Protein AF-0000000086882946 (afdb_homodimer)

Foldseek 3Di:
DAEEEEEEACLPAWVLNLVQVVVSCVVRVGLAYEYEYEAQAAQLQKGRQFGPLLRVVVVVVSPHFFYWYQFPLQGNHDLLSVLLQRLLLVVLLVRHAAYEFEAQLQDVPLLLVLLVCVLVVDVQLVVQLVVVVVVQAASLVSNLRSSCVVVVNDVSSNVQSPADRSVSVSSNSNNCVVVVHNHHYGYDHRDDDGLPDLDQPFQDGHSNVQVVCVVVVNLVRCPNTRDPSSSVSSVVCVVLQRGRDIRQLCWCLLLVLLQVDDLVLCCQFPLPDDCLSVLSNVVSVVADTDVSSLVRSDDSHADSSSNSSSSVSSSLVHGRVLVVVCSNPHAQATEIQAREPSSVVSVVVSCVVGQHYYHQALLCQVVVLVVQVVLVPDPPRRHPGDSVNSVVSSVSSQVVQLSSQCSGPNVVSNPDRCSNPPGRYYD/DAEEEEEEACLPAWVLNLVQVVVSCVVRVGLAYEYEYEAQAAQLQKGRQFGPLLRVVVVVVSPHFFYWYQFPLQGNHDLLSVLLQRLLLVVLLVRHAAYEFEAQLQDVPLLLVLLVCVLVVDVQLVVQLVVVVVVQAASLVSNLVSSCVVVVNDPSSNVQSPADRSVSVSSNSNNCVVVVHNHHYGYDHRDDDGLPDLDQPFQDGHSNVQVVCVVVVNLVRCPNTRDPSSSVSSVVCVVLQRGRDIRQLCWCLLLVLLQVDDLVLCCQFPLPDDCLSVLSNVVSVVADTDVRSLVRSDDSHADSSSNSSSSVSSSLVHGRVLVVVCSNPHAQATEIQAREPSSVVSVVVSVVVGQHYYHQALLCQVVVLVVQVVLVPDPPRSHPGDSVNSVVRSVSSQVVQLSSQCSGPNVVSNPDRCSNPPGRYYD

InterPro domains:
  IPR008513 tRNA(Met) cytidine acetate ligase [MF_01539] (2-427)
  IPR008513 tRNA(Met) cytidine acetate ligase [PF05636] (1-416)
  IPR008513 tRNA(Met) cytidine acetate ligase [PTHR37825] (1-421)
  IPR014729 Rossmann-like alpha/beta/alpha sandwich fold [G3DSA:3.40.50.620] (1-243)

Secondary structure (DSSP, 8-state):
--EEEEEE--TT--HHHHHHHHHHHHHH--SEEEEEEE-SEETTTEE-SS-HHHHHHHHHHTT-SEEEEEPHHHHTS-HHHHHHHHHHHHHHHT---EEEEEESS--HHHHHHHHHHHHHT-HHHHHHHHHHHHTT--HHHHHHHHHHHHTTT-HHHHHHHH-HHHHHHHHHHHHHHHTT--PEEEEEE--SS-TT--S--GGG--HHHHHHHHHTT-GGGGTTTS-HHHHHHHHHHHHTT-----GGGGHHHHHHHHHH--HHHHTTBTT--TTHHHHHHHHHTT-SSHHHHHHHH--SSS-HHHHHHHHHHHHTT-BHHHHHHHHHH----EEEEEE-HHHHHHHHHHHHH-SS-EES-GGGHHHHHHHHHHHHH-SS------HHHHHHHHHHHHHHHHHHHTT-S-GGGGSS-HHHHPPPEE-/--EEEEEE--TT--HHHHHHHHHHHHHH--SEEEEEEE-SEETTTEE-SS-HHHHHHHHHHTT-SEEEEEPHHHHTS-HHHHHHHHHHHHHHHT---EEEEEESS--HHHHHHHHHHHHHT-HHHHHHHHHHHHTT--HHHHHHHHHHHHTTT-HHHHHHHT-HHHHHHHHHHHHHHHTT--PEEEEEE--SS-TT--S--GGG--HHHHHHHHHTT-GGGGTTTS-HHHHHHHHHHHHTT-----GGGGHHHHHHHHHH--HHHHTTBTT--TTHHHHHHHHHTT-SSHHHHHHHH--SSS-HHHHHHHHHHHHTT-BHHHHHHHHHH----EEEEEE-HHHHHHHHHHHHH-SS-EES-GGGHHHHHHHHHHHHH-SS------HHHHHHHHHHHHHHHHHHHTT-S-GGGGSS-HHHHPPPEE-

Organism: NCBI:txid2108365

Solvent-accessible surface area (backbone atoms only — not comparable to full-atom values): 43090 Å² total; per-residue (Å²): 134,40,21,34,34,37,78,48,68,52,61,58,57,29,38,49,54,51,48,49,53,54,52,44,41,66,74,62,61,44,78,42,34,37,33,36,26,31,44,46,39,29,48,66,30,37,48,34,39,49,52,42,65,62,44,45,54,40,44,44,75,74,65,37,19,29,35,30,49,28,53,45,92,18,22,32,33,54,54,55,47,27,21,38,30,44,50,36,46,48,59,48,37,66,57,53,40,31,34,49,45,57,15,73,76,47,46,61,65,59,40,49,53,52,24,49,48,64,71,64,53,41,63,69,45,53,50,36,29,52,52,33,40,73,72,50,41,20,66,71,56,11,48,36,52,20,51,25,58,67,56,71,60,37,67,69,57,46,56,37,61,70,33,69,45,33,47,38,46,24,25,41,53,40,31,36,57,72,66,70,52,83,55,43,79,45,64,40,62,58,80,65,60,54,77,85,32,66,61,73,64,56,51,47,33,22,51,53,17,50,49,51,34,45,75,67,71,39,56,78,75,43,60,66,22,26,47,70,66,42,52,52,52,51,51,50,36,37,74,61,22,54,26,80,39,51,58,63,70,42,33,61,45,50,44,43,56,34,49,68,46,54,54,80,74,42,49,61,23,33,84,37,54,96,56,46,36,54,39,47,38,58,40,37,41,52,22,54,44,46,69,54,29,50,62,67,54,39,48,80,57,36,51,65,50,56,51,32,20,31,50,49,22,57,73,68,63,38,37,36,76,61,44,54,51,44,70,72,67,35,62,38,52,45,38,42,51,27,30,24,68,71,20,50,56,51,48,57,53,30,66,72,58,24,38,43,58,73,39,58,56,58,67,45,50,64,60,50,40,54,50,42,54,54,34,70,77,40,91,79,54,68,59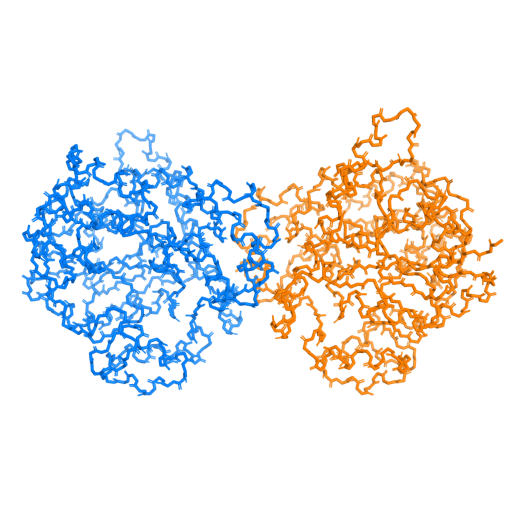,76,43,51,44,70,59,32,53,54,48,54,47,46,38,49,38,50,50,49,53,54,32,61,59,28,74,30,39,73,70,25,22,44,48,56,62,62,68,57,70,50,43,73,87,133,41,21,36,34,35,78,47,67,52,60,58,58,26,38,50,53,52,50,50,53,53,52,43,42,64,75,61,62,43,80,42,36,37,33,36,26,29,44,45,39,30,50,67,31,37,48,34,39,50,51,42,64,62,43,45,54,42,44,44,73,73,64,38,19,29,35,30,51,29,52,46,91,18,20,33,33,56,54,55,46,27,21,38,30,46,50,36,46,49,58,48,36,67,57,51,41,30,33,49,44,56,14,74,75,48,46,64,65,59,39,48,53,52,25,50,47,64,72,64,52,41,65,71,45,55,51,38,30,51,53,33,40,73,73,48,40,20,65,71,54,11,47,36,52,18,50,25,57,67,55,69,61,37,67,69,56,44,55,36,59,71,33,70,46,32,46,37,47,24,23,40,52,41,32,37,58,74,64,70,52,82,53,42,79,46,62,40,62,57,78,66,59,55,76,85,33,67,60,72,64,56,50,47,33,22,51,53,17,50,49,52,33,45,76,67,70,39,58,79,74,42,58,66,22,26,47,70,66,40,52,51,52,52,51,52,37,37,73,61,23,55,27,79,40,50,60,63,71,42,32,60,44,50,42,43,54,34,49,70,45,54,54,80,74,42,49,59,23,34,84,37,55,95,55,48,37,56,38,47,38,59,40,37,41,51,22,54,45,46,70,54,30,49,62,66,53,38,46,80,57,36,51,66,50,56,51,31,20,31,50,48,24,56,74,68,63,39,38,35,75,62,44,54,52,43,70,72,66,37,60,39,53,45,38,42,52,26,31,24,68,71,21,49,58,50,49,58,53,30,67,74,59,25,38,42,57,74,40,58,57,59,68,45,49,65,62,51,41,54,50,40,54,55,34,70,77,39,90,80,53,66,57,75,44,51,42,70,59,33,53,52,47,54,48,47,39,48,39,50,48,48,53,53,33,64,59,27,72,31,40,74,68,25,23,43,48,57,64,60,67,53,70,49,42,74,90

pLDDT: mean 93.5, std 7.57, range [50.22, 98.88]

Structure (mmCIF, N/CA/C/O backbone):
data_AF-0000000086882946-model_v1
#
loop_
_entity.id
_entity.type
_entity.pdbx_description
1 polymer 'tRNA(Met) cytidine acetate ligase'
#
loop_
_atom_site.group_PDB
_atom_site.id
_atom_site.type_symbol
_atom_site.label_atom_id
_atom_site.label_alt_id
_atom_site.label_comp_id
_atom_site.label_asym_id
_atom_site.label_entity_id
_atom_site.label_seq_id
_atom_site.pdbx_PDB_ins_code
_atom_site.Cartn_x
_atom_site.Cartn_y
_atom_site.Cartn_z
_atom_site.occupancy
_atom_site.B_iso_or_equiv
_atom_site.auth_seq_id
_atom_site.auth_comp_id
_atom_site.auth_asym_id
_atom_site.auth_atom_id
_atom_site.pdbx_PDB_model_num
ATOM 1 N N . MET A 1 1 ? -2.971 -40.625 -27.922 1 93.19 1 MET A N 1
ATOM 2 C CA . MET A 1 1 ? -2.309 -39.344 -27.75 1 93.19 1 MET A CA 1
ATOM 3 C C . MET A 1 1 ? -1.793 -39.188 -26.312 1 93.19 1 MET A C 1
ATOM 5 O O . MET A 1 1 ? -2.557 -39.312 -25.359 1 93.19 1 MET A O 1
ATOM 9 N N . ASN A 1 2 ? -0.44 -39.094 -26.172 1 97.5 2 ASN A N 1
ATOM 10 C CA . ASN A 1 2 ? 0.171 -38.875 -24.875 1 97.5 2 ASN A CA 1
ATOM 11 C C . ASN A 1 2 ? 0.474 -37.406 -24.641 1 97.5 2 ASN A C 1
ATOM 13 O O . ASN A 1 2 ? 1.192 -36.781 -25.438 1 97.5 2 ASN A O 1
ATOM 17 N N . VAL A 1 3 ? -0.123 -36.875 -23.641 1 98.69 3 VAL A N 1
ATOM 18 C CA . VAL A 1 3 ? 0.118 -35.469 -23.297 1 98.69 3 VAL A CA 1
ATOM 19 C C . VAL A 1 3 ? 0.805 -35.375 -21.938 1 98.69 3 VAL A C 1
ATOM 21 O O . VAL A 1 3 ? 0.258 -35.844 -20.922 1 98.69 3 VAL A O 1
ATOM 24 N N . LEU A 1 4 ? 2.027 -34.781 -21.922 1 98.81 4 LEU A N 1
ATOM 25 C CA . LEU A 1 4 ? 2.822 -34.625 -20.703 1 98.81 4 LEU A CA 1
ATOM 26 C C . LEU A 1 4 ? 2.502 -33.281 -20.031 1 98.81 4 LEU A C 1
ATOM 28 O O . LEU A 1 4 ? 2.572 -32.25 -20.656 1 98.81 4 LEU A O 1
ATOM 32 N N . GLY A 1 5 ? 2.064 -33.375 -18.781 1 98.69 5 GLY A N 1
ATOM 33 C CA . GLY A 1 5 ? 1.89 -32.188 -17.953 1 98.69 5 GLY A CA 1
ATOM 34 C C . GLY A 1 5 ? 3.051 -31.953 -17.016 1 98.69 5 GLY A C 1
ATOM 35 O O . GLY A 1 5 ? 3.527 -32.875 -16.344 1 98.69 5 GLY A O 1
ATOM 36 N N . LEU A 1 6 ? 3.529 -30.734 -16.969 1 98.5 6 LEU A N 1
ATOM 37 C CA . LEU A 1 6 ? 4.578 -30.297 -16.047 1 98.5 6 LEU A CA 1
ATOM 38 C C . LEU A 1 6 ? 4.094 -29.125 -15.188 1 98.5 6 LEU A C 1
ATOM 40 O O . LEU A 1 6 ? 3.369 -28.266 -15.672 1 98.5 6 LEU A O 1
ATOM 44 N N . ILE A 1 7 ? 4.383 -29.156 -13.906 1 98.5 7 ILE A N 1
ATOM 45 C CA . ILE A 1 7 ? 4.109 -28.062 -12.977 1 98.5 7 ILE A CA 1
ATOM 46 C C . ILE A 1 7 ? 5.414 -27.359 -12.617 1 98.5 7 ILE A C 1
ATOM 48 O O . ILE A 1 7 ? 6.312 -27.969 -12.031 1 98.5 7 ILE A O 1
ATOM 52 N N . VAL A 1 8 ? 5.492 -26.016 -12.953 1 97.38 8 VAL A N 1
ATOM 53 C CA . VAL A 1 8 ? 6.812 -25.406 -12.898 1 97.38 8 VAL A CA 1
ATOM 54 C C . VAL A 1 8 ? 6.688 -23.953 -12.445 1 97.38 8 VAL A C 1
ATOM 56 O O . VAL A 1 8 ? 5.59 -23.375 -12.453 1 97.38 8 VAL A O 1
ATOM 59 N N . GLU A 1 9 ? 7.836 -23.375 -12 1 96.06 9 GLU A N 1
ATOM 60 C CA . GLU A 1 9 ? 7.945 -21.938 -11.75 1 96.06 9 GLU A CA 1
ATOM 61 C C . GLU A 1 9 ? 8.938 -21.281 -12.703 1 96.06 9 GLU A C 1
ATOM 63 O O . GLU A 1 9 ? 8.758 -20.125 -13.086 1 96.06 9 GLU A O 1
ATOM 68 N N . TYR A 1 10 ? 10.102 -22.062 -13.141 1 96.75 10 TYR A N 1
ATOM 69 C CA . TYR A 1 10 ? 11.156 -21.594 -14.039 1 96.75 10 TYR A CA 1
ATOM 70 C C . TYR A 1 10 ? 11.656 -20.219 -13.625 1 96.75 10 TYR A C 1
ATOM 72 O O . TYR A 1 10 ? 11.617 -19.281 -14.414 1 96.75 10 TYR A O 1
ATOM 80 N N . ASN A 1 11 ? 12.227 -20.125 -12.523 1 96.5 11 ASN A N 1
ATOM 81 C CA . ASN A 1 11 ? 12.555 -18.844 -11.906 1 96.5 11 ASN A CA 1
ATOM 82 C C . ASN A 1 11 ? 14.039 -18.766 -11.547 1 96.5 11 ASN A C 1
ATOM 84 O O . ASN A 1 11 ? 14.391 -18.594 -10.375 1 96.5 11 ASN A O 1
ATOM 88 N N . PRO A 1 12 ? 15 -18.859 -12.414 1 96.44 12 PRO A N 1
ATOM 89 C CA . PRO A 1 12 ? 14.75 -18.969 -13.852 1 96.44 12 PRO A CA 1
ATOM 90 C C . PRO A 1 12 ? 14.898 -20.406 -14.359 1 96.44 12 PRO A C 1
ATOM 92 O O . PRO A 1 12 ? 15.258 -21.297 -13.594 1 96.44 12 PRO A O 1
ATOM 95 N N . PHE A 1 13 ? 14.578 -20.562 -15.609 1 97.25 13 PHE A N 1
ATOM 96 C CA . PHE A 1 13 ? 14.82 -21.844 -16.266 1 97.25 13 PHE A CA 1
ATOM 97 C C . PHE A 1 13 ? 16.312 -22.141 -16.328 1 97.25 13 PHE A C 1
ATOM 99 O O . PHE A 1 13 ? 17.094 -21.359 -16.875 1 97.25 13 PHE A O 1
ATOM 106 N N . HIS A 1 14 ? 16.797 -23.172 -15.719 1 95.19 14 HIS A N 1
ATOM 107 C CA . HIS A 1 14 ? 18.203 -23.531 -15.695 1 95.19 14 HIS A CA 1
ATOM 108 C C . HIS A 1 14 ? 18.406 -24.969 -16.188 1 95.19 14 HIS A C 1
ATOM 110 O O . HIS A 1 14 ? 17.453 -25.641 -16.578 1 95.19 14 HIS A O 1
ATOM 116 N N . ASN A 1 15 ? 19.641 -25.453 -16.156 1 93.69 15 ASN A N 1
ATOM 117 C CA . ASN A 1 15 ? 20 -26.75 -16.734 1 93.69 15 ASN A CA 1
ATOM 118 C C . ASN A 1 15 ? 19.312 -27.891 -15.992 1 93.69 15 ASN A C 1
ATOM 120 O O . ASN A 1 15 ? 19 -28.922 -16.594 1 93.69 15 ASN A O 1
ATOM 124 N N . GLY A 1 16 ? 19.078 -27.703 -14.695 1 91.12 16 GLY A N 1
ATOM 125 C CA . GLY A 1 16 ? 18.312 -28.688 -13.961 1 91.12 16 GLY A CA 1
ATOM 126 C C . GLY A 1 16 ? 16.906 -28.875 -14.508 1 91.12 16 GLY A C 1
ATOM 127 O O . GLY A 1 16 ? 16.422 -30 -14.594 1 91.12 16 GLY A O 1
ATOM 128 N N . HIS A 1 17 ? 16.281 -27.781 -14.859 1 94.5 17 HIS A N 1
ATOM 129 C CA . HIS A 1 17 ? 14.953 -27.844 -15.461 1 94.5 17 HIS A CA 1
ATOM 130 C C . HIS A 1 17 ? 15 -28.5 -16.844 1 94.5 17 HIS A C 1
ATOM 132 O O . HIS A 1 17 ? 14.086 -29.234 -17.203 1 94.5 17 HIS A O 1
ATOM 138 N N . LEU A 1 18 ? 16.016 -28.141 -17.562 1 94.44 18 LEU A N 1
ATOM 139 C CA . LEU A 1 18 ? 16.188 -28.734 -18.875 1 94.44 18 LEU A CA 1
ATOM 140 C C . LEU A 1 18 ? 16.328 -30.25 -18.766 1 94.44 18 LEU A C 1
ATOM 142 O O . LEU A 1 18 ? 15.719 -31 -19.547 1 94.44 18 LEU A O 1
ATOM 146 N N . TYR A 1 19 ? 17.125 -30.625 -17.844 1 92.56 19 TYR A N 1
ATOM 147 C CA . TYR A 1 19 ? 17.297 -32.062 -17.594 1 92.56 19 TYR A CA 1
ATOM 148 C C . TYR A 1 19 ? 15.961 -32.688 -17.234 1 92.56 19 TYR A C 1
ATOM 150 O O . TYR A 1 19 ? 15.617 -33.781 -17.75 1 92.56 19 TYR A O 1
ATOM 158 N N . HIS A 1 20 ? 15.258 -32.094 -16.359 1 93.81 20 HIS A N 1
ATOM 159 C CA . HIS A 1 20 ? 13.945 -32.594 -15.953 1 93.81 20 HIS A CA 1
ATOM 160 C C . HIS A 1 20 ? 13.008 -32.719 -17.156 1 93.81 20 HIS A C 1
ATOM 162 O O . HIS A 1 20 ? 12.336 -33.75 -17.312 1 93.81 20 HIS A O 1
ATOM 168 N N . LEU A 1 21 ? 12.938 -31.719 -17.969 1 96.19 21 LEU A N 1
ATOM 169 C CA . LEU A 1 21 ? 12.078 -31.703 -19.141 1 96.19 21 LEU A CA 1
ATOM 170 C C . LEU A 1 21 ? 12.445 -32.844 -20.109 1 96.19 21 LEU A C 1
ATOM 172 O O . LEU A 1 21 ? 11.57 -33.594 -20.547 1 96.19 21 LEU A O 1
ATOM 176 N N . ASN A 1 22 ? 13.703 -32.969 -20.375 1 96.06 22 ASN A N 1
ATOM 177 C CA . ASN A 1 22 ? 14.164 -34 -21.297 1 96.06 22 ASN A CA 1
ATOM 178 C C . ASN A 1 22 ? 13.906 -35.406 -20.734 1 96.06 22 ASN A C 1
ATOM 180 O O . ASN A 1 22 ? 13.484 -36.312 -21.469 1 96.06 22 ASN A O 1
ATOM 184 N N . SER A 1 23 ? 14.188 -35.562 -19.484 1 95.31 23 SER A N 1
ATOM 185 C CA . SER A 1 23 ? 13.938 -36.875 -18.844 1 95.31 23 SER A CA 1
ATOM 186 C C . SER A 1 23 ? 12.453 -37.219 -18.859 1 95.31 23 SER A C 1
ATOM 188 O O . SER A 1 23 ? 12.07 -38.344 -19.062 1 95.31 23 SER A O 1
ATOM 190 N N . ALA A 1 24 ? 11.641 -36.219 -18.578 1 96.81 24 ALA A N 1
ATOM 191 C CA . ALA A 1 24 ? 10.188 -36.438 -18.578 1 96.81 24 ALA A CA 1
ATOM 192 C C . ALA A 1 24 ? 9.703 -36.844 -19.969 1 96.81 24 ALA A C 1
ATOM 194 O O . ALA A 1 24 ? 8.859 -37.75 -20.078 1 96.81 24 ALA A O 1
ATOM 195 N N . LYS A 1 25 ? 10.227 -36.25 -20.969 1 97.31 25 LYS A N 1
ATOM 196 C CA . LYS A 1 25 ? 9.859 -36.594 -22.344 1 97.31 25 LYS A CA 1
ATOM 197 C C . LYS A 1 25 ? 10.289 -38.031 -22.672 1 97.31 25 LYS A C 1
ATOM 199 O O . LYS A 1 25 ? 9.602 -38.719 -23.422 1 97.31 25 LYS A O 1
ATOM 204 N N . LYS A 1 26 ? 11.422 -38.375 -22.125 1 96.75 26 LYS A N 1
ATOM 205 C CA . LYS A 1 26 ? 11.898 -39.75 -22.375 1 96.75 26 LYS A CA 1
ATOM 206 C C . LYS A 1 26 ? 10.984 -40.781 -21.719 1 96.75 26 LYS A C 1
ATOM 208 O O . LYS A 1 26 ? 10.742 -41.844 -22.266 1 96.75 26 LYS A O 1
ATOM 213 N N . ILE A 1 27 ? 10.492 -40.438 -20.594 1 95.31 27 ILE A N 1
ATOM 214 C CA . ILE A 1 27 ? 9.656 -41.375 -19.812 1 95.31 27 ILE A CA 1
ATOM 215 C C . ILE A 1 27 ? 8.289 -41.5 -20.484 1 95.31 27 ILE A C 1
ATOM 217 O O . ILE A 1 27 ? 7.781 -42.625 -20.641 1 95.31 27 ILE A O 1
ATOM 221 N N . VAL A 1 28 ? 7.746 -40.375 -20.922 1 97 28 VAL A N 1
ATOM 222 C CA . VAL A 1 28 ? 6.344 -40.375 -21.328 1 97 28 VAL A CA 1
ATOM 223 C C . VAL A 1 28 ? 6.254 -40.469 -22.859 1 97 28 VAL A C 1
ATOM 225 O O . VAL A 1 28 ? 5.234 -40.906 -23.391 1 97 28 VAL A O 1
ATOM 228 N N . SER A 1 29 ? 7.32 -40.125 -23.578 1 97.44 29 SER A N 1
ATOM 229 C CA . SER A 1 29 ? 7.289 -40.031 -25.031 1 97.44 29 SER A CA 1
ATOM 230 C C . SER A 1 29 ? 6.023 -39.312 -25.516 1 97.44 29 SER A C 1
ATOM 232 O O . SER A 1 29 ? 5.266 -39.844 -26.312 1 97.44 29 SER A O 1
ATOM 234 N N . PRO A 1 30 ? 5.883 -38.125 -25.094 1 98.19 30 PRO A N 1
ATOM 235 C CA . PRO A 1 30 ? 4.613 -37.406 -25.312 1 98.19 30 PRO A CA 1
ATOM 236 C C . PRO A 1 30 ? 4.461 -36.906 -26.734 1 98.19 30 PRO A C 1
ATOM 238 O O . PRO A 1 30 ? 5.449 -36.5 -27.359 1 98.19 30 PRO A O 1
ATOM 241 N N . ASP A 1 31 ? 3.223 -36.812 -27.234 1 98.44 31 ASP A N 1
ATOM 242 C CA . ASP A 1 31 ? 2.877 -36.094 -28.453 1 98.44 31 ASP A CA 1
ATOM 243 C C . ASP A 1 31 ? 2.879 -34.594 -28.219 1 98.44 31 ASP A C 1
ATOM 245 O O . ASP A 1 31 ? 3.193 -33.812 -29.125 1 98.44 31 ASP A O 1
ATOM 249 N N . TYR A 1 32 ? 2.473 -34.156 -27.031 1 98.62 32 TYR A N 1
ATOM 250 C CA . TYR A 1 32 ? 2.406 -32.781 -26.625 1 98.62 32 TYR A CA 1
ATOM 251 C C . TYR A 1 32 ? 2.902 -32.594 -25.203 1 98.62 32 TYR A C 1
ATOM 253 O O . TYR A 1 32 ? 2.828 -33.5 -24.391 1 98.62 32 TYR A O 1
ATOM 261 N N . THR A 1 33 ? 3.477 -31.422 -24.906 1 98.69 33 THR A N 1
ATOM 262 C CA . THR A 1 33 ? 3.906 -31.047 -23.562 1 98.69 33 THR A CA 1
ATOM 263 C C . THR A 1 33 ? 3.191 -29.781 -23.094 1 98.69 33 THR A C 1
ATOM 265 O O . THR A 1 33 ? 3.193 -28.766 -23.812 1 98.69 33 THR A O 1
ATOM 268 N N . VAL A 1 34 ? 2.609 -29.859 -21.922 1 98.56 34 VAL A N 1
ATOM 269 C CA . VAL A 1 34 ? 1.888 -28.734 -21.328 1 98.56 34 VAL A CA 1
ATOM 270 C C . VAL A 1 34 ? 2.514 -28.375 -19.984 1 98.56 34 VAL A C 1
ATOM 272 O O . VAL A 1 34 ? 2.809 -29.266 -19.172 1 98.56 34 VAL A O 1
ATOM 275 N N . ALA A 1 35 ? 2.748 -27.078 -19.766 1 98.75 35 ALA A N 1
ATOM 276 C CA . ALA A 1 35 ? 3.252 -26.641 -18.469 1 98.75 35 ALA A CA 1
ATOM 277 C C . ALA A 1 35 ? 2.238 -25.734 -17.781 1 98.75 35 ALA A C 1
ATOM 279 O O . ALA A 1 35 ? 1.585 -24.906 -18.422 1 98.75 35 ALA A O 1
ATOM 280 N N . VAL A 1 36 ? 1.998 -25.938 -16.516 1 98.88 36 VAL A N 1
ATOM 281 C CA . VAL A 1 36 ? 1.344 -24.984 -15.633 1 98.88 36 VAL A CA 1
ATOM 282 C C . VAL A 1 36 ? 2.396 -24.188 -14.852 1 98.88 36 VAL A C 1
ATOM 284 O O . VAL A 1 36 ? 3.16 -24.766 -14.078 1 98.88 36 VAL A O 1
ATOM 287 N N . MET A 1 37 ? 2.445 -22.922 -15.07 1 98.81 37 MET A N 1
ATOM 288 C CA . MET A 1 37 ? 3.508 -22.094 -14.516 1 98.81 37 MET A CA 1
ATOM 289 C C . MET A 1 37 ? 2.93 -20.984 -13.641 1 98.81 37 MET A C 1
ATOM 291 O O . MET A 1 37 ? 1.904 -20.391 -13.984 1 98.81 37 MET A O 1
ATOM 295 N N . SER A 1 38 ? 3.6 -20.734 -12.531 1 98.56 38 SER A N 1
ATOM 296 C CA . SER A 1 38 ? 3.211 -19.609 -11.68 1 98.56 38 SER A CA 1
ATOM 297 C C . SER A 1 38 ? 3.293 -18.281 -12.438 1 98.56 38 SER A C 1
ATOM 299 O O . SER A 1 38 ? 4.109 -18.141 -13.352 1 98.56 38 SER A O 1
ATOM 301 N N . GLY A 1 39 ? 2.445 -17.344 -12.055 1 98.06 39 GLY A N 1
ATOM 302 C CA . GLY A 1 39 ? 2.539 -16 -12.594 1 98.06 39 GLY A CA 1
ATOM 303 C C . GLY A 1 39 ? 3.754 -15.242 -12.086 1 98.06 39 GLY A C 1
ATOM 304 O O . GLY A 1 39 ? 4.852 -15.797 -12.016 1 98.06 39 GLY A O 1
ATOM 305 N N . ASN A 1 40 ? 3.539 -14.008 -11.773 1 98.25 40 ASN A N 1
ATOM 306 C CA . ASN A 1 40 ? 4.656 -13.133 -11.422 1 98.25 40 ASN A CA 1
ATOM 307 C C . ASN A 1 40 ? 5.09 -13.344 -9.977 1 98.25 40 ASN A C 1
ATOM 309 O O . ASN A 1 40 ? 6.121 -12.82 -9.555 1 98.25 40 ASN A O 1
ATOM 313 N N . PHE A 1 41 ? 4.324 -14.07 -9.219 1 98.56 41 PHE A N 1
ATOM 314 C CA . PHE A 1 41 ? 4.684 -14.469 -7.859 1 98.56 41 PHE A CA 1
ATOM 315 C C . PHE A 1 41 ? 4.719 -15.984 -7.727 1 98.56 41 PHE A C 1
ATOM 317 O O . PHE A 1 41 ? 3.943 -16.688 -8.375 1 98.56 41 PHE A O 1
ATOM 324 N N . VAL A 1 42 ? 5.598 -16.453 -6.84 1 98 42 VAL A N 1
ATOM 325 C CA . VAL A 1 42 ? 5.863 -17.891 -6.832 1 98 42 VAL A CA 1
ATOM 326 C C . VAL A 1 42 ? 5.531 -18.469 -5.457 1 98 42 VAL A C 1
ATOM 328 O O . VAL A 1 42 ? 5.199 -17.734 -4.527 1 98 42 VAL A O 1
ATOM 331 N N . GLN A 1 43 ? 5.645 -19.719 -5.301 1 96.88 43 GLN A N 1
ATOM 332 C CA . GLN A 1 43 ? 5.156 -20.5 -4.168 1 96.88 43 GLN A CA 1
ATOM 333 C C . GLN A 1 43 ? 5.906 -20.141 -2.889 1 96.88 43 GLN A C 1
ATOM 335 O O . GLN A 1 43 ? 5.348 -20.203 -1.792 1 96.88 43 GLN A O 1
ATOM 340 N N . ARG A 1 44 ? 7.086 -19.672 -3.029 1 94.06 44 ARG A N 1
ATOM 341 C CA . ARG A 1 44 ? 7.891 -19.344 -1.856 1 94.06 44 ARG A CA 1
ATOM 342 C C . ARG A 1 44 ? 7.504 -17.984 -1.291 1 94.06 44 ARG A C 1
ATOM 344 O O . ARG A 1 44 ? 8.109 -17.516 -0.324 1 94.06 44 ARG A O 1
ATOM 351 N N . GLY A 1 45 ? 6.555 -17.406 -1.897 1 96.31 45 GLY A N 1
ATOM 352 C CA . GLY A 1 45 ? 6.035 -16.156 -1.369 1 96.31 45 GLY A CA 1
ATOM 353 C C . GLY A 1 45 ? 6.855 -14.945 -1.782 1 96.31 45 GLY A C 1
ATOM 354 O O . GLY A 1 45 ? 7.07 -14.031 -0.982 1 96.31 45 GLY A O 1
ATOM 355 N N . GLU A 1 46 ? 7.375 -14.938 -2.904 1 97 46 GLU A N 1
ATOM 356 C CA . GLU A 1 46 ? 8.18 -13.836 -3.42 1 97 46 GLU A CA 1
ATOM 357 C C . GLU A 1 46 ? 7.93 -13.617 -4.91 1 97 46 GLU A C 1
ATOM 359 O O . GLU A 1 46 ? 7.387 -14.492 -5.586 1 97 46 GLU A O 1
ATOM 364 N N . PRO A 1 47 ? 8.234 -12.461 -5.434 1 98.19 47 PRO A N 1
ATOM 365 C CA . PRO A 1 47 ? 8.109 -12.25 -6.879 1 98.19 47 PRO A CA 1
ATOM 366 C C . PRO A 1 47 ? 9.141 -13.047 -7.676 1 98.19 47 PRO A C 1
ATOM 368 O O . PRO A 1 47 ? 10.242 -13.305 -7.184 1 98.19 47 PRO A O 1
ATOM 371 N N . ALA A 1 48 ? 8.727 -13.469 -8.867 1 98.38 48 ALA A N 1
ATOM 372 C CA . ALA A 1 48 ? 9.68 -14.094 -9.781 1 98.38 48 ALA A CA 1
ATOM 373 C C . ALA A 1 48 ? 10.758 -13.094 -10.211 1 98.38 48 ALA A C 1
ATOM 375 O O . ALA A 1 48 ? 10.531 -11.883 -10.172 1 98.38 48 ALA A O 1
ATOM 376 N N . ILE A 1 49 ? 11.875 -13.586 -10.641 1 97.94 49 ILE A N 1
ATOM 377 C CA . ILE A 1 49 ? 13.031 -12.75 -10.938 1 97.94 49 ILE A CA 1
ATOM 378 C C . ILE A 1 49 ? 12.773 -11.922 -12.195 1 97.94 49 ILE A C 1
ATOM 380 O O . ILE A 1 49 ? 13.289 -10.812 -12.336 1 97.94 49 ILE A O 1
ATOM 384 N N . ILE A 1 50 ? 12 -12.484 -13.141 1 97.94 50 ILE A N 1
ATOM 385 C CA . ILE A 1 50 ? 11.523 -11.773 -14.32 1 97.94 50 ILE A CA 1
ATOM 386 C C . ILE A 1 50 ? 10.047 -12.102 -14.555 1 97.94 50 ILE A C 1
ATOM 388 O O . ILE A 1 50 ? 9.508 -13.023 -13.945 1 97.94 50 ILE A O 1
ATOM 392 N N . ASN A 1 51 ? 9.375 -11.359 -15.391 1 97.5 51 ASN A N 1
ATOM 393 C CA . ASN A 1 51 ? 7.926 -11.445 -15.547 1 97.5 51 ASN A CA 1
ATOM 394 C C . ASN A 1 51 ? 7.508 -12.773 -16.172 1 97.5 51 ASN A C 1
ATOM 396 O O . ASN A 1 51 ? 8.328 -13.461 -16.781 1 97.5 51 ASN A O 1
ATOM 400 N N . LYS A 1 52 ? 6.23 -13.109 -16.031 1 98.12 52 LYS A N 1
ATOM 401 C CA . LYS A 1 52 ? 5.688 -14.406 -16.438 1 98.12 52 LYS A CA 1
ATOM 402 C C . LYS A 1 52 ? 5.746 -14.57 -17.953 1 98.12 52 LYS A C 1
ATOM 404 O O . LYS A 1 52 ? 5.84 -15.688 -18.453 1 98.12 52 LYS A O 1
ATOM 409 N N . PHE A 1 53 ? 5.715 -13.5 -18.719 1 97.56 53 PHE A N 1
ATOM 410 C CA . PHE A 1 53 ? 5.727 -13.586 -20.172 1 97.56 53 PHE A CA 1
ATOM 411 C C . PHE A 1 53 ? 7.105 -13.992 -20.688 1 97.56 53 PHE A C 1
ATOM 413 O O . PHE A 1 53 ? 7.223 -14.844 -21.562 1 97.56 53 PHE A O 1
ATOM 420 N N . SER A 1 54 ? 8.141 -13.375 -20.109 1 97.81 54 SER A N 1
ATOM 421 C CA . SER A 1 54 ? 9.508 -13.727 -20.484 1 97.81 54 SER A CA 1
ATOM 422 C C . SER A 1 54 ? 9.836 -15.156 -20.078 1 97.81 54 SER A C 1
ATOM 424 O O . SER A 1 54 ? 10.531 -15.867 -20.797 1 97.81 54 SER A O 1
ATOM 426 N N . ARG A 1 55 ? 9.398 -15.586 -18.938 1 98.38 55 ARG A N 1
ATOM 427 C CA . ARG A 1 55 ? 9.602 -16.969 -18.5 1 98.38 55 ARG A CA 1
ATOM 428 C C . ARG A 1 55 ? 8.859 -17.938 -19.422 1 98.38 55 ARG A C 1
ATOM 430 O O . ARG A 1 55 ? 9.352 -19.047 -19.688 1 98.38 55 ARG A O 1
ATOM 437 N N . THR A 1 56 ? 7.664 -17.531 -19.859 1 98.62 56 THR A N 1
ATOM 438 C CA . THR A 1 56 ? 6.906 -18.328 -20.812 1 98.62 56 THR A CA 1
ATOM 439 C C . THR A 1 56 ? 7.664 -18.469 -22.125 1 98.62 56 THR A C 1
ATOM 441 O O . THR A 1 56 ? 7.758 -19.562 -22.688 1 98.62 56 THR A O 1
ATOM 444 N N . GLU A 1 57 ? 8.18 -17.344 -22.609 1 98.38 57 GLU A N 1
ATOM 445 C CA . GLU A 1 57 ? 8.992 -17.359 -23.828 1 98.38 57 GLU A CA 1
ATOM 446 C C . GLU A 1 57 ? 10.141 -18.359 -23.703 1 98.38 57 GLU A C 1
ATOM 448 O O . GLU A 1 57 ? 10.406 -19.125 -24.641 1 98.38 57 GLU A O 1
ATOM 453 N N . THR A 1 58 ? 10.781 -18.375 -22.578 1 98.25 58 THR A N 1
ATOM 454 C CA . THR A 1 58 ? 11.875 -19.297 -22.312 1 98.25 58 THR A CA 1
ATOM 455 C C . THR A 1 58 ? 11.391 -20.734 -22.359 1 98.25 58 THR A C 1
ATOM 457 O O . THR A 1 58 ? 12 -21.594 -23.016 1 98.25 58 THR A O 1
ATOM 460 N N . ALA A 1 59 ? 10.273 -21.031 -21.688 1 98.5 59 ALA A N 1
ATOM 461 C CA . ALA A 1 59 ? 9.719 -22.375 -21.609 1 98.5 59 ALA A CA 1
ATOM 462 C C . ALA A 1 59 ? 9.406 -22.906 -23.016 1 98.5 59 ALA A C 1
ATOM 464 O O . ALA A 1 59 ? 9.734 -24.062 -23.328 1 98.5 59 ALA A O 1
ATOM 465 N N . LEU A 1 60 ? 8.82 -22.078 -23.844 1 98.5 60 LEU A N 1
ATOM 466 C CA . LEU A 1 60 ? 8.445 -22.484 -25.188 1 98.5 60 LEU A CA 1
ATOM 467 C C . LEU A 1 60 ? 9.68 -22.781 -26.031 1 98.5 60 LEU A C 1
ATOM 469 O O . LEU A 1 60 ? 9.695 -23.75 -26.797 1 98.5 60 LEU A O 1
ATOM 473 N N . ASN A 1 61 ? 10.703 -22.016 -25.844 1 98 61 ASN A N 1
ATOM 474 C CA . ASN A 1 61 ? 11.938 -22.203 -26.578 1 98 61 ASN A CA 1
ATOM 475 C C . ASN A 1 61 ? 12.656 -23.484 -26.156 1 98 61 ASN A C 1
ATOM 477 O O . ASN A 1 61 ? 13.492 -24.016 -26.891 1 98 61 ASN A O 1
ATOM 481 N N . MET A 1 62 ? 12.352 -23.969 -25 1 97.31 62 MET A N 1
ATOM 482 C CA . MET A 1 62 ? 13.008 -25.172 -24.484 1 97.31 62 MET A CA 1
ATOM 483 C C . MET A 1 62 ? 12.242 -26.422 -24.859 1 97.31 62 MET A C 1
ATOM 485 O O . MET A 1 62 ? 12.688 -27.547 -24.594 1 97.31 62 MET A O 1
ATOM 489 N N . GLY A 1 63 ? 11.039 -26.25 -25.406 1 96.31 63 GLY A N 1
ATOM 490 C CA . GLY A 1 63 ? 10.367 -27.422 -25.938 1 96.31 63 GLY A CA 1
ATOM 491 C C . GLY A 1 63 ? 8.992 -27.656 -25.328 1 96.31 63 GLY A C 1
ATOM 492 O O . GLY A 1 63 ? 8.344 -28.656 -25.609 1 96.31 63 GLY A O 1
ATOM 493 N N . ILE A 1 64 ? 8.516 -26.781 -24.516 1 98.44 64 ILE A N 1
ATOM 494 C CA . ILE A 1 64 ? 7.148 -26.844 -24.016 1 98.44 64 ILE A CA 1
ATOM 495 C C . ILE A 1 64 ? 6.188 -26.344 -25.094 1 98.44 64 ILE A C 1
ATOM 497 O O . ILE A 1 64 ? 6.438 -25.312 -25.734 1 98.44 64 ILE A O 1
ATOM 501 N N . ASP A 1 65 ? 5.074 -27.031 -25.297 1 98.75 65 ASP A N 1
ATOM 502 C CA . ASP A 1 65 ? 4.176 -26.703 -26.406 1 98.75 65 ASP A CA 1
ATOM 503 C C . ASP A 1 65 ? 3.148 -25.656 -25.984 1 98.75 65 ASP A C 1
ATOM 505 O O . ASP A 1 65 ? 2.764 -24.797 -26.781 1 98.75 65 ASP A O 1
ATOM 509 N N . ILE A 1 66 ? 2.588 -25.75 -24.75 1 98.75 66 ILE A N 1
ATOM 510 C CA . ILE A 1 66 ? 1.625 -24.812 -24.203 1 98.75 66 ILE A CA 1
ATOM 511 C C . ILE A 1 66 ? 1.994 -24.469 -22.75 1 98.75 66 ILE A C 1
ATOM 513 O O . ILE A 1 66 ? 2.379 -25.359 -21.984 1 98.75 66 ILE A O 1
ATOM 517 N N . VAL A 1 67 ? 1.947 -23.203 -22.406 1 98.88 67 VAL A N 1
ATOM 518 C CA . VAL A 1 67 ? 2.131 -22.781 -21.031 1 98.88 67 VAL A CA 1
ATOM 519 C C . VAL A 1 67 ? 0.837 -22.156 -20.5 1 98.88 67 VAL A C 1
ATOM 521 O O . VAL A 1 67 ? 0.351 -21.172 -21.047 1 98.88 67 VAL A O 1
ATOM 524 N N . PHE A 1 68 ? 0.27 -22.781 -19.453 1 98.88 68 PHE A N 1
ATOM 525 C CA . PHE A 1 68 ? -0.87 -22.25 -18.719 1 98.88 68 PHE A CA 1
ATOM 526 C C . PHE A 1 68 ? -0.413 -21.531 -17.453 1 98.88 68 PHE A C 1
ATOM 528 O O . PHE A 1 68 ? 0.542 -21.969 -16.812 1 98.88 68 PHE A O 1
ATOM 535 N N . GLU A 1 69 ? -1.083 -20.484 -17.109 1 98.81 69 GLU A N 1
ATOM 536 C CA . GLU A 1 69 ? -0.782 -19.766 -15.867 1 98.81 69 GLU A CA 1
ATOM 537 C C . GLU A 1 69 ? -1.509 -20.391 -14.688 1 98.81 69 GLU A C 1
ATOM 539 O O . GLU A 1 69 ? -2.705 -20.672 -14.766 1 98.81 69 GLU A O 1
ATOM 544 N N . LEU A 1 70 ? -0.777 -20.703 -13.656 1 98.88 70 LEU A N 1
ATOM 545 C CA . LEU A 1 70 ? -1.4 -21.031 -12.383 1 98.88 70 LEU A CA 1
ATOM 546 C C . LEU A 1 70 ? -1.941 -19.766 -11.703 1 98.88 70 LEU A C 1
ATOM 548 O O . LEU A 1 70 ? -1.188 -18.828 -11.438 1 98.88 70 LEU A O 1
ATOM 552 N N . PRO A 1 71 ? -3.256 -19.703 -11.438 1 98.75 71 PRO A N 1
ATOM 553 C CA . PRO A 1 71 ? -3.803 -18.5 -10.812 1 98.75 71 PRO A CA 1
ATOM 554 C C . PRO A 1 71 ? -3.055 -18.109 -9.539 1 98.75 71 PRO A C 1
ATOM 556 O O . PRO A 1 71 ? -2.609 -18.984 -8.789 1 98.75 71 PRO A O 1
ATOM 559 N N . PHE A 1 72 ? -2.971 -16.859 -9.289 1 98.62 72 PHE A N 1
ATOM 560 C CA . PHE A 1 72 ? -2.232 -16.25 -8.188 1 98.62 72 PHE A CA 1
ATOM 561 C C . PHE A 1 72 ? -2.652 -16.875 -6.855 1 98.62 72 PHE A C 1
ATOM 563 O O . PHE A 1 72 ? -1.809 -17.141 -6 1 98.62 72 PHE A O 1
ATOM 570 N N . VAL A 1 73 ? -3.906 -17.125 -6.641 1 98.44 73 VAL A N 1
ATOM 571 C CA . VAL A 1 73 ? -4.48 -17.516 -5.355 1 98.44 73 VAL A CA 1
ATOM 572 C C . VAL A 1 73 ? -4.004 -18.922 -4.988 1 98.44 73 VAL A C 1
ATOM 574 O O . VAL A 1 73 ? -4.117 -19.328 -3.832 1 98.44 73 VAL A O 1
ATOM 577 N N . TYR A 1 74 ? -3.406 -19.641 -5.957 1 98.5 74 TYR A N 1
ATOM 578 C CA . TYR A 1 74 ? -2.818 -20.953 -5.703 1 98.5 74 TYR A CA 1
ATOM 579 C C . TYR A 1 74 ? -1.296 -20.875 -5.742 1 98.5 74 TYR A C 1
ATOM 581 O O . TYR A 1 74 ? -0.619 -21.5 -4.926 1 98.5 74 TYR A O 1
ATOM 589 N N . ALA A 1 75 ? -0.746 -20.062 -6.648 1 98.38 75 ALA A N 1
ATOM 590 C CA . ALA A 1 75 ? 0.676 -20.031 -6.977 1 98.38 75 ALA A CA 1
ATOM 591 C C . ALA A 1 75 ? 1.509 -19.594 -5.777 1 98.38 75 ALA A C 1
ATOM 593 O O . ALA A 1 75 ? 2.674 -19.984 -5.648 1 98.38 75 ALA A O 1
ATOM 594 N N . THR A 1 76 ? 0.911 -18.859 -4.898 1 97.25 76 THR A N 1
ATOM 595 C CA . THR A 1 76 ? 1.673 -18.266 -3.805 1 97.25 76 THR A CA 1
ATOM 596 C C . THR A 1 76 ? 1.339 -18.938 -2.48 1 97.25 76 THR A C 1
ATOM 598 O O . THR A 1 76 ? 1.553 -18.375 -1.411 1 97.25 76 THR A O 1
ATOM 601 N N . GLN A 1 77 ? 0.817 -20.125 -2.533 1 96.25 77 GLN A N 1
ATOM 602 C CA . GLN A 1 77 ? 0.334 -20.781 -1.32 1 96.25 77 GLN A CA 1
ATOM 603 C C . GLN A 1 77 ? 1.153 -22.031 -1.003 1 96.25 77 GLN A C 1
ATOM 605 O O . GLN A 1 77 ? 2.16 -22.297 -1.659 1 96.25 77 GLN A O 1
ATOM 610 N N . SER A 1 78 ? 0.734 -22.734 0.057 1 93.88 78 SER A N 1
ATOM 611 C CA . SER A 1 78 ? 1.425 -23.938 0.517 1 93.88 78 SER A CA 1
ATOM 612 C C . SER A 1 78 ? 1.434 -25.016 -0.56 1 93.88 78 SER A C 1
ATOM 614 O O . SER A 1 78 ? 0.705 -24.922 -1.549 1 93.88 78 SER A O 1
ATOM 616 N N . ALA A 1 79 ? 2.223 -26.016 -0.3 1 94 79 ALA A N 1
ATOM 617 C CA . ALA A 1 79 ? 2.377 -27.109 -1.263 1 94 79 ALA A CA 1
ATOM 618 C C . ALA A 1 79 ? 1.028 -27.734 -1.601 1 94 79 ALA A C 1
ATOM 620 O O . ALA A 1 79 ? 0.764 -28.062 -2.758 1 94 79 ALA A O 1
ATOM 621 N N . GLY A 1 80 ? 0.187 -27.906 -0.615 1 94.75 80 GLY A N 1
ATOM 622 C CA . GLY A 1 80 ? -1.124 -28.484 -0.845 1 94.75 80 GLY A CA 1
ATOM 623 C C . GLY A 1 80 ? -2.002 -27.641 -1.75 1 94.75 80 GLY A C 1
ATOM 624 O O . GLY A 1 80 ? -2.588 -28.156 -2.707 1 94.75 80 GLY A O 1
ATOM 625 N N . THR A 1 81 ? -2.08 -26.359 -1.444 1 95.75 81 THR A N 1
ATOM 626 C CA . THR A 1 81 ? -2.893 -25.438 -2.23 1 95.75 81 THR A CA 1
ATOM 627 C C . THR A 1 81 ? -2.293 -25.234 -3.619 1 95.75 81 THR A C 1
ATOM 629 O O . THR A 1 81 ? -3.021 -25.156 -4.609 1 95.75 81 THR A O 1
ATOM 632 N N . PHE A 1 82 ? -1.024 -25.156 -3.639 1 97.75 82 PHE A N 1
ATOM 633 C CA . PHE A 1 82 ? -0.312 -25.062 -4.906 1 97.75 82 PHE A CA 1
ATOM 634 C C . PHE A 1 82 ? -0.631 -26.25 -5.801 1 97.75 82 PHE A C 1
ATOM 636 O O . PHE A 1 82 ? -0.939 -26.078 -6.98 1 97.75 82 PHE A O 1
ATOM 643 N N . ALA A 1 83 ? -0.589 -27.391 -5.238 1 98.12 83 ALA A N 1
ATOM 644 C CA . ALA A 1 83 ? -0.888 -28.625 -5.969 1 98.12 83 ALA A CA 1
ATOM 645 C C . ALA A 1 83 ? -2.355 -28.672 -6.379 1 98.12 83 ALA A C 1
ATOM 647 O O . ALA A 1 83 ? -2.684 -29.125 -7.477 1 98.12 83 ALA A O 1
ATOM 648 N N . ASN A 1 84 ? -3.211 -28.203 -5.48 1 98.19 84 ASN A N 1
ATOM 649 C CA . ASN A 1 84 ? -4.637 -28.141 -5.793 1 98.19 84 ASN A CA 1
ATOM 650 C C . ASN A 1 84 ? -4.898 -27.328 -7.059 1 98.19 84 ASN A C 1
ATOM 652 O O . ASN A 1 84 ? -5.602 -27.797 -7.961 1 98.19 84 ASN A O 1
ATOM 656 N N . GLY A 1 85 ? -4.277 -26.172 -7.09 1 98.69 85 GLY A N 1
ATOM 657 C CA . GLY A 1 85 ? -4.438 -25.312 -8.258 1 98.69 85 GLY A CA 1
ATOM 658 C C . GLY A 1 85 ? -3.797 -25.891 -9.508 1 98.69 85 GLY A C 1
ATOM 659 O O . GLY A 1 85 ? -4.406 -25.906 -10.578 1 98.69 85 GLY A O 1
ATOM 660 N N . SER A 1 86 ? -2.602 -26.406 -9.422 1 98.81 86 SER A N 1
ATOM 661 C CA . SER A 1 86 ? -1.847 -26.844 -10.586 1 98.81 86 SER A CA 1
ATOM 662 C C . SER A 1 86 ? -2.453 -28.109 -11.188 1 98.81 86 SER A C 1
ATOM 664 O O . SER A 1 86 ? -2.656 -28.188 -12.398 1 98.81 86 SER A O 1
ATOM 666 N N . ILE A 1 87 ? -2.775 -29.094 -10.32 1 98.75 87 ILE A N 1
ATOM 667 C CA . ILE A 1 87 ? -3.439 -30.297 -10.805 1 98.75 87 ILE A CA 1
ATOM 668 C C . ILE A 1 87 ? -4.82 -29.953 -11.344 1 98.75 87 ILE A C 1
ATOM 670 O O . ILE A 1 87 ? -5.27 -30.531 -12.336 1 98.75 87 ILE A O 1
ATOM 674 N N . GLY A 1 88 ? -5.457 -28.984 -10.672 1 98.75 88 GLY A N 1
ATOM 675 C CA . GLY A 1 88 ? -6.746 -28.516 -11.148 1 98.75 88 GLY A CA 1
ATOM 676 C C . GLY A 1 88 ? -6.695 -27.984 -12.57 1 98.75 88 GLY A C 1
ATOM 677 O O . GLY A 1 88 ? -7.562 -28.281 -13.391 1 98.75 88 GLY A O 1
ATOM 678 N N . VAL A 1 89 ? -5.711 -27.203 -12.875 1 98.88 89 VAL A N 1
ATOM 679 C CA . VAL A 1 89 ? -5.543 -26.656 -14.219 1 98.88 89 VAL A CA 1
ATOM 680 C C . VAL A 1 89 ? -5.316 -27.797 -15.211 1 98.88 89 VAL A C 1
ATOM 682 O O . VAL A 1 89 ? -5.961 -27.844 -16.266 1 98.88 89 VAL A O 1
ATOM 685 N N . LEU A 1 90 ? -4.43 -28.719 -14.891 1 98.81 90 LEU A N 1
ATOM 686 C CA . LEU A 1 90 ? -4.117 -29.828 -15.789 1 98.81 90 LEU A CA 1
ATOM 687 C C . LEU A 1 90 ? -5.348 -30.688 -16.031 1 98.81 90 LEU A C 1
ATOM 689 O O . LEU A 1 90 ? -5.625 -31.078 -17.172 1 98.81 90 LEU A O 1
ATOM 693 N N . GLU A 1 91 ? -6.078 -31 -14.977 1 98.31 91 GLU A N 1
ATOM 694 C CA . GLU A 1 91 ? -7.277 -31.828 -15.07 1 98.31 91 GLU A CA 1
ATOM 695 C C . GLU A 1 91 ? -8.328 -31.188 -15.969 1 98.31 91 GLU A C 1
ATOM 697 O O . GLU A 1 91 ? -9.078 -31.891 -16.656 1 98.31 91 GLU A O 1
ATOM 702 N N . ARG A 1 92 ? -8.406 -29.938 -15.938 1 98.38 92 ARG A N 1
ATOM 703 C CA . ARG A 1 92 ? -9.477 -29.219 -16.625 1 98.38 92 ARG A CA 1
ATOM 704 C C . ARG A 1 92 ? -9.172 -29.094 -18.109 1 98.38 92 ARG A C 1
ATOM 706 O O . ARG A 1 92 ? -10.055 -28.781 -18.906 1 98.38 92 ARG A O 1
ATOM 713 N N . THR A 1 93 ? -7.953 -29.344 -18.484 1 98.44 93 THR A N 1
ATOM 714 C CA . THR A 1 93 ? -7.652 -29.438 -19.922 1 98.44 93 THR A CA 1
ATOM 715 C C . THR A 1 93 ? -8.32 -30.672 -20.531 1 98.44 93 THR A C 1
ATOM 717 O O . THR A 1 93 ? -8.625 -30.688 -21.719 1 98.44 93 THR A O 1
ATOM 720 N N . ASN A 1 94 ? -8.414 -31.734 -19.75 1 97.88 94 ASN A N 1
ATOM 721 C CA . ASN A 1 94 ? -9.039 -33 -20.125 1 97.88 94 ASN A CA 1
ATOM 722 C C . ASN A 1 94 ? -8.25 -33.719 -21.219 1 97.88 94 ASN A C 1
ATOM 724 O O . ASN A 1 94 ? -8.82 -34.5 -21.984 1 97.88 94 ASN A O 1
ATOM 728 N N . VAL A 1 95 ? -6.965 -33.375 -21.375 1 98.25 95 VAL A N 1
ATOM 729 C CA . VAL A 1 95 ? -6.168 -34.031 -22.406 1 98.25 95 VAL A CA 1
ATOM 730 C C . VAL A 1 95 ? -4.879 -34.562 -21.797 1 98.25 95 VAL A C 1
ATOM 732 O O . VAL A 1 95 ? -4.219 -35.438 -22.375 1 98.25 95 VAL A O 1
ATOM 735 N N . VAL A 1 96 ? -4.484 -34.094 -20.641 1 98.75 96 VAL A N 1
ATOM 736 C CA . VAL A 1 96 ? -3.219 -34.469 -20.031 1 98.75 96 VAL A CA 1
ATOM 737 C C . VAL A 1 96 ? -3.301 -35.938 -19.562 1 98.75 96 VAL A C 1
ATOM 739 O O . VAL A 1 96 ? -4.242 -36.312 -18.859 1 98.75 96 VAL A O 1
ATOM 742 N N . THR A 1 97 ? -2.336 -36.75 -19.953 1 98.75 97 THR A N 1
ATOM 743 C CA . THR A 1 97 ? -2.375 -38.156 -19.625 1 98.75 97 THR A CA 1
ATOM 744 C C . THR A 1 97 ? -1.385 -38.5 -18.516 1 98.75 97 THR A C 1
ATOM 746 O O . THR A 1 97 ? -1.604 -39.406 -17.734 1 98.75 97 THR A O 1
ATOM 749 N N . ASP A 1 98 ? -0.282 -37.719 -18.516 1 98.62 98 ASP A N 1
ATOM 750 C CA . ASP A 1 98 ? 0.807 -38 -17.578 1 98.62 98 ASP A CA 1
ATOM 751 C C . ASP A 1 98 ? 1.352 -36.719 -16.953 1 98.62 98 ASP A C 1
ATOM 753 O O . ASP A 1 98 ? 1.406 -35.688 -17.609 1 98.62 98 ASP A O 1
ATOM 757 N N . ILE A 1 99 ? 1.736 -36.844 -15.703 1 98.44 99 ILE A N 1
ATOM 758 C CA . ILE A 1 99 ? 2.525 -35.781 -15.094 1 98.44 99 ILE A CA 1
ATOM 759 C C . ILE A 1 99 ? 3.846 -36.344 -14.578 1 98.44 99 ILE A C 1
ATOM 761 O O . ILE A 1 99 ? 3.91 -37.5 -14.156 1 98.44 99 ILE A O 1
ATOM 765 N N . VAL A 1 100 ? 4.879 -35.594 -14.695 1 97.19 100 VAL A N 1
ATOM 766 C CA . VAL A 1 100 ? 6.191 -35.969 -14.18 1 97.19 100 VAL A CA 1
ATOM 767 C C . VAL A 1 100 ? 6.703 -34.875 -13.242 1 97.19 100 VAL A C 1
ATOM 769 O O . VAL A 1 100 ? 6.688 -33.688 -13.586 1 97.19 100 VAL A O 1
ATOM 772 N N . PHE A 1 101 ? 7.031 -35.25 -12.055 1 95.19 101 PHE A N 1
ATOM 773 C CA . PHE A 1 101 ? 7.598 -34.281 -11.117 1 95.19 101 PHE A CA 1
ATOM 774 C C . PHE A 1 101 ? 8.914 -34.781 -10.547 1 95.19 101 PHE A C 1
ATOM 776 O O . PHE A 1 101 ? 9.172 -36 -10.562 1 95.19 101 PHE A O 1
ATOM 783 N N . GLY A 1 102 ? 9.75 -33.812 -10.164 1 90.25 102 GLY A N 1
ATOM 784 C CA . GLY A 1 102 ? 11.008 -34.188 -9.531 1 90.25 102 GLY A CA 1
ATOM 785 C C . GLY A 1 102 ? 10.844 -34.625 -8.086 1 90.25 102 GLY A C 1
ATOM 786 O O . GLY A 1 102 ? 10.008 -34.062 -7.359 1 90.25 102 GLY A O 1
ATOM 787 N N . SER A 1 103 ? 11.609 -35.562 -7.684 1 88.75 103 SER A N 1
ATOM 788 C CA . SER A 1 103 ? 11.617 -36.094 -6.324 1 88.75 103 SER A CA 1
ATOM 789 C C . SER A 1 103 ? 13.023 -36.438 -5.875 1 88.75 103 SER A C 1
ATOM 791 O O . SER A 1 103 ? 13.828 -36.969 -6.66 1 88.75 103 SER A O 1
ATOM 793 N N . GLU A 1 104 ? 13.344 -36.094 -4.703 1 85.75 104 GLU A N 1
ATOM 794 C CA . GLU A 1 104 ? 14.648 -36.469 -4.172 1 85.75 104 GLU A CA 1
ATOM 795 C C . GLU A 1 104 ? 14.758 -37.969 -4.012 1 85.75 104 GLU A C 1
ATOM 797 O O . GLU A 1 104 ? 15.797 -38.562 -4.312 1 85.75 104 GLU A O 1
ATOM 802 N N . SER A 1 105 ? 13.672 -38.594 -3.604 1 82.06 105 SER A N 1
ATOM 803 C CA . SER A 1 105 ? 13.68 -40.031 -3.352 1 82.06 105 SER A CA 1
ATOM 804 C C . SER A 1 105 ? 13.438 -40.812 -4.633 1 82.06 105 SER A C 1
ATOM 806 O O . SER A 1 105 ? 13.859 -41.969 -4.75 1 82.06 105 SER A O 1
ATOM 808 N N . SER A 1 106 ? 12.727 -40.219 -5.492 1 82.19 106 SER A N 1
ATOM 809 C CA . SER A 1 106 ? 12.305 -40.844 -6.75 1 82.19 106 SER A CA 1
ATOM 810 C C . SER A 1 106 ? 11.609 -42.188 -6.504 1 82.19 106 SER A C 1
ATOM 812 O O . SER A 1 106 ? 11.805 -43.125 -7.258 1 82.19 106 SER A O 1
ATOM 814 N N . ASN A 1 107 ? 10.961 -42.281 -5.438 1 84.5 107 ASN A N 1
ATOM 815 C CA . ASN A 1 107 ? 10.211 -43.5 -5.086 1 84.5 107 ASN A CA 1
ATOM 816 C C . ASN A 1 107 ? 8.703 -43.219 -5.047 1 84.5 107 ASN A C 1
ATOM 818 O O . ASN A 1 107 ? 8.141 -42.969 -3.98 1 84.5 107 ASN A O 1
ATOM 822 N N . ILE A 1 108 ? 8.094 -43.5 -6.164 1 88.56 108 ILE A N 1
ATOM 823 C CA . ILE A 1 108 ? 6.695 -43.125 -6.344 1 88.56 108 ILE A CA 1
ATOM 824 C C . ILE A 1 108 ? 5.816 -43.969 -5.434 1 88.56 108 ILE A C 1
ATOM 826 O O . ILE A 1 108 ? 4.789 -43.531 -4.938 1 88.56 108 ILE A O 1
ATOM 830 N N . GLU A 1 109 ? 6.262 -45.156 -5.164 1 89.25 109 GLU A N 1
ATOM 831 C CA . GLU A 1 109 ? 5.473 -46.062 -4.328 1 89.25 109 GLU A CA 1
ATOM 832 C C . GLU A 1 109 ? 5.41 -45.531 -2.887 1 89.25 109 GLU A C 1
ATOM 834 O O . GLU A 1 109 ? 4.359 -45.594 -2.248 1 89.25 109 GLU A O 1
ATOM 839 N N . TYR A 1 110 ? 6.523 -45.094 -2.471 1 89.62 110 TYR A N 1
ATOM 840 C CA . TYR A 1 110 ? 6.551 -44.562 -1.119 1 89.62 110 TYR A CA 1
ATOM 841 C C . TYR A 1 110 ? 5.742 -43.281 -1.036 1 89.62 110 TYR A C 1
ATOM 843 O O . TYR A 1 110 ? 5.055 -43.031 -0.043 1 89.62 110 TYR A O 1
ATOM 851 N N . LEU A 1 111 ? 5.863 -42.5 -2.068 1 92.62 111 LEU A N 1
ATOM 852 C CA . LEU A 1 111 ? 5.082 -41.281 -2.102 1 92.62 111 LEU A CA 1
ATOM 853 C C . LEU A 1 111 ? 3.59 -41.594 -2.072 1 92.62 111 LEU A C 1
ATOM 855 O O . LEU A 1 111 ? 2.832 -40.906 -1.36 1 92.62 111 LEU A O 1
ATOM 859 N N . LYS A 1 112 ? 3.207 -42.594 -2.746 1 92.44 112 LYS A N 1
ATOM 860 C CA . LYS A 1 112 ? 1.808 -43.031 -2.791 1 92.44 112 LYS A CA 1
ATOM 861 C C . LYS A 1 112 ? 1.338 -43.531 -1.429 1 92.44 112 LYS A C 1
ATOM 863 O O . LYS A 1 112 ? 0.202 -43.281 -1.024 1 92.44 112 LYS A O 1
ATOM 868 N N . LYS A 1 113 ? 2.191 -44.219 -0.817 1 90.62 113 LYS A N 1
ATOM 869 C CA . LYS A 1 113 ? 1.873 -44.719 0.51 1 90.62 113 LYS A CA 1
ATOM 870 C C . LYS A 1 113 ? 1.579 -43.594 1.488 1 90.62 113 LYS A C 1
ATOM 872 O O . LYS A 1 113 ? 0.608 -43.656 2.244 1 90.62 113 LYS A O 1
ATOM 877 N N . ILE A 1 114 ? 2.416 -42.688 1.444 1 91.25 114 ILE A N 1
ATOM 878 C CA . ILE A 1 114 ? 2.252 -41.531 2.328 1 91.25 114 ILE A CA 1
ATOM 879 C C . ILE A 1 114 ? 0.981 -40.75 1.955 1 91.25 114 ILE A C 1
ATOM 881 O O . ILE A 1 114 ? 0.192 -40.406 2.828 1 91.25 114 ILE A O 1
ATOM 885 N N . SER A 1 115 ? 0.82 -40.5 0.686 1 92.38 115 SER A N 1
ATOM 886 C CA . SER A 1 115 ? -0.366 -39.812 0.188 1 92.38 115 SER A CA 1
ATOM 887 C C . SER A 1 115 ? -1.644 -40.5 0.66 1 92.38 115 SER A C 1
ATOM 889 O O . SER A 1 115 ? -2.594 -39.844 1.08 1 92.38 115 SER A O 1
ATOM 891 N N . ASN A 1 116 ? -1.64 -41.781 0.63 1 90.25 116 ASN A N 1
ATOM 892 C CA . ASN A 1 116 ? -2.803 -42.531 1.036 1 90.25 116 ASN A CA 1
ATOM 893 C C . ASN A 1 116 ? -3.15 -42.312 2.504 1 90.25 116 ASN A C 1
ATOM 895 O O . ASN A 1 116 ? -4.328 -42.219 2.861 1 90.25 116 ASN A O 1
ATOM 899 N N . VAL A 1 117 ? -2.172 -42.219 3.283 1 88.56 117 VAL A N 1
ATOM 900 C CA . VAL A 1 117 ? -2.383 -41.969 4.707 1 88.56 117 VAL A CA 1
ATOM 901 C C . VAL A 1 117 ? -3.008 -40.594 4.898 1 88.56 117 VAL A C 1
ATOM 903 O O . VAL A 1 117 ? -3.93 -40.438 5.703 1 88.56 117 VAL A O 1
ATOM 906 N N . LEU A 1 118 ? -2.525 -39.656 4.16 1 88.44 118 LEU A N 1
ATOM 907 C CA . LEU A 1 118 ? -2.988 -38.281 4.297 1 88.44 118 LEU A CA 1
ATOM 908 C C . LEU A 1 118 ? -4.418 -38.125 3.793 1 88.44 118 LEU A C 1
ATOM 910 O O . LEU A 1 118 ? -5.223 -37.406 4.395 1 88.44 118 LEU A O 1
ATOM 914 N N . ILE A 1 119 ? -4.719 -38.844 2.773 1 85.75 119 ILE A N 1
ATOM 915 C CA . ILE A 1 119 ? -6.035 -38.75 2.15 1 85.75 119 ILE A CA 1
ATOM 916 C C . ILE A 1 119 ? -7.074 -39.438 3.031 1 85.75 119 ILE A C 1
ATOM 918 O O . ILE A 1 119 ? -8.18 -38.906 3.217 1 85.75 119 ILE A O 1
ATOM 922 N N . THR A 1 120 ? -6.688 -40.531 3.58 1 83.94 120 THR A N 1
ATOM 923 C CA . THR A 1 120 ? -7.629 -41.344 4.348 1 83.94 120 THR A CA 1
ATOM 924 C C . THR A 1 120 ? -7.754 -40.812 5.773 1 83.94 120 THR A C 1
ATOM 926 O O . THR A 1 120 ? -8.672 -41.188 6.504 1 83.94 120 THR A O 1
ATOM 929 N N . GLN A 1 121 ? -6.973 -39.906 6.074 1 81.94 121 GLN A N 1
ATOM 930 C CA . GLN A 1 121 ? -6.969 -39.281 7.406 1 81.94 121 GLN A CA 1
ATOM 931 C C . GLN A 1 121 ? -7.09 -40.375 8.484 1 81.94 121 GLN A C 1
ATOM 933 O O . GLN A 1 121 ? -7.965 -40.281 9.352 1 81.94 121 GLN A O 1
ATOM 938 N N . LYS A 1 122 ? -6.312 -41.188 8.5 1 79.19 122 LYS A N 1
ATOM 939 C CA . LYS A 1 122 ? -6.328 -42.25 9.508 1 79.19 122 LYS A CA 1
ATOM 940 C C . LYS A 1 122 ? -6.25 -41.656 10.914 1 79.19 122 LYS A C 1
ATOM 942 O O . LYS A 1 122 ? -5.473 -40.75 11.172 1 79.19 122 LYS A O 1
ATOM 947 N N . LYS A 1 123 ? -7.086 -42.062 11.719 1 87.31 123 LYS A N 1
ATOM 948 C CA . LYS A 1 123 ? -7.234 -41.562 13.07 1 87.31 123 LYS A CA 1
ATOM 949 C C . LYS A 1 123 ? -5.891 -41.5 13.789 1 87.31 123 LYS A C 1
ATOM 951 O O . LYS A 1 123 ? -5.602 -40.531 14.5 1 87.31 123 LYS A O 1
ATOM 956 N N . GLU A 1 124 ? -5.207 -42.562 13.602 1 89.75 124 GLU A N 1
ATOM 957 C CA . GLU A 1 124 ? -3.906 -42.594 14.258 1 89.75 124 GLU A CA 1
ATOM 958 C C . GLU A 1 124 ? -3.033 -41.438 13.828 1 89.75 124 GLU A C 1
ATOM 960 O O . GLU A 1 124 ? -2.393 -40.781 14.664 1 89.75 124 GLU A O 1
ATOM 965 N N . TYR A 1 125 ? -2.992 -41.219 12.57 1 90.62 125 TYR A N 1
ATOM 966 C CA . TYR A 1 125 ? -2.189 -40.094 12.047 1 90.62 125 TYR A CA 1
ATOM 967 C C . TYR A 1 125 ? -2.709 -38.75 12.539 1 90.62 125 TYR A C 1
ATOM 969 O O . TYR A 1 125 ? -1.928 -37.906 12.961 1 90.62 125 TYR A O 1
ATOM 977 N N . THR A 1 126 ? -3.971 -38.594 12.523 1 91.38 126 THR A N 1
ATOM 978 C CA . THR A 1 126 ? -4.566 -37.312 12.914 1 91.38 126 THR A CA 1
ATOM 979 C C . THR A 1 126 ? -4.293 -37 14.383 1 91.38 126 THR A C 1
ATOM 981 O O . THR A 1 126 ? -4.082 -35.875 14.766 1 91.38 126 THR A O 1
ATOM 984 N N . ASN A 1 127 ? -4.285 -38 15.133 1 93.25 127 ASN A N 1
ATOM 985 C CA . ASN A 1 127 ? -3.957 -37.844 16.547 1 93.25 127 ASN A CA 1
ATOM 986 C C . ASN A 1 127 ? -2.504 -37.438 16.734 1 93.25 127 ASN A C 1
ATOM 988 O O . ASN A 1 127 ? -2.207 -36.594 17.578 1 93.25 127 ASN A O 1
ATOM 992 N N . LEU A 1 128 ? -1.708 -38.062 16 1 92.81 128 LEU A N 1
ATOM 993 C CA . LEU A 1 128 ? -0.292 -37.719 16.078 1 92.81 128 LEU A CA 1
ATOM 994 C C . LEU A 1 128 ? -0.052 -36.281 15.648 1 92.81 128 LEU A C 1
ATOM 996 O O . LEU A 1 128 ? 0.726 -35.562 16.266 1 92.81 128 LEU A O 1
ATOM 1000 N N . LEU A 1 129 ? -0.628 -35.938 14.547 1 91.88 129 LEU A N 1
ATOM 1001 C CA . LEU A 1 129 ? -0.498 -34.562 14.039 1 91.88 129 LEU A CA 1
ATOM 1002 C C . LEU A 1 129 ? -0.929 -33.562 15.094 1 91.88 129 LEU A C 1
ATOM 1004 O O . LEU A 1 129 ? -0.224 -32.562 15.344 1 91.88 129 LEU A O 1
ATOM 1008 N N . LYS A 1 130 ? -2.041 -33.75 15.758 1 92 130 LYS A N 1
ATOM 1009 C CA . LYS A 1 130 ? -2.551 -32.875 16.812 1 92 130 LYS A CA 1
ATOM 1010 C C . LYS A 1 130 ? -1.577 -32.812 17.984 1 92 130 LYS A C 1
ATOM 1012 O O . LYS A 1 130 ? -1.381 -31.734 18.562 1 92 130 LYS A O 1
ATOM 1017 N N . TYR A 1 131 ? -1.079 -33.906 18.266 1 93.12 131 TYR A N 1
ATOM 1018 C CA . TYR A 1 131 ? -0.128 -34.031 19.375 1 93.12 131 TYR A CA 1
ATOM 1019 C C . TYR A 1 131 ? 1.078 -33.125 19.141 1 93.12 131 TYR A C 1
ATOM 1021 O O . TYR A 1 131 ? 1.466 -32.344 20.016 1 93.12 131 TYR A O 1
ATOM 1029 N N . TYR A 1 132 ? 1.612 -33.156 17.984 1 91.62 132 TYR A N 1
ATOM 1030 C CA . TYR A 1 132 ? 2.832 -32.406 17.688 1 91.62 132 TYR A CA 1
ATOM 1031 C C . TYR A 1 132 ? 2.529 -30.922 17.5 1 91.62 132 TYR A C 1
ATOM 1033 O O . TYR A 1 132 ? 3.363 -30.062 17.812 1 91.62 132 TYR A O 1
ATOM 1041 N N . LEU A 1 133 ? 1.377 -30.688 17 1 89.19 133 LEU A N 1
ATOM 1042 C CA . LEU A 1 133 ? 0.956 -29.297 16.906 1 89.19 133 LEU A CA 1
ATOM 1043 C C . LEU A 1 133 ? 0.812 -28.688 18.297 1 89.19 133 LEU A C 1
ATOM 1045 O O . LEU A 1 133 ? 1.216 -27.531 18.516 1 89.19 133 LEU A O 1
ATOM 1049 N N . LYS A 1 134 ? 0.306 -29.391 19.203 1 91.06 134 LYS A N 1
ATOM 1050 C CA . LYS A 1 134 ? 0.13 -28.953 20.594 1 91.06 134 LYS A CA 1
ATOM 1051 C C . LYS A 1 134 ? 1.478 -28.719 21.266 1 91.06 134 LYS A C 1
ATOM 1053 O O . LYS A 1 134 ? 1.587 -27.891 22.172 1 91.06 134 LYS A O 1
ATOM 1058 N N . LYS A 1 135 ? 2.439 -29.406 20.781 1 91.88 135 LYS A N 1
ATOM 1059 C CA . LYS A 1 135 ? 3.785 -29.266 21.328 1 91.88 135 LYS A CA 1
ATOM 1060 C C . LYS A 1 135 ? 4.453 -28 20.812 1 91.88 135 LYS A C 1
ATOM 1062 O O . LYS A 1 135 ? 5.566 -27.656 21.219 1 91.88 135 LYS A O 1
ATOM 1067 N N . GLY A 1 136 ? 3.766 -27.375 19.859 1 86.12 136 GLY A N 1
ATOM 1068 C CA . GLY A 1 136 ? 4.254 -26.078 19.422 1 86.12 136 GLY A CA 1
ATOM 1069 C C . GLY A 1 136 ? 5.004 -26.141 18.109 1 86.12 136 GLY A C 1
ATOM 1070 O O . GLY A 1 136 ? 5.59 -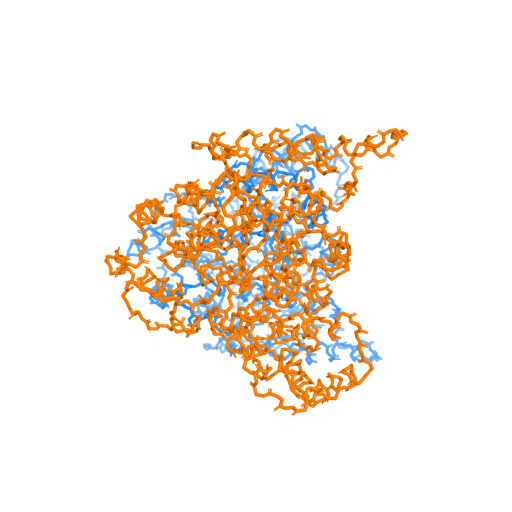25.141 17.672 1 86.12 136 GLY A O 1
ATOM 1071 N N . LEU A 1 137 ? 5.016 -27.25 17.453 1 87.06 137 LEU A N 1
ATOM 1072 C CA . LEU A 1 137 ? 5.711 -27.375 16.172 1 87.06 137 LEU A CA 1
ATOM 1073 C C . LEU A 1 137 ? 4.934 -26.672 15.062 1 87.06 137 LEU A C 1
ATOM 1075 O O . LEU A 1 137 ? 3.705 -26.578 15.125 1 87.06 137 LEU A O 1
ATOM 1079 N N . SER A 1 138 ? 5.73 -26.25 14.102 1 84.69 138 SER A N 1
ATOM 1080 C CA . SER A 1 138 ? 5.078 -25.75 12.891 1 84.69 138 SER A CA 1
ATOM 1081 C C . SER A 1 138 ? 4.344 -26.891 12.164 1 84.69 138 SER A C 1
ATOM 1083 O O . SER A 1 138 ? 4.645 -28.062 12.375 1 84.69 138 SER A O 1
ATOM 1085 N N . PHE A 1 139 ? 3.418 -26.562 11.43 1 81.25 139 PHE A N 1
ATOM 1086 C CA . PHE A 1 139 ? 2.604 -27.547 10.734 1 81.25 139 PHE A CA 1
ATOM 1087 C C . PHE A 1 139 ? 3.479 -28.484 9.906 1 81.25 139 PHE A C 1
ATOM 1089 O O . PHE A 1 139 ? 3.354 -29.703 10.008 1 81.25 139 PHE A O 1
ATOM 1096 N N . PRO A 1 140 ? 4.422 -27.891 9.141 1 81.12 140 PRO A N 1
ATOM 1097 C CA . PRO A 1 140 ? 5.27 -28.797 8.367 1 81.12 140 PRO A CA 1
ATOM 1098 C C . PRO A 1 140 ? 6.074 -29.75 9.242 1 81.12 140 PRO A C 1
ATOM 1100 O O . PRO A 1 140 ? 6.203 -30.938 8.914 1 81.12 140 PRO A O 1
ATOM 1103 N N . ASN A 1 141 ? 6.527 -29.266 10.305 1 86.88 141 ASN A N 1
ATOM 1104 C CA . ASN A 1 141 ? 7.301 -30.109 11.211 1 86.88 141 ASN A CA 1
ATOM 1105 C C . ASN A 1 141 ? 6.414 -31.109 11.953 1 86.88 141 ASN A C 1
ATOM 1107 O O . ASN A 1 141 ? 6.82 -32.25 12.195 1 86.88 141 ASN A O 1
ATOM 1111 N N . ALA A 1 142 ? 5.254 -30.688 12.312 1 89.5 142 ALA A N 1
ATOM 1112 C CA . ALA A 1 142 ? 4.297 -31.578 12.953 1 89.5 142 ALA A CA 1
ATOM 1113 C C . ALA A 1 142 ? 3.902 -32.719 12.016 1 89.5 142 ALA A C 1
ATOM 1115 O O . ALA A 1 142 ? 3.803 -33.875 12.43 1 89.5 142 ALA A O 1
ATOM 1116 N N . ARG A 1 143 ? 3.707 -32.312 10.836 1 87.94 143 ARG A N 1
ATOM 1117 C CA . ARG A 1 143 ? 3.363 -33.312 9.828 1 87.94 143 ARG A CA 1
ATOM 1118 C C . ARG A 1 143 ? 4.496 -34.312 9.648 1 87.94 143 ARG A C 1
ATOM 1120 O O . ARG A 1 143 ? 4.258 -35.531 9.578 1 87.94 143 ARG A O 1
ATOM 1127 N N . LYS A 1 144 ? 5.664 -33.781 9.555 1 89.12 144 LYS A N 1
ATOM 1128 C CA . LYS A 1 144 ? 6.848 -34.625 9.398 1 89.12 144 LYS A CA 1
ATOM 1129 C C . LYS A 1 144 ? 6.969 -35.625 10.555 1 89.12 144 LYS A C 1
ATOM 1131 O O . LYS A 1 144 ? 7.105 -36.812 10.336 1 89.12 144 LYS A O 1
ATOM 1136 N N . GLU A 1 145 ? 6.844 -35.156 11.742 1 91.25 145 GLU A N 1
ATOM 1137 C CA . GLU A 1 145 ? 6.992 -36 12.922 1 91.25 145 GLU A CA 1
ATOM 1138 C C . GLU A 1 145 ? 5.844 -37 13.039 1 91.25 145 GLU A C 1
ATOM 1140 O O . GLU A 1 145 ? 6.055 -38.156 13.422 1 91.25 145 GLU A O 1
ATOM 1145 N N . ALA A 1 146 ? 4.695 -36.562 12.727 1 92.5 146 ALA A N 1
ATOM 1146 C CA . ALA A 1 146 ? 3.521 -37.438 12.789 1 92.5 146 ALA A CA 1
ATOM 1147 C C . ALA A 1 146 ? 3.65 -38.594 11.805 1 92.5 146 ALA A C 1
ATOM 1149 O O . ALA A 1 146 ? 3.342 -39.719 12.141 1 92.5 146 ALA A O 1
ATOM 1150 N N . LEU A 1 147 ? 4.109 -38.25 10.648 1 91.56 147 LEU A N 1
ATOM 1151 C CA . LEU A 1 147 ? 4.266 -39.281 9.625 1 91.56 147 LEU A CA 1
ATOM 1152 C C . LEU A 1 147 ? 5.367 -40.25 10 1 91.56 147 LEU A C 1
ATOM 1154 O O . LEU A 1 147 ? 5.223 -41.469 9.797 1 91.56 147 LEU A O 1
ATOM 1158 N N . LYS A 1 148 ? 6.453 -39.719 10.516 1 91.12 148 LYS A N 1
ATOM 1159 C CA . LYS A 1 148 ? 7.539 -40.594 10.961 1 91.12 148 LYS A CA 1
ATOM 1160 C C . LYS A 1 148 ? 7.043 -41.625 11.984 1 91.12 148 LYS A C 1
ATOM 1162 O O . LYS A 1 148 ? 7.312 -42.812 11.859 1 91.12 148 LYS A O 1
ATOM 1167 N N . LYS A 1 149 ? 6.344 -41.094 12.922 1 91.69 149 LYS A N 1
ATOM 1168 C CA . LYS A 1 149 ? 5.832 -41.938 13.992 1 91.69 149 LYS A CA 1
ATOM 1169 C C . LYS A 1 149 ? 4.793 -42.938 13.461 1 91.69 149 LYS A C 1
ATOM 1171 O O . LYS A 1 149 ? 4.77 -44.094 13.859 1 91.69 149 LYS A O 1
ATOM 1176 N N . PHE A 1 150 ? 3.947 -42.5 12.617 1 92 150 PHE A N 1
ATOM 1177 C CA . PHE A 1 150 ? 2.898 -43.344 12.047 1 92 150 PHE A CA 1
ATOM 1178 C C . PHE A 1 150 ? 3.496 -44.531 11.305 1 92 150 PHE A C 1
ATOM 1180 O O . PHE A 1 150 ? 2.953 -45.625 11.359 1 92 150 PHE A O 1
ATOM 1187 N N . PHE A 1 151 ? 4.59 -44.312 10.625 1 91.88 151 PHE A N 1
ATOM 1188 C CA . PHE A 1 151 ? 5.219 -45.375 9.836 1 91.88 151 PHE A CA 1
ATOM 1189 C C . PHE A 1 151 ? 6.363 -46 10.609 1 91.88 151 PHE A C 1
ATOM 1191 O O . PHE A 1 151 ? 7.34 -46.469 10.016 1 91.88 151 PHE A O 1
ATOM 1198 N N . ASP A 1 152 ? 6.293 -45.938 11.922 1 90.94 152 ASP A N 1
ATOM 1199 C CA . ASP A 1 152 ? 7.207 -46.594 12.852 1 90.94 152 ASP A CA 1
ATOM 1200 C C . ASP A 1 152 ? 8.656 -46.219 12.555 1 90.94 152 ASP A C 1
ATOM 1202 O O . ASP A 1 152 ? 9.531 -47.062 12.492 1 90.94 152 ASP A O 1
ATOM 1206 N N . ASN A 1 153 ? 8.812 -44.938 12.281 1 86 153 ASN A N 1
ATOM 1207 C CA . ASN A 1 153 ? 10.133 -44.375 12.062 1 86 153 ASN A CA 1
ATOM 1208 C C . ASN A 1 153 ? 10.883 -45.094 10.945 1 86 153 ASN A C 1
ATOM 1210 O O . ASN A 1 153 ? 12.078 -45.375 11.078 1 86 153 ASN A O 1
ATOM 1214 N N . ASP A 1 154 ? 10.18 -45.375 9.906 1 87.25 154 ASP A N 1
ATOM 1215 C CA . ASP A 1 154 ? 10.773 -45.875 8.68 1 87.25 154 ASP A CA 1
ATOM 1216 C C . ASP A 1 154 ? 11.75 -44.875 8.07 1 87.25 154 ASP A C 1
ATOM 1218 O O . ASP A 1 154 ? 11.375 -43.75 7.777 1 87.25 154 ASP A O 1
ATOM 1222 N N . THR A 1 155 ? 12.922 -45.25 7.832 1 86.25 155 THR A N 1
ATOM 1223 C CA . THR A 1 155 ? 14.008 -44.375 7.414 1 86.25 155 THR A CA 1
ATOM 1224 C C . THR A 1 155 ? 13.719 -43.781 6.051 1 86.25 155 THR A C 1
ATOM 1226 O O . THR A 1 155 ? 14.055 -42.625 5.797 1 86.25 155 THR A O 1
ATOM 1229 N N . ASP A 1 156 ? 13.148 -44.531 5.254 1 85.19 156 ASP A N 1
ATOM 1230 C CA . ASP A 1 156 ? 12.844 -44.031 3.914 1 85.19 156 ASP A CA 1
ATOM 1231 C C . ASP A 1 156 ? 11.766 -42.938 3.961 1 85.19 156 ASP A C 1
ATOM 1233 O O . ASP A 1 156 ? 11.852 -41.938 3.256 1 85.19 156 ASP A O 1
ATOM 1237 N N . ILE A 1 157 ? 10.836 -43.156 4.785 1 85.38 157 ILE A N 1
ATOM 1238 C CA . ILE A 1 157 ? 9.758 -42.188 4.934 1 85.38 157 ILE A CA 1
ATOM 1239 C C . ILE A 1 157 ? 10.297 -40.906 5.57 1 85.38 157 ILE A C 1
ATOM 1241 O O . ILE A 1 157 ? 9.922 -39.812 5.176 1 85.38 157 ILE A O 1
ATOM 1245 N N . GLU A 1 158 ? 11.117 -41.094 6.457 1 85.38 158 GLU A N 1
ATOM 1246 C CA . GLU A 1 158 ? 11.719 -39.938 7.125 1 85.38 158 GLU A CA 1
ATOM 1247 C C . GLU A 1 158 ? 12.453 -39.031 6.125 1 85.38 158 GLU A C 1
ATOM 1249 O O . GLU A 1 158 ? 12.336 -37.812 6.18 1 85.38 158 GLU A O 1
ATOM 1254 N N . LYS A 1 159 ? 13.148 -39.625 5.277 1 86.12 159 LYS A N 1
ATOM 1255 C CA . LYS A 1 159 ? 13.891 -38.875 4.266 1 86.12 159 LYS A CA 1
ATOM 1256 C C . LYS A 1 159 ? 12.945 -38.125 3.326 1 86.12 159 LYS A C 1
ATOM 1258 O O . LYS A 1 159 ? 13.227 -37 2.918 1 86.12 159 LYS A O 1
ATOM 1263 N N . ILE A 1 160 ? 11.914 -38.781 3.068 1 86.5 160 ILE A N 1
ATOM 1264 C CA . ILE A 1 160 ? 10.961 -38.25 2.105 1 86.5 160 ILE A CA 1
ATOM 1265 C C . ILE A 1 160 ? 10.281 -37.031 2.691 1 86.5 160 ILE A C 1
ATOM 1267 O O . ILE A 1 160 ? 10.195 -35.969 2.033 1 86.5 160 ILE A O 1
ATOM 1271 N N . VAL A 1 161 ? 9.891 -37.094 3.898 1 86 161 VAL A N 1
ATOM 1272 C CA . VAL A 1 161 ? 9.062 -36.062 4.492 1 86 161 VAL A CA 1
ATOM 1273 C C . VAL A 1 161 ? 9.938 -34.844 4.863 1 86 161 VAL A C 1
ATOM 1275 O O . VAL A 1 161 ? 9.43 -33.812 5.25 1 86 161 VAL A O 1
ATOM 1278 N N . GLU A 1 162 ? 11.234 -35 4.641 1 82.94 162 GLU A N 1
ATOM 1279 C CA . GLU A 1 162 ? 12.172 -33.906 4.949 1 82.94 162 GLU A CA 1
ATOM 1280 C C . GLU A 1 162 ? 12.523 -33.125 3.695 1 82.94 162 GLU A C 1
ATOM 1282 O O . GLU A 1 162 ? 13.086 -32.031 3.787 1 82.94 162 GLU A O 1
ATOM 1287 N N . LYS A 1 163 ? 12.141 -33.688 2.578 1 85 163 LYS A N 1
ATOM 1288 C CA . LYS A 1 163 ? 12.578 -33.062 1.326 1 85 163 LYS A CA 1
ATOM 1289 C C . LYS A 1 163 ? 11.43 -32.312 0.659 1 85 163 LYS A C 1
ATOM 1291 O O . LYS A 1 163 ? 10.32 -32.844 0.548 1 85 163 LYS A O 1
ATOM 1296 N N . SER A 1 164 ? 11.75 -31.141 0.223 1 84.94 164 SER A N 1
ATOM 1297 C CA . SER A 1 164 ? 10.758 -30.203 -0.292 1 84.94 164 SER A CA 1
ATOM 1298 C C . SER A 1 164 ? 10.047 -30.766 -1.519 1 84.94 164 SER A C 1
ATOM 1300 O O . SER A 1 164 ? 8.82 -30.734 -1.604 1 84.94 164 SER A O 1
ATOM 1302 N N . ASN A 1 165 ? 10.773 -31.312 -2.459 1 89.19 165 ASN A N 1
ATOM 1303 C CA . ASN A 1 165 ? 10.172 -31.797 -3.695 1 89.19 165 ASN A CA 1
ATOM 1304 C C . ASN A 1 165 ? 9.344 -33.062 -3.465 1 89.19 165 ASN A C 1
ATOM 1306 O O . ASN A 1 165 ? 8.359 -33.281 -4.16 1 89.19 165 ASN A O 1
ATOM 1310 N N . ASP A 1 166 ? 9.758 -33.844 -2.473 1 91.81 166 ASP A N 1
ATOM 1311 C CA . ASP A 1 166 ? 8.961 -35.031 -2.127 1 91.81 166 ASP A CA 1
ATOM 1312 C C . ASP A 1 166 ? 7.629 -34.625 -1.503 1 91.81 166 ASP A C 1
ATOM 1314 O O . ASP A 1 166 ? 6.59 -35.219 -1.819 1 91.81 166 ASP A O 1
ATOM 1318 N N . ILE A 1 167 ? 7.684 -33.656 -0.675 1 90.69 167 ILE A N 1
ATOM 1319 C CA . ILE A 1 167 ? 6.457 -33.156 -0.069 1 90.69 167 ILE A CA 1
ATOM 1320 C C . ILE A 1 167 ? 5.523 -32.625 -1.156 1 90.69 167 ILE A C 1
ATOM 1322 O O . ILE A 1 167 ? 4.324 -32.906 -1.14 1 90.69 167 ILE A O 1
ATOM 1326 N N . LEU A 1 168 ? 6.078 -31.922 -2.061 1 93.44 168 LEU A N 1
ATOM 1327 C CA . LEU A 1 168 ? 5.293 -31.391 -3.17 1 93.44 168 LEU A CA 1
ATOM 1328 C C . LEU A 1 168 ? 4.719 -32.531 -4.02 1 93.44 168 LEU A C 1
ATOM 1330 O O . LEU A 1 168 ? 3.559 -32.469 -4.438 1 93.44 168 LEU A O 1
ATOM 1334 N N . GLY A 1 169 ? 5.539 -33.5 -4.254 1 95.19 169 GLY A N 1
ATOM 1335 C CA . GLY A 1 169 ? 5.07 -34.656 -4.98 1 95.19 169 GLY A CA 1
ATOM 1336 C C . GLY A 1 169 ? 3.898 -35.344 -4.305 1 95.19 169 GLY A C 1
ATOM 1337 O O . GLY A 1 169 ? 2.926 -35.719 -4.969 1 95.19 169 GLY A O 1
ATOM 1338 N N . ILE A 1 170 ? 4.023 -35.5 -2.996 1 94.81 170 ILE A N 1
ATOM 1339 C CA . ILE A 1 170 ? 2.943 -36.094 -2.221 1 94.81 170 ILE A CA 1
ATOM 1340 C C . ILE A 1 170 ? 1.662 -35.281 -2.408 1 94.81 170 ILE A C 1
ATOM 1342 O O . ILE A 1 170 ? 0.583 -35.844 -2.586 1 94.81 170 ILE A O 1
ATOM 1346 N N . GLU A 1 171 ? 1.77 -34 -2.379 1 96 171 GLU A N 1
ATOM 1347 C CA . GLU A 1 171 ? 0.606 -33.125 -2.541 1 96 171 GLU A CA 1
ATOM 1348 C C . GLU A 1 171 ? 0.015 -33.25 -3.941 1 96 171 GLU A C 1
ATOM 1350 O O . GLU A 1 171 ? -1.199 -33.156 -4.121 1 96 171 GLU A O 1
ATOM 1355 N N . TYR A 1 172 ? 0.864 -33.469 -4.988 1 97.81 172 TYR A N 1
ATOM 1356 C CA . TYR A 1 172 ? 0.341 -33.719 -6.324 1 97.81 172 TYR A CA 1
ATOM 1357 C C . TYR A 1 172 ? -0.511 -34.969 -6.34 1 97.81 172 TYR A C 1
ATOM 1359 O O . TYR A 1 172 ? -1.609 -35 -6.898 1 97.81 172 TYR A O 1
ATOM 1367 N N . LEU A 1 173 ? 0.003 -36.031 -5.672 1 96.81 173 LEU A N 1
ATOM 1368 C CA . LEU A 1 173 ? -0.725 -37.281 -5.605 1 96.81 173 LEU A CA 1
ATOM 1369 C C . LEU A 1 173 ? -2.051 -37.094 -4.871 1 96.81 173 LEU A C 1
ATOM 1371 O O . LEU A 1 173 ? -3.086 -37.594 -5.32 1 96.81 173 LEU A O 1
ATOM 1375 N N . ASN A 1 174 ? -1.982 -36.406 -3.738 1 96.12 174 ASN A N 1
ATOM 1376 C CA . ASN A 1 174 ? -3.197 -36.125 -2.98 1 96.12 174 ASN A CA 1
ATOM 1377 C C . ASN A 1 174 ? -4.25 -35.406 -3.842 1 96.12 174 ASN A C 1
ATOM 1379 O O . ASN A 1 174 ? -5.438 -35.75 -3.762 1 96.12 174 ASN A O 1
ATOM 1383 N N . ASN A 1 175 ? -3.832 -34.5 -4.648 1 97.31 175 ASN A N 1
ATOM 1384 C CA . ASN A 1 175 ? -4.785 -33.719 -5.414 1 97.31 175 ASN A CA 1
ATOM 1385 C C . ASN A 1 175 ? -5.242 -34.438 -6.676 1 97.31 175 ASN A C 1
ATOM 1387 O O . ASN A 1 175 ? -6.344 -34.188 -7.168 1 97.31 175 ASN A O 1
ATOM 1391 N N . LEU A 1 176 ? -4.418 -35.344 -7.227 1 97.69 176 LEU A N 1
ATOM 1392 C CA . LEU A 1 176 ? -4.914 -36.25 -8.266 1 97.69 176 LEU A CA 1
ATOM 1393 C C . LEU A 1 176 ? -6.094 -37.062 -7.75 1 97.69 176 LEU A C 1
ATOM 1395 O O . LEU A 1 176 ? -7.09 -37.25 -8.453 1 97.69 176 LEU A O 1
ATOM 1399 N N . ASN A 1 177 ? -5.922 -37.531 -6.551 1 96.06 177 ASN A N 1
ATOM 1400 C CA . ASN A 1 177 ? -7.008 -38.281 -5.918 1 96.06 177 ASN A CA 1
ATOM 1401 C C . ASN A 1 177 ? -8.219 -37.375 -5.664 1 96.06 177 ASN A C 1
ATOM 1403 O O . ASN A 1 177 ? -9.359 -37.812 -5.898 1 96.06 177 ASN A O 1
ATOM 1407 N N . TYR A 1 178 ? -7.941 -36.188 -5.145 1 95.25 178 TYR A N 1
ATOM 1408 C CA . TYR A 1 178 ? -9.008 -35.25 -4.844 1 95.25 178 TYR A CA 1
ATOM 1409 C C . TYR A 1 178 ? -9.867 -34.969 -6.074 1 95.25 178 TYR A C 1
ATOM 1411 O O . TYR A 1 178 ? -11.094 -34.906 -5.977 1 95.25 178 TYR A O 1
ATOM 1419 N N . TYR A 1 179 ? -9.25 -34.906 -7.273 1 96.88 179 TYR A N 1
ATOM 1420 C CA . TYR A 1 179 ? -9.945 -34.625 -8.523 1 96.88 179 TYR A CA 1
ATOM 1421 C C . TYR A 1 179 ? -10.398 -35.906 -9.203 1 96.88 179 TYR A C 1
ATOM 1423 O O . TYR A 1 179 ? -10.891 -35.875 -10.336 1 96.88 179 TYR A O 1
ATOM 1431 N N . ASN A 1 180 ? -10.289 -37.094 -8.547 1 96.56 180 ASN A N 1
ATOM 1432 C CA . ASN A 1 180 ? -10.562 -38.375 -9.172 1 96.56 180 ASN A CA 1
ATOM 1433 C C . ASN A 1 180 ? -9.961 -38.469 -10.57 1 96.56 180 ASN A C 1
ATOM 1435 O O . ASN A 1 180 ? -10.656 -38.781 -11.531 1 96.56 180 ASN A O 1
ATOM 1439 N N . SER A 1 181 ? -8.695 -38.094 -10.641 1 97.62 181 SER A N 1
ATOM 1440 C CA . SER A 1 181 ? -8.016 -37.906 -11.914 1 97.62 181 SER A CA 1
ATOM 1441 C C . SER A 1 181 ? -7.527 -39.219 -12.477 1 97.62 181 SER A C 1
ATOM 1443 O O . SER A 1 181 ? -7.129 -40.125 -11.727 1 97.62 181 SER A O 1
ATOM 1445 N N . LYS A 1 182 ? -7.496 -39.344 -13.781 1 97.5 182 LYS A N 1
ATOM 1446 C CA . LYS A 1 182 ? -6.934 -40.5 -14.469 1 97.5 182 LYS A CA 1
ATOM 1447 C C . LYS A 1 182 ? -5.496 -40.25 -14.914 1 97.5 182 LYS A C 1
ATOM 1449 O O . LYS A 1 182 ? -4.855 -41.094 -15.508 1 97.5 182 LYS A O 1
ATOM 1454 N N . ILE A 1 183 ? -4.996 -39.031 -14.641 1 98.31 183 ILE A N 1
ATOM 1455 C CA . ILE A 1 183 ? -3.631 -38.656 -15 1 98.31 183 ILE A CA 1
ATOM 1456 C C . ILE A 1 183 ? -2.646 -39.562 -14.258 1 98.31 183 ILE A C 1
ATOM 1458 O O . ILE A 1 183 ? -2.799 -39.812 -13.055 1 98.31 183 ILE A O 1
ATOM 1462 N N . ILE A 1 184 ? -1.652 -40.062 -14.961 1 98 184 ILE A N 1
ATOM 1463 C CA . ILE A 1 184 ? -0.676 -41 -14.383 1 98 184 ILE A CA 1
ATOM 1464 C C . ILE A 1 184 ? 0.552 -40.219 -13.914 1 98 184 ILE A C 1
ATOM 1466 O O . ILE A 1 184 ? 1.212 -39.531 -14.711 1 98 184 ILE A O 1
ATOM 1470 N N . PRO A 1 185 ? 0.85 -40.281 -12.625 1 97.31 185 PRO A N 1
ATOM 1471 C CA . PRO A 1 185 ? 2.027 -39.562 -12.102 1 97.31 185 PRO A CA 1
ATOM 1472 C C . PRO A 1 185 ? 3.312 -40.375 -12.258 1 97.31 185 PRO A C 1
ATOM 1474 O O . PRO A 1 185 ? 3.293 -41.594 -12.109 1 97.31 185 PRO A O 1
ATOM 1477 N N . HIS A 1 186 ? 4.359 -39.719 -12.664 1 95.75 186 HIS A N 1
ATOM 1478 C CA . HIS A 1 186 ? 5.715 -40.25 -12.711 1 95.75 186 HIS A CA 1
ATOM 1479 C C . HIS A 1 186 ? 6.691 -39.375 -11.953 1 95.75 186 HIS A C 1
ATOM 1481 O O . HIS A 1 186 ? 6.41 -38.188 -11.711 1 95.75 186 HIS A O 1
ATOM 1487 N N . THR A 1 187 ? 7.789 -39.969 -11.492 1 93.44 187 THR A N 1
ATOM 1488 C CA . THR A 1 187 ? 8.805 -39.188 -10.797 1 93.44 187 THR A CA 1
ATOM 1489 C C . THR A 1 187 ? 10.172 -39.375 -11.461 1 93.44 187 THR A C 1
ATOM 1491 O O . THR A 1 187 ? 10.414 -40.375 -12.133 1 93.44 187 THR A O 1
ATOM 1494 N N . ILE A 1 188 ? 10.945 -38.344 -11.406 1 90.69 188 ILE A N 1
ATOM 1495 C CA . ILE A 1 188 ? 12.344 -38.375 -11.82 1 90.69 188 ILE A CA 1
ATOM 1496 C C . ILE A 1 188 ? 13.242 -37.969 -10.641 1 90.69 188 ILE A C 1
ATOM 1498 O O . ILE A 1 188 ? 12.898 -37.094 -9.852 1 90.69 188 ILE A O 1
ATOM 1502 N N . GLN A 1 189 ? 14.312 -38.656 -10.547 1 86.81 189 GLN A N 1
ATOM 1503 C CA . GLN A 1 189 ? 15.258 -38.312 -9.484 1 86.81 189 GLN A CA 1
ATOM 1504 C C . GLN A 1 189 ? 15.906 -36.969 -9.727 1 86.81 189 GLN A C 1
ATOM 1506 O O . GLN A 1 189 ? 16.406 -36.688 -10.828 1 86.81 189 GLN A O 1
ATOM 1511 N N . ARG A 1 190 ? 15.797 -36.156 -8.805 1 77.56 190 ARG A N 1
ATOM 1512 C CA . ARG A 1 190 ? 16.453 -34.875 -8.906 1 77.56 190 ARG A CA 1
ATOM 1513 C C . ARG A 1 190 ? 17.969 -35 -8.789 1 77.56 190 ARG A C 1
ATOM 1515 O O . ARG A 1 190 ? 18.469 -35.75 -7.941 1 77.56 190 ARG A O 1
ATOM 1522 N N . HIS A 1 191 ? 18.625 -34.594 -9.984 1 62.91 191 HIS A N 1
ATOM 1523 C CA . HIS A 1 191 ? 20.078 -34.594 -10.031 1 62.91 191 HIS A CA 1
ATOM 1524 C C . HIS A 1 191 ? 20.625 -33.188 -9.711 1 62.91 191 HIS A C 1
ATOM 1526 O O . HIS A 1 191 ? 20.125 -32.188 -10.242 1 62.91 191 HIS A O 1
ATOM 1532 N N . GLY A 1 192 ? 21.219 -32.906 -8.352 1 57.84 192 GLY A N 1
ATOM 1533 C CA . GLY A 1 192 ? 21.875 -31.672 -7.965 1 57.84 192 GLY A CA 1
ATOM 1534 C C . GLY A 1 192 ? 21.609 -31.281 -6.523 1 57.84 192 GLY A C 1
ATOM 1535 O O . GLY A 1 192 ? 21 -32.031 -5.773 1 57.84 192 GLY A O 1
ATOM 1536 N N . SER A 1 193 ? 22.203 -30.031 -6.234 1 51.75 193 SER A N 1
ATOM 1537 C CA . SER A 1 193 ? 22.281 -29.562 -4.852 1 51.75 193 SER A CA 1
ATOM 1538 C C . SER A 1 193 ? 20.891 -29.25 -4.297 1 51.75 193 SER A C 1
ATOM 1540 O O . SER A 1 193 ? 19.969 -28.938 -5.051 1 51.75 193 SER A O 1
ATOM 1542 N N . ASP A 1 194 ? 20.672 -29.562 -3.084 1 52.25 194 ASP A N 1
ATOM 1543 C CA . ASP A 1 194 ? 19.469 -29.297 -2.299 1 52.25 194 ASP A CA 1
ATOM 1544 C C . ASP A 1 194 ? 18.969 -27.875 -2.52 1 52.25 194 ASP A C 1
ATOM 1546 O O . ASP A 1 194 ? 19.766 -26.953 -2.752 1 52.25 194 ASP A O 1
ATOM 1550 N N . TYR A 1 195 ? 17.703 -27.719 -2.861 1 50.38 195 TYR A N 1
ATOM 1551 C CA . TYR A 1 195 ? 17.031 -26.453 -3.109 1 50.38 195 TYR A CA 1
ATOM 1552 C C . TYR A 1 195 ? 17.609 -25.359 -2.213 1 50.38 195 TYR A C 1
ATOM 1554 O O . TYR A 1 195 ? 17.688 -24.203 -2.621 1 50.38 195 TYR A O 1
ATOM 1562 N N . ASN A 1 196 ? 18.062 -25.781 -1.002 1 53.75 196 ASN A N 1
ATOM 1563 C CA . ASN A 1 196 ? 18.531 -24.797 -0.032 1 53.75 196 ASN A CA 1
ATOM 1564 C C . ASN A 1 196 ? 20.031 -24.547 -0.15 1 53.75 196 ASN A C 1
ATOM 1566 O O . ASN A 1 196 ? 20.609 -23.828 0.666 1 53.75 196 ASN A O 1
ATOM 1570 N N . ASP A 1 197 ? 20.547 -25.094 -1.317 1 57.06 197 ASP A N 1
ATOM 1571 C CA . ASP A 1 197 ? 21.984 -24.922 -1.466 1 57.06 197 ASP A CA 1
ATOM 1572 C C . ASP A 1 197 ? 22.312 -23.594 -2.148 1 57.06 197 ASP A C 1
ATOM 1574 O O . ASP A 1 197 ? 22.078 -23.422 -3.346 1 57.06 197 ASP A O 1
ATOM 1578 N N . SER A 1 198 ? 22.766 -22.672 -1.452 1 61.72 198 SER A N 1
ATOM 1579 C CA . SER A 1 198 ? 23.078 -21.328 -1.933 1 61.72 198 SER A CA 1
ATOM 1580 C C . SER A 1 198 ? 24.453 -21.297 -2.6 1 61.72 198 SER A C 1
ATOM 1582 O O . SER A 1 198 ? 24.859 -20.266 -3.143 1 61.72 198 SER A O 1
ATOM 1584 N N . GLU A 1 199 ? 25.094 -22.422 -2.654 1 63.16 199 GLU A N 1
ATOM 1585 C CA . GLU A 1 199 ? 26.422 -22.422 -3.238 1 63.16 199 GLU A CA 1
ATOM 1586 C C . GLU A 1 199 ? 26.375 -22.75 -4.727 1 63.16 199 GLU A C 1
ATOM 1588 O O . GLU A 1 199 ? 25.703 -23.703 -5.137 1 63.16 199 GLU A O 1
ATOM 1593 N N . PHE A 1 200 ? 26.938 -21.984 -5.539 1 70.94 200 PHE A N 1
ATOM 1594 C CA . PHE A 1 200 ? 27 -22.141 -6.988 1 70.94 200 PHE A CA 1
ATOM 1595 C C . PHE A 1 200 ? 27.922 -23.281 -7.367 1 70.94 200 PHE A C 1
ATOM 1597 O O . PHE A 1 200 ? 29.094 -23.312 -6.949 1 70.94 200 PHE A O 1
ATOM 1604 N N . LYS A 1 201 ? 27.359 -24.422 -8.008 1 64.31 201 LYS A N 1
ATOM 1605 C CA . LYS A 1 201 ? 28.156 -25.594 -8.336 1 64.31 201 LYS A CA 1
ATOM 1606 C C . LYS A 1 201 ? 28.312 -25.75 -9.844 1 64.31 201 LYS A C 1
ATOM 1608 O O . LYS A 1 201 ? 28.328 -26.875 -10.359 1 64.31 201 LYS A O 1
ATOM 1613 N N . GLY A 1 202 ? 28.297 -24.625 -10.586 1 63.94 202 GLY A N 1
ATOM 1614 C CA . GLY A 1 202 ? 28.562 -24.672 -12.008 1 63.94 202 GLY A CA 1
ATOM 1615 C C . GLY A 1 202 ? 27.375 -25.141 -12.828 1 63.94 202 GLY A C 1
ATOM 1616 O O . GLY A 1 202 ? 26.266 -24.594 -12.688 1 63.94 202 GLY A O 1
ATOM 1617 N N . LYS A 1 203 ? 27.5 -26.156 -13.562 1 69.56 203 LYS A N 1
ATOM 1618 C CA . LYS A 1 203 ? 26.547 -26.594 -14.586 1 69.56 203 LYS A CA 1
ATOM 1619 C C . LYS A 1 203 ? 25.234 -27.031 -13.961 1 69.56 203 LYS A C 1
ATOM 1621 O O . LYS A 1 203 ? 24.156 -26.828 -14.547 1 69.56 203 LYS A O 1
ATOM 1626 N N . LEU A 1 204 ? 25.203 -27.469 -12.742 1 69.12 204 LEU A N 1
ATOM 1627 C CA . LEU A 1 204 ? 23.969 -27.953 -12.148 1 69.12 204 LEU A CA 1
ATOM 1628 C C . LEU A 1 204 ? 23.625 -27.188 -10.875 1 69.12 204 LEU A C 1
ATOM 1630 O O . LEU A 1 204 ? 23.219 -27.766 -9.875 1 69.12 204 LEU A O 1
ATOM 1634 N N . SER A 1 205 ? 23.703 -26.016 -10.961 1 74.56 205 SER A N 1
ATOM 1635 C CA . SER A 1 205 ? 23.469 -25.156 -9.805 1 74.56 205 SER A CA 1
ATOM 1636 C C . SER A 1 205 ? 21.969 -24.969 -9.555 1 74.56 205 SER A C 1
ATOM 1638 O O . SER A 1 205 ? 21.172 -25.078 -10.484 1 74.56 205 SER A O 1
ATOM 1640 N N . SER A 1 206 ? 21.609 -24.734 -8.312 1 81.06 206 SER A N 1
ATOM 1641 C CA . SER A 1 206 ? 20.219 -24.5 -7.898 1 81.06 206 SER A CA 1
ATOM 1642 C C . SER A 1 206 ? 19.734 -23.141 -8.375 1 81.06 206 SER A C 1
ATOM 1644 O O . SER A 1 206 ? 20.531 -22.266 -8.688 1 81.06 206 SER A O 1
ATOM 1646 N N . ALA A 1 207 ? 18.391 -23.094 -8.5 1 84 207 ALA A N 1
ATOM 1647 C CA . ALA A 1 207 ? 17.781 -21.812 -8.867 1 84 207 ALA A CA 1
ATOM 1648 C C . ALA A 1 207 ? 18.156 -20.719 -7.883 1 84 207 ALA A C 1
ATOM 1650 O O . ALA A 1 207 ? 18.391 -19.578 -8.273 1 84 207 ALA A O 1
ATOM 1651 N N . THR A 1 208 ? 18.266 -21.031 -6.633 1 85.56 208 THR A N 1
ATOM 1652 C CA . THR A 1 208 ? 18.609 -20.078 -5.574 1 85.56 208 THR A CA 1
ATOM 1653 C C . THR A 1 208 ? 20 -19.516 -5.789 1 85.56 208 THR A C 1
ATOM 1655 O O . THR A 1 208 ? 20.203 -18.297 -5.684 1 85.56 208 THR A O 1
ATOM 1658 N N . ALA A 1 209 ? 20.906 -20.344 -6.086 1 88.19 209 ALA A N 1
ATOM 1659 C CA . ALA A 1 209 ? 22.281 -19.922 -6.328 1 8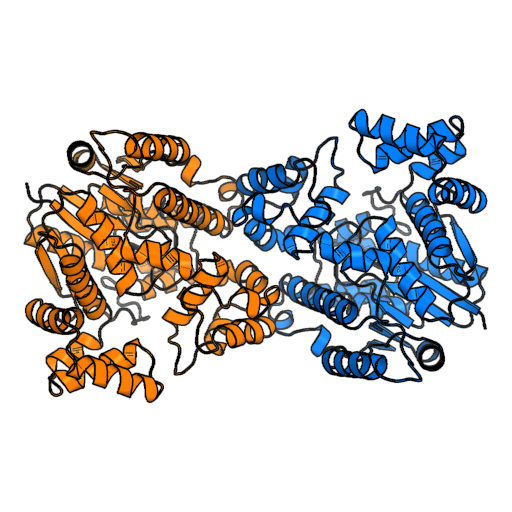8.19 209 ALA A CA 1
ATOM 1660 C C . ALA A 1 209 ? 22.375 -19.031 -7.566 1 88.19 209 ALA A C 1
ATOM 1662 O O . ALA A 1 209 ? 23.109 -18.031 -7.57 1 88.19 209 ALA A O 1
ATOM 1663 N N . ILE A 1 210 ? 21.672 -19.375 -8.539 1 92.19 210 ILE A N 1
ATOM 1664 C CA . ILE A 1 210 ? 21.656 -18.609 -9.789 1 92.19 210 ILE A CA 1
ATOM 1665 C C . ILE A 1 210 ? 21.109 -17.219 -9.547 1 92.19 210 ILE A C 1
ATOM 1667 O O . ILE A 1 210 ? 21.703 -16.219 -9.977 1 92.19 210 ILE A O 1
ATOM 1671 N N . ARG A 1 211 ? 20.016 -17.125 -8.875 1 93.88 211 ARG A N 1
ATOM 1672 C CA . ARG A 1 211 ? 19.406 -15.828 -8.57 1 93.88 211 ARG A CA 1
ATOM 1673 C C . ARG A 1 211 ? 20.344 -14.961 -7.742 1 93.88 211 ARG A C 1
ATOM 1675 O O . ARG A 1 211 ? 20.453 -13.758 -7.969 1 93.88 211 ARG A O 1
ATOM 1682 N N . LYS A 1 212 ? 21 -15.586 -6.766 1 92.38 212 LYS A N 1
ATOM 1683 C CA . LYS A 1 212 ? 21.953 -14.852 -5.941 1 92.38 212 LYS A CA 1
ATOM 1684 C C . LYS A 1 212 ? 23.016 -14.172 -6.805 1 92.38 212 LYS A C 1
ATOM 1686 O O . LYS A 1 212 ? 23.312 -12.992 -6.609 1 92.38 212 LYS A O 1
ATOM 1691 N N . LEU A 1 213 ? 23.531 -14.883 -7.746 1 93 213 LEU A N 1
ATOM 1692 C CA . LEU A 1 213 ? 24.562 -14.352 -8.633 1 93 213 LEU A CA 1
ATOM 1693 C C . LEU A 1 213 ? 24 -13.211 -9.492 1 93 213 LEU A C 1
ATOM 1695 O O . LEU A 1 213 ? 24.688 -12.211 -9.719 1 93 213 LEU A O 1
ATOM 1699 N N . ILE A 1 214 ? 22.812 -13.43 -9.953 1 95.06 214 ILE A N 1
ATOM 1700 C CA . ILE A 1 214 ? 22.172 -12.414 -10.781 1 95.06 214 ILE A CA 1
ATOM 1701 C C . ILE A 1 214 ? 22 -11.125 -9.977 1 95.06 214 ILE A C 1
ATOM 1703 O O . ILE A 1 214 ? 22.312 -10.039 -10.469 1 95.06 214 ILE A O 1
ATOM 1707 N N . PHE A 1 215 ? 21.594 -11.234 -8.758 1 93.94 215 PHE A N 1
ATOM 1708 C CA . PHE A 1 215 ? 21.375 -10.078 -7.906 1 93.94 215 PHE A CA 1
ATOM 1709 C C . PHE A 1 215 ? 22.703 -9.414 -7.531 1 93.94 215 PHE A C 1
ATOM 1711 O O . PHE A 1 215 ? 22.734 -8.219 -7.223 1 93.94 215 PHE A O 1
ATOM 1718 N N . GLU A 1 216 ? 23.781 -10.156 -7.555 1 93.75 216 GLU A N 1
ATOM 1719 C CA . GLU A 1 216 ? 25.109 -9.617 -7.285 1 93.75 216 GLU A CA 1
ATOM 1720 C C . GLU A 1 216 ? 25.75 -9.047 -8.547 1 93.75 216 GLU A C 1
ATOM 1722 O O . GLU A 1 216 ? 26.938 -8.734 -8.562 1 93.75 216 GLU A O 1
ATOM 1727 N N . ASN A 1 217 ? 25 -9.016 -9.625 1 93.06 217 ASN A N 1
ATOM 1728 C CA . ASN A 1 217 ? 25.438 -8.484 -10.914 1 93.06 217 ASN A CA 1
ATOM 1729 C C . ASN A 1 217 ? 26.531 -9.352 -11.523 1 93.06 217 ASN A C 1
ATOM 1731 O O . ASN A 1 217 ? 27.5 -8.828 -12.094 1 93.06 217 ASN A O 1
ATOM 1735 N N . LYS A 1 218 ? 26.5 -10.602 -11.297 1 92.38 218 LYS A N 1
ATOM 1736 C CA . LYS A 1 218 ? 27.469 -11.555 -11.836 1 92.38 218 LYS A CA 1
ATOM 1737 C C . LYS A 1 218 ? 26.797 -12.523 -12.812 1 92.38 218 LYS A C 1
ATOM 1739 O O . LYS A 1 218 ? 26.969 -13.734 -12.711 1 92.38 218 LYS A O 1
ATOM 1744 N N . ILE A 1 219 ? 26 -12.023 -13.688 1 91.62 219 ILE A N 1
ATOM 1745 C CA . ILE A 1 219 ? 25.203 -12.82 -14.617 1 91.62 219 ILE A CA 1
ATOM 1746 C C . ILE A 1 219 ? 26.141 -13.609 -15.539 1 91.62 219 ILE A C 1
ATOM 1748 O O . ILE A 1 219 ? 25.781 -14.695 -16.016 1 91.62 219 ILE A O 1
ATOM 1752 N N . SER A 1 220 ? 27.312 -13.141 -15.734 1 91.12 220 SER A N 1
ATOM 1753 C CA . SER A 1 220 ? 28.281 -13.828 -16.578 1 91.12 220 SER A CA 1
ATOM 1754 C C . SER A 1 220 ? 28.688 -15.172 -15.977 1 91.12 220 SER A C 1
ATOM 1756 O O . SER A 1 220 ? 29.078 -16.094 -16.703 1 91.12 220 SER A O 1
ATOM 1758 N N . LYS A 1 221 ? 28.531 -15.289 -14.75 1 91.38 221 LYS A N 1
ATOM 1759 C CA . LYS A 1 221 ? 28.969 -16.484 -14.047 1 91.38 221 LYS A CA 1
ATOM 1760 C C . LYS A 1 221 ? 27.953 -17.625 -14.188 1 91.38 221 LYS A C 1
ATOM 1762 O O . LYS A 1 221 ? 28.25 -18.781 -13.875 1 91.38 221 LYS A O 1
ATOM 1767 N N . ILE A 1 222 ? 26.781 -17.25 -14.711 1 92.19 222 ILE A N 1
ATOM 1768 C CA . ILE A 1 222 ? 25.766 -18.297 -14.758 1 92.19 222 ILE A CA 1
ATOM 1769 C C . ILE A 1 222 ? 25.656 -18.844 -16.172 1 92.19 222 ILE A C 1
ATOM 1771 O O . ILE A 1 222 ? 24.734 -19.609 -16.484 1 92.19 222 ILE A O 1
ATOM 1775 N N . GLU A 1 223 ? 26.516 -18.562 -17.016 1 92.25 223 GLU A N 1
ATOM 1776 C CA . GLU A 1 223 ? 26.453 -18.922 -18.422 1 92.25 223 GLU A CA 1
ATOM 1777 C C . GLU A 1 223 ? 26.406 -20.438 -18.609 1 92.25 223 GLU A C 1
ATOM 1779 O O . GLU A 1 223 ? 25.766 -20.938 -19.531 1 92.25 223 GLU A O 1
ATOM 1784 N N . ASN A 1 224 ? 27.062 -21.125 -17.766 1 91.38 224 ASN A N 1
ATOM 1785 C CA . ASN A 1 224 ? 27.109 -22.578 -17.906 1 91.38 224 ASN A CA 1
ATOM 1786 C C . ASN A 1 224 ? 26.016 -23.266 -17.109 1 91.38 224 ASN A C 1
ATOM 1788 O O . ASN A 1 224 ? 25.828 -24.484 -17.219 1 91.38 224 ASN A O 1
ATOM 1792 N N . SER A 1 225 ? 25.281 -22.484 -16.391 1 92.44 225 SER A N 1
ATOM 1793 C CA . SER A 1 225 ? 24.266 -23.078 -15.523 1 92.44 225 SER A CA 1
ATOM 1794 C C . SER A 1 225 ? 22.875 -22.969 -16.141 1 92.44 225 SER A C 1
ATOM 1796 O O . SER A 1 225 ? 21.938 -23.594 -15.648 1 92.44 225 SER A O 1
ATOM 1798 N N . VAL A 1 226 ? 22.766 -22.203 -17.188 1 95.31 226 VAL A N 1
ATOM 1799 C CA . VAL A 1 226 ? 21.484 -22 -17.844 1 95.31 226 VAL A CA 1
ATOM 1800 C C . VAL A 1 226 ? 21.641 -22.172 -19.344 1 95.31 226 VAL A C 1
ATOM 1802 O O . VAL A 1 226 ? 22.719 -21.953 -19.906 1 95.31 226 VAL A O 1
ATOM 1805 N N . PRO A 1 227 ? 20.562 -22.609 -20 1 96.19 227 PRO A N 1
ATOM 1806 C CA . PRO A 1 227 ? 20.609 -22.656 -21.453 1 96.19 227 PRO A CA 1
ATOM 1807 C C . PRO A 1 227 ? 20.844 -21.266 -22.078 1 96.19 227 PRO A C 1
ATOM 1809 O O . PRO A 1 227 ? 20.516 -20.25 -21.453 1 96.19 227 PRO A O 1
ATOM 1812 N N . LYS A 1 228 ? 21.359 -21.25 -23.281 1 96.5 228 LYS A N 1
ATOM 1813 C CA . LYS A 1 228 ? 21.719 -20.016 -23.984 1 96.5 228 LYS A CA 1
ATOM 1814 C C . LYS A 1 228 ? 20.516 -19.078 -24.094 1 96.5 228 LYS A C 1
ATOM 1816 O O . LYS A 1 228 ? 20.625 -17.875 -23.844 1 96.5 228 LYS A O 1
ATOM 1821 N N . LYS A 1 229 ? 19.391 -19.609 -24.453 1 96.81 229 LYS A N 1
ATOM 1822 C CA . LYS A 1 229 ? 18.188 -18.797 -24.641 1 96.81 229 LYS A CA 1
ATOM 1823 C C . LYS A 1 229 ? 17.734 -18.172 -23.328 1 96.81 229 LYS A C 1
ATOM 1825 O O . LYS A 1 229 ? 17.25 -17.031 -23.297 1 96.81 229 LYS A O 1
ATOM 1830 N N . THR A 1 230 ? 17.797 -18.938 -22.219 1 97.31 230 THR A N 1
ATOM 1831 C CA . THR A 1 230 ? 17.469 -18.391 -20.891 1 97.31 230 THR A CA 1
ATOM 1832 C C . THR A 1 230 ? 18.359 -17.188 -20.578 1 97.31 230 THR A C 1
ATOM 1834 O O . THR A 1 230 ? 17.859 -16.156 -20.109 1 97.31 230 THR A O 1
ATOM 1837 N N . LEU A 1 231 ? 19.656 -17.344 -20.812 1 97.44 231 LEU A N 1
ATOM 1838 C CA . LEU A 1 231 ? 20.594 -16.266 -20.547 1 97.44 231 LEU A CA 1
ATOM 1839 C C . LEU A 1 231 ? 20.266 -15.031 -21.375 1 97.44 231 LEU A C 1
ATOM 1841 O O . LEU A 1 231 ? 20.297 -13.906 -20.859 1 97.44 231 LEU A O 1
ATOM 1845 N N . GLU A 1 232 ? 19.953 -15.266 -22.641 1 98.06 232 GLU A N 1
ATOM 1846 C CA . GLU A 1 232 ? 19.594 -14.18 -23.547 1 98.06 232 GLU A CA 1
ATOM 1847 C C . GLU A 1 232 ? 18.391 -13.398 -23.031 1 98.06 232 GLU A C 1
ATOM 1849 O O . GLU A 1 232 ? 18.422 -12.164 -23.016 1 98.06 232 GLU A O 1
ATOM 1854 N N . ILE A 1 233 ? 17.391 -14.055 -22.641 1 97.94 233 ILE A N 1
ATOM 1855 C CA . ILE A 1 233 ? 16.156 -13.43 -22.188 1 97.94 233 ILE A CA 1
ATOM 1856 C C . ILE A 1 233 ? 16.375 -12.719 -20.859 1 97.94 233 ILE A C 1
ATOM 1858 O O . ILE A 1 233 ? 15.875 -11.609 -20.656 1 97.94 233 ILE A O 1
ATOM 1862 N N . LEU A 1 234 ? 17.141 -13.344 -19.953 1 97.94 234 LEU A N 1
ATOM 1863 C CA . LEU A 1 234 ? 17.484 -12.703 -18.688 1 97.94 234 LEU A CA 1
ATOM 1864 C C . LEU A 1 234 ? 18.203 -11.391 -18.922 1 97.94 234 LEU A C 1
ATOM 1866 O O . LEU A 1 234 ? 17.844 -10.359 -18.344 1 97.94 234 LEU A O 1
ATOM 1870 N N . LYS A 1 235 ? 19.188 -11.406 -19.797 1 97.69 235 LYS A N 1
ATOM 1871 C CA . LYS A 1 235 ? 19.969 -10.211 -20.094 1 97.69 235 LYS A CA 1
ATOM 1872 C C . LYS A 1 235 ? 19.094 -9.133 -20.719 1 97.69 235 LYS A C 1
ATOM 1874 O O . LYS A 1 235 ? 19.234 -7.949 -20.406 1 97.69 235 LYS A O 1
ATOM 1879 N N . ARG A 1 236 ? 18.203 -9.547 -21.594 1 97.81 236 ARG A N 1
ATOM 1880 C CA . ARG A 1 236 ? 17.281 -8.617 -22.25 1 97.81 236 ARG A CA 1
ATOM 1881 C C . ARG A 1 236 ? 16.422 -7.895 -21.219 1 97.81 236 ARG A C 1
ATOM 1883 O O . ARG A 1 236 ? 16.328 -6.668 -21.219 1 97.81 236 ARG A O 1
ATOM 1890 N N . GLU A 1 237 ? 15.797 -8.641 -20.344 1 97.25 237 GLU A N 1
ATOM 1891 C CA . GLU A 1 237 ? 14.906 -8.062 -19.344 1 97.25 237 GLU A CA 1
ATOM 1892 C C . GLU A 1 237 ? 15.664 -7.168 -18.359 1 97.25 237 GLU A C 1
ATOM 1894 O O . GLU A 1 237 ? 15.164 -6.117 -17.969 1 97.25 237 GLU A O 1
ATOM 1899 N N . ILE A 1 238 ? 16.859 -7.586 -17.969 1 96.81 238 ILE A N 1
ATOM 1900 C CA . ILE A 1 238 ? 17.672 -6.812 -17.047 1 96.81 238 ILE A CA 1
ATOM 1901 C C . ILE A 1 238 ? 18.109 -5.504 -17.703 1 96.81 238 ILE A C 1
ATOM 1903 O O . ILE A 1 238 ? 18.047 -4.438 -17.094 1 96.81 238 ILE A O 1
ATOM 1907 N N . SER A 1 239 ? 18.484 -5.594 -18.984 1 96.81 239 SER A N 1
ATOM 1908 C CA . SER A 1 239 ? 18.906 -4.406 -19.703 1 96.81 239 SER A CA 1
ATOM 1909 C C . SER A 1 239 ? 17.766 -3.41 -19.859 1 96.81 239 SER A C 1
ATOM 1911 O O . SER A 1 239 ? 17.984 -2.197 -19.875 1 96.81 239 SER A O 1
ATOM 1913 N N . LYS A 1 240 ? 16.578 -3.939 -19.969 1 96.44 240 LYS A N 1
ATOM 1914 C CA . LYS A 1 240 ? 15.398 -3.092 -20.141 1 96.44 240 LYS A CA 1
ATOM 1915 C C . LYS A 1 240 ? 14.938 -2.527 -18.797 1 96.44 240 LYS A C 1
ATOM 1917 O O . LYS A 1 240 ? 14.047 -1.678 -18.75 1 96.44 240 LYS A O 1
ATOM 1922 N N . GLY A 1 241 ? 15.492 -3.002 -17.75 1 96.44 241 GLY A N 1
ATOM 1923 C CA . GLY A 1 241 ? 15.094 -2.555 -16.422 1 96.44 241 GLY A CA 1
ATOM 1924 C C . GLY A 1 241 ? 13.859 -3.262 -15.891 1 96.44 241 GLY A C 1
ATOM 1925 O O . GLY A 1 241 ? 13.188 -2.758 -14.992 1 96.44 241 GLY A O 1
ATOM 1926 N N . ASN A 1 242 ? 13.5 -4.41 -16.438 1 96.25 242 ASN A N 1
ATOM 1927 C CA . ASN A 1 242 ? 12.312 -5.164 -16.047 1 96.25 242 ASN A CA 1
ATOM 1928 C C . ASN A 1 242 ? 12.664 -6.289 -15.078 1 96.25 242 ASN A C 1
ATOM 1930 O O . ASN A 1 242 ? 11.805 -7.086 -14.711 1 96.25 242 ASN A O 1
ATOM 1934 N N . GLY A 1 243 ? 13.906 -6.398 -14.672 1 95.44 243 GLY A N 1
ATOM 1935 C CA . GLY A 1 243 ? 14.445 -7.363 -13.719 1 95.44 243 GLY A CA 1
ATOM 1936 C C . GLY A 1 243 ? 15.891 -7.082 -13.352 1 95.44 243 GLY A C 1
ATOM 1937 O O . GLY A 1 243 ? 16.5 -6.141 -13.859 1 95.44 243 GLY A O 1
ATOM 1938 N N . PRO A 1 244 ? 16.5 -7.746 -12.477 1 97.56 244 PRO A N 1
ATOM 1939 C CA . PRO A 1 244 ? 15.852 -8.797 -11.68 1 97.56 244 PRO A CA 1
ATOM 1940 C C . PRO A 1 244 ? 15.008 -8.234 -10.539 1 97.56 244 PRO A C 1
ATOM 1942 O O . PRO A 1 244 ? 15.289 -7.145 -10.031 1 97.56 244 PRO A O 1
ATOM 1945 N N . ILE A 1 245 ? 14 -8.906 -10.203 1 97.81 245 ILE A N 1
ATOM 1946 C CA . ILE A 1 245 ? 13.07 -8.484 -9.156 1 97.81 245 ILE A CA 1
ATOM 1947 C C . ILE A 1 245 ? 13.18 -9.414 -7.957 1 97.81 245 ILE A C 1
ATOM 1949 O O . ILE A 1 245 ? 13.32 -10.633 -8.109 1 97.81 245 ILE A O 1
ATOM 1953 N N . ASN A 1 246 ? 13.188 -8.898 -6.762 1 96.31 246 ASN A N 1
ATOM 1954 C CA . ASN A 1 246 ? 13.125 -9.68 -5.535 1 96.31 246 ASN A CA 1
ATOM 1955 C C . ASN A 1 246 ? 12.188 -9.055 -4.512 1 96.31 246 ASN A C 1
ATOM 1957 O O . ASN A 1 246 ? 11.555 -8.031 -4.789 1 96.31 246 ASN A O 1
ATOM 1961 N N . LEU A 1 247 ? 12.109 -9.672 -3.445 1 96.56 247 LEU A N 1
ATOM 1962 C CA . LEU A 1 247 ? 11.156 -9.281 -2.412 1 96.56 247 LEU A CA 1
ATOM 1963 C C . LEU A 1 247 ? 11.508 -7.918 -1.831 1 96.56 247 LEU A C 1
ATOM 1965 O O . LEU A 1 247 ? 10.617 -7.148 -1.464 1 96.56 247 LEU A O 1
ATOM 1969 N N . GLU A 1 248 ? 12.758 -7.535 -1.724 1 96.62 248 GLU A N 1
ATOM 1970 C CA . GLU A 1 248 ? 13.211 -6.277 -1.138 1 96.62 248 GLU A CA 1
ATOM 1971 C C . GLU A 1 248 ? 12.719 -5.082 -1.952 1 96.62 248 GLU A C 1
ATOM 1973 O O . GLU A 1 248 ? 12.547 -3.986 -1.416 1 96.62 248 GLU A O 1
ATOM 1978 N N . LYS A 1 249 ? 12.523 -5.316 -3.275 1 96.62 249 LYS A N 1
ATOM 1979 C CA . LYS A 1 249 ? 12 -4.254 -4.129 1 96.62 249 LYS A CA 1
ATOM 1980 C C . LYS A 1 249 ? 10.578 -3.875 -3.725 1 96.62 249 LYS A C 1
ATOM 1982 O O . LYS A 1 249 ? 10.078 -2.812 -4.105 1 96.62 249 LYS A O 1
ATOM 1987 N N . MET A 1 250 ? 9.961 -4.688 -2.928 1 97.75 250 MET A N 1
ATOM 1988 C CA . MET A 1 250 ? 8.594 -4.441 -2.488 1 97.75 250 MET A CA 1
ATOM 1989 C C . MET A 1 250 ? 8.57 -3.787 -1.11 1 97.75 250 MET A C 1
ATOM 1991 O O . MET A 1 250 ? 7.516 -3.682 -0.485 1 97.75 250 MET A O 1
ATOM 1995 N N . ARG A 1 251 ? 9.664 -3.342 -0.589 1 97.31 251 ARG A N 1
ATOM 1996 C CA . ARG A 1 251 ? 9.836 -2.859 0.779 1 97.31 251 ARG A CA 1
ATOM 1997 C C . ARG A 1 251 ? 8.797 -1.799 1.118 1 97.31 251 ARG A C 1
ATOM 1999 O O . ARG A 1 251 ? 8.055 -1.938 2.094 1 97.31 251 ARG A O 1
ATOM 2006 N N . GLU A 1 252 ? 8.672 -0.74 0.302 1 97.5 252 GLU A N 1
ATOM 2007 C CA . GLU A 1 252 ? 7.797 0.387 0.614 1 97.5 252 GLU A CA 1
ATOM 2008 C C . GLU A 1 252 ? 6.332 -0.039 0.631 1 97.5 252 GLU A C 1
ATOM 2010 O O . GLU A 1 252 ? 5.57 0.373 1.508 1 97.5 252 GLU A O 1
ATOM 2015 N N . ILE A 1 253 ? 5.953 -0.903 -0.317 1 98.12 253 ILE A N 1
ATOM 2016 C CA . ILE A 1 253 ? 4.559 -1.316 -0.432 1 98.12 253 ILE A CA 1
ATOM 2017 C C . ILE A 1 253 ? 4.184 -2.199 0.755 1 98.12 253 ILE A C 1
ATOM 2019 O O . ILE A 1 253 ? 3.115 -2.031 1.349 1 98.12 253 ILE A O 1
ATOM 2023 N N . ILE A 1 254 ? 5.078 -3.098 1.112 1 98.44 254 ILE A N 1
ATOM 2024 C CA . ILE A 1 254 ? 4.809 -4.047 2.188 1 98.44 254 ILE A CA 1
ATOM 2025 C C . ILE A 1 254 ? 4.738 -3.309 3.521 1 98.44 254 ILE A C 1
ATOM 2027 O O . ILE A 1 254 ? 3.779 -3.467 4.277 1 98.44 254 ILE A O 1
ATOM 2031 N N . LEU A 1 255 ? 5.719 -2.516 3.811 1 98.31 255 LEU A N 1
ATOM 2032 C CA . LEU A 1 255 ? 5.758 -1.804 5.086 1 98.31 255 LEU A CA 1
ATOM 2033 C C . LEU A 1 255 ? 4.633 -0.776 5.168 1 98.31 255 LEU A C 1
ATOM 2035 O O . LEU A 1 255 ? 4.066 -0.558 6.238 1 98.31 255 LEU A O 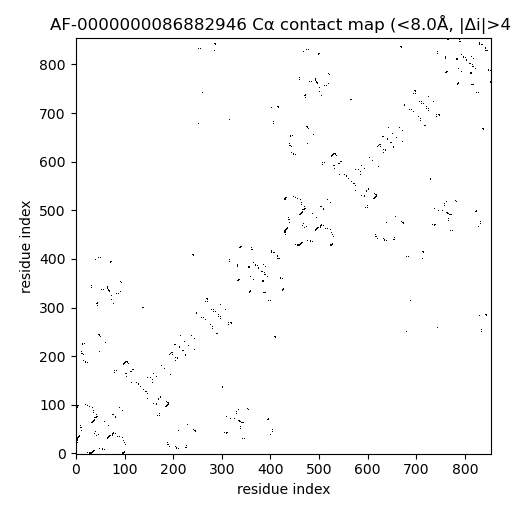1
ATOM 2039 N N . TYR A 1 256 ? 4.301 -0.175 4.047 1 98.25 256 TYR A N 1
ATOM 2040 C CA . TYR A 1 256 ? 3.15 0.723 4.023 1 98.25 256 TYR A CA 1
ATOM 2041 C C . TYR A 1 256 ? 1.883 -0.004 4.453 1 98.25 256 TYR A C 1
ATOM 2043 O O . TYR A 1 256 ? 1.171 0.456 5.352 1 98.25 256 TYR A O 1
ATOM 2051 N N . LYS A 1 257 ? 1.617 -1.093 3.783 1 98.56 257 LYS A N 1
ATOM 2052 C CA . LYS A 1 257 ? 0.407 -1.856 4.074 1 98.56 257 LYS A CA 1
ATOM 2053 C C . LYS A 1 257 ? 0.356 -2.266 5.543 1 98.56 257 LYS A C 1
ATOM 2055 O O . LYS A 1 257 ? -0.67 -2.098 6.207 1 98.56 257 LYS A O 1
ATOM 2060 N N . LEU A 1 258 ? 1.423 -2.711 6.062 1 98.38 258 LEU A N 1
ATOM 2061 C CA . LEU A 1 258 ? 1.468 -3.232 7.426 1 98.38 258 LEU A CA 1
ATOM 2062 C C . LEU A 1 258 ? 1.394 -2.1 8.445 1 98.38 258 LEU A C 1
ATOM 2064 O O . LEU A 1 258 ? 0.699 -2.213 9.453 1 98.38 258 LEU A O 1
ATOM 2068 N N . ARG A 1 259 ? 2.078 -0.987 8.195 1 97.75 259 ARG A N 1
ATOM 2069 C CA . ARG A 1 259 ? 2.146 0.117 9.148 1 97.75 259 ARG A CA 1
ATOM 2070 C C . ARG A 1 259 ? 0.83 0.887 9.188 1 97.75 259 ARG A C 1
ATOM 2072 O O . ARG A 1 259 ? 0.507 1.521 10.195 1 97.75 259 ARG A O 1
ATOM 2079 N N . LEU A 1 260 ? 0.141 0.875 8.109 1 97.19 260 LEU A N 1
ATOM 2080 C CA . LEU A 1 260 ? -1.157 1.54 8.078 1 97.19 260 LEU A CA 1
ATOM 2081 C C . LEU A 1 260 ? -2.227 0.68 8.742 1 97.19 260 LEU A C 1
ATOM 2083 O O . LEU A 1 260 ? -3.193 1.205 9.297 1 97.19 260 LEU A O 1
ATOM 2087 N N . SER A 1 261 ? -2.033 -0.625 8.75 1 96.81 261 SER A N 1
ATOM 2088 C CA . SER A 1 261 ? -3.045 -1.576 9.195 1 96.81 261 SER A CA 1
ATOM 2089 C C . SER A 1 261 ? -3.059 -1.691 10.719 1 96.81 261 SER A C 1
ATOM 2091 O O . SER A 1 261 ? -2.031 -1.493 11.367 1 96.81 261 SER A O 1
ATOM 2093 N N . GLU A 1 262 ? -4.266 -1.938 11.211 1 94.94 262 GLU A N 1
ATOM 2094 C CA . GLU A 1 262 ? -4.438 -2.447 12.57 1 94.94 262 GLU A CA 1
ATOM 2095 C C . GLU A 1 262 ? -4.59 -3.965 12.578 1 94.94 262 GLU A C 1
ATOM 2097 O O . GLU A 1 262 ? -4.793 -4.578 11.523 1 94.94 262 GLU A O 1
ATOM 2102 N N . ARG A 1 263 ? -4.469 -4.555 13.711 1 94.31 263 ARG A N 1
ATOM 2103 C CA . ARG A 1 263 ? -4.574 -6.004 13.812 1 94.31 263 ARG A CA 1
ATOM 2104 C C . ARG A 1 263 ? -5.898 -6.5 13.234 1 94.31 263 ARG A C 1
ATOM 2106 O O . ARG A 1 263 ? -5.93 -7.484 12.5 1 94.31 263 ARG A O 1
ATOM 2113 N N . GLU A 1 264 ? -6.949 -5.781 13.523 1 94.12 264 GLU A N 1
ATOM 2114 C CA . GLU A 1 264 ? -8.297 -6.164 13.117 1 94.12 264 GLU A CA 1
ATOM 2115 C C . GLU A 1 264 ? -8.445 -6.141 11.602 1 94.12 264 GLU A C 1
ATOM 2117 O O . GLU A 1 264 ? -9.281 -6.852 11.039 1 94.12 264 GLU A O 1
ATOM 2122 N N . ASP A 1 265 ? -7.621 -5.379 10.969 1 94.81 265 ASP A N 1
ATOM 2123 C CA . ASP A 1 265 ? -7.707 -5.227 9.516 1 94.81 265 ASP A CA 1
ATOM 2124 C C . ASP A 1 265 ? -7.191 -6.473 8.805 1 94.81 265 ASP A C 1
ATOM 2126 O O . ASP A 1 265 ? -7.512 -6.703 7.637 1 94.81 265 ASP A O 1
ATOM 2130 N N . ILE A 1 266 ? -6.332 -7.301 9.492 1 97 266 ILE A N 1
ATOM 2131 C CA . ILE A 1 266 ? -5.672 -8.359 8.742 1 97 266 ILE A CA 1
ATOM 2132 C C . ILE A 1 266 ? -5.98 -9.719 9.375 1 97 266 ILE A C 1
ATOM 2134 O O . ILE A 1 266 ? -5.473 -10.75 8.922 1 97 266 ILE A O 1
ATOM 2138 N N . THR A 1 267 ? -6.891 -9.773 10.359 1 95.62 267 THR A N 1
ATOM 2139 C CA . THR A 1 267 ? -7.203 -11.016 11.062 1 95.62 267 THR A CA 1
ATOM 2140 C C . THR A 1 267 ? -7.973 -11.969 10.156 1 95.62 267 THR A C 1
ATOM 2142 O O . THR A 1 267 ? -7.922 -13.188 10.344 1 95.62 267 THR A O 1
ATOM 2145 N N . ASP A 1 268 ? -8.672 -11.469 9.203 1 96.19 268 ASP A N 1
ATOM 2146 C CA . ASP A 1 268 ? -9.492 -12.312 8.336 1 96.19 268 ASP A CA 1
ATOM 2147 C C . ASP A 1 268 ? -8.727 -12.711 7.074 1 96.19 268 ASP A C 1
ATOM 2149 O O . ASP A 1 268 ? -9.258 -13.406 6.211 1 96.19 268 ASP A O 1
ATOM 2153 N N . ILE A 1 269 ? -7.496 -12.289 6.98 1 97.88 269 ILE A N 1
ATOM 2154 C CA . ILE A 1 269 ? -6.656 -12.625 5.836 1 97.88 269 ILE A CA 1
ATOM 2155 C C . ILE A 1 269 ? -6.234 -14.094 5.914 1 97.88 269 ILE A C 1
ATOM 2157 O O . ILE A 1 269 ? -6.047 -14.633 7.008 1 97.88 269 ILE A O 1
ATOM 2161 N N . LEU A 1 270 ? -6.07 -14.734 4.758 1 97.12 270 LEU A N 1
ATOM 2162 C CA . LEU A 1 270 ? -5.691 -16.141 4.656 1 97.12 270 LEU A CA 1
ATOM 2163 C C . LEU A 1 270 ? -4.387 -16.406 5.398 1 97.12 270 LEU A C 1
ATOM 2165 O O . LEU A 1 270 ? -3.408 -15.68 5.223 1 97.12 270 LEU A O 1
ATOM 2169 N N . ASP A 1 271 ? -4.359 -17.391 6.262 1 93.31 271 ASP A N 1
ATOM 2170 C CA . ASP A 1 271 ? -3.195 -17.953 6.941 1 93.31 271 ASP A CA 1
ATOM 2171 C C . ASP A 1 271 ? -2.676 -17 8.016 1 93.31 271 ASP A C 1
ATOM 2173 O O . ASP A 1 271 ? -1.512 -17.078 8.414 1 93.31 271 ASP A O 1
ATOM 2177 N N . ILE A 1 272 ? -3.473 -15.969 8.344 1 95.62 272 ILE A N 1
ATOM 2178 C CA . ILE A 1 272 ? -3.129 -15.102 9.469 1 95.62 272 ILE A CA 1
ATOM 2179 C C . ILE A 1 272 ? -3.83 -15.586 10.734 1 95.62 272 ILE A C 1
ATOM 2181 O O . ILE A 1 272 ? -4.977 -15.219 10.992 1 95.62 272 ILE A O 1
ATOM 2185 N N . LYS A 1 273 ? -3.096 -16.375 11.461 1 89.94 273 LYS A N 1
ATOM 2186 C CA . LYS A 1 273 ? -3.627 -16.984 12.68 1 89.94 273 LYS A CA 1
ATOM 2187 C C . LYS A 1 273 ? -2.566 -17.047 13.773 1 89.94 273 LYS A C 1
ATOM 2189 O O . LYS A 1 273 ? -1.392 -16.766 13.523 1 89.94 273 LYS A O 1
ATOM 2194 N N . GLU A 1 274 ? -3.008 -17.25 14.93 1 89.44 274 GLU A N 1
ATOM 2195 C CA . GLU A 1 274 ? -2.162 -17.562 16.078 1 89.44 274 GLU A CA 1
ATOM 2196 C C . GLU A 1 274 ? -1.183 -16.438 16.375 1 89.44 274 GLU A C 1
ATOM 2198 O O . GLU A 1 274 ? -0.015 -16.688 16.688 1 89.44 274 GLU A O 1
ATOM 2203 N N . GLY A 1 275 ? -1.561 -15.195 16.188 1 92.19 275 GLY A N 1
ATOM 2204 C CA . GLY A 1 275 ? -0.756 -14.07 16.625 1 92.19 275 GLY A CA 1
ATOM 2205 C C . GLY A 1 275 ? 0.12 -13.492 15.539 1 92.19 275 GLY A C 1
ATOM 2206 O O . GLY A 1 275 ? 0.826 -12.508 15.75 1 92.19 275 GLY A O 1
ATOM 2207 N N . LEU A 1 276 ? 0.092 -14.117 14.352 1 95.25 276 LEU A N 1
ATOM 2208 C CA . LEU A 1 276 ? 0.882 -13.609 13.234 1 95.25 276 LEU A CA 1
ATOM 2209 C C . LEU A 1 276 ? 0.5 -12.172 12.906 1 95.25 276 LEU A C 1
ATOM 2211 O O . LEU A 1 276 ? 1.349 -11.383 12.492 1 95.25 276 LEU A O 1
ATOM 2215 N N . ASP A 1 277 ? -0.828 -11.898 13.102 1 96.25 277 ASP A N 1
ATOM 2216 C CA . ASP A 1 277 ? -1.312 -10.539 12.875 1 96.25 277 ASP A CA 1
ATOM 2217 C C . ASP A 1 277 ? -0.586 -9.539 13.773 1 96.25 277 ASP A C 1
ATOM 2219 O O . ASP A 1 277 ? -0.048 -8.539 13.297 1 96.25 277 ASP A O 1
ATOM 2223 N N . LYS A 1 278 ? -0.45 -9.82 15.062 1 96.31 278 LYS A N 1
ATOM 2224 C CA . LYS A 1 278 ? 0.226 -8.945 16.016 1 96.31 278 LYS A CA 1
ATOM 2225 C C . LYS A 1 278 ? 1.7 -8.773 15.664 1 96.31 278 LYS A C 1
ATOM 2227 O O . LYS A 1 278 ? 2.234 -7.668 15.719 1 96.31 278 LYS A O 1
ATOM 2232 N N . ARG A 1 279 ? 2.361 -9.828 15.289 1 96.88 279 ARG A N 1
ATOM 2233 C CA . ARG A 1 279 ? 3.787 -9.805 14.977 1 96.88 279 ARG A CA 1
ATOM 2234 C C . ARG A 1 279 ? 4.062 -8.945 13.75 1 96.88 279 ARG A C 1
ATOM 2236 O O . ARG A 1 279 ? 4.973 -8.117 13.758 1 96.88 279 ARG A O 1
ATOM 2243 N N . PHE A 1 280 ? 3.254 -9.148 12.711 1 98.06 280 PHE A N 1
ATOM 2244 C CA . PHE A 1 280 ? 3.443 -8.375 11.5 1 98.06 280 PHE A CA 1
ATOM 2245 C C . PHE A 1 280 ? 3.303 -6.883 11.781 1 98.06 280 PHE A C 1
ATOM 2247 O O . PHE A 1 280 ? 4.125 -6.078 11.336 1 98.06 280 PHE A O 1
ATOM 2254 N N . ILE A 1 281 ? 2.268 -6.527 12.516 1 97.25 281 ILE A N 1
ATOM 2255 C CA . ILE A 1 281 ? 1.973 -5.121 12.758 1 97.25 281 ILE A CA 1
ATOM 2256 C C . ILE A 1 281 ? 3.051 -4.516 13.656 1 97.25 281 ILE A C 1
ATOM 2258 O O . ILE A 1 281 ? 3.605 -3.459 13.344 1 97.25 281 ILE A O 1
ATOM 2262 N N . GLU A 1 282 ? 3.43 -5.137 14.711 1 96.12 282 GLU A N 1
ATOM 2263 C CA . GLU A 1 282 ? 4.398 -4.625 15.672 1 96.12 282 GLU A CA 1
ATOM 2264 C C . GLU A 1 282 ? 5.789 -4.516 15.055 1 96.12 282 GLU A C 1
ATOM 2266 O O . GLU A 1 282 ? 6.441 -3.475 15.164 1 96.12 282 GLU A O 1
ATOM 2271 N N . TYR A 1 283 ? 6.211 -5.547 14.391 1 97.38 283 TYR A N 1
ATOM 2272 C CA . TYR A 1 283 ? 7.586 -5.582 13.898 1 97.38 283 TYR A CA 1
ATOM 2273 C C . TYR A 1 283 ? 7.738 -4.742 12.641 1 97.38 283 TYR A C 1
ATOM 2275 O O . TYR A 1 283 ? 8.836 -4.293 12.312 1 97.38 283 TYR A O 1
ATOM 2283 N N . SER A 1 284 ? 6.648 -4.57 11.875 1 97.81 284 SER A N 1
ATOM 2284 C CA . SER A 1 284 ? 6.742 -3.711 10.695 1 97.81 284 SER A CA 1
ATOM 2285 C C . SER A 1 284 ? 7.164 -2.297 11.078 1 97.81 284 SER A C 1
ATOM 2287 O O . SER A 1 284 ? 7.852 -1.621 10.305 1 97.81 284 SER A O 1
ATOM 2289 N N . LYS A 1 285 ? 6.75 -1.832 12.273 1 95.5 285 LYS A N 1
ATOM 2290 C CA . LYS A 1 285 ? 7.02 -0.474 12.734 1 95.5 285 LYS A CA 1
ATOM 2291 C C . LYS A 1 285 ? 8.469 -0.323 13.18 1 95.5 285 LYS A C 1
ATOM 2293 O O . LYS A 1 285 ? 8.953 0.796 13.359 1 95.5 285 LYS A O 1
ATOM 2298 N N . ARG A 1 286 ? 9.18 -1.439 13.305 1 93.88 286 ARG A N 1
ATOM 2299 C CA . ARG A 1 286 ? 10.555 -1.419 13.805 1 93.88 286 ARG A CA 1
ATOM 2300 C C . ARG A 1 286 ? 11.5 -2.123 12.844 1 93.88 286 ARG A C 1
ATOM 2302 O O . ARG A 1 286 ? 12.508 -2.693 13.258 1 93.88 286 ARG A O 1
ATOM 2309 N N . SER A 1 287 ? 11.133 -2.238 11.656 1 96.31 287 SER A N 1
ATOM 2310 C CA . SER A 1 287 ? 11.977 -2.906 10.672 1 96.31 287 SER A CA 1
ATOM 2311 C C . SER A 1 287 ? 12.398 -1.949 9.562 1 96.31 287 SER A C 1
ATOM 2313 O O . SER A 1 287 ? 11.586 -1.146 9.094 1 96.31 287 SER A O 1
ATOM 2315 N N . LYS A 1 288 ? 13.617 -2.053 9.156 1 95.12 288 LYS A N 1
ATOM 2316 C CA . LYS A 1 288 ? 14.156 -1.148 8.141 1 95.12 288 LYS A CA 1
ATOM 2317 C C . LYS A 1 288 ? 13.93 -1.701 6.738 1 95.12 288 LYS A C 1
ATOM 2319 O O . LYS A 1 288 ? 13.898 -0.944 5.766 1 95.12 288 LYS A O 1
ATOM 2324 N N . ASP A 1 289 ? 13.922 -3.029 6.609 1 95.94 289 ASP A N 1
ATOM 2325 C CA . ASP A 1 289 ? 13.734 -3.676 5.316 1 95.94 289 ASP A CA 1
ATOM 2326 C C . ASP A 1 289 ? 12.992 -5 5.465 1 95.94 289 ASP A C 1
ATOM 2328 O O . ASP A 1 289 ? 12.555 -5.355 6.562 1 95.94 289 ASP A O 1
ATOM 2332 N N . ILE A 1 290 ? 12.758 -5.672 4.387 1 97 290 ILE A N 1
ATOM 2333 C CA . ILE A 1 290 ? 11.898 -6.852 4.383 1 97 290 ILE A CA 1
ATOM 2334 C C . ILE A 1 290 ? 12.609 -8 5.09 1 97 290 ILE A C 1
ATOM 2336 O O . ILE A 1 290 ? 11.984 -8.75 5.848 1 97 290 ILE A O 1
ATOM 2340 N N . ASN A 1 291 ? 13.867 -8.141 4.789 1 95.94 291 ASN A N 1
ATOM 2341 C CA . ASN A 1 291 ? 14.625 -9.188 5.465 1 95.94 291 ASN A CA 1
ATOM 2342 C C . ASN A 1 291 ? 14.562 -9.031 6.984 1 95.94 291 ASN A C 1
ATOM 2344 O O . ASN A 1 291 ? 14.383 -10.016 7.703 1 95.94 291 ASN A O 1
ATOM 2348 N N . ASP A 1 292 ? 14.742 -7.805 7.441 1 97 292 ASP A N 1
ATOM 2349 C CA . ASP A 1 292 ? 14.656 -7.504 8.867 1 97 292 ASP A CA 1
ATOM 2350 C C . ASP A 1 292 ? 13.273 -7.848 9.414 1 97 292 ASP A C 1
ATOM 2352 O O . ASP A 1 292 ? 13.156 -8.445 10.484 1 97 292 ASP A O 1
ATOM 2356 N N . LEU A 1 293 ? 12.258 -7.512 8.75 1 97.94 293 LEU A N 1
ATOM 2357 C CA . LEU A 1 293 ? 10.883 -7.801 9.141 1 97.94 293 LEU A CA 1
ATOM 2358 C C . LEU A 1 293 ? 10.656 -9.305 9.242 1 97.94 293 LEU A C 1
ATOM 2360 O O . LEU A 1 293 ? 10.133 -9.789 10.25 1 97.94 293 LEU A O 1
ATOM 2364 N N . LEU A 1 294 ? 11.047 -10.031 8.195 1 97.81 294 LEU A N 1
ATOM 2365 C CA . LEU A 1 294 ? 10.812 -11.469 8.141 1 97.81 294 LEU A CA 1
ATOM 2366 C C . LEU A 1 294 ? 11.539 -12.18 9.281 1 97.81 294 LEU A C 1
ATOM 2368 O O . LEU A 1 294 ? 11 -13.102 9.891 1 97.81 294 LEU A O 1
ATOM 2372 N N . LYS A 1 295 ? 12.742 -11.758 9.547 1 96.62 295 LYS A N 1
ATOM 2373 C CA . LYS A 1 295 ? 13.523 -12.352 10.633 1 96.62 295 LYS A CA 1
ATOM 2374 C C . LYS A 1 295 ? 12.836 -12.141 11.984 1 96.62 295 LYS A C 1
ATOM 2376 O O . LYS A 1 295 ? 12.859 -13.023 12.836 1 96.62 295 LYS A O 1
ATOM 2381 N N . LYS A 1 296 ? 12.234 -11.016 12.133 1 96.81 296 LYS A N 1
ATOM 2382 C CA . LYS A 1 296 ? 11.586 -10.68 13.398 1 96.81 296 LYS A CA 1
ATOM 2383 C C . LYS A 1 296 ? 10.25 -11.414 13.539 1 96.81 296 LYS A C 1
ATOM 2385 O O . LYS A 1 296 ? 9.859 -11.797 14.648 1 96.81 296 LYS A O 1
ATOM 2390 N N . VAL A 1 297 ? 9.57 -11.57 12.461 1 97.25 297 VAL A N 1
ATOM 2391 C CA . VAL A 1 297 ? 8.25 -12.18 12.492 1 97.25 297 VAL A CA 1
ATOM 2392 C C . VAL A 1 297 ? 8.383 -13.695 12.617 1 97.25 297 VAL A C 1
ATOM 2394 O O . VAL A 1 297 ? 7.559 -14.344 13.273 1 97.25 297 VAL A O 1
ATOM 2397 N N . LYS A 1 298 ? 9.406 -14.203 11.984 1 94.12 298 LYS A N 1
ATOM 2398 C CA . LYS A 1 298 ? 9.656 -15.641 12.055 1 94.12 298 LYS A CA 1
ATOM 2399 C C . LYS A 1 298 ? 9.773 -16.109 13.5 1 94.12 298 LYS A C 1
ATOM 2401 O O . LYS A 1 298 ? 10.273 -15.383 14.359 1 94.12 298 LYS A O 1
ATOM 2406 N N . SER A 1 299 ? 9.25 -17.297 13.75 1 90.12 299 SER A N 1
ATOM 2407 C CA . SER A 1 299 ? 9.336 -17.938 15.055 1 90.12 299 SER A CA 1
ATOM 2408 C C . SER A 1 299 ? 9.367 -19.453 14.922 1 90.12 299 SER A C 1
ATOM 2410 O O . SER A 1 299 ? 9.398 -19.984 13.812 1 90.12 299 SER A O 1
ATOM 2412 N N . LYS A 1 300 ? 9.453 -20.141 16.047 1 85.25 300 LYS A N 1
ATOM 2413 C CA . LYS A 1 300 ? 9.406 -21.594 16.031 1 85.25 300 LYS A CA 1
ATOM 2414 C C . LYS A 1 300 ? 8.094 -22.094 15.43 1 85.25 300 LYS A C 1
ATOM 2416 O O . LYS A 1 300 ? 8.07 -23.141 14.781 1 85.25 300 LYS A O 1
ATOM 2421 N N . ARG A 1 301 ? 7.098 -21.312 15.586 1 85.5 301 ARG A N 1
ATOM 2422 C CA . ARG A 1 301 ? 5.762 -21.703 15.148 1 85.5 301 ARG A CA 1
ATOM 2423 C C . ARG A 1 301 ? 5.527 -21.328 13.688 1 85.5 301 ARG A C 1
ATOM 2425 O O . ARG A 1 301 ? 4.672 -21.922 13.023 1 85.5 301 ARG A O 1
ATOM 2432 N N . PHE A 1 302 ? 6.297 -20.422 13.258 1 88.88 302 PHE A N 1
ATOM 2433 C CA . PHE A 1 302 ? 6.082 -19.922 11.898 1 88.88 302 PHE A CA 1
ATOM 2434 C C . PHE A 1 302 ? 7.352 -20.062 11.07 1 88.88 302 PHE A C 1
ATOM 2436 O O . PHE A 1 302 ? 8.336 -19.359 11.32 1 88.88 302 PHE A O 1
ATOM 2443 N N . THR A 1 303 ? 7.227 -20.938 9.984 1 88.62 303 THR A N 1
ATOM 2444 C CA . THR A 1 303 ? 8.383 -21.078 9.109 1 88.62 303 THR A CA 1
ATOM 2445 C C . THR A 1 303 ? 8.586 -19.812 8.273 1 88.62 303 THR A C 1
ATOM 2447 O O . THR A 1 303 ? 7.652 -19.031 8.086 1 88.62 303 THR A O 1
ATOM 2450 N N . TYR A 1 304 ? 9.742 -19.656 7.816 1 92.19 304 TYR A N 1
ATOM 2451 C CA . TYR A 1 304 ? 10.125 -18.5 7.004 1 92.19 304 TYR A CA 1
ATOM 2452 C C . TYR A 1 304 ? 9.25 -18.391 5.762 1 92.19 304 TYR A C 1
ATOM 2454 O O . TYR A 1 304 ? 8.75 -17.312 5.43 1 92.19 304 TYR A O 1
ATOM 2462 N N . THR A 1 305 ? 9.008 -19.484 5.074 1 92.31 305 THR A N 1
ATOM 2463 C CA . THR A 1 305 ? 8.211 -19.5 3.852 1 92.31 305 THR A CA 1
ATOM 2464 C C . THR A 1 305 ? 6.746 -19.188 4.152 1 92.31 305 THR A C 1
ATOM 2466 O O . THR A 1 305 ? 6.082 -18.5 3.375 1 92.31 305 THR A O 1
ATOM 2469 N N . ARG A 1 306 ? 6.27 -19.703 5.211 1 93 306 ARG A N 1
ATOM 2470 C CA . ARG A 1 306 ? 4.902 -19.391 5.609 1 93 306 ARG A CA 1
ATOM 2471 C C . ARG A 1 306 ? 4.738 -17.891 5.867 1 93 306 ARG A C 1
ATOM 2473 O O . ARG A 1 306 ? 3.725 -17.297 5.484 1 93 306 ARG A O 1
ATOM 2480 N N . VAL A 1 307 ? 5.719 -17.312 6.582 1 96.62 307 VAL A N 1
ATOM 2481 C CA . VAL A 1 307 ? 5.684 -15.883 6.883 1 96.62 307 VAL A CA 1
ATOM 2482 C C . VAL A 1 307 ? 5.66 -15.086 5.582 1 96.62 307 VAL A C 1
ATOM 2484 O O . VAL A 1 307 ? 4.887 -14.133 5.445 1 96.62 307 VAL A O 1
ATOM 2487 N N . LYS A 1 308 ? 6.434 -15.469 4.609 1 97.12 308 LYS A N 1
ATOM 2488 C CA . LYS A 1 308 ? 6.469 -14.789 3.316 1 97.12 308 LYS A CA 1
ATOM 2489 C C . LYS A 1 308 ? 5.117 -14.875 2.613 1 97.12 308 LYS A C 1
ATOM 2491 O O . LYS A 1 308 ? 4.605 -13.875 2.113 1 97.12 308 LYS A O 1
ATOM 2496 N N . ARG A 1 309 ? 4.574 -16.047 2.58 1 97 309 ARG A N 1
ATOM 2497 C CA . ARG A 1 309 ? 3.289 -16.25 1.916 1 97 309 ARG A CA 1
ATOM 2498 C C . ARG A 1 309 ? 2.186 -15.453 2.605 1 97 309 ARG A C 1
ATOM 2500 O O . ARG A 1 309 ? 1.353 -14.836 1.94 1 97 309 ARG A O 1
ATOM 2507 N N . SER A 1 310 ? 2.23 -15.5 3.938 1 97.31 310 SER A N 1
ATOM 2508 C CA . SER A 1 310 ? 1.248 -14.734 4.699 1 97.31 310 SER A CA 1
ATOM 2509 C C . SER A 1 310 ? 1.365 -13.242 4.418 1 97.31 310 SER A C 1
ATOM 2511 O O . SER A 1 310 ? 0.356 -12.539 4.344 1 97.31 310 SER A O 1
ATOM 2513 N N . MET A 1 311 ? 2.566 -12.797 4.316 1 97.94 311 MET A N 1
ATOM 2514 C CA . MET A 1 311 ? 2.828 -11.398 3.994 1 97.94 311 MET A CA 1
ATOM 2515 C C . MET A 1 311 ? 2.213 -11.023 2.65 1 97.94 311 MET A C 1
ATOM 2517 O O . MET A 1 311 ? 1.594 -9.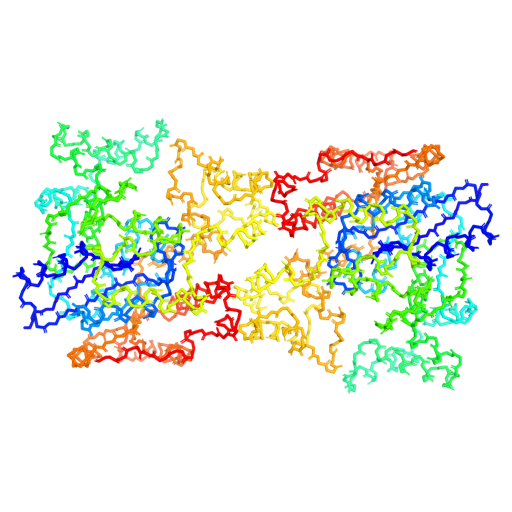969 2.516 1 97.94 311 MET A O 1
ATOM 2521 N N . LEU A 1 312 ? 2.334 -11.891 1.636 1 98.12 312 LEU A N 1
ATOM 2522 C CA . LEU A 1 312 ? 1.729 -11.648 0.331 1 98.12 312 LEU A CA 1
ATOM 2523 C C . LEU A 1 312 ? 0.206 -11.656 0.428 1 98.12 312 LEU A C 1
ATOM 2525 O O . LEU A 1 312 ? -0.465 -10.859 -0.233 1 98.12 312 LEU A O 1
ATOM 2529 N N . ASN A 1 313 ? -0.313 -12.609 1.23 1 98.38 313 ASN A N 1
ATOM 2530 C CA . ASN A 1 313 ? -1.758 -12.633 1.432 1 98.38 313 ASN A CA 1
ATOM 2531 C C . ASN A 1 313 ? -2.266 -11.312 2.002 1 98.38 313 ASN A C 1
ATOM 2533 O O . ASN A 1 313 ? -3.326 -10.828 1.604 1 98.38 313 ASN A O 1
ATOM 2537 N N . ILE A 1 314 ? -1.511 -10.766 2.969 1 98.38 314 ILE A N 1
ATOM 2538 C CA . ILE A 1 314 ? -1.862 -9.469 3.543 1 98.38 314 ILE A CA 1
ATOM 2539 C C . ILE A 1 314 ? -1.806 -8.398 2.461 1 98.38 314 ILE A C 1
ATOM 2541 O O . ILE A 1 314 ? -2.746 -7.613 2.305 1 98.38 314 ILE A O 1
ATOM 2545 N N . LEU A 1 315 ? -0.694 -8.391 1.685 1 98.44 315 LEU A N 1
ATOM 2546 C CA . LEU A 1 315 ? -0.449 -7.371 0.671 1 98.44 315 LEU A CA 1
ATOM 2547 C C . LEU A 1 315 ? -1.566 -7.359 -0.367 1 98.44 315 LEU A C 1
ATOM 2549 O O . LEU A 1 315 ? -1.984 -6.289 -0.819 1 98.44 315 LEU A O 1
ATOM 2553 N N . PHE A 1 316 ? -2.086 -8.523 -0.748 1 98.31 316 PHE A N 1
ATOM 2554 C CA . PHE A 1 316 ? -3.076 -8.625 -1.812 1 98.31 316 PHE A CA 1
ATOM 2555 C C . PHE A 1 316 ? -4.477 -8.789 -1.233 1 98.31 316 PHE A C 1
ATOM 2557 O O . PHE A 1 316 ? -5.441 -9 -1.974 1 98.31 316 PHE A O 1
ATOM 2564 N N . ASP A 1 317 ? -4.574 -8.742 0.089 1 97.19 317 ASP A N 1
ATOM 2565 C CA . ASP A 1 317 ? -5.852 -8.789 0.795 1 97.19 317 ASP A CA 1
ATOM 2566 C C . ASP A 1 317 ? -6.637 -10.047 0.426 1 97.19 317 ASP A C 1
ATOM 2568 O O . ASP A 1 317 ? -7.82 -9.961 0.081 1 97.19 317 ASP A O 1
ATOM 2572 N N . LEU A 1 318 ? -5.934 -11.156 0.351 1 97.94 318 LEU A N 1
ATOM 2573 C CA . LEU A 1 318 ? -6.582 -12.438 0.092 1 97.94 318 LEU A CA 1
ATOM 2574 C C . LEU A 1 318 ? -7.27 -12.961 1.35 1 97.94 318 LEU A C 1
ATOM 2576 O O . LEU A 1 318 ? -6.605 -13.477 2.252 1 97.94 318 LEU A O 1
ATOM 2580 N N . LYS A 1 319 ? -8.57 -12.945 1.413 1 97.06 319 LYS A N 1
ATOM 2581 C CA . LYS A 1 319 ? -9.359 -13.273 2.6 1 97.06 319 LYS A CA 1
ATOM 2582 C C . LYS A 1 319 ? -9.523 -14.789 2.746 1 97.06 319 LYS A C 1
ATOM 2584 O O . LYS A 1 319 ? -9.672 -15.5 1.751 1 97.06 319 LYS A O 1
ATOM 2589 N N . ASP A 1 320 ? -9.617 -15.164 3.936 1 96.06 320 ASP A N 1
ATOM 2590 C CA . ASP A 1 320 ? -9.75 -16.578 4.262 1 96.06 320 ASP A CA 1
ATOM 2591 C C . ASP A 1 320 ? -11.062 -17.141 3.723 1 96.06 320 ASP A C 1
ATOM 2593 O O . ASP A 1 320 ? -11.078 -18.234 3.133 1 96.06 320 ASP A O 1
ATOM 2597 N N . TYR A 1 321 ? -12.125 -16.438 3.891 1 94.5 321 TYR A N 1
ATOM 2598 C CA . TYR A 1 321 ? -13.43 -16.938 3.484 1 94.5 321 TYR A CA 1
ATOM 2599 C C . TYR A 1 321 ? -13.516 -17.078 1.969 1 94.5 321 TYR A C 1
ATOM 2601 O O . TYR A 1 321 ? -14.156 -17.984 1.456 1 94.5 321 TYR A O 1
ATOM 2609 N N . GLU A 1 322 ? -12.906 -16.219 1.217 1 94 322 GLU A N 1
ATOM 2610 C CA . GLU A 1 322 ? -12.859 -16.328 -0.239 1 94 322 GLU A CA 1
ATOM 2611 C C . GLU A 1 322 ? -12.031 -17.531 -0.683 1 94 322 GLU A C 1
ATOM 2613 O O . GLU A 1 322 ? -12.445 -18.266 -1.576 1 94 322 GLU A O 1
ATOM 2618 N N . TYR A 1 323 ? -10.984 -17.688 -0.011 1 94.62 323 TYR A N 1
ATOM 2619 C CA . TYR A 1 323 ? -10.055 -18.75 -0.399 1 94.62 323 TYR A CA 1
ATOM 2620 C C . TYR A 1 323 ? -10.68 -20.125 -0.191 1 94.62 323 TYR A C 1
ATOM 2622 O O . TYR A 1 323 ? -10.391 -21.062 -0.939 1 94.62 323 TYR A O 1
ATOM 2630 N N . LYS A 1 324 ? -11.484 -20.281 0.798 1 94.75 324 LYS A N 1
ATOM 2631 C CA . LYS A 1 324 ? -12.148 -21.562 1.032 1 94.75 324 LYS A CA 1
ATOM 2632 C C . LYS A 1 324 ? -12.906 -22.016 -0.211 1 94.75 324 LYS A C 1
ATOM 2634 O O . LYS A 1 324 ? -12.898 -23.203 -0.545 1 94.75 324 LYS A O 1
ATOM 2639 N N . LYS A 1 325 ? -13.469 -21.062 -0.877 1 96 325 LYS A N 1
ATOM 2640 C CA . LYS A 1 325 ? -14.156 -21.375 -2.129 1 96 325 LYS A CA 1
ATOM 2641 C C . LYS A 1 325 ? -13.164 -21.797 -3.213 1 96 325 LYS A C 1
ATOM 2643 O O . LYS A 1 325 ? -13.43 -22.703 -3.99 1 96 325 LYS A O 1
ATOM 2648 N N . TYR A 1 326 ? -12.07 -21.141 -3.232 1 97.12 326 TYR A N 1
ATOM 2649 C CA . TYR A 1 326 ? -11.062 -21.453 -4.238 1 97.12 326 TYR A CA 1
ATOM 2650 C C . TYR A 1 326 ? -10.5 -22.859 -4.031 1 97.12 326 TYR A C 1
ATOM 2652 O O . TYR A 1 326 ? -10.258 -23.578 -4.996 1 97.12 326 TYR A O 1
ATOM 2660 N N . ALA A 1 327 ? -10.305 -23.156 -2.77 1 95.12 327 ALA A N 1
ATOM 2661 C CA . ALA A 1 327 ? -9.766 -24.469 -2.422 1 95.12 327 ALA A CA 1
ATOM 2662 C C . ALA A 1 327 ? -10.75 -25.578 -2.768 1 95.12 327 ALA A C 1
ATOM 2664 O O . ALA A 1 327 ? -10.344 -26.672 -3.18 1 95.12 327 ALA A O 1
ATOM 2665 N N . GLU A 1 328 ? -11.953 -25.312 -2.594 1 96.31 328 GLU A N 1
ATOM 2666 C CA . GLU A 1 328 ? -12.992 -26.312 -2.799 1 96.31 328 GLU A CA 1
ATOM 2667 C C . GLU A 1 328 ? -13.25 -26.547 -4.285 1 96.31 328 GLU A C 1
ATOM 2669 O O . GLU A 1 328 ? -13.344 -27.703 -4.73 1 96.31 328 GLU A O 1
ATOM 2674 N N . TYR A 1 329 ? -13.305 -25.453 -5.051 1 97.25 329 TYR A N 1
ATOM 2675 C CA . TYR A 1 329 ? -13.797 -25.578 -6.414 1 97.25 329 TYR A CA 1
ATOM 2676 C C . TYR A 1 329 ? -12.656 -25.562 -7.418 1 97.25 329 TYR A C 1
ATOM 2678 O O . TYR A 1 329 ? -12.836 -25.938 -8.578 1 97.25 329 TYR A O 1
ATOM 2686 N N . GLY A 1 330 ? -11.453 -25.172 -6.973 1 97.88 330 GLY A N 1
ATOM 2687 C CA . GLY A 1 330 ? -10.297 -25.172 -7.855 1 97.88 330 GLY A CA 1
ATOM 2688 C C . GLY A 1 330 ? -10.32 -24.047 -8.875 1 97.88 330 GLY A C 1
ATOM 2689 O O . GLY A 1 330 ? -11.156 -23.141 -8.789 1 97.88 330 GLY A O 1
ATOM 2690 N N . PRO A 1 331 ? -9.367 -24.016 -9.82 1 98.69 331 PRO A N 1
ATOM 2691 C CA . PRO A 1 331 ? -9.312 -22.984 -10.867 1 98.69 331 PRO A CA 1
ATOM 2692 C C . PRO A 1 331 ? -10.547 -22.984 -11.758 1 98.69 331 PRO A C 1
ATOM 2694 O O . PRO A 1 331 ? -11.055 -24.062 -12.109 1 98.69 331 PRO A O 1
ATOM 2697 N N . GLN A 1 332 ? -11 -21.812 -12.172 1 98.69 332 GLN A N 1
ATOM 2698 C CA . GLN A 1 332 ? -12.258 -21.719 -12.914 1 98.69 332 GLN A CA 1
ATOM 2699 C C . GLN A 1 332 ? -12.008 -21.328 -14.367 1 98.69 332 GLN A C 1
ATOM 2701 O O . GLN A 1 332 ? -12.945 -20.969 -15.086 1 98.69 332 GLN A O 1
ATOM 2706 N N . TYR A 1 333 ? -10.797 -21.25 -14.781 1 98.69 333 TYR A N 1
ATOM 2707 C CA . TYR A 1 333 ? -10.406 -20.938 -16.156 1 98.69 333 TYR A CA 1
ATOM 2708 C C . TYR A 1 333 ? -9.039 -21.531 -16.469 1 98.69 333 TYR A C 1
ATOM 2710 O O . TYR A 1 333 ? -8.32 -21.969 -15.578 1 98.69 333 TYR A O 1
ATOM 2718 N N . LEU A 1 334 ? -8.719 -21.609 -17.719 1 98.69 334 LEU A N 1
ATOM 2719 C CA . LEU A 1 334 ? -7.395 -21.953 -18.25 1 98.69 334 LEU A CA 1
ATOM 2720 C C . LEU A 1 334 ? -6.77 -20.766 -18.969 1 98.69 334 LEU A C 1
ATOM 2722 O O . LEU A 1 334 ? -7.098 -20.484 -20.125 1 98.69 334 LEU A O 1
ATOM 2726 N N . ARG A 1 335 ? -5.875 -20.094 -18.344 1 98.38 335 ARG A N 1
ATOM 2727 C CA . ARG A 1 335 ? -5.207 -18.938 -18.938 1 98.38 335 ARG A CA 1
ATOM 2728 C C . ARG A 1 335 ? -3.953 -19.359 -19.688 1 98.38 335 ARG A C 1
ATOM 2730 O O . ARG A 1 335 ? -3.004 -19.875 -19.094 1 98.38 335 ARG A O 1
ATOM 2737 N N . VAL A 1 336 ? -3.969 -19.125 -20.984 1 98.56 336 VAL A N 1
ATOM 2738 C CA . VAL A 1 336 ? -2.83 -19.469 -21.828 1 98.56 336 VAL A CA 1
ATOM 2739 C C . VAL A 1 336 ? -1.852 -18.297 -21.875 1 98.56 336 VAL A C 1
ATOM 2741 O O . VAL A 1 336 ? -2.213 -17.188 -22.297 1 98.56 336 VAL A O 1
ATOM 2744 N N . LEU A 1 337 ? -0.621 -18.516 -21.469 1 98.38 337 LEU A N 1
ATOM 2745 C CA . LEU A 1 337 ? 0.419 -17.5 -21.547 1 98.38 337 LEU A CA 1
ATOM 2746 C C . LEU A 1 337 ? 1.128 -17.547 -22.891 1 98.38 337 LEU A C 1
ATOM 2748 O O . LEU A 1 337 ? 1.576 -16.516 -23.406 1 98.38 337 LEU A O 1
ATOM 2752 N N . GLY A 1 338 ? 1.264 -18.75 -23.406 1 98.5 338 GLY A N 1
ATOM 2753 C CA . GLY A 1 338 ? 1.917 -18.922 -24.703 1 98.5 338 GLY A CA 1
ATOM 2754 C C . GLY A 1 338 ? 1.852 -20.344 -25.219 1 98.5 338 GLY A C 1
ATOM 2755 O O . GLY A 1 338 ? 1.54 -21.281 -24.469 1 98.5 338 GLY A O 1
ATOM 2756 N N . PHE A 1 339 ? 2.037 -20.484 -26.531 1 98.56 339 PHE A N 1
ATOM 2757 C CA . PHE A 1 339 ? 2.061 -21.797 -27.172 1 98.56 339 PHE A CA 1
ATOM 2758 C C . PHE A 1 339 ? 2.848 -21.734 -28.469 1 98.56 339 PHE A C 1
ATOM 2760 O O . PHE A 1 339 ? 3.059 -20.656 -29.031 1 98.56 339 PHE A O 1
ATOM 2767 N N . ASN A 1 340 ? 3.359 -22.828 -28.906 1 98.06 340 ASN A N 1
ATOM 2768 C CA . ASN A 1 340 ? 3.979 -22.953 -30.219 1 98.06 340 ASN A CA 1
ATOM 2769 C C . ASN A 1 340 ? 3.029 -23.594 -31.234 1 98.06 340 ASN A C 1
ATOM 2771 O O . ASN A 1 340 ? 1.841 -23.766 -30.953 1 98.06 340 ASN A O 1
ATOM 2775 N N . LYS A 1 341 ? 3.518 -23.969 -32.406 1 97.12 341 LYS A N 1
ATOM 2776 C CA . LYS A 1 341 ? 2.676 -24.5 -33.469 1 97.12 341 LYS A CA 1
ATOM 2777 C C . LYS A 1 341 ? 2.031 -25.828 -33.062 1 97.12 341 LYS A C 1
ATOM 2779 O O . LYS A 1 341 ? 0.844 -26.047 -33.281 1 97.12 341 LYS A O 1
ATOM 2784 N N . LYS A 1 342 ? 2.816 -26.625 -32.5 1 97.12 342 LYS A N 1
ATOM 2785 C CA . LYS A 1 342 ? 2.303 -27.891 -31.969 1 97.12 342 LYS A CA 1
ATOM 2786 C C . LYS A 1 342 ? 1.258 -27.656 -30.875 1 97.12 342 LYS A C 1
ATOM 2788 O O . LYS A 1 342 ? 0.218 -28.312 -30.859 1 97.12 342 LYS A O 1
ATOM 2793 N N . GLY A 1 343 ? 1.535 -26.75 -30.047 1 97.94 343 GLY A N 1
ATOM 2794 C CA . GLY A 1 343 ? 0.614 -26.391 -28.984 1 97.94 343 GLY A CA 1
ATOM 2795 C C . GLY A 1 343 ? -0.712 -25.859 -29.484 1 97.94 343 GLY A C 1
ATOM 2796 O O . GLY A 1 343 ? -1.756 -26.094 -28.875 1 97.94 343 GLY A O 1
ATOM 2797 N N . GLN A 1 344 ? -0.646 -25.172 -30.547 1 97.69 344 GLN A N 1
ATOM 2798 C CA . GLN A 1 344 ? -1.867 -24.641 -31.141 1 97.69 344 GLN A CA 1
ATOM 2799 C C . GLN A 1 344 ? -2.836 -25.75 -31.516 1 97.69 344 GLN A C 1
ATOM 2801 O O . GLN A 1 344 ? -4.047 -25.625 -31.312 1 97.69 344 GLN A O 1
ATOM 2806 N N . LYS A 1 345 ? -2.291 -26.75 -32.094 1 97.94 345 LYS A N 1
ATOM 2807 C CA . LYS A 1 345 ? -3.111 -27.906 -32.438 1 97.94 345 LYS A CA 1
ATOM 2808 C C . LYS A 1 345 ? -3.762 -28.516 -31.203 1 97.94 345 LYS A C 1
ATOM 2810 O O . LYS A 1 345 ? -4.953 -28.828 -31.203 1 97.94 345 LYS A O 1
ATOM 2815 N N . LEU A 1 346 ? -2.967 -28.672 -30.219 1 98.12 346 LEU A N 1
ATOM 2816 C CA . LEU A 1 346 ? -3.486 -29.234 -28.969 1 98.12 346 LEU A CA 1
ATOM 2817 C C . LEU A 1 346 ? -4.535 -28.312 -28.359 1 98.12 346 LEU A C 1
ATOM 2819 O O . LEU A 1 346 ? -5.512 -28.781 -27.766 1 98.12 346 LEU A O 1
ATOM 2823 N N . LEU A 1 347 ? -4.293 -27.016 -28.438 1 98.12 347 LEU A N 1
ATOM 2824 C CA . LEU A 1 347 ? -5.227 -26.047 -27.875 1 98.12 347 LEU A CA 1
ATOM 2825 C C . LEU A 1 347 ? -6.605 -26.188 -28.516 1 98.12 347 LEU A C 1
ATOM 2827 O O . LEU A 1 347 ? -7.625 -26.016 -27.844 1 98.12 347 LEU A O 1
ATOM 2831 N N . ASN A 1 348 ? -6.641 -26.5 -29.781 1 97.62 348 ASN A N 1
ATOM 2832 C CA . ASN A 1 348 ? -7.906 -26.719 -30.469 1 97.62 348 ASN A CA 1
ATOM 2833 C C . ASN A 1 348 ? -8.648 -27.938 -29.922 1 97.62 348 ASN A C 1
ATOM 2835 O O . ASN A 1 348 ? -9.875 -27.938 -29.828 1 97.62 348 ASN A O 1
ATOM 2839 N N . ILE A 1 349 ? -7.887 -28.891 -29.609 1 98.12 349 ILE A N 1
ATOM 2840 C CA . ILE A 1 349 ? -8.477 -30.094 -29.016 1 98.12 349 ILE A CA 1
ATOM 2841 C C . ILE A 1 349 ? -9 -29.766 -27.609 1 98.12 349 ILE A C 1
ATOM 2843 O O . ILE A 1 349 ? -10.109 -30.172 -27.25 1 98.12 349 ILE A O 1
ATOM 2847 N N . ILE A 1 350 ? -8.25 -29 -26.812 1 98.38 350 ILE A N 1
ATOM 2848 C CA . ILE A 1 350 ? -8.633 -28.641 -25.453 1 98.38 350 ILE A CA 1
ATOM 2849 C C . ILE A 1 350 ? -9.914 -27.812 -25.5 1 98.38 350 ILE A C 1
ATOM 2851 O O . ILE A 1 350 ? -10.789 -27.969 -24.641 1 98.38 350 ILE A O 1
ATOM 2855 N N . LYS A 1 351 ? -10.047 -26.922 -26.438 1 96.75 351 LYS A N 1
ATOM 2856 C CA . LYS A 1 351 ? -11.219 -26.062 -26.578 1 96.75 351 LYS A CA 1
ATOM 2857 C C . LYS A 1 351 ? -12.492 -26.906 -26.703 1 96.75 351 LYS A C 1
ATOM 2859 O O . LYS A 1 351 ? -13.555 -26.5 -26.219 1 96.75 351 LYS A O 1
ATOM 2864 N N . LYS A 1 352 ? -12.359 -28.031 -27.281 1 96.38 352 LYS A N 1
ATOM 2865 C CA . LYS A 1 352 ? -13.516 -28.906 -27.516 1 96.38 352 LYS A CA 1
ATOM 2866 C C . LYS A 1 352 ? -13.781 -29.797 -26.312 1 96.38 352 LYS A C 1
ATOM 2868 O O . LYS A 1 352 ? -14.922 -30.219 -26.078 1 96.38 352 LYS A O 1
ATOM 2873 N N . LYS A 1 353 ? -12.812 -30.031 -25.578 1 97 353 LYS A N 1
ATOM 2874 C CA . LYS A 1 353 ? -12.945 -31.047 -24.531 1 97 353 LYS A CA 1
ATOM 2875 C C . LYS A 1 353 ? -13.133 -30.406 -23.172 1 97 353 LYS A C 1
ATOM 2877 O O . LYS A 1 353 ? -13.742 -30.984 -22.281 1 97 353 LYS A O 1
ATOM 2882 N N . SER A 1 354 ? -12.578 -29.266 -22.984 1 97.62 354 SER A N 1
ATOM 2883 C CA . SER A 1 354 ? -12.609 -28.625 -21.672 1 97.62 354 SER A CA 1
ATOM 2884 C C . SER A 1 354 ? -13.984 -28.031 -21.391 1 97.62 354 SER A C 1
ATOM 2886 O O . SER A 1 354 ? -14.625 -27.469 -22.281 1 97.62 354 SER A O 1
ATOM 2888 N N . LYS A 1 355 ? -14.383 -28.094 -20.188 1 97.5 355 LYS A N 1
ATOM 2889 C CA . LYS A 1 355 ? -15.625 -27.484 -19.734 1 97.5 355 LYS A CA 1
ATOM 2890 C C . LYS A 1 355 ? -15.359 -26.172 -18.984 1 97.5 355 LYS A C 1
ATOM 2892 O O . LYS A 1 355 ? -16.203 -25.688 -18.234 1 97.5 355 LYS A O 1
ATOM 2897 N N . TYR A 1 356 ? -14.188 -25.625 -19.109 1 98.38 356 TYR A N 1
ATOM 2898 C CA . TYR A 1 356 ? -13.789 -24.344 -18.516 1 98.38 356 TYR A CA 1
ATOM 2899 C C . TYR A 1 356 ? -13.289 -23.391 -19.594 1 98.38 356 TYR A C 1
ATOM 2901 O O . TYR A 1 356 ? -12.711 -23.812 -20.594 1 98.38 356 TYR A O 1
ATOM 2909 N N . PRO A 1 357 ? -13.602 -22.094 -19.375 1 97.94 357 PRO A N 1
ATOM 2910 C CA . PRO A 1 357 ? -13.188 -21.141 -20.422 1 97.94 357 PRO A CA 1
ATOM 2911 C C . PRO A 1 357 ? -11.672 -21.078 -20.578 1 97.94 357 PRO A C 1
ATOM 2913 O O . PRO A 1 357 ? -10.938 -21.094 -19.578 1 97.94 357 PRO A O 1
ATOM 2916 N N . ILE A 1 358 ? -11.188 -21.016 -21.797 1 98 358 ILE A N 1
ATOM 2917 C CA . ILE A 1 358 ? -9.781 -20.812 -22.141 1 98 358 ILE A CA 1
ATOM 2918 C C . ILE A 1 358 ? -9.531 -19.344 -22.469 1 98 358 ILE A C 1
ATOM 2920 O O . ILE A 1 358 ? -10.172 -18.781 -23.375 1 98 358 ILE A O 1
ATOM 2924 N N . ILE A 1 359 ? -8.648 -18.75 -21.781 1 97.75 359 ILE A N 1
ATOM 2925 C CA . ILE A 1 359 ? -8.398 -17.312 -21.938 1 97.75 359 ILE A CA 1
ATOM 2926 C C . ILE A 1 359 ? -7.082 -17.109 -22.688 1 97.75 359 ILE A C 1
ATOM 2928 O O . ILE A 1 359 ? -6.004 -17.344 -22.141 1 97.75 359 ILE A O 1
ATOM 2932 N N . THR A 1 360 ? -7.117 -16.594 -23.859 1 95.81 360 THR A N 1
ATOM 2933 C CA . THR A 1 360 ? -5.938 -16.234 -24.641 1 95.81 360 THR A CA 1
ATOM 2934 C C . THR A 1 360 ? -5.824 -14.711 -24.766 1 95.81 360 THR A C 1
ATOM 2936 O O . THR A 1 360 ? -4.75 -14.188 -25.062 1 95.81 360 THR A O 1
ATOM 2939 N N . THR A 1 361 ? -6.922 -14.039 -24.578 1 94.94 361 THR A N 1
ATOM 2940 C CA . THR A 1 361 ? -7.004 -12.586 -24.594 1 94.94 361 THR A CA 1
ATOM 2941 C C . THR A 1 361 ? -7.594 -12.055 -23.297 1 94.94 361 THR A C 1
ATOM 2943 O O . THR A 1 361 ? -8.805 -11.82 -23.203 1 94.94 361 THR A O 1
ATOM 2946 N N . PRO A 1 362 ? -6.723 -11.734 -22.391 1 94.44 362 PRO A N 1
ATOM 2947 C CA . PRO A 1 362 ? -7.188 -11.383 -21.047 1 94.44 362 PRO A CA 1
ATOM 2948 C C . PRO A 1 362 ? -8.102 -10.156 -21.031 1 94.44 362 PRO A C 1
ATOM 2950 O O . PRO A 1 362 ? -8.961 -10.031 -20.156 1 94.44 362 PRO A O 1
ATOM 2953 N N . SER A 1 363 ? -8.016 -9.258 -21.984 1 93.94 363 SER A N 1
ATOM 2954 C CA . SER A 1 363 ? -8.836 -8.055 -22.031 1 93.94 363 SER A CA 1
ATOM 2955 C C . SER A 1 363 ? -10.312 -8.398 -22.188 1 93.94 363 SER A C 1
ATOM 2957 O O . SER A 1 363 ? -11.188 -7.57 -21.906 1 93.94 363 SER A O 1
ATOM 2959 N N . GLN A 1 364 ? -10.625 -9.633 -22.578 1 96.12 364 GLN A N 1
ATOM 2960 C CA . GLN A 1 364 ? -12 -10.055 -22.812 1 96.12 364 GLN A CA 1
ATOM 2961 C C . GLN A 1 364 ? -12.57 -10.781 -21.594 1 96.12 364 GLN A C 1
ATOM 2963 O O . GLN A 1 364 ? -13.602 -11.453 -21.688 1 96.12 364 GLN A O 1
ATOM 2968 N N . TYR A 1 365 ? -11.953 -10.648 -20.484 1 96.44 365 TYR A N 1
ATOM 2969 C CA . TYR A 1 365 ? -12.336 -11.414 -19.297 1 96.44 365 TYR A CA 1
ATOM 2970 C C . TYR A 1 365 ? -13.773 -11.117 -18.906 1 96.44 365 TYR A C 1
ATOM 2972 O O . TYR A 1 365 ? -14.5 -12.008 -18.469 1 96.44 365 TYR A O 1
ATOM 2980 N N . TYR A 1 366 ? -14.188 -9.859 -19.047 1 96.62 366 TYR A N 1
ATOM 2981 C CA . TYR A 1 366 ? -15.531 -9.5 -18.609 1 96.62 366 TYR A CA 1
ATOM 2982 C C . TYR A 1 366 ? -16.578 -10.062 -19.562 1 96.62 366 TYR A C 1
ATOM 2984 O O . TYR A 1 366 ? -17.672 -10.469 -19.141 1 96.62 366 TYR A O 1
ATOM 2992 N N . GLN A 1 367 ? -16.266 -10.062 -20.859 1 97.75 367 GLN A N 1
ATOM 2993 C CA . GLN A 1 367 ? -17.141 -10.711 -21.828 1 97.75 367 GLN A CA 1
ATOM 2994 C C . GLN A 1 367 ? -17.266 -12.203 -21.547 1 97.75 367 GLN A C 1
ATOM 2996 O O . GLN A 1 367 ? -18.359 -12.773 -21.656 1 97.75 367 GLN A O 1
ATOM 3001 N N . ILE A 1 368 ? -16.203 -12.828 -21.188 1 97.88 368 ILE A N 1
ATOM 3002 C CA . ILE A 1 368 ? -16.203 -14.234 -20.828 1 97.88 368 ILE A CA 1
ATOM 3003 C C . ILE A 1 368 ? -17.078 -14.445 -19.594 1 97.88 368 ILE A C 1
ATOM 3005 O O . ILE A 1 368 ? -17.875 -15.383 -19.531 1 97.88 368 ILE A O 1
ATOM 3009 N N . TYR A 1 369 ? -16.953 -13.539 -18.625 1 97.94 369 TYR A N 1
ATOM 3010 C CA . TYR A 1 369 ? -17.75 -13.586 -17.406 1 97.94 369 TYR A CA 1
ATOM 3011 C C . TYR A 1 369 ? -19.25 -13.555 -17.75 1 97.94 369 TYR A C 1
ATOM 3013 O O . TYR A 1 369 ? -20.016 -14.367 -17.234 1 97.94 369 TYR A O 1
ATOM 3021 N N . LYS A 1 370 ? -19.625 -12.641 -18.625 1 97.56 370 LYS A N 1
ATOM 3022 C CA . LYS A 1 370 ? -21.016 -12.516 -19.047 1 97.56 370 LYS A CA 1
ATOM 3023 C C . LYS A 1 370 ? -21.5 -13.789 -19.734 1 97.56 370 LYS A C 1
ATOM 3025 O O . LYS A 1 370 ? -22.641 -14.219 -19.531 1 97.56 370 LYS A O 1
ATOM 3030 N N . LYS A 1 371 ? -20.656 -14.344 -20.547 1 97 371 LYS A N 1
ATOM 3031 C CA . LYS A 1 371 ? -20.984 -15.586 -21.234 1 97 371 LYS A CA 1
ATOM 3032 C C . LYS A 1 371 ? -21.188 -16.734 -20.25 1 97 371 LYS A C 1
ATOM 3034 O O . LYS A 1 371 ? -22.078 -17.562 -20.422 1 97 371 LYS A O 1
ATOM 3039 N N . LEU A 1 372 ? -20.375 -16.797 -19.219 1 97.62 372 LEU A N 1
ATOM 3040 C CA . LEU A 1 372 ? -20.5 -17.828 -18.188 1 97.62 372 LEU A CA 1
ATOM 3041 C C . LEU A 1 372 ? -21.812 -17.703 -17.438 1 97.62 372 LEU A C 1
ATOM 3043 O O . LEU A 1 372 ? -22.469 -18.703 -17.141 1 97.62 372 LEU A O 1
ATOM 3047 N N . ILE A 1 373 ? -22.203 -16.469 -17.172 1 97.19 373 ILE A N 1
ATOM 3048 C CA . ILE A 1 373 ? -23.469 -16.219 -16.484 1 97.19 373 ILE A CA 1
ATOM 3049 C C . ILE A 1 373 ? -24.625 -16.703 -17.359 1 97.19 373 ILE A C 1
ATOM 3051 O O . ILE A 1 373 ? -25.547 -17.359 -16.859 1 97.19 373 ILE A O 1
ATOM 3055 N N . LYS A 1 374 ? -24.547 -16.391 -18.625 1 95.75 374 LYS A N 1
ATOM 3056 C CA . LYS A 1 374 ? -25.578 -16.828 -19.562 1 95.75 374 LYS A CA 1
ATOM 3057 C C . LYS A 1 374 ? -25.609 -18.344 -19.672 1 95.75 374 LYS A C 1
ATOM 3059 O O . LYS A 1 374 ? -26.688 -18.953 -19.766 1 95.75 374 LYS A O 1
ATOM 3064 N N . ASP A 1 375 ? -24.516 -18.953 -19.672 1 95.19 375 ASP A N 1
ATOM 3065 C CA . ASP A 1 375 ? -24.375 -20.406 -19.797 1 95.19 375 ASP A CA 1
ATOM 3066 C C . ASP A 1 375 ? -25.047 -21.141 -18.641 1 95.19 375 ASP A C 1
ATOM 3068 O O . ASP A 1 375 ? -25.594 -22.219 -18.812 1 95.19 375 ASP A O 1
ATOM 3072 N N . LEU A 1 376 ? -24.984 -20.516 -17.5 1 91.62 376 LEU A N 1
ATOM 3073 C CA . LEU A 1 376 ? -25.578 -21.125 -16.312 1 91.62 376 LEU A CA 1
ATOM 3074 C C . LEU A 1 376 ? -27.078 -21.312 -16.484 1 91.62 376 LEU A C 1
ATOM 3076 O O . LEU A 1 376 ? -27.672 -22.219 -15.891 1 91.62 376 LEU A O 1
ATOM 3080 N N . LYS A 1 377 ? -27.812 -20.469 -17.234 1 89.81 377 LYS A N 1
ATOM 3081 C CA . LYS A 1 377 ? -29.266 -20.453 -17.406 1 89.81 377 LYS A CA 1
ATOM 3082 C C . LYS A 1 377 ? -29.688 -21.406 -18.516 1 89.81 377 LYS A C 1
ATOM 3084 O O . LYS A 1 377 ? -30.875 -21.703 -18.656 1 89.81 377 LYS A O 1
ATOM 3089 N N . ASN A 1 378 ? -28.625 -21.859 -19.234 1 90.06 378 ASN A N 1
ATOM 3090 C CA . ASN A 1 378 ? -28.922 -22.719 -20.375 1 90.06 378 ASN A CA 1
ATOM 3091 C C . ASN A 1 378 ? -29.125 -24.172 -19.938 1 90.06 378 ASN A C 1
ATOM 3093 O O . ASN A 1 378 ? -28.438 -24.656 -19.031 1 90.06 378 ASN A O 1
ATOM 3097 N N . GLU A 1 379 ? -30.094 -24.844 -20.609 1 88.69 379 GLU A N 1
ATOM 3098 C CA . GLU A 1 379 ? -30.359 -26.25 -20.328 1 88.69 379 GLU A CA 1
ATOM 3099 C C . GLU A 1 379 ? -29.172 -27.125 -20.703 1 88.69 379 GLU A C 1
ATOM 3101 O O . GLU A 1 379 ? -28.812 -28.031 -19.953 1 88.69 379 GLU A O 1
ATOM 3106 N N . ASP A 1 380 ? -28.578 -26.781 -21.844 1 90 380 ASP A N 1
ATOM 3107 C CA . ASP A 1 380 ? -27.375 -27.484 -22.281 1 90 380 ASP A CA 1
ATOM 3108 C C . ASP A 1 380 ? -26.125 -26.719 -21.906 1 90 380 ASP A C 1
ATOM 3110 O O . ASP A 1 380 ? -25.406 -26.188 -22.766 1 90 380 ASP A O 1
ATOM 3114 N N . LYS A 1 381 ? -25.781 -26.734 -20.625 1 89.62 381 LYS A N 1
ATOM 3115 C CA . LYS A 1 381 ? -24.625 -26.016 -20.078 1 89.62 381 LYS A CA 1
ATOM 3116 C C . LYS A 1 381 ? -23.328 -26.547 -20.672 1 89.62 381 LYS A C 1
ATOM 3118 O O . LYS A 1 381 ? -23.094 -27.75 -20.703 1 89.62 381 LYS A O 1
ATOM 3123 N N . LYS A 1 382 ? -22.625 -25.625 -21.141 1 92.12 382 LYS A N 1
ATOM 3124 C CA . LYS A 1 382 ? -21.344 -25.969 -21.734 1 92.12 382 LYS A CA 1
ATOM 3125 C C . LYS A 1 382 ? -20.234 -25.969 -20.688 1 92.12 382 LYS A C 1
ATOM 3127 O O . LYS A 1 382 ? -19.375 -26.859 -20.688 1 92.12 382 LYS A O 1
ATOM 3132 N N . TYR A 1 383 ? -20.281 -25.031 -19.828 1 96.38 383 TYR A N 1
ATOM 3133 C CA . TYR A 1 383 ? -19.188 -24.812 -18.891 1 96.38 383 TYR A CA 1
ATOM 3134 C C . TYR A 1 383 ? -19.594 -25.266 -17.484 1 96.38 383 TYR A C 1
ATOM 3136 O O . TYR A 1 383 ? -20.75 -25.078 -17.078 1 96.38 383 TYR A O 1
ATOM 3144 N N . ASP A 1 384 ? -18.609 -25.75 -16.797 1 96.75 384 ASP A N 1
ATOM 3145 C CA . ASP A 1 384 ? -18.781 -26.094 -15.398 1 96.75 384 ASP A CA 1
ATOM 3146 C C . ASP A 1 384 ? -18.203 -25 -14.492 1 96.75 384 ASP A C 1
ATOM 3148 O O . ASP A 1 384 ? -18.297 -25.094 -13.266 1 96.75 384 ASP A O 1
ATOM 3152 N N . SER A 1 385 ? -17.703 -23.922 -15.047 1 97.38 385 SER A N 1
ATOM 3153 C CA . SER A 1 385 ? -17.062 -22.828 -14.328 1 97.38 385 SER A CA 1
ATOM 3154 C C . SER A 1 385 ? -18.078 -22.031 -13.516 1 97.38 385 SER A C 1
ATOM 3156 O O . SER A 1 385 ? -19.188 -21.766 -13.977 1 97.38 385 SER A O 1
ATOM 3158 N N . ILE A 1 386 ? -17.641 -21.672 -12.297 1 97.81 386 ILE A N 1
ATOM 3159 C CA . ILE A 1 386 ? -18.453 -20.797 -11.453 1 97.81 386 ILE A CA 1
ATOM 3160 C C . ILE A 1 386 ? -18.078 -19.344 -11.727 1 97.81 386 ILE A C 1
ATOM 3162 O O . ILE A 1 386 ? -16.984 -18.891 -11.375 1 97.81 386 ILE A O 1
ATOM 3166 N N . PRO A 1 387 ? -18.984 -18.578 -12.273 1 97.88 387 PRO A N 1
ATOM 3167 C CA . PRO A 1 387 ? -18.656 -17.234 -12.781 1 97.88 387 PRO A CA 1
ATOM 3168 C C . PRO A 1 387 ? -18.062 -16.328 -11.703 1 97.88 387 PRO A C 1
ATOM 3170 O O . PRO A 1 387 ? -17.094 -15.625 -11.961 1 97.88 387 PRO A O 1
ATOM 3173 N N . GLU A 1 388 ? -18.625 -16.328 -10.484 1 97.12 388 GLU A N 1
ATOM 3174 C CA . GLU A 1 388 ? -18.141 -15.453 -9.414 1 97.12 388 GLU A CA 1
ATOM 3175 C C . GLU A 1 388 ? -16.703 -15.781 -9.031 1 97.12 388 GLU A C 1
ATOM 3177 O O . GLU A 1 388 ? -15.891 -14.883 -8.82 1 97.12 388 GLU A O 1
ATOM 3182 N N . ILE A 1 389 ? -16.406 -17.031 -8.945 1 98.12 389 ILE A N 1
ATOM 3183 C CA . ILE A 1 389 ? -15.047 -17.453 -8.602 1 98.12 389 ILE A CA 1
ATOM 3184 C C . ILE A 1 389 ? -14.102 -17.156 -9.758 1 98.12 389 ILE A C 1
ATOM 3186 O O . ILE A 1 389 ? -12.969 -16.719 -9.547 1 98.12 389 ILE A O 1
ATOM 3190 N N . PHE A 1 390 ? -14.617 -17.391 -11.008 1 98.44 390 PHE A N 1
ATOM 3191 C CA . PHE A 1 390 ? -13.859 -17.016 -12.195 1 98.44 390 PHE A CA 1
ATOM 3192 C C . PHE A 1 390 ? -13.422 -15.562 -12.133 1 98.44 390 PHE A C 1
ATOM 3194 O O . PHE A 1 390 ? -12.234 -15.258 -12.273 1 98.44 390 PHE A O 1
ATOM 3201 N N . LEU A 1 391 ? -14.352 -14.719 -11.875 1 98.12 391 LEU A N 1
ATOM 3202 C CA . LEU A 1 391 ? -14.109 -13.281 -11.883 1 98.12 391 LEU A CA 1
ATOM 3203 C C . LEU A 1 391 ? -13.117 -12.891 -10.789 1 98.12 391 LEU A C 1
ATOM 3205 O O . LEU A 1 391 ? -12.211 -12.094 -11.031 1 98.12 391 LEU A O 1
ATOM 3209 N N . GLU A 1 392 ? -13.266 -13.422 -9.656 1 97.69 392 GLU A N 1
ATOM 3210 C CA . GLU A 1 392 ? -12.391 -13.102 -8.531 1 97.69 392 GLU A CA 1
ATOM 3211 C C . GLU A 1 392 ? -10.961 -13.578 -8.781 1 97.69 392 GLU A C 1
ATOM 3213 O O . GLU A 1 392 ? -10.008 -12.82 -8.594 1 97.69 392 GLU A O 1
ATOM 3218 N N . GLN A 1 393 ? -10.828 -14.797 -9.25 1 98.38 393 GLN A N 1
ATOM 3219 C CA . GLN A 1 393 ? -9.5 -15.367 -9.469 1 98.38 393 GLN A CA 1
ATOM 3220 C C . GLN A 1 393 ? -8.75 -14.594 -10.555 1 98.38 393 GLN A C 1
ATOM 3222 O O . GLN A 1 393 ? -7.566 -14.289 -10.391 1 98.38 393 GLN A O 1
ATOM 3227 N N . ILE A 1 394 ? -9.43 -14.297 -11.633 1 98.12 394 ILE A N 1
ATOM 3228 C CA . ILE A 1 394 ? -8.742 -13.648 -12.742 1 98.12 394 ILE A CA 1
ATOM 3229 C C . ILE A 1 394 ? -8.352 -12.227 -12.352 1 98.12 394 ILE A C 1
ATOM 3231 O O . ILE A 1 394 ? -7.312 -11.719 -12.781 1 98.12 394 ILE A O 1
ATOM 3235 N N . LYS A 1 395 ? -9.133 -11.586 -11.523 1 97.12 395 LYS A N 1
ATOM 3236 C CA . LYS A 1 395 ? -8.797 -10.25 -11.031 1 97.12 395 LYS A CA 1
ATOM 3237 C C . LYS A 1 395 ? -7.539 -10.273 -10.172 1 97.12 395 LYS A C 1
ATOM 3239 O O . LYS A 1 395 ? -6.719 -9.359 -10.234 1 97.12 395 LYS A O 1
ATOM 3244 N N . TYR A 1 396 ? -7.398 -11.297 -9.367 1 98 396 TYR A N 1
ATOM 3245 C CA . TYR A 1 396 ? -6.176 -11.43 -8.578 1 98 396 TYR A CA 1
ATOM 3246 C C . TYR A 1 396 ? -4.957 -11.57 -9.484 1 98 396 TYR A C 1
ATOM 3248 O O . TYR A 1 396 ? -3.887 -11.039 -9.18 1 98 396 TYR A O 1
ATOM 3256 N N . ASP A 1 397 ? -5.133 -12.273 -10.594 1 98.06 397 ASP A N 1
ATOM 3257 C CA . ASP A 1 397 ? -4.027 -12.414 -11.539 1 98.06 397 ASP A CA 1
ATOM 3258 C C . ASP A 1 397 ? -3.615 -11.062 -12.109 1 98.06 397 ASP A C 1
ATOM 3260 O O . ASP A 1 397 ? -2.424 -10.773 -12.227 1 98.06 397 ASP A O 1
ATOM 3264 N N . PHE A 1 398 ? -4.629 -10.289 -12.461 1 97.31 398 PHE A N 1
ATOM 3265 C CA . PHE A 1 398 ? -4.363 -8.961 -13.008 1 97.31 398 PHE A CA 1
ATOM 3266 C C . PHE A 1 398 ? -3.695 -8.07 -11.969 1 97.31 398 PHE A C 1
ATOM 3268 O O . PHE A 1 398 ? -2.729 -7.371 -12.273 1 97.31 398 PHE A O 1
ATOM 3275 N N . LYS A 1 399 ? -4.23 -8.086 -10.742 1 97.5 399 LYS A N 1
ATOM 3276 C CA . LYS A 1 399 ? -3.658 -7.293 -9.656 1 97.5 399 LYS A CA 1
ATOM 3277 C C . LYS A 1 399 ? -2.195 -7.664 -9.414 1 97.5 399 LYS A C 1
ATOM 3279 O O . LYS A 1 399 ? -1.353 -6.785 -9.227 1 97.5 399 LYS A O 1
ATOM 3284 N N . ALA A 1 400 ? -1.937 -8.961 -9.422 1 98.06 400 ALA A N 1
ATOM 3285 C CA . ALA A 1 400 ? -0.574 -9.445 -9.203 1 98.06 400 ALA A CA 1
ATOM 3286 C C . ALA A 1 400 ? 0.371 -8.906 -10.273 1 98.06 400 ALA A C 1
ATOM 3288 O O . ALA A 1 400 ? 1.487 -8.477 -9.969 1 98.06 400 ALA A O 1
ATOM 3289 N N . SER A 1 401 ? -0.082 -8.898 -11.516 1 97.06 401 SER A N 1
ATOM 3290 C CA . SER A 1 401 ? 0.722 -8.391 -12.617 1 97.06 401 SER A CA 1
ATOM 3291 C C . SER A 1 401 ? 0.94 -6.883 -12.5 1 97.06 401 SER A C 1
ATOM 3293 O O . SER A 1 401 ? 2.043 -6.387 -12.742 1 97.06 401 SER A O 1
ATOM 3295 N N . ASN A 1 402 ? -0.102 -6.191 -12.148 1 96.62 402 ASN A N 1
ATOM 3296 C CA . ASN A 1 402 ? -0.037 -4.738 -12.039 1 96.62 402 ASN A CA 1
ATOM 3297 C C . ASN A 1 402 ? 0.908 -4.301 -10.93 1 96.62 402 ASN A C 1
ATOM 3299 O O . ASN A 1 402 ? 1.652 -3.332 -11.086 1 96.62 402 ASN A O 1
ATOM 3303 N N . ILE A 1 403 ? 0.862 -4.977 -9.828 1 97.56 403 ILE A N 1
ATOM 3304 C CA . ILE A 1 403 ? 1.726 -4.645 -8.695 1 97.56 403 ILE A CA 1
ATOM 3305 C C . ILE A 1 403 ? 3.166 -5.039 -9.016 1 97.56 403 ILE A C 1
ATOM 3307 O O . ILE A 1 403 ? 4.105 -4.305 -8.695 1 97.56 403 ILE A O 1
ATOM 3311 N N . TYR A 1 404 ? 3.314 -6.195 -9.688 1 97.88 404 TYR A N 1
ATOM 3312 C CA . TYR A 1 404 ? 4.648 -6.641 -10.078 1 97.88 404 TYR A CA 1
ATOM 3313 C C . TYR A 1 404 ? 5.324 -5.617 -10.977 1 97.88 404 TYR A C 1
ATOM 3315 O O . TYR A 1 404 ? 6.52 -5.348 -10.836 1 97.88 404 TYR A O 1
ATOM 3323 N N . SER A 1 405 ? 4.637 -5.02 -11.875 1 96 405 SER A N 1
ATOM 3324 C CA . SER A 1 405 ? 5.207 -4.082 -12.836 1 96 405 SER A CA 1
ATOM 3325 C C . SER A 1 405 ? 5.699 -2.814 -12.148 1 96 405 SER A C 1
ATOM 3327 O O . SER A 1 405 ? 6.547 -2.1 -12.688 1 96 405 SER A O 1
ATOM 3329 N N . LEU A 1 406 ? 5.172 -2.498 -10.977 1 96.06 406 LEU A N 1
ATOM 3330 C CA . LEU A 1 406 ? 5.621 -1.338 -10.219 1 96.06 406 LEU A CA 1
ATOM 3331 C C . LEU A 1 406 ? 7.066 -1.509 -9.766 1 96.06 406 LEU A C 1
ATOM 3333 O O . LEU A 1 406 ? 7.719 -0.537 -9.383 1 96.06 406 LEU A O 1
ATOM 3337 N N . LEU A 1 407 ? 7.535 -2.756 -9.773 1 96.38 407 LEU A N 1
ATOM 3338 C CA . LEU A 1 407 ? 8.844 -3.076 -9.211 1 96.38 407 LEU A CA 1
ATOM 3339 C C . LEU A 1 407 ? 9.938 -2.879 -10.258 1 96.38 407 LEU A C 1
ATOM 3341 O O . LEU A 1 407 ? 11.125 -2.973 -9.938 1 96.38 407 LEU A O 1
ATOM 3345 N N . TYR A 1 408 ? 9.523 -2.611 -11.484 1 96.62 408 TYR A N 1
ATOM 3346 C CA . TYR A 1 408 ? 10.5 -2.406 -12.555 1 96.62 408 TYR A CA 1
ATOM 3347 C C . TYR A 1 408 ? 11.289 -1.121 -12.336 1 96.62 408 TYR A C 1
ATOM 3349 O O . TYR A 1 408 ? 10.734 -0.121 -11.867 1 96.62 408 TYR A O 1
ATOM 3357 N N . GLN A 1 409 ? 12.531 -1.211 -12.656 1 94.38 409 GLN A N 1
ATOM 3358 C CA . GLN A 1 409 ? 13.328 0.009 -12.695 1 94.38 409 GLN A CA 1
ATOM 3359 C C . GLN A 1 409 ? 12.867 0.939 -13.812 1 94.38 409 GLN A C 1
ATOM 3361 O O . GLN A 1 409 ? 12.867 2.162 -13.648 1 94.38 409 GLN A O 1
ATOM 3366 N N . ASN A 1 410 ? 12.508 0.344 -14.922 1 94.06 410 ASN A N 1
ATOM 3367 C CA . ASN A 1 410 ? 11.945 1.097 -16.031 1 94.06 410 ASN A CA 1
ATOM 3368 C C . ASN A 1 410 ? 10.5 1.504 -15.773 1 94.06 410 ASN A C 1
ATOM 3370 O O . ASN A 1 410 ? 9.578 0.714 -15.984 1 94.06 410 ASN A O 1
ATOM 3374 N N . LYS A 1 411 ? 10.273 2.715 -15.492 1 91.88 411 LYS A N 1
ATOM 3375 C CA . LYS A 1 411 ? 8.953 3.18 -15.086 1 91.88 411 LYS A CA 1
ATOM 3376 C C . LYS A 1 411 ? 7.977 3.164 -16.25 1 91.88 411 LYS A C 1
ATOM 3378 O O . LYS A 1 411 ? 6.762 3.092 -16.062 1 91.88 411 LYS A O 1
ATOM 3383 N N . ILE A 1 412 ? 8.453 3.246 -17.406 1 91.25 412 ILE A N 1
ATOM 3384 C CA . ILE A 1 412 ? 7.598 3.211 -18.594 1 91.25 412 ILE A CA 1
ATOM 3385 C C . ILE A 1 412 ? 6.898 1.856 -18.688 1 91.25 412 ILE A C 1
ATOM 3387 O O . ILE A 1 412 ? 5.723 1.78 -19.031 1 91.25 412 ILE A O 1
ATOM 3391 N N . SER A 1 413 ? 7.617 0.818 -18.281 1 90.25 413 SER A N 1
ATOM 3392 C CA . SER A 1 413 ? 7.074 -0.534 -18.344 1 90.25 413 SER A CA 1
ATOM 3393 C C . SER A 1 413 ? 5.977 -0.733 -17.297 1 90.25 413 SER A C 1
ATOM 3395 O O . SER A 1 413 ? 5.203 -1.689 -17.375 1 90.25 413 SER A O 1
ATOM 3397 N N . SER A 1 414 ? 5.926 0.18 -16.391 1 90.44 414 SER A N 1
ATOM 3398 C CA . SER A 1 414 ? 4.922 0.064 -15.336 1 90.44 414 SER A CA 1
ATOM 3399 C C . SER A 1 414 ? 3.672 0.87 -15.664 1 90.44 414 SER A C 1
ATOM 3401 O O . SER A 1 414 ? 2.723 0.908 -14.883 1 90.44 414 SER A O 1
ATOM 3403 N N . SER A 1 415 ? 3.566 1.461 -16.812 1 88.75 415 SER A N 1
ATOM 3404 C CA . SER A 1 415 ? 2.539 2.455 -17.109 1 88.75 415 SER A CA 1
ATOM 3405 C C . SER A 1 415 ? 1.353 1.829 -17.828 1 88.75 415 SER A C 1
ATOM 3407 O O . SER A 1 415 ? 0.498 2.539 -18.375 1 88.75 415 SER A O 1
ATOM 3409 N N . TYR A 1 416 ? 1.32 0.534 -17.875 1 85.12 416 TYR A N 1
ATOM 3410 C CA . TYR A 1 416 ? 0.193 -0.137 -18.516 1 85.12 416 TYR A CA 1
ATOM 3411 C C . TYR A 1 416 ? -0.118 -1.459 -17.828 1 85.12 416 TYR A C 1
ATOM 3413 O O . TYR A 1 416 ? 0.714 -1.993 -17.094 1 85.12 416 TYR A O 1
ATOM 3421 N N . GLU A 1 417 ? -1.306 -1.897 -18.047 1 91.75 417 GLU A N 1
ATOM 3422 C CA . GLU A 1 417 ? -1.693 -3.234 -17.609 1 91.75 417 GLU A CA 1
ATOM 3423 C C . GLU A 1 417 ? -1.188 -4.301 -18.578 1 91.75 417 GLU A C 1
ATOM 3425 O O . GLU A 1 417 ? -1.822 -4.57 -19.594 1 91.75 417 GLU A O 1
ATOM 3430 N N . GLU A 1 418 ? -0.217 -4.926 -18.203 1 89.56 418 GLU A N 1
ATOM 3431 C CA . GLU A 1 418 ? 0.458 -5.84 -19.125 1 89.56 418 GLU A CA 1
ATOM 3432 C C . GLU A 1 418 ? -0.484 -6.945 -19.594 1 89.56 418 GLU A C 1
ATOM 3434 O O . GLU A 1 418 ? -0.472 -7.32 -20.766 1 89.56 418 GLU A O 1
ATOM 3439 N N . ASP A 1 419 ? -1.302 -7.426 -18.703 1 93.19 419 ASP A N 1
ATOM 3440 C CA . ASP A 1 419 ? -2.201 -8.523 -19.047 1 93.19 419 ASP A CA 1
ATOM 3441 C C . ASP A 1 419 ? -3.215 -8.086 -20.094 1 93.19 419 ASP A C 1
ATOM 3443 O O . ASP A 1 419 ? -3.686 -8.914 -20.891 1 93.19 419 ASP A O 1
ATOM 3447 N N . MET A 1 420 ? -3.551 -6.77 -20.141 1 90.81 420 MET A N 1
ATOM 3448 C CA . MET A 1 420 ? -4.586 -6.273 -21.047 1 90.81 420 MET A CA 1
ATOM 3449 C C . MET A 1 420 ? -4.008 -5.969 -22.422 1 90.81 420 MET A C 1
ATOM 3451 O O . MET A 1 420 ? -4.742 -5.918 -23.406 1 90.81 420 MET A O 1
ATOM 3455 N N . ILE A 1 421 ? -2.746 -5.824 -22.438 1 86.5 421 ILE A N 1
ATOM 3456 C CA . ILE A 1 421 ? -2.17 -5.328 -23.672 1 86.5 421 ILE A CA 1
ATOM 3457 C C . ILE A 1 421 ? -1.304 -6.414 -24.312 1 86.5 421 ILE A C 1
ATOM 3459 O O . ILE A 1 421 ? -1.207 -6.5 -25.547 1 86.5 421 ILE A O 1
ATOM 3463 N N . LYS A 1 422 ? -0.673 -7.234 -23.469 1 81.5 422 LYS A N 1
ATOM 3464 C CA . LYS A 1 422 ? 0.246 -8.234 -24 1 81.5 422 LYS A CA 1
ATOM 3465 C C . LYS A 1 422 ? -0.511 -9.359 -24.703 1 81.5 422 LYS A C 1
ATOM 3467 O O . LYS A 1 422 ? -1.487 -9.891 -24.156 1 81.5 422 LYS A O 1
ATOM 3472 N N . LYS A 1 423 ? -0.058 -9.695 -25.906 1 81.56 423 LYS A N 1
ATOM 3473 C CA . LYS A 1 423 ? -0.604 -10.82 -26.656 1 81.56 423 LYS A CA 1
ATOM 3474 C C . LYS A 1 423 ? -0.01 -12.141 -26.172 1 81.56 423 LYS A C 1
ATOM 3476 O O . LYS A 1 423 ? 1.093 -12.164 -25.625 1 81.56 423 LYS A O 1
ATOM 3481 N N . VAL A 1 424 ? -0.745 -13.109 -26.234 1 86.12 424 VAL A N 1
ATOM 3482 C CA . VAL A 1 424 ? -0.251 -14.461 -25.984 1 86.12 424 VAL A CA 1
ATOM 3483 C C . VAL A 1 424 ? 1.052 -14.688 -26.75 1 86.12 424 VAL A C 1
ATOM 3485 O O . VAL A 1 424 ? 1.183 -14.273 -27.906 1 86.12 424 VAL A O 1
ATOM 3488 N N . ILE A 1 425 ? 1.97 -15.344 -26.109 1 91.56 425 ILE A N 1
ATOM 3489 C CA . ILE A 1 425 ? 3.254 -15.602 -26.75 1 91.56 425 ILE A CA 1
ATOM 3490 C C . ILE A 1 425 ? 3.125 -16.781 -27.703 1 91.56 425 ILE A C 1
ATOM 3492 O O . ILE A 1 425 ? 2.791 -17.891 -27.297 1 91.56 425 ILE A O 1
ATOM 3496 N N . MET A 1 426 ? 3.398 -16.5 -28.984 1 90 426 MET A N 1
ATOM 3497 C CA . MET A 1 426 ? 3.332 -17.547 -30.016 1 90 426 MET A CA 1
ATOM 3498 C C . MET A 1 426 ? 4.699 -17.766 -30.656 1 90 426 MET A C 1
ATOM 3500 O O . MET A 1 426 ? 5.332 -16.812 -31.109 1 90 426 MET A O 1
ATOM 3504 N N . LEU A 1 427 ? 5.164 -18.938 -30.516 1 90.69 427 LEU A N 1
ATOM 3505 C CA . LEU A 1 427 ? 6.43 -19.281 -31.156 1 90.69 427 LEU A CA 1
ATOM 3506 C C . LEU A 1 427 ? 6.223 -20.344 -32.219 1 90.69 427 LEU A C 1
ATOM 3508 O O . LEU A 1 427 ? 5.402 -21.25 -32.062 1 90.69 427 LEU A O 1
ATOM 3512 N N . MET B 1 1 ? -1.271 39.656 29.516 1 93.12 1 MET B N 1
ATOM 3513 C CA . MET B 1 1 ? -0.406 38.75 28.781 1 93.12 1 MET B CA 1
ATOM 3514 C C . MET B 1 1 ? -0.863 38.594 27.328 1 93.12 1 MET B C 1
ATOM 3516 O O . MET B 1 1 ? -2.023 38.281 27.078 1 93.12 1 MET B O 1
ATOM 3520 N N . ASN B 1 2 ? -0.001 39.062 26.391 1 97.5 2 ASN B N 1
ATOM 3521 C CA . ASN B 1 2 ? -0.292 38.906 24.969 1 97.5 2 ASN B CA 1
ATOM 3522 C C . ASN B 1 2 ? 0.369 37.656 24.375 1 97.5 2 ASN B C 1
ATOM 3524 O O . ASN B 1 2 ? 1.59 37.5 24.453 1 97.5 2 ASN B O 1
ATOM 3528 N N . VAL B 1 3 ? -0.437 36.781 23.891 1 98.69 3 VAL B N 1
ATOM 3529 C CA . VAL B 1 3 ? 0.083 35.562 23.266 1 98.69 3 VAL B CA 1
ATOM 3530 C C . VAL B 1 3 ? -0.247 35.562 21.781 1 98.69 3 VAL B C 1
ATOM 3532 O O . VAL B 1 3 ? -1.419 35.594 21.391 1 98.69 3 VAL B O 1
ATOM 3535 N N . LEU B 1 4 ? 0.808 35.531 20.938 1 98.81 4 LEU B N 1
ATOM 3536 C CA . LEU B 1 4 ? 0.676 35.5 19.484 1 98.81 4 LEU B CA 1
ATOM 3537 C C . LEU B 1 4 ? 0.577 34.062 18.953 1 98.81 4 LEU B C 1
ATOM 3539 O O . LEU B 1 4 ? 1.435 33.25 19.25 1 98.81 4 LEU B O 1
ATOM 3543 N N . GLY B 1 5 ? -0.522 33.781 18.266 1 98.69 5 GLY B N 1
ATOM 3544 C CA . GLY B 1 5 ? -0.669 32.531 17.562 1 98.69 5 GLY B CA 1
ATOM 3545 C C . GLY B 1 5 ? -0.359 32.625 16.078 1 98.69 5 GLY B C 1
ATOM 3546 O O . GLY B 1 5 ? -0.82 33.562 15.406 1 98.69 5 GLY B O 1
ATOM 3547 N N . LEU B 1 6 ? 0.437 31.719 15.586 1 98.5 6 LEU B N 1
ATOM 3548 C CA . LEU B 1 6 ? 0.758 31.609 14.164 1 98.5 6 LEU B CA 1
ATOM 3549 C C . LEU B 1 6 ? 0.368 30.25 13.625 1 98.5 6 LEU B C 1
ATOM 3551 O O . LEU B 1 6 ? 0.521 29.234 14.312 1 98.5 6 LEU B O 1
ATOM 3555 N N . ILE B 1 7 ? -0.23 30.188 12.453 1 98.5 7 ILE B N 1
ATOM 3556 C CA . ILE B 1 7 ? -0.542 28.953 11.742 1 98.5 7 ILE B CA 1
ATOM 3557 C C . ILE B 1 7 ? 0.41 28.781 10.562 1 98.5 7 ILE B C 1
ATOM 3559 O O . ILE B 1 7 ? 0.418 29.609 9.641 1 98.5 7 ILE B O 1
ATOM 3563 N N . VAL B 1 8 ? 1.202 27.672 10.57 1 97.38 8 VAL B N 1
ATOM 3564 C CA . VAL B 1 8 ? 2.318 27.625 9.625 1 97.38 8 VAL B CA 1
ATOM 3565 C C . VAL B 1 8 ? 2.541 26.203 9.141 1 97.38 8 VAL B C 1
ATOM 3567 O O . VAL B 1 8 ? 2.027 25.25 9.734 1 97.38 8 VAL B O 1
ATOM 3570 N N . GLU B 1 9 ? 3.273 26.078 8.008 1 96.06 9 GLU B N 1
ATOM 3571 C CA . GLU B 1 9 ? 3.77 24.797 7.531 1 96.06 9 GLU B CA 1
ATOM 3572 C C . GLU B 1 9 ? 5.293 24.734 7.57 1 96.06 9 GLU B C 1
ATOM 3574 O O . GLU B 1 9 ? 5.879 23.672 7.793 1 96.06 9 GLU B O 1
ATOM 3579 N N . TYR B 1 10 ? 6.055 25.969 7.301 1 96.69 10 TYR B N 1
ATOM 3580 C CA . TYR B 1 10 ? 7.508 26.109 7.281 1 96.69 10 TYR B CA 1
ATOM 3581 C C . TYR B 1 10 ? 8.148 25 6.453 1 96.69 10 TYR B C 1
ATOM 3583 O O . TYR B 1 10 ? 8.984 24.25 6.953 1 96.69 10 TYR B O 1
ATOM 3591 N N . ASN B 1 11 ? 7.898 24.984 5.242 1 96.5 11 ASN B N 1
ATOM 3592 C CA . ASN B 1 11 ? 8.258 23.875 4.371 1 96.5 11 ASN B CA 1
ATOM 3593 C C . ASN B 1 11 ? 9.078 24.344 3.172 1 96.5 11 ASN B C 1
ATOM 3595 O O . ASN B 1 11 ? 8.672 24.156 2.023 1 96.5 11 ASN B O 1
ATOM 3599 N N . PRO B 1 12 ? 10.242 24.938 3.268 1 96.44 12 PRO B N 1
ATOM 3600 C CA . PRO B 1 12 ? 10.898 25.156 4.559 1 96.44 12 PRO B CA 1
ATOM 3601 C C . PRO B 1 12 ? 10.734 26.578 5.066 1 96.44 12 PRO B C 1
ATOM 3603 O O . PRO B 1 12 ? 10.148 27.422 4.375 1 96.44 12 PRO B O 1
ATOM 3606 N N . PHE B 1 13 ? 11.203 26.781 6.254 1 97.19 13 PHE B N 1
ATOM 3607 C CA . PHE B 1 13 ? 11.25 28.125 6.797 1 97.19 13 PHE B CA 1
ATOM 3608 C C . PHE B 1 13 ? 12.188 29.016 5.977 1 97.19 13 PHE B C 1
ATOM 3610 O O . PHE B 1 13 ? 13.367 28.703 5.82 1 97.19 13 PHE B O 1
ATOM 3617 N N . HIS B 1 14 ? 11.727 30.047 5.367 1 95.19 14 HIS B N 1
ATOM 3618 C CA . HIS B 1 14 ? 12.523 30.938 4.535 1 95.19 14 HIS B CA 1
ATOM 3619 C C . HIS B 1 14 ? 12.398 32.375 5.004 1 95.19 14 HIS B C 1
ATOM 3621 O O . HIS B 1 14 ? 11.711 32.656 5.988 1 95.19 14 HIS B O 1
ATOM 3627 N N . ASN B 1 15 ? 13.008 33.312 4.293 1 93.62 15 ASN B N 1
ATOM 3628 C CA . ASN B 1 15 ? 13.086 34.719 4.719 1 93.62 15 ASN B CA 1
ATOM 3629 C C . ASN B 1 15 ? 11.703 35.375 4.727 1 93.62 15 ASN B C 1
ATOM 3631 O O . ASN B 1 15 ? 11.445 36.25 5.535 1 93.62 15 ASN B O 1
ATOM 3635 N N . GLY B 1 16 ? 10.836 34.906 3.824 1 91.06 16 GLY B N 1
ATOM 3636 C CA . GLY B 1 16 ? 9.461 35.375 3.869 1 91.06 16 GLY B CA 1
ATOM 3637 C C . GLY B 1 16 ? 8.766 35.062 5.18 1 91.06 16 GLY B C 1
ATOM 3638 O O . GLY B 1 16 ? 8.023 35.906 5.711 1 91.06 16 GLY B O 1
ATOM 3639 N N . HIS B 1 17 ? 8.992 33.875 5.68 1 94.44 17 HIS B N 1
ATOM 3640 C CA . HIS B 1 17 ? 8.438 33.5 6.969 1 94.44 17 HIS B CA 1
ATOM 3641 C C . HIS B 1 17 ? 9.047 34.312 8.102 1 94.44 17 HIS B C 1
ATOM 3643 O O . HIS B 1 17 ? 8.352 34.656 9.062 1 94.44 17 HIS B O 1
ATOM 3649 N N . LEU B 1 18 ? 10.336 34.5 7.988 1 94.44 18 LEU B N 1
ATOM 3650 C CA . LEU B 1 18 ? 11.008 35.281 9 1 94.44 18 LEU B CA 1
ATOM 3651 C C . LEU B 1 18 ? 10.422 36.688 9.047 1 94.44 18 LEU B C 1
ATOM 3653 O O . LEU B 1 18 ? 10.195 37.25 10.133 1 94.44 18 LEU B O 1
ATOM 3657 N N . TYR B 1 19 ? 10.258 37.25 7.898 1 92.56 19 TYR B N 1
ATOM 3658 C CA . TYR B 1 19 ? 9.633 38.562 7.816 1 92.56 19 TYR B CA 1
ATOM 3659 C C . TYR B 1 19 ? 8.25 38.531 8.445 1 92.56 19 TYR B C 1
ATOM 3661 O O . TYR B 1 19 ? 7.898 39.438 9.211 1 92.56 19 TYR B O 1
ATOM 3669 N N . HIS B 1 20 ? 7.477 37.594 8.117 1 93.75 20 HIS B N 1
ATOM 3670 C CA . HIS B 1 20 ? 6.137 37.438 8.672 1 93.75 20 HIS B CA 1
ATOM 3671 C C . HIS B 1 20 ? 6.184 37.375 10.195 1 93.75 20 HIS B C 1
ATOM 3673 O O . HIS B 1 20 ? 5.418 38.031 10.883 1 93.75 20 HIS B O 1
ATOM 3679 N N . LEU B 1 21 ? 7.043 36.531 10.727 1 96.25 21 LEU B N 1
ATOM 3680 C CA . LEU B 1 21 ? 7.184 36.344 12.164 1 96.25 21 LEU B CA 1
ATOM 3681 C C . LEU B 1 21 ? 7.559 37.656 12.852 1 96.25 21 LEU B C 1
ATOM 3683 O O . LEU B 1 21 ? 6.934 38.062 13.836 1 96.25 21 LEU B O 1
ATOM 3687 N N . ASN B 1 22 ? 8.523 38.344 12.305 1 96.06 22 ASN B N 1
ATOM 3688 C CA . ASN B 1 22 ? 8.984 39.594 12.891 1 96.06 22 ASN B CA 1
ATOM 3689 C C . ASN B 1 22 ? 7.906 40.656 12.82 1 96.06 22 ASN B C 1
ATOM 3691 O O . ASN B 1 22 ? 7.715 41.406 13.781 1 96.06 22 ASN B O 1
ATOM 3695 N N . SER B 1 23 ? 7.266 40.75 11.703 1 95.25 23 SER B N 1
ATOM 3696 C CA . SER B 1 23 ? 6.188 41.719 11.547 1 95.25 23 SER B CA 1
ATOM 3697 C C . SER B 1 23 ? 5.043 41.438 12.508 1 95.25 23 SER B C 1
ATOM 3699 O O . SER B 1 23 ? 4.453 42.344 13.078 1 95.25 23 SER B O 1
ATOM 3701 N N . ALA B 1 24 ? 4.719 40.188 12.656 1 96.81 24 ALA B N 1
ATOM 3702 C CA . ALA B 1 24 ? 3.66 39.781 13.578 1 96.81 24 ALA B CA 1
ATOM 3703 C C . ALA B 1 24 ? 4.004 40.188 15.016 1 96.81 24 ALA B C 1
ATOM 3705 O O . ALA B 1 24 ? 3.141 40.656 15.758 1 96.81 24 ALA B O 1
ATOM 3706 N N . LYS B 1 25 ? 5.219 39.969 15.383 1 97.31 25 LYS B N 1
ATOM 3707 C CA . LYS B 1 25 ? 5.668 40.344 16.719 1 97.31 25 LYS B CA 1
ATOM 3708 C C . LYS B 1 25 ? 5.59 41.875 16.922 1 97.31 25 LYS B C 1
ATOM 3710 O O . LYS B 1 25 ? 5.305 42.344 18.031 1 97.31 25 LYS B O 1
ATOM 3715 N N . LYS B 1 26 ? 5.891 42.562 15.867 1 96.75 26 LYS B N 1
ATOM 3716 C CA . LYS B 1 26 ? 5.816 44 15.953 1 96.75 26 LYS B CA 1
ATOM 3717 C C . LYS B 1 26 ? 4.375 44.469 16.156 1 96.75 26 LYS B C 1
ATOM 3719 O O . LYS B 1 26 ? 4.129 45.438 16.891 1 96.75 26 LYS B O 1
ATOM 3724 N N . ILE B 1 27 ? 3.479 43.844 15.531 1 95.31 27 ILE B N 1
ATOM 3725 C CA . ILE B 1 27 ? 2.07 44.219 15.578 1 95.31 27 ILE B CA 1
ATOM 3726 C C . ILE B 1 27 ? 1.495 43.875 16.953 1 95.31 27 ILE B C 1
ATOM 3728 O O . ILE B 1 27 ? 0.796 44.719 17.547 1 95.31 27 ILE B O 1
ATOM 3732 N N . VAL B 1 28 ? 1.835 42.719 17.469 1 97 28 VAL B N 1
ATOM 3733 C CA . VAL B 1 28 ? 1.146 42.219 18.656 1 97 28 VAL B CA 1
ATOM 3734 C C . VAL B 1 28 ? 1.973 42.5 19.906 1 97 28 VAL B C 1
ATOM 3736 O O . VAL B 1 28 ? 1.433 42.562 21 1 97 28 VAL B O 1
ATOM 3739 N N . SER B 1 29 ? 3.287 42.719 19.766 1 97.44 29 SER B N 1
ATOM 3740 C CA . SER B 1 29 ? 4.203 42.812 20.891 1 97.44 29 SER B CA 1
ATOM 3741 C C . SER B 1 29 ? 3.918 41.719 21.938 1 97.44 29 SER B C 1
ATOM 3743 O O . SER B 1 29 ? 3.688 42.031 23.109 1 97.44 29 SER B O 1
ATOM 3745 N N . PRO B 1 30 ? 4.043 40.531 21.516 1 98.19 30 PRO B N 1
ATOM 3746 C CA . PRO B 1 30 ? 3.59 39.406 22.359 1 98.19 30 PRO B CA 1
ATOM 3747 C C . PRO B 1 30 ? 4.574 39.094 23.484 1 98.19 30 PRO B C 1
ATOM 3749 O O . PRO B 1 30 ? 5.785 39.219 23.312 1 98.19 30 PRO B O 1
ATOM 3752 N N . ASP B 1 31 ? 4.07 38.625 24.625 1 98.44 31 ASP B N 1
ATOM 3753 C CA . ASP B 1 31 ? 4.875 38 25.672 1 98.44 31 ASP B CA 1
ATOM 3754 C C . ASP B 1 31 ? 5.336 36.594 25.266 1 98.44 31 ASP B C 1
ATOM 3756 O O . ASP B 1 31 ? 6.418 36.156 25.656 1 98.44 31 ASP B O 1
ATOM 3760 N N . TYR B 1 32 ? 4.496 35.875 24.531 1 98.62 32 TYR B N 1
ATOM 3761 C CA . TYR B 1 32 ? 4.77 34.531 24.062 1 98.62 32 TYR B CA 1
ATOM 3762 C C . TYR B 1 32 ? 4.301 34.375 22.609 1 98.62 32 TYR B C 1
ATOM 3764 O O . TYR B 1 32 ? 3.379 35.062 22.172 1 98.62 32 TYR B O 1
ATOM 3772 N N . THR B 1 33 ? 4.98 33.5 21.875 1 98.69 33 THR B N 1
ATOM 3773 C CA . THR B 1 33 ? 4.602 33.125 20.516 1 98.69 33 THR B CA 1
ATOM 3774 C C . THR B 1 33 ? 4.348 31.625 20.406 1 98.69 33 THR B C 1
ATOM 3776 O O . THR B 1 33 ? 5.188 30.828 20.797 1 98.69 33 THR B O 1
ATOM 3779 N N . VAL B 1 34 ? 3.201 31.297 19.859 1 98.56 34 VAL B N 1
ATOM 3780 C CA . VAL B 1 34 ? 2.797 29.906 19.672 1 98.56 34 VAL B CA 1
ATOM 3781 C C . VAL B 1 34 ? 2.541 29.641 18.188 1 98.56 34 VAL B C 1
ATOM 3783 O O . VAL B 1 34 ? 1.892 30.438 17.516 1 98.56 34 VAL B O 1
ATOM 3786 N N . ALA B 1 35 ? 3.098 28.516 17.703 1 98.75 35 ALA B N 1
ATOM 3787 C CA . ALA B 1 35 ? 2.822 28.125 16.312 1 98.75 35 ALA B CA 1
ATOM 3788 C C . ALA B 1 35 ? 2.068 26.797 16.266 1 98.75 35 ALA B C 1
ATOM 3790 O O . ALA B 1 35 ? 2.352 25.891 17.047 1 98.75 35 ALA B O 1
ATOM 3791 N N . VAL B 1 36 ? 1.051 26.703 15.469 1 98.88 36 VAL B N 1
ATOM 3792 C CA . VAL B 1 36 ? 0.447 25.453 15.039 1 98.88 36 VAL B CA 1
ATOM 3793 C C . VAL B 1 36 ? 1.005 25.047 13.68 1 98.88 36 VAL B C 1
ATOM 3795 O O . VAL B 1 36 ? 0.817 25.766 12.688 1 98.88 36 VAL B O 1
ATOM 3798 N N . MET B 1 37 ? 1.678 23.953 13.625 1 98.81 37 MET B N 1
ATOM 3799 C CA . MET B 1 37 ? 2.396 23.547 12.422 1 98.81 37 MET B CA 1
ATOM 3800 C C . MET B 1 37 ? 1.917 22.188 11.938 1 98.81 37 MET B C 1
ATOM 3802 O O . MET B 1 37 ? 1.67 21.281 12.742 1 98.81 37 MET B O 1
ATOM 3806 N N . SER B 1 38 ? 1.8 22.062 10.625 1 98.56 38 SER B N 1
ATOM 3807 C CA . SER B 1 38 ? 1.467 20.766 10.039 1 98.56 38 SER B CA 1
ATOM 3808 C C . SER B 1 38 ? 2.52 19.719 10.383 1 98.56 38 SER B C 1
ATOM 3810 O O . SER B 1 38 ? 3.693 20.047 10.57 1 98.56 38 SER B O 1
ATOM 3812 N N . GLY B 1 39 ? 2.082 18.484 10.469 1 98.06 39 GLY B N 1
ATOM 3813 C CA . GLY B 1 39 ? 3.018 17.375 10.633 1 98.06 39 GLY B CA 1
ATOM 3814 C C . GLY B 1 39 ? 3.84 17.109 9.383 1 98.06 39 GLY B C 1
ATOM 3815 O O . GLY B 1 39 ? 4.316 18.047 8.734 1 98.06 39 GLY B O 1
ATOM 3816 N N . ASN B 1 40 ? 4.008 15.859 9.094 1 98.25 40 ASN B N 1
ATOM 3817 C CA . ASN B 1 40 ? 4.902 15.469 8.008 1 98.25 40 ASN B CA 1
ATOM 3818 C C . ASN B 1 40 ? 4.227 15.617 6.648 1 98.25 40 ASN B C 1
ATOM 3820 O O . ASN B 1 40 ? 4.879 15.492 5.609 1 98.25 40 ASN B O 1
ATOM 3824 N N . PHE B 1 41 ? 2.947 15.852 6.641 1 98.56 41 PHE B N 1
ATOM 3825 C CA . PHE B 1 41 ? 2.201 16.156 5.426 1 98.56 41 PHE B CA 1
ATOM 3826 C C . PHE B 1 41 ? 1.534 17.516 5.523 1 98.56 41 PHE B C 1
ATOM 3828 O O . PHE B 1 41 ? 1.128 17.938 6.605 1 98.56 41 PHE B O 1
ATOM 3835 N N . VAL B 1 42 ? 1.395 18.172 4.363 1 98 42 VAL B N 1
ATOM 3836 C CA . VAL B 1 42 ? 0.995 19.562 4.406 1 98 42 VAL B CA 1
ATOM 3837 C C . VAL B 1 42 ? -0.305 19.766 3.627 1 98 42 VAL B C 1
ATOM 3839 O O . VAL B 1 42 ? -0.807 18.812 3.006 1 98 42 VAL B O 1
ATOM 3842 N N . GLN B 1 43 ? -0.83 20.906 3.625 1 96.94 43 GLN B N 1
ATOM 3843 C CA . GLN B 1 43 ? -2.168 21.25 3.152 1 96.94 43 GLN B CA 1
ATOM 3844 C C . GLN B 1 43 ? -2.293 21.031 1.648 1 96.94 43 GLN B C 1
ATOM 3846 O O . GLN B 1 43 ? -3.373 20.703 1.15 1 96.94 43 GLN B O 1
ATOM 3851 N N . ARG B 1 44 ? -1.221 21.109 0.97 1 94.12 44 ARG B N 1
ATOM 3852 C CA . ARG B 1 44 ? -1.26 20.969 -0.482 1 94.12 44 ARG B CA 1
ATOM 3853 C C . ARG B 1 44 ? -1.319 19.5 -0.885 1 94.12 44 ARG B C 1
ATOM 3855 O O . ARG B 1 44 ? -1.313 19.172 -2.074 1 94.12 44 ARG B O 1
ATOM 3862 N N . GLY B 1 45 ? -1.359 18.672 0.077 1 96.38 45 GLY B N 1
ATOM 3863 C CA . GLY B 1 45 ? -1.532 17.25 -0.198 1 96.38 45 GLY B CA 1
ATOM 3864 C C . GLY B 1 45 ? -0.235 16.547 -0.556 1 96.38 45 GLY B C 1
ATOM 3865 O O . GLY B 1 45 ? -0.21 15.688 -1.439 1 96.38 45 GLY B O 1
ATOM 3866 N N . GLU B 1 46 ? 0.801 16.922 0.004 1 97 46 GLU B N 1
ATOM 3867 C CA . GLU B 1 46 ? 2.109 16.328 -0.251 1 97 46 GLU B CA 1
ATOM 3868 C C . GLU B 1 46 ? 2.939 16.25 1.028 1 97 46 GLU B C 1
ATOM 3870 O O . GLU B 1 46 ? 2.633 16.922 2.016 1 97 46 GLU B O 1
ATOM 3875 N N . PRO B 1 47 ? 3.936 15.406 1.07 1 98.19 47 PRO B N 1
ATOM 3876 C CA . PRO B 1 47 ? 4.82 15.383 2.236 1 98.19 47 PRO B CA 1
ATOM 3877 C C . PRO B 1 47 ? 5.695 16.625 2.34 1 98.19 47 PRO B C 1
ATOM 3879 O O . PRO B 1 47 ? 6.039 17.234 1.319 1 98.19 47 PRO B O 1
ATOM 3882 N N . ALA B 1 48 ? 5.973 17.031 3.586 1 98.38 48 ALA B N 1
ATOM 3883 C CA . ALA B 1 48 ? 6.93 18.109 3.797 1 98.38 48 ALA B CA 1
ATOM 3884 C C . ALA B 1 48 ? 8.328 17.703 3.328 1 98.38 48 ALA B C 1
ATOM 3886 O O . ALA B 1 48 ? 8.641 16.516 3.254 1 98.38 48 ALA B O 1
ATOM 3887 N N . ILE B 1 49 ? 9.156 18.656 3.055 1 97.94 49 ILE B N 1
ATOM 3888 C CA . ILE B 1 49 ? 10.461 18.406 2.449 1 97.94 49 ILE B CA 1
ATOM 3889 C C . ILE B 1 49 ? 11.383 17.75 3.465 1 97.94 49 ILE B C 1
ATOM 3891 O O . ILE B 1 49 ? 12.273 16.969 3.094 1 97.94 49 ILE B O 1
ATOM 3895 N N . ILE B 1 50 ? 11.211 18.094 4.746 1 97.94 50 ILE B N 1
ATOM 3896 C CA . ILE B 1 50 ? 11.891 17.422 5.852 1 97.94 50 ILE B CA 1
ATOM 3897 C C . ILE B 1 50 ? 10.898 17.156 6.984 1 97.94 50 ILE B C 1
ATOM 3899 O O . ILE B 1 50 ? 9.781 17.688 6.973 1 97.94 50 ILE B O 1
ATOM 3903 N N . ASN B 1 51 ? 11.258 16.344 7.945 1 97.5 51 ASN B N 1
ATOM 3904 C CA . ASN B 1 51 ? 10.328 15.859 8.961 1 97.5 51 ASN B CA 1
ATOM 3905 C C . ASN B 1 51 ? 9.898 16.984 9.898 1 97.5 51 ASN B C 1
ATOM 3907 O O . ASN B 1 51 ? 10.547 18.031 9.969 1 97.5 51 ASN B O 1
ATOM 3911 N N . LYS B 1 52 ? 8.805 16.766 10.617 1 98.06 52 LYS B N 1
ATOM 3912 C CA . LYS B 1 52 ? 8.164 17.766 11.453 1 98.06 52 LYS B CA 1
ATOM 3913 C C . LYS B 1 52 ? 9.07 18.156 12.625 1 98.06 52 LYS B C 1
ATOM 3915 O O . LYS B 1 52 ? 8.992 19.297 13.117 1 98.06 52 LYS B O 1
ATOM 3920 N N . PHE B 1 53 ? 9.938 17.297 13.078 1 97.56 53 PHE B N 1
ATOM 3921 C CA . PHE B 1 53 ? 10.805 17.594 14.211 1 97.56 53 PHE B CA 1
ATOM 3922 C C . PHE B 1 53 ? 11.891 18.594 13.82 1 97.56 53 PHE B C 1
ATOM 3924 O O . PHE B 1 53 ? 12.164 19.531 14.555 1 97.56 53 PHE B O 1
ATOM 3931 N N . SER B 1 54 ? 12.492 18.359 12.656 1 97.75 54 SER B N 1
ATOM 3932 C CA . SER B 1 54 ? 13.5 19.281 12.156 1 97.75 54 SER B CA 1
ATOM 3933 C C . SER B 1 54 ? 12.906 20.656 11.844 1 97.75 54 SER B C 1
ATOM 3935 O O . SER B 1 54 ? 13.539 21.688 12.086 1 97.75 54 SER B O 1
ATOM 3937 N N . ARG B 1 55 ? 11.742 20.688 11.297 1 98.38 55 ARG B N 1
ATOM 3938 C CA . ARG B 1 55 ? 11.062 21.953 11.039 1 98.38 55 ARG B CA 1
ATOM 3939 C C . ARG B 1 55 ? 10.727 22.672 12.344 1 98.38 55 ARG B C 1
ATOM 3941 O O . ARG B 1 55 ? 10.773 23.906 12.406 1 98.38 55 ARG B O 1
ATOM 3948 N N . THR B 1 56 ? 10.344 21.891 13.352 1 98.56 56 THR B N 1
ATOM 3949 C CA . THR B 1 56 ? 10.094 22.453 14.672 1 98.56 56 THR B CA 1
ATOM 3950 C C . THR B 1 56 ? 11.359 23.062 15.25 1 98.56 56 THR B C 1
ATOM 3952 O O . THR B 1 56 ? 11.328 24.172 15.789 1 98.56 56 THR B O 1
ATOM 3955 N N . GLU B 1 57 ? 12.461 22.328 15.141 1 98.31 57 GLU B N 1
ATOM 3956 C CA . GLU B 1 57 ? 13.742 22.844 15.594 1 98.31 57 GLU B CA 1
ATOM 3957 C C . GLU B 1 57 ? 14.047 24.203 14.945 1 98.31 57 GLU B C 1
ATOM 3959 O O . GLU B 1 57 ? 14.492 25.141 15.617 1 98.31 57 GLU B O 1
ATOM 3964 N N . THR B 1 58 ? 13.781 24.297 13.672 1 98.25 58 THR B N 1
ATOM 3965 C CA . THR B 1 58 ? 13.992 25.547 12.938 1 98.25 58 THR B CA 1
ATOM 3966 C C . THR B 1 58 ? 13.109 26.656 13.492 1 98.25 58 THR B C 1
ATOM 3968 O O . THR B 1 58 ? 13.594 27.766 13.75 1 98.25 58 THR B O 1
ATOM 3971 N N . ALA B 1 59 ? 11.836 26.359 13.68 1 98.5 59 ALA B N 1
ATOM 3972 C CA . ALA B 1 59 ? 10.867 27.344 14.164 1 98.5 59 ALA B CA 1
ATOM 3973 C C . ALA B 1 59 ? 11.289 27.906 15.516 1 98.5 59 ALA B C 1
ATOM 3975 O O . ALA B 1 59 ? 11.242 29.125 15.734 1 98.5 59 ALA B O 1
ATOM 3976 N N . LEU B 1 60 ? 11.734 27.047 16.391 1 98.5 60 LEU B N 1
ATOM 3977 C CA . LEU B 1 60 ? 12.148 27.453 17.734 1 98.5 60 LEU B CA 1
ATOM 3978 C C . LEU B 1 60 ? 13.375 28.359 17.672 1 98.5 60 LEU B C 1
ATOM 3980 O O . LEU B 1 60 ? 13.469 29.344 18.406 1 98.5 60 LEU B O 1
ATOM 3984 N N . ASN B 1 61 ? 14.258 28.031 16.797 1 98 61 ASN B N 1
ATOM 3985 C CA . ASN B 1 61 ? 15.477 28.828 16.641 1 98 61 ASN B CA 1
ATOM 3986 C C . ASN B 1 61 ? 15.188 30.203 16.047 1 98 61 ASN B C 1
ATOM 3988 O O . ASN B 1 61 ? 15.992 31.125 16.188 1 98 61 ASN B O 1
ATOM 3992 N N . MET B 1 62 ? 14.07 30.344 15.414 1 97.31 62 MET B N 1
ATOM 3993 C CA . MET B 1 62 ? 13.719 31.609 14.789 1 97.31 62 MET B CA 1
ATOM 3994 C C . MET B 1 62 ? 12.93 32.5 15.742 1 97.31 62 MET B C 1
ATOM 3996 O O . MET B 1 62 ? 12.617 33.656 15.422 1 97.31 62 MET B O 1
ATOM 4000 N N . GLY B 1 63 ? 12.523 31.953 16.875 1 96.31 63 GLY B N 1
ATOM 4001 C CA . GLY B 1 63 ? 11.922 32.812 17.875 1 96.31 63 GLY B CA 1
ATOM 4002 C C . GLY B 1 63 ? 10.523 32.375 18.266 1 96.31 63 GLY B C 1
ATOM 4003 O O . GLY B 1 63 ? 9.844 33.062 19.031 1 96.31 63 GLY B O 1
ATOM 4004 N N . ILE B 1 64 ? 10.055 31.281 17.812 1 98.44 64 ILE B N 1
ATOM 4005 C CA . ILE B 1 64 ? 8.789 30.719 18.281 1 98.44 64 ILE B CA 1
ATOM 4006 C C . ILE B 1 64 ? 9 30.031 19.625 1 98.44 64 ILE B C 1
ATOM 4008 O O . ILE B 1 64 ? 9.977 29.297 19.812 1 98.44 64 ILE B O 1
ATOM 4012 N N . ASP B 1 65 ? 8.086 30.219 20.562 1 98.75 65 ASP B N 1
ATOM 4013 C CA . ASP B 1 65 ? 8.281 29.734 21.922 1 98.75 65 ASP B CA 1
ATOM 4014 C C . ASP B 1 65 ? 7.75 28.312 22.062 1 98.75 65 ASP B C 1
ATOM 4016 O O . ASP B 1 65 ? 8.32 27.5 22.797 1 98.75 65 ASP B O 1
ATOM 4020 N N . ILE B 1 66 ? 6.574 28 21.469 1 98.75 66 ILE B N 1
ATOM 4021 C CA . ILE B 1 66 ? 5.965 26.672 21.484 1 98.75 66 ILE B CA 1
ATOM 4022 C C . ILE B 1 66 ? 5.469 26.312 20.094 1 98.75 66 ILE B C 1
ATOM 4024 O O . ILE B 1 66 ? 4.902 27.156 19.391 1 98.75 66 ILE B O 1
ATOM 4028 N N . VAL B 1 67 ? 5.734 25.094 19.672 1 98.88 67 VAL B N 1
ATOM 4029 C CA . VAL B 1 67 ? 5.184 24.578 18.422 1 98.88 67 VAL B CA 1
ATOM 4030 C C . VAL B 1 67 ? 4.23 23.422 18.703 1 98.88 67 VAL B C 1
ATOM 4032 O O . VAL B 1 67 ? 4.633 22.406 19.281 1 98.88 67 VAL B O 1
ATOM 4035 N N . PHE B 1 68 ? 2.951 23.609 18.344 1 98.88 68 PHE B N 1
ATOM 4036 C CA . PHE B 1 68 ? 1.951 22.547 18.391 1 98.88 68 PHE B CA 1
ATOM 4037 C C . PHE B 1 68 ? 1.772 21.906 17.031 1 98.88 68 PHE B C 1
ATOM 4039 O O . PHE B 1 68 ? 1.861 22.578 16 1 98.88 68 PHE B O 1
ATOM 4046 N N . GLU B 1 69 ? 1.522 20.625 17.016 1 98.81 69 GLU B N 1
ATOM 4047 C CA . GLU B 1 69 ? 1.254 19.922 15.766 1 98.81 69 GLU B CA 1
ATOM 4048 C C . GLU B 1 69 ? -0.22 20.016 15.383 1 98.81 69 GLU B C 1
ATOM 4050 O O . GLU B 1 69 ? -1.099 19.812 16.219 1 98.81 69 GLU B O 1
ATOM 4055 N N . LEU B 1 70 ? -0.473 20.438 14.18 1 98.88 70 LEU B N 1
ATOM 4056 C CA . LEU B 1 70 ? -1.812 20.297 13.625 1 98.88 70 LEU B CA 1
ATOM 4057 C C . LEU B 1 70 ? -2.088 18.844 13.242 1 98.88 70 LEU B C 1
ATOM 4059 O O . LEU B 1 70 ? -1.364 18.266 12.43 1 98.88 70 LEU B O 1
ATOM 4063 N N . PRO B 1 71 ? -3.117 18.219 13.836 1 98.75 71 PRO B N 1
ATOM 4064 C CA . PRO B 1 71 ? -3.387 16.812 13.508 1 98.75 71 PRO B CA 1
ATOM 4065 C C . PRO B 1 71 ? -3.5 16.578 12 1 98.75 71 PRO B C 1
ATOM 4067 O O . PRO B 1 71 ? -4.012 17.438 11.273 1 98.75 71 PRO B O 1
ATOM 4070 N N . PHE B 1 72 ? -3.094 15.438 11.562 1 98.62 72 PHE B N 1
ATOM 4071 C CA . PHE B 1 72 ? -3.027 15.031 10.164 1 98.62 72 PHE B CA 1
ATOM 4072 C C . PHE B 1 72 ? -4.375 15.227 9.484 1 98.62 72 PHE B C 1
ATOM 4074 O O . PHE B 1 72 ? -4.441 15.68 8.344 1 98.62 72 PHE B O 1
ATOM 4081 N N . VAL B 1 73 ? -5.461 14.914 10.133 1 98.44 73 VAL B N 1
ATOM 4082 C CA . VAL B 1 73 ? -6.797 14.852 9.547 1 98.44 73 VAL B CA 1
ATOM 4083 C C . VAL B 1 73 ? -7.266 16.25 9.172 1 98.44 73 VAL B C 1
ATOM 4085 O O . VAL B 1 73 ? -8.219 16.422 8.398 1 98.44 73 VAL B O 1
ATOM 4088 N N . TYR B 1 74 ? -6.562 17.297 9.672 1 98.5 74 TYR B N 1
ATOM 4089 C CA . TYR B 1 74 ? -6.844 18.672 9.312 1 98.5 74 TYR B CA 1
ATOM 4090 C C . TYR B 1 74 ? -5.758 19.234 8.398 1 98.5 74 TYR B C 1
ATOM 4092 O O . TYR B 1 74 ? -6.055 19.953 7.438 1 98.5 74 TYR B O 1
ATOM 4100 N N . ALA B 1 75 ? -4.5 18.859 8.641 1 98.38 75 ALA B N 1
ATOM 4101 C CA . ALA B 1 75 ? -3.316 19.453 8.016 1 98.38 75 ALA B CA 1
ATOM 4102 C C . ALA B 1 75 ? -3.309 19.203 6.512 1 98.38 75 ALA B C 1
ATOM 4104 O O . ALA B 1 75 ? -2.75 20 5.754 1 98.38 75 ALA B O 1
ATOM 4105 N N . THR B 1 76 ? -3.955 18.156 6.086 1 97.31 76 THR B N 1
ATOM 4106 C CA . THR B 1 76 ? -3.863 17.766 4.688 1 97.31 76 THR B CA 1
ATOM 4107 C C . THR B 1 76 ? -5.176 18.047 3.959 1 97.31 76 THR B C 1
ATOM 4109 O O . THR B 1 76 ? -5.453 17.453 2.912 1 97.31 76 THR B O 1
ATOM 4112 N N . GLN B 1 77 ? -5.977 18.922 4.488 1 96.25 77 GLN B N 1
ATOM 4113 C CA . GLN B 1 77 ? -7.312 19.125 3.938 1 96.25 77 GLN B CA 1
ATOM 4114 C C . GLN B 1 77 ? -7.453 20.547 3.369 1 96.25 77 GLN B C 1
ATOM 4116 O O . GLN B 1 77 ? -6.477 21.297 3.301 1 96.25 77 GLN B O 1
ATOM 4121 N N . SER B 1 78 ? -8.672 20.859 2.908 1 93.94 78 SER B N 1
ATOM 4122 C CA . SER B 1 78 ? -8.969 22.156 2.305 1 93.94 78 SER B CA 1
ATOM 4123 C C . SER B 1 78 ? -8.734 23.281 3.293 1 93.94 78 SER B C 1
ATOM 4125 O O . SER B 1 78 ? -8.586 23.047 4.496 1 93.94 78 SER B O 1
ATOM 4127 N N . ALA B 1 79 ? -8.766 24.484 2.75 1 94.06 79 ALA B N 1
ATOM 4128 C CA . ALA B 1 79 ? -8.516 25.672 3.564 1 94.06 79 ALA B CA 1
ATOM 4129 C C . ALA B 1 79 ? -9.477 25.734 4.746 1 94.06 79 ALA B C 1
ATOM 4131 O O . ALA B 1 79 ? -9.086 26.109 5.855 1 94.06 79 ALA B O 1
ATOM 4132 N N . GLY B 1 80 ? -10.719 25.406 4.52 1 94.81 80 GLY B N 1
ATOM 4133 C CA . GLY B 1 80 ? -11.703 25.438 5.586 1 94.81 80 GLY B CA 1
ATOM 4134 C C . GLY B 1 80 ? -11.406 24.453 6.703 1 94.81 80 GLY B C 1
ATOM 4135 O O . GLY B 1 80 ? -11.43 24.828 7.883 1 94.81 80 GLY B O 1
ATOM 4136 N N . THR B 1 81 ? -11.125 23.219 6.324 1 95.88 81 THR B N 1
ATOM 4137 C CA . THR B 1 81 ? -10.82 22.172 7.297 1 95.88 81 THR B CA 1
ATOM 4138 C C . THR B 1 81 ? -9.484 22.438 7.98 1 95.88 81 THR B C 1
ATOM 4140 O O . THR B 1 81 ? -9.344 22.219 9.188 1 95.88 81 THR B O 1
ATOM 4143 N N . PHE B 1 82 ? -8.578 22.875 7.203 1 97.81 82 PHE B N 1
ATOM 4144 C CA . PHE B 1 82 ? -7.281 23.266 7.738 1 97.81 82 PHE B CA 1
ATOM 4145 C C . PHE B 1 82 ? -7.434 24.344 8.805 1 97.81 82 PHE B C 1
ATOM 4147 O O . PHE B 1 82 ? -6.848 24.25 9.883 1 97.81 82 PHE B O 1
ATOM 4154 N N . ALA B 1 83 ? -8.211 25.312 8.508 1 98.12 83 ALA B N 1
ATOM 4155 C CA . ALA B 1 83 ? -8.461 26.422 9.438 1 98.12 83 ALA B CA 1
ATOM 4156 C C . ALA B 1 83 ? -9.227 25.922 10.664 1 98.12 83 ALA B C 1
ATOM 4158 O O . ALA B 1 83 ? -8.961 26.375 11.789 1 98.12 83 ALA B O 1
ATOM 4159 N N . ASN B 1 84 ? -10.164 25.031 10.43 1 98.19 84 ASN B N 1
ATOM 4160 C CA . ASN B 1 84 ? -10.914 24.453 11.539 1 98.19 84 ASN B CA 1
ATOM 4161 C C . ASN B 1 84 ? -9.992 23.797 12.57 1 98.19 84 ASN B C 1
ATOM 4163 O O . ASN B 1 84 ? -10.102 24.062 13.766 1 98.19 84 ASN B O 1
ATOM 4167 N N . GLY B 1 85 ? -9.086 23 12.039 1 98.69 85 GLY B N 1
ATOM 4168 C CA . GLY B 1 85 ? -8.133 22.344 12.922 1 98.69 85 GLY B CA 1
ATOM 4169 C C . GLY B 1 85 ? -7.168 23.297 13.578 1 98.69 85 GLY B C 1
ATOM 4170 O O . GLY B 1 85 ? -6.926 23.219 14.781 1 98.69 85 GLY B O 1
ATOM 4171 N N . SER B 1 86 ? -6.613 24.234 12.852 1 98.81 86 SER B N 1
ATOM 4172 C CA . SER B 1 86 ? -5.566 25.109 13.359 1 98.81 86 SER B CA 1
ATOM 4173 C C . SER B 1 86 ? -6.121 26.094 14.383 1 98.81 86 SER B C 1
ATOM 4175 O O . SER B 1 86 ? -5.547 26.266 15.461 1 98.81 86 SER B O 1
ATOM 4177 N N . ILE B 1 87 ? -7.27 26.734 14.055 1 98.75 87 ILE B N 1
ATOM 4178 C CA . ILE B 1 87 ? -7.914 27.625 15.008 1 98.75 87 ILE B CA 1
ATOM 4179 C C . ILE B 1 87 ? -8.375 26.828 16.234 1 98.75 87 ILE B C 1
ATOM 4181 O O . ILE B 1 87 ? -8.305 27.312 17.359 1 98.75 87 ILE B O 1
ATOM 4185 N N . GLY B 1 88 ? -8.82 25.594 15.953 1 98.75 88 GLY B N 1
ATOM 4186 C CA . GLY B 1 88 ? -9.211 24.719 17.047 1 98.75 88 GLY B CA 1
ATOM 4187 C C . GLY B 1 88 ? -8.094 24.484 18.047 1 98.75 88 GLY B C 1
ATOM 4188 O O . GLY B 1 88 ? -8.312 24.531 19.25 1 98.75 88 GLY B O 1
ATOM 4189 N N . VAL B 1 89 ? -6.93 24.203 17.547 1 98.88 89 VAL B N 1
ATOM 4190 C CA . VAL B 1 89 ? -5.773 23.984 18.406 1 98.88 89 VAL B CA 1
ATOM 4191 C C . VAL B 1 89 ? -5.469 25.25 19.219 1 98.88 89 VAL B C 1
ATOM 4193 O O . VAL B 1 89 ? -5.281 25.188 20.438 1 98.88 89 VAL B O 1
ATOM 4196 N N . LEU B 1 90 ? -5.438 26.391 18.562 1 98.81 90 LEU B N 1
ATOM 4197 C CA . LEU B 1 90 ? -5.125 27.656 19.219 1 98.81 90 LEU B CA 1
ATOM 4198 C C . LEU B 1 90 ? -6.16 27.984 20.297 1 98.81 90 LEU B C 1
ATOM 4200 O O . LEU B 1 90 ? -5.809 28.391 21.406 1 98.81 90 LEU B O 1
ATOM 4204 N N . GLU B 1 91 ? -7.426 27.797 19.969 1 98.31 91 GLU B N 1
ATOM 4205 C CA . GLU B 1 91 ? -8.516 28.078 20.906 1 98.31 91 GLU B CA 1
ATOM 4206 C C . GLU B 1 91 ? -8.422 27.219 22.156 1 98.31 91 GLU B C 1
ATOM 4208 O O . GLU B 1 91 ? -8.805 27.641 23.234 1 98.31 91 GLU B O 1
ATOM 4213 N N . ARG B 1 92 ? -7.988 26.047 21.984 1 98.31 92 ARG B N 1
ATOM 4214 C CA . ARG B 1 92 ? -8 25.078 23.078 1 98.31 92 ARG B CA 1
ATOM 4215 C C . ARG B 1 92 ? -6.828 25.297 24.031 1 98.31 92 ARG B C 1
ATOM 4217 O O . ARG B 1 92 ? -6.812 24.781 25.141 1 98.31 92 ARG B O 1
ATOM 4224 N N . THR B 1 93 ? -5.879 26.078 23.609 1 98.44 93 THR B N 1
ATOM 4225 C CA . THR B 1 93 ? -4.84 26.5 24.547 1 98.44 93 THR B CA 1
ATOM 4226 C C . THR B 1 93 ? -5.414 27.438 25.609 1 98.44 93 THR B C 1
ATOM 4228 O O . THR B 1 93 ? -4.895 27.5 26.719 1 98.44 93 THR B O 1
ATOM 4231 N N . ASN B 1 94 ? -6.387 28.234 25.219 1 97.88 94 ASN B N 1
ATOM 4232 C CA . ASN B 1 94 ? -7.094 29.188 26.078 1 97.88 94 ASN B CA 1
ATOM 4233 C C . ASN B 1 94 ? -6.172 30.312 26.531 1 97.88 94 ASN B C 1
ATOM 4235 O O . ASN B 1 94 ? -6.395 30.906 27.594 1 97.88 94 ASN B O 1
ATOM 4239 N N . VAL B 1 95 ? -5.059 30.531 25.812 1 98.25 95 VAL B N 1
ATOM 4240 C CA . VAL B 1 95 ? -4.148 31.594 26.219 1 98.25 95 VAL B CA 1
ATOM 4241 C C . VAL B 1 95 ? -3.869 32.5 25.031 1 98.25 95 VAL B C 1
ATOM 4243 O O . VAL B 1 95 ? -3.408 33.656 25.219 1 98.25 95 VAL B O 1
ATOM 4246 N N . VAL B 1 96 ? -4.113 32.062 23.844 1 98.75 96 VAL B N 1
ATOM 4247 C CA . VAL B 1 96 ? -3.785 32.844 22.641 1 98.75 96 VAL B CA 1
ATOM 4248 C C . VAL B 1 96 ? -4.715 34.062 22.547 1 98.75 96 VAL B C 1
ATOM 4250 O O . VAL B 1 96 ? -5.938 33.906 22.641 1 98.75 96 VAL B O 1
ATOM 4253 N N . THR B 1 97 ? -4.152 35.219 22.359 1 98.69 97 THR B N 1
ATOM 4254 C CA . THR B 1 97 ? -4.949 36.438 22.344 1 98.69 97 THR B CA 1
ATOM 4255 C C . THR B 1 97 ? -5.094 36.969 20.922 1 98.69 97 THR B C 1
ATOM 4257 O O . THR B 1 97 ? -6.094 37.625 20.578 1 98.69 97 THR B O 1
ATOM 4260 N N . ASP B 1 98 ? -4.031 36.719 20.141 1 98.62 98 ASP B N 1
ATOM 4261 C CA . ASP B 1 98 ? -3.979 37.281 18.797 1 98.62 98 ASP B CA 1
ATOM 4262 C C . ASP B 1 98 ? -3.473 36.25 17.781 1 98.62 98 ASP B C 1
ATOM 4264 O O . ASP B 1 98 ? -2.613 35.438 18.109 1 98.62 98 ASP B O 1
ATOM 4268 N N . ILE B 1 99 ? -4.023 36.344 16.594 1 98.44 99 ILE B N 1
ATOM 4269 C CA . ILE B 1 99 ? -3.428 35.594 15.477 1 98.44 99 ILE B CA 1
ATOM 4270 C C . ILE B 1 99 ? -3.076 36.562 14.352 1 98.44 99 ILE B C 1
ATOM 4272 O O . ILE B 1 99 ? -3.758 37.562 14.156 1 98.44 99 ILE B O 1
ATOM 4276 N N . VAL B 1 100 ? -1.996 36.312 13.695 1 97.12 100 VAL B N 1
ATOM 4277 C CA . VAL B 1 100 ? -1.567 37.125 12.539 1 97.12 100 VAL B CA 1
ATOM 4278 C C . VAL B 1 100 ? -1.362 36.188 11.336 1 97.12 100 VAL B C 1
ATOM 4280 O O . VAL B 1 100 ? -0.686 35.156 11.438 1 97.12 100 VAL B O 1
ATOM 4283 N N . PHE B 1 101 ? -2.02 36.469 10.281 1 95.12 101 PHE B N 1
ATOM 4284 C CA . PHE B 1 101 ? -1.822 35.688 9.062 1 95.12 101 PHE B CA 1
ATOM 4285 C C . PHE B 1 101 ? -1.489 36.594 7.883 1 95.12 101 PHE B C 1
ATOM 4287 O O . PHE B 1 101 ? -1.786 37.812 7.91 1 95.12 101 PHE B O 1
ATOM 4294 N N . GLY B 1 102 ? -0.762 36.031 6.938 1 90.19 102 GLY B N 1
ATOM 4295 C CA . GLY B 1 102 ? -0.438 36.75 5.727 1 90.19 102 GLY B CA 1
ATOM 4296 C C . GLY B 1 102 ? -1.606 36.875 4.766 1 90.19 102 GLY B C 1
ATOM 4297 O O . GLY B 1 102 ? -2.402 35.938 4.633 1 90.19 102 GLY B O 1
ATOM 4298 N N . SER B 1 103 ? -1.711 37.969 4.117 1 88.69 103 SER B N 1
ATOM 4299 C CA . SER B 1 103 ? -2.758 38.25 3.145 1 88.69 103 SER B CA 1
ATOM 4300 C C . SER B 1 103 ? -2.219 39.062 1.978 1 88.69 103 SER B C 1
ATOM 4302 O O . SER B 1 103 ? -1.407 39.969 2.174 1 88.69 103 SER B O 1
ATOM 4304 N N . GLU B 1 104 ? -2.58 38.719 0.822 1 85.69 104 GLU B N 1
ATOM 4305 C CA . GLU B 1 104 ? -2.172 39.5 -0.336 1 85.69 104 GLU B CA 1
ATOM 4306 C C . GLU B 1 104 ? -2.809 40.875 -0.311 1 85.69 104 GLU B C 1
ATOM 4308 O O . GLU B 1 104 ? -2.156 41.875 -0.636 1 85.69 104 GLU B O 1
ATOM 4313 N N . SER B 1 105 ? -4.039 40.938 0.135 1 81.94 105 SER B N 1
ATOM 4314 C CA . SER B 1 105 ? -4.773 42.188 0.143 1 81.94 105 SER B CA 1
ATOM 4315 C C . SER B 1 105 ? -4.469 43 1.398 1 81.94 105 SER B C 1
ATOM 4317 O O . SER B 1 105 ? -4.574 44.219 1.393 1 81.94 105 SER B O 1
ATOM 4319 N N . SER B 1 106 ? -4.184 42.312 2.418 1 81.69 106 SER B N 1
ATOM 4320 C CA . SER B 1 106 ? -3.943 42.906 3.738 1 81.69 106 SER B CA 1
ATOM 4321 C C . SER B 1 106 ? -5.102 43.781 4.172 1 81.69 106 SER B C 1
ATOM 4323 O O . SER B 1 106 ? -4.887 44.844 4.766 1 81.69 106 SER B O 1
ATOM 4325 N N . ASN B 1 107 ? -6.246 43.469 3.771 1 84.31 107 ASN B N 1
ATOM 4326 C CA . ASN B 1 107 ? -7.457 44.188 4.137 1 84.31 107 ASN B CA 1
ATOM 4327 C C . ASN B 1 107 ? -8.391 43.344 4.984 1 84.31 107 ASN B C 1
ATOM 4329 O O . ASN B 1 107 ? -9.328 42.719 4.465 1 84.31 107 ASN B O 1
ATOM 4333 N N . ILE B 1 108 ? -8.227 43.5 6.273 1 88.56 108 ILE B N 1
ATOM 4334 C CA . ILE B 1 108 ? -8.922 42.625 7.215 1 88.56 108 ILE B CA 1
ATOM 4335 C C . ILE B 1 108 ? -10.422 42.906 7.172 1 88.56 108 ILE B C 1
ATOM 4337 O O . ILE B 1 108 ? -11.242 42 7.348 1 88.56 108 ILE B O 1
ATOM 4341 N N . GLU B 1 109 ? -10.75 44.094 6.863 1 89.19 109 GLU B N 1
ATOM 4342 C CA . GLU B 1 109 ? -12.164 44.469 6.828 1 89.19 109 GLU B CA 1
ATOM 4343 C C . GLU B 1 109 ? -12.883 43.781 5.672 1 89.19 109 GLU B C 1
ATOM 4345 O O . GLU B 1 109 ? -14.016 43.312 5.828 1 89.19 109 GLU B O 1
ATOM 4350 N N . TYR B 1 110 ? -12.211 43.781 4.602 1 89.56 110 TYR B N 1
ATOM 4351 C CA . TYR B 1 110 ? -12.797 43.094 3.455 1 89.56 110 TYR B CA 1
ATOM 4352 C C . TYR B 1 110 ? -12.883 41.594 3.695 1 89.56 110 TYR B C 1
ATOM 4354 O O . TYR B 1 110 ? -13.859 40.938 3.312 1 89.56 110 TYR B O 1
ATOM 4362 N N . LEU B 1 111 ? -11.859 41.094 4.305 1 92.62 111 LEU B N 1
ATOM 4363 C CA . LEU B 1 111 ? -11.875 39.688 4.625 1 92.62 111 LEU B CA 1
ATOM 4364 C C . LEU B 1 111 ? -13.031 39.344 5.566 1 92.62 111 LEU B C 1
ATOM 4366 O O . LEU B 1 111 ? -13.719 38.344 5.379 1 92.62 111 LEU B O 1
ATOM 4370 N N . LYS B 1 112 ? -13.281 40.219 6.477 1 92.38 112 LYS B N 1
ATOM 4371 C CA . LYS B 1 112 ? -14.375 40.031 7.43 1 92.38 112 LYS B CA 1
ATOM 4372 C C . LYS B 1 112 ? -15.727 40.094 6.734 1 92.38 112 LYS B C 1
ATOM 4374 O O . LYS B 1 112 ? -16.641 39.344 7.082 1 92.38 112 LYS B O 1
ATOM 4379 N N . LYS B 1 113 ? -15.805 40.969 5.836 1 90.62 113 LYS B N 1
ATOM 4380 C CA . LYS B 1 113 ? -17.047 41.125 5.078 1 90.62 113 LYS B CA 1
ATOM 4381 C C . LYS B 1 113 ? -17.391 39.844 4.332 1 90.62 113 LYS B C 1
ATOM 4383 O O . LYS B 1 113 ? -18.531 39.375 4.348 1 90.62 113 LYS B O 1
ATOM 4388 N N . ILE B 1 114 ? -16.422 39.344 3.715 1 91.25 114 ILE B N 1
ATOM 4389 C CA . ILE B 1 114 ? -16.609 38.125 2.961 1 91.25 114 ILE B CA 1
ATOM 4390 C C . ILE B 1 114 ? -16.938 36.969 3.916 1 91.25 114 ILE B C 1
ATOM 4392 O O . ILE B 1 114 ? -17.859 36.188 3.668 1 91.25 114 ILE B O 1
ATOM 4396 N N . SER B 1 115 ? -16.172 36.844 4.965 1 92.31 115 SER B N 1
ATOM 4397 C CA . SER B 1 115 ? -16.391 35.812 5.977 1 92.31 115 SER B CA 1
ATOM 4398 C C . SER B 1 115 ? -17.828 35.875 6.496 1 92.31 115 SER B C 1
ATOM 4400 O O . SER B 1 115 ? -18.453 34.812 6.656 1 92.31 115 SER B O 1
ATOM 4402 N N . ASN B 1 116 ? -18.312 37 6.703 1 90.25 116 ASN B N 1
ATOM 4403 C CA . ASN B 1 116 ? -19.672 37.188 7.215 1 90.25 116 ASN B CA 1
ATOM 4404 C C . ASN B 1 116 ? -20.703 36.625 6.258 1 90.25 116 ASN B C 1
ATOM 4406 O O . ASN B 1 116 ? -21.688 36.031 6.691 1 90.25 116 ASN B O 1
ATOM 4410 N N . VAL B 1 117 ? -20.484 36.812 5.039 1 88.44 117 VAL B N 1
ATOM 4411 C CA . VAL B 1 117 ? -21.391 36.281 4.031 1 88.44 117 VAL B CA 1
ATOM 4412 C C . VAL B 1 117 ? -21.375 34.75 4.066 1 88.44 117 VAL B C 1
ATOM 4414 O O . VAL B 1 117 ? -22.438 34.125 3.984 1 88.44 117 VAL B O 1
ATOM 4417 N N . LEU B 1 118 ? -20.234 34.219 4.199 1 88.31 118 LEU B N 1
ATOM 4418 C CA . LEU B 1 118 ? -20.062 32.75 4.18 1 88.31 118 LEU B CA 1
ATOM 4419 C C . LEU B 1 118 ? -20.672 32.125 5.43 1 88.31 118 LEU B C 1
ATOM 4421 O O . LEU B 1 118 ? -21.297 31.078 5.352 1 88.31 118 LEU B O 1
ATOM 4425 N N . ILE B 1 119 ? -20.516 32.812 6.504 1 85.81 119 ILE B N 1
ATOM 4426 C CA . ILE B 1 119 ? -20.984 32.281 7.781 1 85.81 119 ILE B CA 1
ATOM 4427 C C . ILE B 1 119 ? -22.516 32.344 7.84 1 85.81 119 ILE B C 1
ATOM 4429 O O . ILE B 1 119 ? -23.172 31.406 8.305 1 85.81 119 ILE B O 1
ATOM 4433 N N . THR B 1 120 ? -23.047 33.406 7.332 1 83.81 120 THR B N 1
ATOM 4434 C CA . THR B 1 120 ? -24.484 33.625 7.434 1 83.81 120 THR B CA 1
ATOM 4435 C C . THR B 1 120 ? -25.234 32.906 6.328 1 83.81 120 THR B C 1
ATOM 4437 O O . THR B 1 120 ? -26.453 32.75 6.387 1 83.81 120 THR B O 1
ATOM 4440 N N . GLN B 1 121 ? -24.5 32.344 5.48 1 82.38 121 GLN B N 1
ATOM 4441 C CA . GLN B 1 121 ? -25.078 31.609 4.359 1 82.38 121 GLN B CA 1
ATOM 4442 C C . GLN B 1 121 ? -26.25 32.375 3.744 1 82.38 121 GLN B C 1
ATOM 4444 O O . GLN B 1 121 ? -27.344 31.812 3.602 1 82.38 121 GLN B O 1
ATOM 4449 N N . LYS B 1 122 ? -26.078 33.406 3.385 1 79.75 122 LYS B N 1
ATOM 4450 C CA . LYS B 1 122 ? -27.125 34.219 2.766 1 79.75 122 LYS B CA 1
ATOM 4451 C C . LYS B 1 122 ? -27.703 33.5 1.54 1 79.75 122 LYS B C 1
ATOM 4453 O O . LYS B 1 122 ? -26.969 32.969 0.73 1 79.75 122 LYS B O 1
ATOM 4458 N N . LYS B 1 123 ? -28.953 33.438 1.491 1 87.69 123 LYS B N 1
ATOM 4459 C CA . LYS B 1 123 ? -29.672 32.719 0.456 1 87.69 123 LYS B CA 1
ATOM 4460 C C . LYS B 1 123 ? -29.172 33.094 -0.936 1 87.69 123 LYS B C 1
ATOM 4462 O O . LYS B 1 123 ? -29.031 32.25 -1.805 1 87.69 123 LYS B O 1
ATOM 4467 N N . GLU B 1 124 ? -29.016 34.344 -1.07 1 89.62 124 GLU B N 1
ATOM 4468 C CA . GLU B 1 124 ? -28.562 34.812 -2.377 1 89.62 124 GLU B CA 1
ATOM 4469 C C . GLU B 1 124 ? -27.234 34.156 -2.748 1 89.62 124 GLU B C 1
ATOM 4471 O O . GLU B 1 124 ? -27.047 33.719 -3.883 1 89.62 124 GLU B O 1
ATOM 4476 N N . TYR B 1 125 ? -26.344 34.156 -1.82 1 90.69 125 TYR B N 1
ATOM 4477 C CA . TYR B 1 125 ? -25.031 33.562 -2.061 1 90.69 125 TYR B CA 1
ATOM 4478 C C . TYR B 1 125 ? -25.141 32.062 -2.322 1 90.69 125 TYR B C 1
ATOM 4480 O O . TYR B 1 125 ? -24.531 31.547 -3.252 1 90.69 125 TYR B O 1
ATOM 4488 N N . THR B 1 126 ? -25.906 31.406 -1.558 1 91.44 126 THR B N 1
ATOM 4489 C CA . THR B 1 126 ? -26.031 29.953 -1.678 1 91.44 126 THR B CA 1
ATOM 4490 C C . THR B 1 126 ? -26.625 29.578 -3.029 1 91.44 126 THR B C 1
ATOM 4492 O O . THR B 1 126 ? -26.25 28.562 -3.619 1 91.44 126 THR B O 1
ATOM 4495 N N . ASN B 1 127 ? -27.484 30.359 -3.48 1 93.31 127 ASN B N 1
ATOM 4496 C CA . ASN B 1 127 ? -28.062 30.125 -4.801 1 93.31 127 ASN B CA 1
ATOM 4497 C C . ASN B 1 127 ? -27.031 30.297 -5.906 1 93.31 127 ASN B C 1
ATOM 4499 O O . ASN B 1 127 ? -27 29.531 -6.867 1 93.31 127 ASN B O 1
ATOM 4503 N N . LEU B 1 128 ? -26.297 31.312 -5.723 1 92.94 128 LEU B N 1
ATOM 4504 C CA . LEU B 1 128 ? -25.234 31.562 -6.703 1 92.94 128 LEU B CA 1
ATOM 4505 C C . LEU B 1 128 ? -24.219 30.438 -6.715 1 92.94 128 LEU B C 1
ATOM 4507 O O . LEU B 1 128 ? -23.781 30 -7.781 1 92.94 128 LEU B O 1
ATOM 4511 N N . LEU B 1 129 ? -23.797 30.047 -5.562 1 91.94 129 LEU B N 1
ATOM 4512 C CA . LEU B 1 129 ? -22.844 28.953 -5.449 1 91.94 129 LEU B CA 1
ATOM 4513 C C . LEU B 1 129 ? -23.375 27.703 -6.148 1 91.94 129 LEU B C 1
ATOM 4515 O O . LEU B 1 129 ? -22.656 27.062 -6.914 1 91.94 129 LEU B O 1
ATOM 4519 N N . LYS B 1 130 ? -24.625 27.344 -5.945 1 91.94 130 LYS B N 1
ATOM 4520 C CA . LYS B 1 130 ? -25.266 26.188 -6.578 1 91.94 130 LYS B CA 1
ATOM 4521 C C . LYS B 1 130 ? -25.281 26.328 -8.094 1 91.94 130 LYS B C 1
ATOM 4523 O O . LYS B 1 130 ? -25.078 25.359 -8.82 1 91.94 130 LYS B O 1
ATOM 4528 N N . TYR B 1 131 ? -25.578 27.484 -8.469 1 93.25 131 TYR B N 1
ATOM 4529 C CA . TYR B 1 131 ? -25.641 27.797 -9.898 1 93.25 131 TYR B CA 1
ATOM 4530 C C . TYR B 1 131 ? -24.312 27.5 -10.578 1 93.25 131 TYR B C 1
ATOM 4532 O O . TYR B 1 131 ? -24.266 26.812 -11.609 1 93.25 131 TYR B O 1
ATOM 4540 N N . TYR B 1 132 ? -23.25 27.922 -10.008 1 91.69 132 TYR B N 1
ATOM 4541 C CA . TYR B 1 132 ? -21.953 27.781 -10.641 1 91.69 132 TYR B CA 1
ATOM 4542 C C . TYR B 1 132 ? -21.438 26.344 -10.516 1 91.69 132 TYR B C 1
ATOM 4544 O O . TYR B 1 132 ? -20.719 25.875 -11.398 1 91.69 132 TYR B O 1
ATOM 4552 N N . LEU B 1 133 ? -21.812 25.75 -9.453 1 89.31 133 LEU B N 1
ATOM 4553 C CA . LEU B 1 133 ? -21.484 24.328 -9.328 1 89.31 133 LEU B CA 1
ATOM 4554 C C . LEU B 1 133 ? -22.172 23.516 -10.406 1 89.31 133 LEU B C 1
ATOM 4556 O O . LEU B 1 133 ? -21.578 22.609 -10.992 1 89.31 133 LEU B O 1
ATOM 4560 N N . LYS B 1 134 ? -23.359 23.812 -10.695 1 91.06 134 LYS B N 1
ATOM 4561 C CA . LYS B 1 134 ? -24.141 23.125 -11.727 1 91.06 134 LYS B CA 1
ATOM 4562 C C . LYS B 1 134 ? -23.547 23.359 -13.109 1 91.06 134 LYS B C 1
ATOM 4564 O O . LYS B 1 134 ? -23.703 22.516 -14 1 91.06 134 LYS B O 1
ATOM 4569 N N . LYS B 1 135 ? -22.891 24.453 -13.219 1 91.94 135 LYS B N 1
ATOM 4570 C CA . LYS B 1 135 ? -22.266 24.781 -14.492 1 91.94 135 LYS B CA 1
ATOM 4571 C C . LYS B 1 135 ? -20.969 23.984 -14.68 1 91.94 135 LYS B C 1
ATOM 4573 O O . LYS B 1 135 ? -20.328 24.062 -15.734 1 91.94 135 LYS B O 1
ATOM 4578 N N . GLY B 1 136 ? -20.609 23.297 -13.617 1 86.19 136 GLY B N 1
ATOM 4579 C CA . GLY B 1 136 ? -19.469 22.391 -13.766 1 86.19 136 GLY B CA 1
ATOM 4580 C C . GLY B 1 136 ? -18.188 22.938 -13.195 1 86.19 136 GLY B C 1
ATOM 4581 O O . GLY B 1 136 ? -17.125 22.344 -13.352 1 86.19 136 GLY B O 1
ATOM 4582 N N . LEU B 1 137 ? -18.234 24.047 -12.531 1 87.25 137 LEU B N 1
ATOM 4583 C CA . LEU B 1 137 ? -17.016 24.641 -11.953 1 87.25 137 LEU B CA 1
ATOM 4584 C C . LEU B 1 137 ? -16.578 23.859 -10.719 1 87.25 137 LEU B C 1
ATOM 4586 O O . LEU B 1 137 ? -17.406 23.266 -10.023 1 87.25 137 LEU B O 1
ATOM 4590 N N . SER B 1 138 ? -15.281 23.938 -10.523 1 85.12 138 SER B N 1
ATOM 4591 C CA . SER B 1 138 ? -14.781 23.422 -9.258 1 85.12 138 SER B CA 1
ATOM 4592 C C . SER B 1 138 ? -15.289 24.25 -8.086 1 85.12 138 SER B C 1
ATOM 4594 O O . SER B 1 138 ? -15.695 25.391 -8.258 1 85.12 138 SER B O 1
ATOM 4596 N N . PHE B 1 139 ? -15.336 23.703 -6.996 1 81.56 139 PHE B N 1
ATOM 4597 C CA . PHE B 1 139 ? -15.859 24.375 -5.812 1 81.56 139 PHE B CA 1
ATOM 4598 C C . PHE B 1 139 ? -15.141 25.688 -5.574 1 81.56 139 PHE B C 1
ATOM 4600 O O . PHE B 1 139 ? -15.781 26.734 -5.398 1 81.56 139 PHE B O 1
ATOM 4607 N N . PRO B 1 140 ? -13.789 25.641 -5.645 1 81.44 140 PRO B N 1
ATOM 4608 C CA . PRO B 1 140 ? -13.109 26.922 -5.426 1 81.44 140 PRO B CA 1
ATOM 4609 C C . PRO B 1 140 ? -13.492 27.984 -6.461 1 81.44 140 PRO B C 1
ATOM 4611 O O . PRO B 1 140 ? -13.688 29.141 -6.113 1 81.44 140 PRO B O 1
ATOM 4614 N N . ASN B 1 141 ? -13.648 27.578 -7.621 1 87 141 ASN B N 1
ATOM 4615 C CA . ASN B 1 141 ? -14.016 28.5 -8.68 1 87 141 ASN B CA 1
ATOM 4616 C C . ASN B 1 141 ? -15.477 28.938 -8.57 1 87 141 ASN B C 1
ATOM 4618 O O . ASN B 1 141 ? -15.812 30.094 -8.844 1 87 141 ASN B O 1
ATOM 4622 N N . ALA B 1 142 ? -16.312 28.031 -8.195 1 89.62 142 ALA B N 1
ATOM 4623 C CA . ALA B 1 142 ? -17.703 28.359 -7.977 1 89.62 142 ALA B CA 1
ATOM 4624 C C . ALA B 1 142 ? -17.859 29.359 -6.84 1 89.62 142 ALA B C 1
ATOM 4626 O O . ALA B 1 142 ? -18.656 30.297 -6.934 1 89.62 142 ALA B O 1
ATOM 4627 N N . ARG B 1 143 ? -17.109 29.109 -5.859 1 88.06 143 ARG B N 1
ATOM 4628 C CA . ARG B 1 143 ? -17.141 30.016 -4.723 1 88.06 143 ARG B CA 1
ATOM 4629 C C . ARG B 1 143 ? -16.656 31.406 -5.129 1 88.06 143 ARG B C 1
ATOM 4631 O O . ARG B 1 143 ? -17.281 32.406 -4.758 1 88.06 143 ARG B O 1
ATOM 4638 N N . LYS B 1 144 ? -15.594 31.406 -5.855 1 89.25 144 LYS B N 1
ATOM 4639 C CA . LYS B 1 144 ? -15.039 32.656 -6.34 1 89.25 144 LYS B CA 1
ATOM 4640 C C . LYS B 1 144 ? -16.062 33.438 -7.168 1 89.25 144 LYS B C 1
ATOM 4642 O O . LYS B 1 144 ? -16.328 34.594 -6.902 1 89.25 144 LYS B O 1
ATOM 4647 N N . GLU B 1 145 ? -16.688 32.781 -8.078 1 91.31 145 GLU B N 1
ATOM 4648 C CA . GLU B 1 145 ? -17.656 33.438 -8.969 1 91.31 145 GLU B CA 1
ATOM 4649 C C . GLU B 1 145 ? -18.906 33.844 -8.211 1 91.31 145 GLU B C 1
ATOM 4651 O O . GLU B 1 145 ? -19.469 34.906 -8.461 1 91.31 145 GLU B O 1
ATOM 4656 N N . ALA B 1 146 ? -19.328 33.031 -7.328 1 92.56 146 ALA B N 1
ATOM 4657 C CA . ALA B 1 146 ? -20.516 33.344 -6.523 1 92.56 146 ALA B CA 1
ATOM 4658 C C . ALA B 1 146 ? -20.297 34.594 -5.672 1 92.56 146 ALA B C 1
ATOM 4660 O O . ALA B 1 146 ? -21.172 35.438 -5.57 1 92.56 146 ALA B O 1
ATOM 4661 N N . LEU B 1 147 ? -19.141 34.656 -5.109 1 91.62 147 LEU B N 1
ATOM 4662 C CA . LEU B 1 147 ? -18.812 35.781 -4.258 1 91.62 147 LEU B CA 1
ATOM 4663 C C . LEU B 1 147 ? -18.703 37.062 -5.086 1 91.62 147 LEU B C 1
ATOM 4665 O O . LEU B 1 147 ? -19.172 38.125 -4.664 1 91.62 147 LEU B O 1
ATOM 4669 N N . LYS B 1 148 ? -18.062 36.938 -6.223 1 91.25 148 LYS B N 1
ATOM 4670 C CA . LYS B 1 148 ? -17.953 38.094 -7.113 1 91.25 148 LYS B CA 1
ATOM 4671 C C . LYS B 1 148 ? -19.328 38.656 -7.457 1 91.25 148 LYS B C 1
ATOM 4673 O O . LYS B 1 148 ? -19.562 39.875 -7.352 1 91.25 148 LYS B O 1
ATOM 4678 N N . LYS B 1 149 ? -20.172 37.75 -7.832 1 91.75 149 LYS B N 1
ATOM 4679 C CA . LYS B 1 149 ? -21.516 38.156 -8.219 1 91.75 149 LYS B CA 1
ATOM 4680 C C . LYS B 1 149 ? -22.297 38.719 -7.027 1 91.75 149 LYS B C 1
ATOM 4682 O O . LYS B 1 149 ? -23.031 39.688 -7.16 1 91.75 149 LYS B O 1
ATOM 4687 N N . PHE B 1 150 ? -22.172 38.125 -5.926 1 92.12 150 PHE B N 1
ATOM 4688 C CA . PHE B 1 150 ? -22.875 38.531 -4.711 1 92.12 150 PHE B CA 1
ATOM 4689 C C . PHE B 1 150 ? -22.5 39.969 -4.336 1 92.12 150 PHE B C 1
ATOM 4691 O O . PHE B 1 150 ? -23.344 40.719 -3.881 1 92.12 150 PHE B O 1
ATOM 4698 N N . PHE B 1 151 ? -21.25 40.312 -4.504 1 92.06 151 PHE B N 1
ATOM 4699 C CA . PHE B 1 151 ? -20.766 41.625 -4.125 1 92.06 151 PHE B CA 1
ATOM 4700 C C . PHE B 1 151 ? -20.734 42.562 -5.332 1 92.06 151 PHE B C 1
ATOM 4702 O O . PHE B 1 151 ? -19.891 43.469 -5.406 1 92.06 151 PHE B O 1
ATOM 4709 N N . ASP B 1 152 ? -21.547 42.25 -6.324 1 91 152 ASP B N 1
ATOM 4710 C CA . ASP B 1 152 ? -21.766 43.062 -7.508 1 91 152 ASP B CA 1
ATOM 4711 C C . ASP B 1 152 ? -20.453 43.375 -8.227 1 91 152 ASP B C 1
ATOM 4713 O O . ASP B 1 152 ? -20.172 44.5 -8.586 1 91 152 ASP B O 1
ATOM 4717 N N . ASN B 1 153 ? -19.656 42.344 -8.273 1 86.12 153 ASN B N 1
ATOM 4718 C CA . ASN B 1 153 ? -18.406 42.406 -9.008 1 86.12 153 ASN B CA 1
ATOM 4719 C C . ASN B 1 153 ? -17.5 43.5 -8.492 1 86.12 153 ASN B C 1
ATOM 4721 O O . ASN B 1 153 ? -16.875 44.219 -9.281 1 86.12 153 ASN B O 1
ATOM 4725 N N . ASP B 1 154 ? -17.453 43.625 -7.215 1 87.44 154 ASP B N 1
ATOM 4726 C CA . ASP B 1 154 ? -16.5 44.531 -6.555 1 87.44 154 ASP B CA 1
ATOM 4727 C C . ASP B 1 154 ? -15.062 44.094 -6.836 1 87.44 154 ASP B C 1
ATOM 4729 O O . ASP B 1 154 ? -14.672 42.969 -6.539 1 87.44 154 ASP B O 1
ATOM 4733 N N . THR B 1 155 ? -14.266 44.969 -7.305 1 86.25 155 THR B N 1
ATOM 4734 C CA . THR B 1 155 ? -12.922 44.656 -7.777 1 86.25 155 THR B CA 1
ATOM 4735 C C . THR B 1 155 ? -12.031 44.188 -6.625 1 86.25 155 THR B C 1
ATOM 4737 O O . THR B 1 155 ? -11.18 43.312 -6.805 1 86.25 155 THR B O 1
ATOM 4740 N N . ASP B 1 156 ? -12.234 44.781 -5.543 1 85.19 156 ASP B N 1
ATOM 4741 C CA . ASP B 1 156 ? -11.414 44.406 -4.391 1 85.19 156 ASP B CA 1
ATOM 4742 C C . ASP B 1 156 ? -11.742 43 -3.922 1 85.19 156 ASP B C 1
ATOM 4744 O O . ASP B 1 156 ? -10.836 42.219 -3.572 1 85.19 156 ASP B O 1
ATOM 4748 N N . ILE B 1 157 ? -12.961 42.688 -3.973 1 85.5 157 ILE B N 1
ATOM 4749 C CA . ILE B 1 157 ? -13.391 41.344 -3.566 1 85.5 157 ILE B CA 1
ATOM 4750 C C . ILE B 1 157 ? -12.898 40.312 -4.578 1 85.5 157 ILE B C 1
ATOM 4752 O O . ILE B 1 157 ? -12.469 39.219 -4.199 1 85.5 157 ILE B O 1
ATOM 4756 N N . GLU B 1 158 ? -12.961 40.656 -5.738 1 85.5 158 GLU B N 1
ATOM 4757 C CA . GLU B 1 158 ? -12.5 39.781 -6.793 1 85.5 158 GLU B CA 1
ATOM 4758 C C . GLU B 1 158 ? -11.023 39.406 -6.598 1 85.5 158 GLU B C 1
ATOM 4760 O O . GLU B 1 158 ? -10.641 38.25 -6.746 1 85.5 158 GLU B O 1
ATOM 4765 N N . LYS B 1 159 ? -10.266 40.344 -6.285 1 86.12 159 LYS B N 1
ATOM 4766 C CA . LYS B 1 159 ? -8.836 40.094 -6.066 1 86.12 159 LYS B CA 1
ATOM 4767 C C . LYS B 1 159 ? -8.602 39.188 -4.867 1 86.12 159 LYS B C 1
ATOM 4769 O O . LYS B 1 159 ? -7.703 38.344 -4.887 1 86.12 159 LYS B O 1
ATOM 4774 N N . ILE B 1 160 ? -9.406 39.438 -3.938 1 86.5 160 ILE B N 1
ATOM 4775 C CA . ILE B 1 160 ? -9.25 38.688 -2.684 1 86.5 160 ILE B CA 1
ATOM 4776 C C . ILE B 1 160 ? -9.57 37.219 -2.9 1 86.5 160 ILE B C 1
ATOM 4778 O O . ILE B 1 160 ? -8.797 36.344 -2.492 1 86.5 160 ILE B O 1
ATOM 4782 N N . VAL B 1 161 ? -10.609 36.938 -3.584 1 86.12 161 VAL B N 1
ATOM 4783 C CA . VAL B 1 161 ? -11.109 35.594 -3.691 1 86.12 161 VAL B CA 1
ATOM 4784 C C . VAL B 1 161 ? -10.266 34.812 -4.695 1 86.12 161 VAL B C 1
ATOM 4786 O O . VAL B 1 161 ? -10.422 33.594 -4.836 1 86.12 161 VAL B O 1
ATOM 4789 N N . GLU B 1 162 ? -9.312 35.5 -5.301 1 83.12 162 GLU B N 1
ATOM 4790 C CA . GLU B 1 162 ? -8.43 34.844 -6.273 1 83.12 162 GLU B CA 1
ATOM 4791 C C . GLU B 1 162 ? -7.102 34.438 -5.637 1 83.12 162 GLU B C 1
ATOM 4793 O O . GLU B 1 162 ? -6.332 33.688 -6.219 1 83.12 162 GLU B O 1
ATOM 4798 N N . LYS B 1 163 ? -6.898 34.969 -4.445 1 85.12 163 LYS B N 1
ATOM 4799 C CA . LYS B 1 163 ? -5.586 34.781 -3.83 1 85.12 163 LYS B CA 1
ATOM 4800 C C . LYS B 1 163 ? -5.648 33.75 -2.723 1 85.12 163 LYS B C 1
ATOM 4802 O O . LYS B 1 163 ? -6.543 33.781 -1.877 1 85.12 163 LYS B O 1
ATOM 4807 N N . SER B 1 164 ? -4.684 32.875 -2.756 1 84.94 164 SER B N 1
ATOM 4808 C CA . SER B 1 164 ? -4.664 31.703 -1.886 1 84.94 164 SER B CA 1
ATOM 4809 C C . SER B 1 164 ? -4.621 32.094 -0.416 1 84.94 164 SER B C 1
ATOM 4811 O O . SER B 1 164 ? -5.379 31.578 0.402 1 84.94 164 SER B O 1
ATOM 4813 N N . ASN B 1 165 ? -3.768 33.031 -0.047 1 89.06 165 ASN B N 1
ATOM 4814 C CA . ASN B 1 165 ? -3.613 33.406 1.354 1 89.06 165 ASN B CA 1
ATOM 4815 C C . ASN B 1 165 ? -4.824 34.156 1.867 1 89.06 165 ASN B C 1
ATOM 4817 O O . ASN B 1 165 ? -5.168 34.094 3.047 1 89.06 165 ASN B O 1
ATOM 4821 N N . ASP B 1 166 ? -5.488 34.906 0.964 1 91.69 166 ASP B N 1
ATOM 4822 C CA . ASP B 1 166 ? -6.711 35.594 1.355 1 91.69 166 ASP B CA 1
ATOM 4823 C C . ASP B 1 166 ? -7.836 34.625 1.631 1 91.69 166 ASP B C 1
ATOM 4825 O O . ASP B 1 166 ? -8.586 34.781 2.598 1 91.69 166 ASP B O 1
ATOM 4829 N N . ILE B 1 167 ? -7.918 33.625 0.815 1 90.75 167 ILE B N 1
ATOM 4830 C CA . ILE B 1 167 ? -8.914 32.594 1.021 1 90.75 167 ILE B CA 1
ATOM 4831 C C . ILE B 1 167 ? -8.672 31.906 2.361 1 90.75 167 ILE B C 1
ATOM 4833 O O . ILE B 1 167 ? -9.609 31.672 3.125 1 90.75 167 ILE B O 1
ATOM 4837 N N . LEU B 1 168 ? -7.449 31.609 2.615 1 93.56 168 LEU B N 1
ATOM 4838 C CA . LEU B 1 168 ? -7.09 30.984 3.881 1 93.56 168 LEU B CA 1
ATOM 4839 C C . LEU B 1 168 ? -7.418 31.906 5.059 1 93.56 168 LEU B C 1
ATOM 4841 O O . LEU B 1 168 ? -7.922 31.438 6.082 1 93.56 168 LEU B O 1
ATOM 4845 N N . GLY B 1 169 ? -7.105 33.156 4.879 1 95.19 169 GLY B N 1
ATOM 4846 C CA . GLY B 1 169 ? -7.453 34.125 5.898 1 95.19 169 GLY B CA 1
ATOM 4847 C C . GLY B 1 169 ? -8.938 34.188 6.195 1 95.19 169 GLY B C 1
ATOM 4848 O O . GLY B 1 169 ? -9.344 34.219 7.359 1 95.19 169 GLY B O 1
ATOM 4849 N N . ILE B 1 170 ? -9.711 34.156 5.121 1 94.81 170 ILE B N 1
ATOM 4850 C CA . ILE B 1 170 ? -11.164 34.125 5.27 1 94.81 170 ILE B CA 1
ATOM 4851 C C . ILE B 1 170 ? -11.594 32.906 6.082 1 94.81 170 ILE B C 1
ATOM 4853 O O . ILE B 1 170 ? -12.445 33.031 6.969 1 94.81 170 ILE B O 1
ATOM 4857 N N . GLU B 1 171 ? -11.023 31.797 5.812 1 96.06 171 GLU B N 1
ATOM 4858 C CA . GLU B 1 171 ? -11.359 30.578 6.523 1 96.06 171 GLU B CA 1
ATOM 4859 C C . GLU B 1 171 ? -10.953 30.656 7.992 1 96.06 171 GLU B C 1
ATOM 4861 O O . GLU B 1 171 ? -11.625 30.094 8.859 1 96.06 171 GLU B O 1
ATOM 4866 N N . TYR B 1 172 ? -9.812 31.344 8.312 1 97.81 172 TYR B N 1
ATOM 4867 C CA . TYR B 1 172 ? -9.461 31.562 9.711 1 97.81 172 TYR B CA 1
ATOM 4868 C C . TYR B 1 172 ? -10.539 32.375 10.422 1 97.81 172 TYR B C 1
ATOM 4870 O O . TYR B 1 172 ? -10.945 32 11.539 1 97.81 172 TYR B O 1
ATOM 4878 N N . LEU B 1 173 ? -11.016 33.406 9.742 1 96.75 173 LEU B N 1
ATOM 4879 C CA . LEU B 1 173 ? -12.062 34.25 10.32 1 96.75 173 LEU B CA 1
ATOM 4880 C C . LEU B 1 173 ? -13.344 33.438 10.539 1 96.75 173 LEU B C 1
ATOM 4882 O O . LEU B 1 173 ? -13.969 33.531 11.594 1 96.75 173 LEU B O 1
ATOM 4886 N N . ASN B 1 174 ? -13.703 32.656 9.523 1 96.19 174 ASN B N 1
ATOM 4887 C CA . ASN B 1 174 ? -14.883 31.812 9.633 1 96.19 174 ASN B CA 1
ATOM 4888 C C . ASN B 1 174 ? -14.789 30.891 10.852 1 96.19 174 ASN B C 1
ATOM 4890 O O . ASN B 1 174 ? -15.773 30.688 11.562 1 96.19 174 ASN B O 1
ATOM 4894 N N . ASN B 1 175 ? -13.641 30.344 11.086 1 97.38 175 ASN B N 1
ATOM 4895 C CA . ASN B 1 175 ? -13.492 29.359 12.148 1 97.38 175 ASN B CA 1
ATOM 4896 C C . ASN B 1 175 ? -13.328 30.016 13.516 1 97.38 175 ASN B C 1
ATOM 4898 O O . ASN B 1 175 ? -13.68 29.422 14.539 1 97.38 175 ASN B O 1
ATOM 4902 N N . LEU B 1 176 ? -12.797 31.266 13.562 1 97.69 176 LEU B N 1
ATOM 4903 C CA . LEU B 1 176 ? -12.867 32.031 14.812 1 97.69 176 LEU B CA 1
ATOM 4904 C C . LEU B 1 176 ? -14.312 32.219 15.25 1 97.69 176 LEU B C 1
ATOM 4906 O O . LEU B 1 176 ? -14.625 32.062 16.438 1 97.69 176 LEU B O 1
ATOM 4910 N N . ASN B 1 177 ? -15.125 32.531 14.281 1 96.06 177 ASN B N 1
ATOM 4911 C CA . ASN B 1 177 ? -16.547 32.656 14.57 1 96.06 177 ASN B CA 1
ATOM 4912 C C . ASN B 1 177 ? -17.172 31.344 14.992 1 96.06 177 ASN B C 1
ATOM 4914 O O . ASN B 1 177 ? -17.969 31.297 15.922 1 96.06 177 ASN B O 1
ATOM 4918 N N . TYR B 1 178 ? -16.812 30.281 14.234 1 95.38 178 TYR B N 1
ATOM 4919 C CA . TYR B 1 178 ? -17.328 28.953 14.516 1 95.38 178 TYR B CA 1
ATOM 4920 C C . TYR B 1 178 ? -17.062 28.547 15.961 1 95.38 178 TYR B C 1
ATOM 4922 O O . TYR B 1 178 ? -17.922 27.969 16.625 1 95.38 178 TYR B O 1
ATOM 4930 N N . TYR B 1 179 ? -15.875 28.906 16.5 1 96.88 179 TYR B N 1
ATOM 4931 C CA . TYR B 1 179 ? -15.469 28.562 17.859 1 96.88 179 TYR B CA 1
ATOM 4932 C C . TYR B 1 179 ? -15.867 29.641 18.859 1 96.88 179 TYR B C 1
ATOM 4934 O O . TYR B 1 179 ? -15.492 29.578 20.031 1 96.88 179 TYR B O 1
ATOM 4942 N N . ASN B 1 180 ? -16.672 30.656 18.453 1 96.56 180 ASN B N 1
ATOM 4943 C CA . ASN B 1 180 ? -17 31.797 19.297 1 96.56 180 ASN B CA 1
ATOM 4944 C C . ASN B 1 180 ? -15.766 32.344 20.016 1 96.56 180 ASN B C 1
ATOM 4946 O O . ASN B 1 180 ? -15.781 32.5 21.234 1 96.56 180 ASN B O 1
ATOM 4950 N N . SER B 1 181 ? -14.719 32.531 19.234 1 97.69 181 SER B N 1
ATOM 4951 C CA . SER B 1 181 ? -13.391 32.812 19.781 1 97.69 181 SER B CA 1
ATOM 4952 C C . SER B 1 181 ? -13.25 34.281 20.109 1 97.69 181 SER B C 1
ATOM 4954 O O . SER B 1 181 ? -13.797 35.156 19.422 1 97.69 181 SER B O 1
ATOM 4956 N N . LYS B 1 182 ? -12.484 34.594 21.125 1 97.44 182 LYS B N 1
ATOM 4957 C CA . LYS B 1 182 ? -12.141 35.969 21.484 1 97.44 182 LYS B CA 1
ATOM 4958 C C . LYS B 1 182 ? -10.789 36.375 20.906 1 97.44 182 LYS B C 1
ATOM 4960 O O . LYS B 1 182 ? -10.336 37.5 21.109 1 97.44 182 LYS B O 1
ATOM 4965 N N . ILE B 1 183 ? -10.125 35.438 20.219 1 98.31 183 ILE B N 1
ATOM 4966 C CA . ILE B 1 183 ? -8.828 35.719 19.594 1 98.31 183 ILE B CA 1
ATOM 4967 C C . ILE B 1 183 ? -8.977 36.812 18.547 1 98.31 183 ILE B C 1
ATOM 4969 O O . ILE B 1 183 ? -9.906 36.781 17.75 1 98.31 183 ILE B O 1
ATOM 4973 N N . ILE B 1 184 ? -8.078 37.781 18.562 1 98 184 ILE B N 1
ATOM 4974 C CA . ILE B 1 184 ? -8.133 38.906 17.656 1 98 184 ILE B CA 1
ATOM 4975 C C . ILE B 1 184 ? -7.277 38.625 16.422 1 98 184 ILE B C 1
ATOM 4977 O O . ILE B 1 184 ? -6.07 38.406 16.531 1 98 184 ILE B O 1
ATOM 4981 N N . PRO B 1 185 ? -7.895 38.625 15.25 1 97.31 185 PRO B N 1
ATOM 4982 C CA . PRO B 1 185 ? -7.133 38.375 14.016 1 97.31 185 PRO B CA 1
ATOM 4983 C C . PRO B 1 185 ? -6.496 39.656 13.469 1 97.31 185 PRO B C 1
ATOM 4985 O O . PRO B 1 185 ? -7.094 40.719 13.539 1 97.31 185 PRO B O 1
ATOM 4988 N N . HIS B 1 186 ? -5.27 39.531 13.039 1 95.75 186 HIS B N 1
ATOM 4989 C CA . HIS B 1 186 ? -4.539 40.594 12.32 1 95.75 186 HIS B CA 1
ATOM 4990 C C . HIS B 1 186 ? -3.98 40.062 11.008 1 95.75 186 HIS B C 1
ATOM 4992 O O . HIS B 1 186 ? -3.85 38.844 10.82 1 95.75 186 HIS B O 1
ATOM 4998 N N . THR B 1 187 ? -3.744 40.969 10.062 1 93.38 187 THR B N 1
ATOM 4999 C CA . THR B 1 187 ? -3.164 40.562 8.781 1 93.38 187 THR B CA 1
ATOM 5000 C C . THR B 1 187 ? -1.9 41.375 8.492 1 93.38 187 THR B C 1
ATOM 5002 O O . THR B 1 187 ? -1.729 42.469 9.008 1 93.38 187 THR B O 1
ATOM 5005 N N . ILE B 1 188 ? -1.001 40.75 7.816 1 90.5 188 ILE B N 1
ATOM 5006 C CA . ILE B 1 188 ? 0.199 41.406 7.289 1 90.5 188 ILE B CA 1
ATOM 5007 C C . ILE B 1 188 ? 0.238 41.25 5.77 1 90.5 188 ILE B C 1
ATOM 5009 O O . ILE B 1 188 ? -0.126 40.188 5.234 1 90.5 188 ILE B O 1
ATOM 5013 N N . GLN B 1 189 ? 0.637 42.25 5.141 1 86.69 189 GLN B N 1
ATOM 5014 C CA . GLN B 1 189 ? 0.765 42.188 3.688 1 86.69 189 GLN B CA 1
ATOM 5015 C C . GLN B 1 189 ? 1.9 41.25 3.279 1 86.69 189 GLN B C 1
ATOM 5017 O O . GLN B 1 189 ? 3.018 41.375 3.787 1 86.69 189 GLN B O 1
ATOM 5022 N N . ARG B 1 190 ? 1.57 40.375 2.492 1 77.44 190 ARG B N 1
ATOM 5023 C CA . ARG B 1 190 ? 2.6 39.469 1.983 1 77.44 190 ARG B CA 1
ATOM 5024 C C . ARG B 1 190 ? 3.51 40.188 0.988 1 77.44 190 ARG B C 1
ATOM 5026 O O . ARG B 1 190 ? 3.035 40.938 0.137 1 77.44 190 ARG B O 1
ATOM 5033 N N . HIS B 1 191 ? 4.848 40.25 1.455 1 63.19 191 HIS B N 1
ATOM 5034 C CA . HIS B 1 191 ? 5.875 40.812 0.59 1 63.19 191 HIS B CA 1
ATOM 5035 C C . HIS B 1 191 ? 6.602 39.719 -0.196 1 63.19 191 HIS B C 1
ATOM 5037 O O . HIS B 1 191 ? 6.996 38.719 0.37 1 63.19 191 HIS B O 1
ATOM 5043 N N . GLY B 1 192 ? 6.32 39.562 -1.669 1 57.97 192 GLY B N 1
ATOM 5044 C CA . GLY B 1 192 ? 7.031 38.625 -2.541 1 57.97 192 GLY B CA 1
ATOM 5045 C C . GLY B 1 192 ? 6.121 37.938 -3.547 1 57.97 192 GLY B C 1
ATOM 5046 O O . GLY B 1 192 ? 4.934 38.25 -3.635 1 57.97 192 GLY B O 1
ATOM 5047 N N . SER B 1 193 ? 6.832 37 -4.301 1 51.84 193 SER B N 1
ATOM 5048 C CA . SER B 1 193 ? 6.215 36.406 -5.48 1 51.84 193 SER B CA 1
ATOM 5049 C C . SER B 1 193 ? 5.059 35.469 -5.102 1 51.84 193 SER B C 1
ATOM 5051 O O . SER B 1 193 ? 5.027 34.938 -3.998 1 51.84 193 SER B O 1
ATOM 5053 N N . ASP B 1 194 ? 4.039 35.469 -5.855 1 52.53 194 ASP B N 1
ATOM 5054 C CA . ASP B 1 194 ? 2.848 34.625 -5.758 1 52.53 194 ASP B CA 1
ATOM 5055 C C . ASP B 1 194 ? 3.221 33.188 -5.492 1 52.53 194 ASP B C 1
ATOM 5057 O O . ASP B 1 194 ? 4.27 32.719 -5.938 1 52.53 194 ASP B O 1
ATOM 5061 N N . TYR B 1 195 ? 2.621 32.594 -4.48 1 50.22 195 TYR B N 1
ATOM 5062 C CA . TYR B 1 195 ? 2.836 31.203 -4.059 1 50.22 195 TYR B CA 1
ATOM 5063 C C . TYR B 1 195 ? 3.115 30.312 -5.262 1 50.22 195 TYR B C 1
ATOM 5065 O O . TYR B 1 195 ? 3.904 29.375 -5.168 1 50.22 195 TYR B O 1
ATOM 5073 N N . ASN B 1 196 ? 2.521 30.688 -6.418 1 53.81 196 ASN B N 1
ATOM 5074 C CA . ASN B 1 196 ? 2.641 29.844 -7.594 1 53.81 196 ASN B CA 1
ATOM 5075 C C . ASN B 1 196 ? 3.83 30.234 -8.461 1 53.81 196 ASN B C 1
ATOM 5077 O O . ASN B 1 196 ? 4.012 29.703 -9.562 1 53.81 196 ASN B O 1
ATOM 5081 N N . ASP B 1 197 ? 4.676 31.109 -7.797 1 57.41 197 ASP B N 1
ATOM 5082 C CA . ASP B 1 197 ? 5.809 31.562 -8.602 1 57.41 197 ASP B CA 1
ATOM 5083 C C . ASP B 1 197 ? 6.988 30.594 -8.469 1 57.41 197 ASP B C 1
ATOM 5085 O O . ASP B 1 197 ? 7.621 30.516 -7.418 1 57.41 197 ASP B O 1
ATOM 5089 N N . SER B 1 198 ? 7.242 29.844 -9.43 1 62.22 198 SER B N 1
ATOM 5090 C CA . SER B 1 198 ? 8.297 28.844 -9.453 1 62.22 198 SER B CA 1
ATOM 5091 C C . SER B 1 198 ? 9.648 29.453 -9.789 1 62.22 198 SER B C 1
ATOM 5093 O O . SER B 1 198 ? 10.672 28.781 -9.766 1 62.22 198 SER B O 1
ATOM 5095 N N . GLU B 1 199 ? 9.664 30.75 -9.961 1 63.38 199 GLU B N 1
ATOM 5096 C CA . GLU B 1 199 ? 10.93 31.375 -10.328 1 63.38 199 GLU B CA 1
ATOM 5097 C C . GLU B 1 199 ? 11.672 31.875 -9.102 1 63.38 199 GLU B C 1
ATOM 5099 O O . GLU B 1 199 ? 11.086 32.531 -8.234 1 63.38 199 GLU B O 1
ATOM 5104 N N . PHE B 1 200 ? 12.859 31.531 -8.93 1 71.25 200 PHE B N 1
ATOM 5105 C CA . PHE B 1 200 ? 13.727 31.922 -7.82 1 71.25 200 PHE B CA 1
ATOM 5106 C C . PHE B 1 200 ? 14.125 33.375 -7.926 1 71.25 200 PHE B C 1
ATOM 5108 O O . PHE B 1 200 ? 14.633 33.812 -8.961 1 71.25 200 PHE B O 1
ATOM 5115 N N . LYS B 1 201 ? 13.68 34.25 -6.922 1 64.56 201 LYS B N 1
ATOM 5116 C CA . LYS B 1 201 ? 13.938 35.688 -6.977 1 64.56 201 LYS B CA 1
ATOM 5117 C C . LYS B 1 201 ? 14.914 36.125 -5.887 1 64.56 201 LYS B C 1
ATOM 5119 O O . LYS B 1 201 ? 14.805 37.219 -5.348 1 64.56 201 LYS B O 1
ATOM 5124 N N . GLY B 1 202 ? 15.797 35.219 -5.465 1 64.25 202 GLY B N 1
ATOM 5125 C CA . GLY B 1 202 ? 16.844 35.562 -4.516 1 64.25 202 GLY B CA 1
ATOM 5126 C C . GLY B 1 202 ? 16.344 35.625 -3.082 1 64.25 202 GLY B C 1
ATOM 5127 O O . GLY B 1 202 ? 15.727 34.688 -2.592 1 64.25 202 GLY B O 1
ATOM 5128 N N . LYS B 1 203 ? 16.484 36.719 -2.441 1 69.25 203 LYS B N 1
ATOM 5129 C CA . LYS B 1 203 ? 16.297 36.875 -1.003 1 69.25 203 LYS B CA 1
ATOM 5130 C C . LYS B 1 203 ? 14.836 36.656 -0.612 1 69.25 203 LYS B C 1
ATOM 5132 O O . LYS B 1 203 ? 14.555 36.125 0.465 1 69.25 203 LYS B O 1
ATOM 5137 N N . LEU B 1 204 ? 13.883 36.875 -1.47 1 69.06 204 LEU B N 1
ATOM 5138 C CA . LEU B 1 204 ? 12.477 36.75 -1.102 1 69.06 204 LEU B CA 1
ATOM 5139 C C . LEU B 1 204 ? 11.789 35.719 -1.994 1 69.06 204 LEU B C 1
ATOM 5141 O O . LEU B 1 204 ? 10.656 35.938 -2.438 1 69.06 204 LEU B O 1
ATOM 5145 N N . SER B 1 205 ? 12.359 34.688 -2.154 1 74.31 205 SER B N 1
ATOM 5146 C CA . SER B 1 205 ? 11.828 33.656 -3.027 1 74.31 205 SER B CA 1
ATOM 5147 C C . SER B 1 205 ? 10.734 32.844 -2.326 1 74.31 205 SER B C 1
ATOM 5149 O O . SER B 1 205 ? 10.711 32.75 -1.098 1 74.31 205 SER B O 1
ATOM 5151 N N . SER B 1 206 ? 9.812 32.312 -3.1 1 80.94 206 SER B N 1
ATOM 5152 C CA . SER B 1 206 ? 8.719 31.469 -2.604 1 80.94 206 SER B CA 1
ATOM 5153 C C . SER B 1 206 ? 9.227 30.109 -2.137 1 80.94 206 SER B C 1
ATOM 5155 O O . SER B 1 206 ? 10.32 29.688 -2.514 1 80.94 206 SER B O 1
ATOM 5157 N N . ALA B 1 207 ? 8.422 29.547 -1.228 1 83.56 207 ALA B N 1
ATOM 5158 C CA . ALA B 1 207 ? 8.742 28.203 -0.748 1 83.56 207 ALA B CA 1
ATOM 5159 C C . ALA B 1 207 ? 8.836 27.203 -1.906 1 83.56 207 ALA B C 1
ATOM 5161 O O . ALA B 1 207 ? 9.695 26.328 -1.91 1 83.56 207 ALA B O 1
ATOM 5162 N N . THR B 1 208 ? 8.023 27.344 -2.898 1 85.5 208 THR B N 1
ATOM 5163 C CA . THR B 1 208 ? 7.984 26.469 -4.07 1 85.5 208 THR B CA 1
ATOM 5164 C C . THR B 1 208 ? 9.297 26.547 -4.84 1 85.5 208 THR B C 1
ATOM 5166 O O . THR B 1 208 ? 9.859 25.531 -5.227 1 85.5 208 THR B O 1
ATOM 5169 N N . ALA B 1 209 ? 9.766 27.703 -5.051 1 88.06 209 ALA B N 1
ATOM 5170 C CA . ALA B 1 209 ? 11.016 27.922 -5.77 1 88.06 209 ALA B CA 1
ATOM 5171 C C . ALA B 1 209 ? 12.195 27.344 -4.992 1 88.06 209 ALA B C 1
ATOM 5173 O O . ALA B 1 209 ? 13.102 26.734 -5.582 1 88.06 209 ALA B O 1
ATOM 5174 N N . ILE B 1 210 ? 12.172 27.5 -3.75 1 92.12 210 ILE B N 1
ATOM 5175 C CA . ILE B 1 210 ? 13.242 27.016 -2.887 1 92.12 210 ILE B CA 1
ATOM 5176 C C . ILE B 1 210 ? 13.281 25.484 -2.938 1 92.12 210 ILE B C 1
ATOM 5178 O O . ILE B 1 210 ? 14.352 24.891 -3.109 1 92.12 210 ILE B O 1
ATOM 5182 N N . ARG B 1 211 ? 12.164 24.844 -2.797 1 93.81 211 ARG B N 1
ATOM 5183 C CA . ARG B 1 211 ? 12.086 23.391 -2.852 1 93.81 211 ARG B CA 1
ATOM 5184 C C . ARG B 1 211 ? 12.578 22.859 -4.199 1 93.81 211 ARG B C 1
ATOM 5186 O O . ARG B 1 211 ? 13.273 21.844 -4.258 1 93.81 211 ARG B O 1
ATOM 5193 N N . LYS B 1 212 ? 12.164 23.547 -5.266 1 92.38 212 LYS B N 1
ATOM 5194 C CA . LYS B 1 212 ? 12.602 23.156 -6.594 1 92.38 212 LYS B CA 1
ATOM 5195 C C . LYS B 1 212 ? 14.125 23.094 -6.672 1 92.38 212 LYS B C 1
ATOM 5197 O O . LYS B 1 212 ? 14.688 22.125 -7.184 1 92.38 212 LYS B O 1
ATOM 5202 N N . LEU B 1 213 ? 14.773 24.078 -6.16 1 92.94 213 LEU B N 1
ATOM 5203 C CA . LEU B 1 213 ? 16.234 24.141 -6.18 1 92.94 213 LEU B CA 1
ATOM 5204 C C . LEU B 1 213 ? 16.828 23.031 -5.34 1 92.94 213 LEU B C 1
ATOM 5206 O O . LEU B 1 213 ? 17.844 22.438 -5.723 1 92.94 213 LEU B O 1
ATOM 5210 N N . ILE B 1 214 ? 16.219 22.812 -4.215 1 95.06 214 ILE B N 1
ATOM 5211 C CA . ILE B 1 214 ? 16.703 21.766 -3.33 1 95.06 214 ILE B CA 1
ATOM 5212 C C . ILE B 1 214 ? 16.625 20.406 -4.039 1 95.06 214 ILE B C 1
ATOM 5214 O O . ILE B 1 214 ? 17.562 19.625 -4.004 1 95.06 214 ILE B O 1
ATOM 5218 N N . PHE B 1 215 ? 15.547 20.172 -4.715 1 93.94 215 PHE B N 1
ATOM 5219 C CA . PHE B 1 215 ? 15.344 18.906 -5.406 1 93.94 215 PHE B CA 1
ATOM 5220 C C . PHE B 1 215 ? 16.281 18.781 -6.602 1 93.94 215 PHE B C 1
ATOM 5222 O O . PHE B 1 215 ? 16.594 17.672 -7.035 1 93.94 215 PHE B O 1
ATOM 5229 N N . GLU B 1 216 ? 16.734 19.875 -7.141 1 93.75 216 GLU B N 1
ATOM 5230 C CA . GLU B 1 216 ? 17.688 19.891 -8.242 1 93.75 216 GLU B CA 1
ATOM 5231 C C . GLU B 1 216 ? 19.125 19.812 -7.734 1 93.75 216 GLU B C 1
ATOM 5233 O O . GLU B 1 216 ? 20.062 20.016 -8.5 1 93.75 216 GLU B O 1
ATOM 5238 N N . ASN B 1 217 ? 19.281 19.656 -6.441 1 93 217 ASN B N 1
ATOM 5239 C CA . ASN B 1 217 ? 20.578 19.547 -5.785 1 93 217 ASN B CA 1
ATOM 5240 C C . ASN B 1 217 ? 21.359 20.859 -5.855 1 93 217 ASN B C 1
ATOM 5242 O O . ASN B 1 217 ? 22.562 20.844 -6.07 1 93 217 ASN B O 1
ATOM 5246 N N . LYS B 1 218 ? 20.703 21.953 -5.844 1 92.19 218 LYS B N 1
ATOM 5247 C CA . LYS B 1 218 ? 21.297 23.281 -5.871 1 92.19 218 LYS B CA 1
ATOM 5248 C C . LYS B 1 218 ? 21.047 24.031 -4.562 1 92.19 218 LYS B C 1
ATOM 5250 O O . LYS B 1 218 ? 20.625 25.172 -4.57 1 92.19 218 LYS B O 1
ATOM 5255 N N . ILE B 1 219 ? 21.25 23.375 -3.467 1 91.56 219 ILE B N 1
ATOM 5256 C CA . ILE B 1 219 ? 20.953 23.922 -2.145 1 91.56 219 ILE B CA 1
ATOM 5257 C C . ILE B 1 219 ? 21.828 25.141 -1.884 1 91.56 219 ILE B C 1
ATOM 5259 O O . ILE B 1 219 ? 21.438 26.047 -1.142 1 91.56 219 ILE B O 1
ATOM 5263 N N . SER B 1 220 ? 22.938 25.219 -2.52 1 91.06 220 SER B N 1
ATOM 5264 C CA . SER B 1 220 ? 23.844 26.359 -2.355 1 91.06 220 SER B CA 1
ATOM 5265 C C . SER B 1 220 ? 23.203 27.641 -2.877 1 91.06 220 SER B C 1
ATOM 5267 O O . SER B 1 220 ? 23.547 28.734 -2.424 1 91.06 220 SER B O 1
ATOM 5269 N N . LYS B 1 221 ? 22.281 27.5 -3.721 1 91.31 221 LYS B N 1
ATOM 5270 C CA . LYS B 1 221 ? 21.672 28.656 -4.363 1 91.31 221 LYS B CA 1
ATOM 5271 C C . LYS B 1 221 ? 20.625 29.297 -3.463 1 91.31 221 LYS B C 1
ATOM 5273 O O . LYS B 1 221 ? 20.172 30.406 -3.721 1 91.31 221 LYS B O 1
ATOM 5278 N N . ILE B 1 222 ? 20.297 28.562 -2.391 1 92.19 222 ILE B N 1
ATOM 5279 C CA . ILE B 1 222 ? 19.203 29.109 -1.584 1 92.19 222 ILE B CA 1
ATOM 5280 C C . ILE B 1 222 ? 19.781 29.781 -0.336 1 92.19 222 ILE B C 1
ATOM 5282 O O . ILE B 1 222 ? 19.031 30.125 0.582 1 92.19 222 ILE B O 1
ATOM 5286 N N . GLU B 1 223 ? 20.984 29.984 -0.259 1 92.19 223 GLU B N 1
ATOM 5287 C CA . GLU B 1 223 ? 21.672 30.5 0.921 1 92.19 223 GLU B CA 1
ATOM 5288 C C . GLU B 1 223 ? 21.141 31.875 1.312 1 92.19 223 GLU B C 1
ATOM 5290 O O . GLU B 1 223 ? 21.062 32.219 2.498 1 92.19 223 GLU B O 1
ATOM 5295 N N . ASN B 1 224 ? 20.781 32.625 0.358 1 91.31 224 ASN B N 1
ATOM 5296 C CA . ASN B 1 224 ? 20.328 34 0.643 1 91.31 224 ASN B CA 1
ATOM 5297 C C . ASN B 1 224 ? 18.812 34.062 0.808 1 91.31 224 ASN B C 1
ATOM 5299 O O . ASN B 1 224 ? 18.266 35.094 1.161 1 91.31 224 ASN B O 1
ATOM 5303 N N . SER B 1 225 ? 18.188 32.938 0.586 1 92.38 225 SER B N 1
ATOM 5304 C CA . SER B 1 225 ? 16.719 32.938 0.617 1 92.38 225 SER B CA 1
ATOM 5305 C C . SER B 1 225 ? 16.203 32.375 1.935 1 92.38 225 SER B C 1
ATOM 5307 O O . SER B 1 225 ? 15.008 32.5 2.229 1 92.38 225 SER B O 1
ATOM 5309 N N . VAL B 1 226 ? 17.094 31.797 2.703 1 95.31 226 VAL B N 1
ATOM 5310 C CA . VAL B 1 226 ? 16.688 31.203 3.971 1 95.31 226 VAL B CA 1
ATOM 5311 C C . VAL B 1 226 ? 17.656 31.641 5.078 1 95.31 226 VAL B C 1
ATOM 5313 O O . VAL B 1 226 ? 18.812 31.953 4.809 1 95.31 226 VAL B O 1
ATOM 5316 N N . PRO B 1 227 ? 17.141 31.688 6.293 1 96.12 227 PRO B N 1
ATOM 5317 C CA . PRO B 1 227 ? 18.062 31.953 7.41 1 96.12 227 PRO B CA 1
ATOM 5318 C C . PRO B 1 227 ? 19.156 30.906 7.543 1 96.12 227 PRO B C 1
ATOM 5320 O O . PRO B 1 227 ? 18.953 29.75 7.121 1 96.12 227 PRO B O 1
ATOM 5323 N N . LYS B 1 228 ? 20.234 31.266 8.164 1 96.44 228 LYS B N 1
ATOM 5324 C CA . LYS B 1 228 ? 21.406 30.391 8.312 1 96.44 228 LYS B CA 1
ATOM 5325 C C . LYS B 1 228 ? 21.031 29.094 9 1 96.44 228 LYS B C 1
ATOM 5327 O O . LYS B 1 228 ? 21.453 28.016 8.562 1 96.44 228 LYS B O 1
ATOM 5332 N N . LYS B 1 229 ? 20.281 29.156 10.047 1 96.81 229 LYS B N 1
ATOM 5333 C CA . LYS B 1 229 ? 19.906 27.969 10.805 1 96.81 229 LYS B CA 1
ATOM 5334 C C . LYS B 1 229 ? 19.047 27.031 9.969 1 96.81 229 LYS B C 1
ATOM 5336 O O . LYS B 1 229 ? 19.172 25.812 10.078 1 96.81 229 LYS B O 1
ATOM 5341 N N . THR B 1 230 ? 18.109 27.578 9.18 1 97.31 230 THR B N 1
ATOM 5342 C CA . THR B 1 230 ? 17.297 26.766 8.281 1 97.31 230 THR B CA 1
ATOM 5343 C C . THR B 1 230 ? 18.188 25.984 7.316 1 97.31 230 THR B C 1
ATOM 5345 O O . THR B 1 230 ? 17.984 24.781 7.117 1 97.31 230 THR B O 1
ATOM 5348 N N . LEU B 1 231 ? 19.141 26.688 6.727 1 97.44 231 LEU B N 1
ATOM 5349 C CA . LEU B 1 231 ? 20.062 26.062 5.781 1 97.44 231 LEU B CA 1
ATOM 5350 C C . LEU B 1 231 ? 20.844 24.922 6.453 1 97.44 231 LEU B C 1
ATOM 5352 O O . LEU B 1 231 ? 21 23.859 5.871 1 97.44 231 LEU B O 1
ATOM 5356 N N . GLU B 1 232 ? 21.312 25.203 7.652 1 98.06 232 GLU B N 1
ATOM 5357 C CA . GLU B 1 232 ? 22.062 24.219 8.422 1 98.06 232 GLU B CA 1
ATOM 5358 C C . GLU B 1 232 ? 21.25 22.938 8.641 1 98.06 232 GLU B C 1
ATOM 5360 O O . GLU B 1 232 ? 21.75 21.844 8.438 1 98.06 232 GLU B O 1
ATOM 5365 N N . ILE B 1 233 ? 20.047 23.062 9.039 1 97.94 233 ILE B N 1
ATOM 5366 C CA . ILE B 1 233 ? 19.188 21.938 9.375 1 97.94 233 ILE B CA 1
ATOM 5367 C C . ILE B 1 233 ? 18.812 21.188 8.102 1 97.94 233 ILE B C 1
ATOM 5369 O O . ILE B 1 233 ? 18.797 19.953 8.086 1 97.94 233 ILE B O 1
ATOM 5373 N N . LEU B 1 234 ? 18.531 21.922 7.023 1 97.94 234 LEU B N 1
ATOM 5374 C CA . LEU B 1 234 ? 18.25 21.297 5.738 1 97.94 234 LEU B CA 1
ATOM 5375 C C . LEU B 1 234 ? 19.422 20.438 5.277 1 97.94 234 LEU B C 1
ATOM 5377 O O . LEU B 1 234 ? 19.234 19.281 4.902 1 97.94 234 LEU B O 1
ATOM 5381 N N . LYS B 1 235 ? 20.594 20.984 5.355 1 97.75 235 LYS B N 1
ATOM 5382 C CA . LYS B 1 235 ? 21.797 20.266 4.941 1 97.75 235 LYS B CA 1
ATOM 5383 C C . LYS B 1 235 ? 22.016 19.031 5.805 1 97.75 235 LYS B C 1
ATOM 5385 O O . LYS B 1 235 ? 22.406 17.969 5.297 1 97.75 235 LYS B O 1
ATOM 5390 N N . ARG B 1 236 ? 21.797 19.172 7.09 1 97.81 236 ARG B N 1
ATOM 5391 C CA . ARG B 1 236 ? 21.938 18.062 8.023 1 97.81 236 ARG B CA 1
ATOM 5392 C C . ARG B 1 236 ? 21.016 16.906 7.648 1 97.81 236 ARG B C 1
ATOM 5394 O O . ARG B 1 236 ? 21.453 15.766 7.531 1 97.81 236 ARG B O 1
ATOM 5401 N N . GLU B 1 237 ? 19.75 17.203 7.461 1 97.31 237 GLU B N 1
ATOM 5402 C CA . GLU B 1 237 ? 18.766 16.172 7.152 1 97.31 237 GLU B CA 1
ATOM 5403 C C . GLU B 1 237 ? 19.047 15.523 5.801 1 97.31 237 GLU B C 1
ATOM 5405 O O . GLU B 1 237 ? 18.891 14.312 5.645 1 97.31 237 GLU B O 1
ATOM 5410 N N . ILE B 1 238 ? 19.438 16.312 4.824 1 96.94 238 ILE B N 1
ATOM 5411 C CA . ILE B 1 238 ? 19.75 15.812 3.49 1 96.94 238 ILE B CA 1
ATOM 5412 C C . ILE B 1 238 ? 20.969 14.898 3.555 1 96.94 238 ILE B C 1
ATOM 5414 O O . ILE B 1 238 ? 20.984 13.82 2.959 1 96.94 238 ILE B O 1
ATOM 5418 N N . SER B 1 239 ? 21.969 15.328 4.316 1 96.88 239 SER B N 1
ATOM 5419 C CA . SER B 1 239 ? 23.188 14.531 4.449 1 96.88 239 SER B CA 1
ATOM 5420 C C . SER B 1 239 ? 22.906 13.195 5.133 1 96.88 239 SER B C 1
ATOM 5422 O O . SER B 1 239 ? 23.547 12.188 4.824 1 96.88 239 SER B O 1
ATOM 5424 N N . LYS B 1 240 ? 21.953 13.219 6.027 1 96.56 240 LYS B N 1
ATOM 5425 C CA . LYS B 1 240 ? 21.609 12.008 6.758 1 96.56 240 LYS B CA 1
ATOM 5426 C C . LYS B 1 240 ? 20.703 11.109 5.922 1 96.56 240 LYS B C 1
ATOM 5428 O O . LYS B 1 240 ? 20.406 9.977 6.309 1 96.56 240 LYS B O 1
ATOM 5433 N N . GLY B 1 241 ? 20.234 11.594 4.828 1 96.5 241 GLY B N 1
ATOM 5434 C CA . GLY B 1 241 ? 19.328 10.836 3.975 1 96.5 241 GLY B CA 1
ATOM 5435 C C . GLY B 1 241 ? 17.891 10.891 4.426 1 96.5 241 GLY B C 1
ATOM 5436 O O . GLY B 1 241 ? 17.078 10.031 4.066 1 96.5 241 GLY B O 1
ATOM 5437 N N . ASN B 1 242 ? 17.5 11.875 5.242 1 96.38 242 ASN B N 1
ATOM 5438 C CA . ASN B 1 242 ? 16.156 12.016 5.766 1 96.38 242 ASN B CA 1
ATOM 5439 C C . ASN B 1 242 ? 15.344 13.023 4.957 1 96.38 242 ASN B C 1
ATOM 5441 O O . ASN B 1 242 ? 14.195 13.328 5.305 1 96.38 242 ASN B O 1
ATOM 5445 N N . GLY B 1 243 ? 15.891 13.578 3.904 1 95.5 243 GLY B N 1
ATOM 5446 C CA . GLY B 1 243 ? 15.289 14.523 2.975 1 95.5 243 GLY B CA 1
ATOM 5447 C C . GLY B 1 243 ? 16.156 14.797 1.761 1 95.5 243 GLY B C 1
ATOM 5448 O O . GLY B 1 243 ? 17.266 14.273 1.652 1 95.5 243 GLY B O 1
ATOM 5449 N N . PRO B 1 244 ? 15.781 15.5 0.799 1 97.62 244 PRO B N 1
ATOM 5450 C CA . PRO B 1 244 ? 14.438 16.078 0.726 1 97.62 244 PRO B CA 1
ATOM 5451 C C . PRO B 1 244 ? 13.383 15.055 0.277 1 97.62 244 PRO B C 1
ATOM 5453 O O . PRO B 1 244 ? 13.711 14.109 -0.446 1 97.62 244 PRO B O 1
ATOM 5456 N N . ILE B 1 245 ? 12.219 15.211 0.729 1 97.88 245 ILE B N 1
ATOM 5457 C CA . ILE B 1 245 ? 11.125 14.305 0.427 1 97.88 245 ILE B CA 1
ATOM 5458 C C . ILE B 1 245 ? 10.086 15.016 -0.44 1 97.88 245 ILE B C 1
ATOM 5460 O O . ILE B 1 245 ? 9.781 16.188 -0.219 1 97.88 245 ILE B O 1
ATOM 5464 N N . ASN B 1 246 ? 9.57 14.375 -1.444 1 96.38 246 ASN B N 1
ATOM 5465 C CA . ASN B 1 246 ? 8.461 14.883 -2.242 1 96.38 246 ASN B CA 1
ATOM 5466 C C . ASN B 1 246 ? 7.445 13.789 -2.551 1 96.38 246 ASN B C 1
ATOM 5468 O O . ASN B 1 246 ? 7.598 12.648 -2.102 1 96.38 246 ASN B O 1
ATOM 5472 N N . LEU B 1 247 ? 6.496 14.148 -3.242 1 96.56 247 LEU B N 1
ATOM 5473 C CA . LEU B 1 247 ? 5.363 13.266 -3.514 1 96.56 247 LEU B CA 1
ATOM 5474 C C . LEU B 1 247 ? 5.793 12.094 -4.383 1 96.56 247 LEU B C 1
ATOM 5476 O O . LEU B 1 247 ? 5.27 10.984 -4.234 1 96.56 247 LEU B O 1
ATOM 5480 N N . GLU B 1 248 ? 6.734 12.234 -5.285 1 96.69 248 GLU B N 1
ATOM 5481 C CA . GLU B 1 248 ? 7.18 11.188 -6.203 1 96.69 248 GLU B CA 1
ATOM 5482 C C . GLU B 1 248 ? 7.82 10.023 -5.445 1 96.69 248 GLU B C 1
ATOM 5484 O O . GLU B 1 248 ? 7.816 8.891 -5.918 1 96.69 248 GLU B O 1
ATOM 5489 N N . LYS B 1 249 ? 8.414 10.352 -4.27 1 96.69 249 LYS B N 1
ATOM 5490 C CA . LYS B 1 249 ? 9 9.305 -3.441 1 96.69 249 LYS B CA 1
ATOM 5491 C C . LYS B 1 249 ? 7.938 8.328 -2.941 1 96.69 249 LYS B C 1
ATOM 5493 O O . LYS B 1 249 ? 8.258 7.223 -2.502 1 96.69 249 LYS B O 1
ATOM 5498 N N . MET B 1 250 ? 6.707 8.703 -3.055 1 97.75 250 MET B N 1
ATOM 5499 C CA . MET B 1 250 ? 5.602 7.867 -2.592 1 97.75 250 MET B CA 1
ATOM 5500 C C . MET B 1 250 ? 5.004 7.066 -3.744 1 97.75 250 MET B C 1
ATOM 5502 O O . MET B 1 250 ? 3.939 6.465 -3.6 1 97.75 250 MET B O 1
ATOM 5506 N N . ARG B 1 251 ? 5.609 7.027 -4.891 1 97.31 251 ARG B N 1
ATOM 5507 C CA . ARG B 1 251 ? 5.078 6.457 -6.125 1 97.31 251 ARG B CA 1
ATOM 5508 C C . ARG B 1 251 ? 4.59 5.027 -5.906 1 97.31 251 ARG B C 1
ATOM 5510 O O . ARG B 1 251 ? 3.434 4.711 -6.195 1 97.31 251 ARG B O 1
ATOM 5517 N N . GLU B 1 252 ? 5.434 4.145 -5.344 1 97.5 252 GLU B N 1
ATOM 5518 C CA . GLU B 1 252 ? 5.105 2.729 -5.219 1 97.5 252 GLU B CA 1
ATOM 5519 C C . GLU B 1 252 ? 3.924 2.518 -4.277 1 97.5 252 GLU B C 1
ATOM 5521 O O . GLU B 1 252 ? 3.033 1.712 -4.559 1 97.5 252 GLU B O 1
ATOM 5526 N N . ILE B 1 253 ? 3.898 3.27 -3.166 1 98.12 253 ILE B N 1
ATOM 5527 C CA . ILE B 1 253 ? 2.852 3.076 -2.17 1 98.12 253 ILE B CA 1
ATOM 5528 C C . ILE B 1 253 ? 1.515 3.564 -2.725 1 98.12 253 ILE B C 1
ATOM 5530 O O . ILE B 1 253 ? 0.487 2.904 -2.557 1 98.12 253 ILE B O 1
ATOM 5534 N N . ILE B 1 254 ? 1.547 4.699 -3.426 1 98.44 254 ILE B N 1
ATOM 5535 C CA . ILE B 1 254 ? 0.323 5.289 -3.955 1 98.44 254 ILE B CA 1
ATOM 5536 C C . ILE B 1 254 ? -0.243 4.402 -5.062 1 98.44 254 ILE B C 1
ATOM 5538 O O . ILE B 1 254 ? -1.425 4.051 -5.039 1 98.44 254 ILE B O 1
ATOM 5542 N N . LEU B 1 255 ? 0.56 4.043 -6.004 1 98.25 255 LEU B N 1
ATOM 5543 C CA . LEU B 1 255 ? 0.093 3.23 -7.121 1 98.25 255 LEU B CA 1
ATOM 5544 C C . LEU B 1 255 ? -0.31 1.838 -6.652 1 98.25 255 LEU B C 1
ATOM 5546 O O . LEU B 1 255 ? -1.269 1.258 -7.164 1 98.25 255 LEU B O 1
ATOM 5550 N N . TYR B 1 256 ? 0.39 1.319 -5.664 1 98.25 256 TYR B N 1
ATOM 5551 C CA . TYR B 1 256 ? -0.015 0.049 -5.074 1 98.25 256 TYR B CA 1
ATOM 5552 C C . TYR B 1 256 ? -1.435 0.13 -4.523 1 98.25 256 TYR B C 1
ATOM 5554 O O . TYR B 1 256 ? -2.283 -0.701 -4.855 1 98.25 256 TYR B O 1
ATOM 5562 N N . LYS B 1 257 ? -1.641 1.109 -3.68 1 98.56 257 LYS B N 1
ATOM 5563 C CA . LYS B 1 257 ? -2.949 1.271 -3.053 1 98.56 257 LYS B CA 1
ATOM 5564 C C . LYS B 1 257 ? -4.047 1.405 -4.102 1 98.56 257 LYS B C 1
ATOM 5566 O O . LYS B 1 257 ? -5.086 0.744 -4.012 1 98.56 257 LYS B O 1
ATOM 5571 N N . LEU B 1 258 ? -3.826 2.16 -5.09 1 98.38 258 LEU B N 1
ATOM 5572 C CA . LEU B 1 258 ? -4.84 2.449 -6.098 1 98.38 258 LEU B CA 1
ATOM 5573 C C . LEU B 1 258 ? -5.055 1.248 -7.012 1 98.38 258 LEU B C 1
ATOM 5575 O O . LEU B 1 258 ? -6.195 0.924 -7.359 1 98.38 258 LEU B O 1
ATOM 5579 N N . ARG B 1 259 ? -3.988 0.558 -7.398 1 97.75 259 ARG B N 1
ATOM 5580 C CA . ARG B 1 259 ? -4.082 -0.552 -8.344 1 97.75 259 ARG B CA 1
ATOM 5581 C C . ARG B 1 259 ? -4.695 -1.782 -7.68 1 97.75 259 ARG B C 1
ATOM 5583 O O . ARG B 1 259 ? -5.281 -2.629 -8.352 1 97.75 259 ARG B O 1
ATOM 5590 N N . LEU B 1 260 ? -4.508 -1.901 -6.418 1 97.25 260 LEU B N 1
ATOM 5591 C CA . LEU B 1 260 ? -5.102 -3.018 -5.695 1 97.25 260 LEU B CA 1
ATOM 5592 C C . LEU B 1 260 ? -6.582 -2.77 -5.43 1 97.25 260 LEU B C 1
ATOM 5594 O O . LEU B 1 260 ? -7.371 -3.713 -5.359 1 97.25 260 LEU B O 1
ATOM 5598 N N . SER B 1 261 ? -6.977 -1.51 -5.359 1 96.81 261 SER B N 1
ATOM 5599 C CA . SER B 1 261 ? -8.32 -1.122 -4.949 1 96.81 261 SER B CA 1
ATOM 5600 C C . SER B 1 261 ? -9.312 -1.245 -6.102 1 96.81 261 SER B C 1
ATOM 5602 O O . SER B 1 261 ? -8.93 -1.109 -7.266 1 96.81 261 SER B O 1
ATOM 5604 N N . GLU B 1 262 ? -10.531 -1.58 -5.719 1 95 262 GLU B N 1
ATOM 5605 C CA . GLU B 1 262 ? -11.688 -1.387 -6.59 1 95 262 GLU B CA 1
ATOM 5606 C C . GLU B 1 262 ? -12.398 -0.074 -6.281 1 95 262 GLU B C 1
ATOM 5608 O O . GLU B 1 262 ? -12.141 0.551 -5.25 1 95 262 GLU B O 1
ATOM 5613 N N . ARG B 1 263 ? -13.258 0.342 -7.148 1 94.44 263 ARG B N 1
ATOM 5614 C CA . ARG B 1 263 ? -13.969 1.599 -6.953 1 94.44 263 ARG B CA 1
ATOM 5615 C C . ARG B 1 263 ? -14.719 1.601 -5.621 1 94.44 263 ARG B C 1
ATOM 5617 O O . ARG B 1 263 ? -14.68 2.588 -4.883 1 94.44 263 ARG B O 1
ATOM 5624 N N . GLU B 1 264 ? -15.328 0.494 -5.309 1 94.19 264 GLU B N 1
ATOM 5625 C CA . GLU B 1 264 ? -16.156 0.358 -4.109 1 94.19 264 GLU B CA 1
ATOM 5626 C C . GLU B 1 264 ? -15.305 0.497 -2.846 1 94.19 264 GLU B C 1
ATOM 5628 O O . GLU B 1 264 ? -15.82 0.888 -1.793 1 94.19 264 GLU B O 1
ATOM 5633 N N . ASP B 1 265 ? -14.055 0.231 -2.973 1 94.88 265 ASP B N 1
ATOM 5634 C CA . ASP B 1 265 ? -13.164 0.268 -1.817 1 94.88 265 ASP B CA 1
ATOM 5635 C C . ASP B 1 265 ? -12.867 1.706 -1.396 1 94.88 265 ASP B C 1
ATOM 5637 O O . ASP B 1 265 ? -12.461 1.955 -0.259 1 94.88 265 ASP B O 1
ATOM 5641 N N . ILE B 1 266 ? -13.047 2.697 -2.336 1 97 266 ILE B N 1
ATOM 5642 C CA . ILE B 1 266 ? -12.555 4.031 -2 1 97 266 ILE B CA 1
ATOM 5643 C C . ILE B 1 266 ? -13.695 5.039 -2.1 1 97 266 ILE B C 1
ATOM 5645 O O . ILE B 1 266 ? -13.492 6.238 -1.905 1 97 266 ILE B O 1
ATOM 5649 N N . THR B 1 267 ? -14.945 4.586 -2.295 1 95.69 267 THR B N 1
ATOM 5650 C CA . THR B 1 267 ? -16.094 5.477 -2.467 1 95.69 267 THR B CA 1
ATOM 5651 C C . THR B 1 267 ? -16.438 6.16 -1.149 1 95.69 267 THR B C 1
ATOM 5653 O O . THR B 1 267 ? -17.016 7.254 -1.145 1 95.69 267 THR B O 1
ATOM 5656 N N . ASP B 1 268 ? -16.125 5.555 -0.057 1 96.25 268 ASP B N 1
ATOM 5657 C CA . ASP B 1 268 ? -16.484 6.117 1.239 1 96.25 268 ASP B CA 1
ATOM 5658 C C . ASP B 1 268 ? -15.359 6.965 1.81 1 96.25 268 ASP B C 1
ATOM 5660 O O . ASP B 1 268 ? -15.477 7.508 2.91 1 96.25 268 ASP B O 1
ATOM 5664 N N . ILE B 1 269 ? -14.297 7.098 1.071 1 97.88 269 ILE B N 1
ATOM 5665 C CA . ILE B 1 269 ? -13.156 7.91 1.494 1 97.88 269 ILE B CA 1
ATOM 5666 C C . ILE B 1 269 ? -13.508 9.391 1.383 1 97.88 269 ILE B C 1
ATOM 5668 O O . ILE B 1 269 ? -14.266 9.789 0.493 1 97.88 269 ILE B O 1
ATOM 5672 N N . LEU B 1 270 ? -12.945 10.211 2.273 1 97.12 270 LEU B N 1
ATOM 5673 C CA . LEU B 1 270 ? -13.195 11.641 2.328 1 97.12 270 LEU B CA 1
ATOM 5674 C C . LEU B 1 270 ? -12.867 12.305 0.992 1 97.12 270 LEU B C 1
ATOM 5676 O O . LEU B 1 270 ? -11.805 12.07 0.422 1 97.12 270 LEU B O 1
ATOM 5680 N N . ASP B 1 271 ? -13.773 13.078 0.448 1 93.31 271 ASP B N 1
ATOM 5681 C CA . ASP B 1 271 ? -13.625 13.945 -0.711 1 93.31 271 ASP B CA 1
ATOM 5682 C C . ASP B 1 271 ? -13.547 13.141 -2.002 1 93.31 271 ASP B C 1
ATOM 5684 O O . ASP B 1 271 ? -13.039 13.625 -3.016 1 93.31 271 ASP B O 1
ATOM 5688 N N . ILE B 1 272 ? -13.875 11.844 -1.922 1 95.75 272 ILE B N 1
ATOM 5689 C CA . ILE B 1 272 ? -13.977 11.031 -3.129 1 95.75 272 ILE B CA 1
ATOM 5690 C C . ILE B 1 272 ? -15.43 11 -3.611 1 95.75 272 ILE B C 1
ATOM 5692 O O . ILE B 1 272 ? -16.219 10.172 -3.164 1 95.75 272 ILE B O 1
ATOM 5696 N N . LYS B 1 273 ? -15.695 11.891 -4.516 1 90.06 273 LYS B N 1
ATOM 5697 C CA . LYS B 1 273 ? -17.047 12.055 -5.039 1 90.06 273 LYS B CA 1
ATOM 5698 C C . LYS B 1 273 ? -17.016 12.375 -6.531 1 90.06 273 LYS B C 1
ATOM 5700 O O . LYS B 1 273 ? -15.953 12.625 -7.102 1 90.06 273 LYS B O 1
ATOM 5705 N N . GLU B 1 274 ? -18.109 12.219 -7.125 1 89.56 274 GLU B N 1
ATOM 5706 C CA . GLU B 1 274 ? -18.375 12.68 -8.484 1 89.56 274 GLU B CA 1
ATOM 5707 C C . GLU B 1 274 ? -17.438 12.008 -9.484 1 89.56 274 GLU B C 1
ATOM 5709 O O . GLU B 1 274 ? -16.938 12.664 -10.406 1 89.56 274 GLU B O 1
ATOM 5714 N N . GLY B 1 275 ? -17.078 10.758 -9.297 1 92.25 275 GLY B N 1
ATOM 5715 C CA . GLY B 1 275 ? -16.344 10 -10.305 1 92.25 275 GLY B CA 1
ATOM 5716 C C . GLY B 1 275 ? -14.852 9.984 -10.078 1 92.25 275 GLY B C 1
ATOM 5717 O O . GLY B 1 275 ? -14.109 9.344 -10.82 1 92.25 275 GLY B O 1
ATOM 5718 N N . LEU B 1 276 ? -14.406 10.727 -9.055 1 95.31 276 LEU B N 1
ATOM 5719 C CA . LEU B 1 276 ? -12.984 10.758 -8.742 1 95.31 276 LEU B CA 1
ATOM 5720 C C . LEU B 1 276 ? -12.461 9.352 -8.461 1 95.31 276 LEU B C 1
ATOM 5722 O O . LEU B 1 276 ? -11.305 9.039 -8.773 1 95.31 276 LEU B O 1
ATOM 5726 N N . ASP B 1 277 ? -13.367 8.531 -7.84 1 96.31 277 ASP B N 1
ATOM 5727 C CA . ASP B 1 277 ? -13.008 7.141 -7.566 1 96.31 277 ASP B CA 1
ATOM 5728 C C . ASP B 1 277 ? -12.664 6.398 -8.859 1 96.31 277 ASP B C 1
ATOM 5730 O O . ASP B 1 277 ? -11.602 5.777 -8.961 1 96.31 277 ASP B O 1
ATOM 5734 N N . LYS B 1 278 ? -13.477 6.516 -9.898 1 96.38 278 LYS B N 1
ATOM 5735 C CA . LYS B 1 278 ? -13.258 5.859 -11.18 1 96.38 278 LYS B CA 1
ATOM 5736 C C . LYS B 1 278 ? -11.961 6.348 -11.828 1 96.38 278 LYS B C 1
ATOM 5738 O O . LYS B 1 278 ? -11.188 5.551 -12.359 1 96.38 278 LYS B O 1
ATOM 5743 N N . ARG B 1 279 ? -11.703 7.625 -11.797 1 96.88 279 ARG B N 1
ATOM 5744 C CA . ARG B 1 279 ? -10.531 8.219 -12.43 1 96.88 279 ARG B CA 1
ATOM 5745 C C . ARG B 1 279 ? -9.242 7.734 -11.766 1 96.88 279 ARG B C 1
ATOM 5747 O O . ARG B 1 279 ? -8.297 7.348 -12.453 1 96.88 279 ARG B O 1
ATOM 5754 N N . PHE B 1 280 ?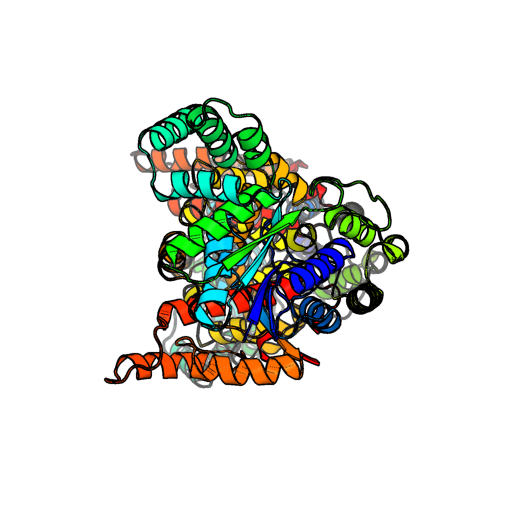 -9.242 7.746 -10.438 1 98.06 280 PHE B N 1
ATOM 5755 C CA . PHE B 1 280 ? -8.055 7.297 -9.719 1 98.06 280 PHE B CA 1
ATOM 5756 C C . PHE B 1 280 ? -7.727 5.852 -10.07 1 98.06 280 PHE B C 1
ATOM 5758 O O . PHE B 1 280 ? -6.57 5.523 -10.352 1 98.06 280 PHE B O 1
ATOM 5765 N N . ILE B 1 281 ? -8.742 5.004 -10.062 1 97.31 281 ILE B N 1
ATOM 5766 C CA . ILE B 1 281 ? -8.523 3.578 -10.273 1 97.31 281 ILE B CA 1
ATOM 5767 C C . ILE B 1 281 ? -8.094 3.334 -11.719 1 97.31 281 ILE B C 1
ATOM 5769 O O . ILE B 1 281 ? -7.102 2.646 -11.969 1 97.31 281 ILE B O 1
ATOM 5773 N N . GLU B 1 282 ? -8.734 3.891 -12.68 1 96.12 282 GLU B N 1
ATOM 5774 C CA . GLU B 1 282 ? -8.461 3.676 -14.094 1 96.12 282 GLU B CA 1
ATOM 5775 C C . GLU B 1 282 ? -7.086 4.223 -14.484 1 96.12 282 GLU B C 1
ATOM 5777 O O . GLU B 1 282 ? -6.293 3.525 -15.117 1 96.12 282 GLU B O 1
ATOM 5782 N N . TYR B 1 283 ? -6.797 5.426 -14.078 1 97.38 283 TYR B N 1
ATOM 5783 C CA . TYR B 1 283 ? -5.578 6.078 -14.539 1 97.38 283 TYR B CA 1
ATOM 5784 C C . TYR B 1 283 ? -4.363 5.566 -13.773 1 97.38 283 TYR B C 1
ATOM 5786 O O . TYR B 1 283 ? -3.234 5.645 -14.258 1 97.38 283 TYR B O 1
ATOM 5794 N N . SER B 1 284 ? -4.574 5.082 -12.531 1 97.81 284 SER B N 1
ATOM 5795 C CA . SER B 1 284 ? -3.445 4.516 -11.797 1 97.81 284 SER B CA 1
ATOM 5796 C C . SER B 1 284 ? -2.822 3.348 -12.555 1 97.81 284 SER B C 1
ATOM 5798 O O . SER B 1 284 ? -1.612 3.125 -12.477 1 97.81 284 SER B O 1
ATOM 5800 N N . LYS B 1 285 ? -3.648 2.592 -13.297 1 95.62 285 LYS B N 1
ATOM 5801 C CA . LYS B 1 285 ? -3.209 1.398 -14.016 1 95.62 285 LYS B CA 1
ATOM 5802 C C . LYS B 1 285 ? -2.432 1.771 -15.273 1 95.62 285 LYS B C 1
ATOM 5804 O O . LYS B 1 285 ? -1.775 0.92 -15.875 1 95.62 285 LYS B O 1
ATOM 5809 N N . ARG B 1 286 ? -2.455 3.053 -15.641 1 94.06 286 ARG B N 1
ATOM 5810 C CA . ARG B 1 286 ? -1.817 3.5 -16.875 1 94.06 286 ARG B CA 1
ATOM 5811 C C . ARG B 1 286 ? -0.862 4.66 -16.609 1 94.06 286 ARG B C 1
ATOM 5813 O O . ARG B 1 286 ? -0.637 5.496 -17.484 1 94.06 286 ARG B O 1
ATOM 5820 N N . SER B 1 287 ? -0.451 4.809 -15.445 1 96.38 287 SER B N 1
ATOM 5821 C CA . SER B 1 287 ? 0.456 5.902 -15.109 1 96.38 287 SER B CA 1
ATOM 5822 C C . SER B 1 287 ? 1.812 5.375 -14.656 1 96.38 287 SER B C 1
ATOM 5824 O O . SER B 1 287 ? 1.884 4.395 -13.914 1 96.38 287 SER B O 1
ATOM 5826 N N . LYS B 1 288 ? 2.844 6.027 -15.07 1 95.25 288 LYS B N 1
ATOM 5827 C CA . LYS B 1 288 ? 4.199 5.586 -14.758 1 95.25 288 LYS B CA 1
ATOM 5828 C C . LYS B 1 288 ? 4.684 6.199 -13.445 1 95.25 288 LYS B C 1
ATOM 5830 O O . LYS B 1 288 ? 5.566 5.645 -12.781 1 95.25 288 LYS B O 1
ATOM 5835 N N . ASP B 1 289 ? 4.223 7.41 -13.141 1 95.94 289 ASP B N 1
ATOM 5836 C CA . ASP B 1 289 ? 4.629 8.102 -11.922 1 95.94 289 ASP B CA 1
ATOM 5837 C C . ASP B 1 289 ? 3.496 8.969 -11.383 1 95.94 289 ASP B C 1
ATOM 5839 O O . ASP B 1 289 ? 2.385 8.953 -11.914 1 95.94 289 ASP B O 1
ATOM 5843 N N . ILE B 1 290 ? 3.73 9.641 -10.305 1 97 290 ILE B N 1
ATOM 5844 C CA . ILE B 1 290 ? 2.674 10.367 -9.602 1 97 290 ILE B CA 1
ATOM 5845 C C . ILE B 1 290 ? 2.256 11.586 -10.414 1 97 290 ILE B C 1
ATOM 5847 O O . ILE B 1 290 ? 1.065 11.898 -10.508 1 97 290 ILE B O 1
ATOM 5851 N N . ASN B 1 291 ? 3.244 12.266 -10.93 1 96 291 ASN B N 1
ATOM 5852 C CA . ASN B 1 291 ? 2.924 13.414 -11.766 1 96 291 ASN B CA 1
ATOM 5853 C C . ASN B 1 291 ? 2.016 13.031 -12.93 1 96 291 ASN B C 1
ATOM 5855 O O . ASN B 1 291 ? 1.057 13.742 -13.242 1 96 291 ASN B O 1
ATOM 5859 N N . ASP B 1 292 ? 2.348 11.922 -13.578 1 97 292 ASP B N 1
ATOM 5860 C CA . ASP B 1 292 ? 1.536 11.398 -14.672 1 97 292 ASP B CA 1
ATOM 5861 C C . ASP B 1 292 ? 0.12 11.078 -14.203 1 97 292 ASP B C 1
ATOM 5863 O O . ASP B 1 292 ? -0.855 11.406 -14.883 1 97 292 ASP B O 1
ATOM 5867 N N . LEU B 1 293 ? -0.026 10.469 -13.109 1 97.94 293 LEU B N 1
ATOM 5868 C CA . LEU B 1 293 ? -1.316 10.117 -12.531 1 97.94 293 LEU B CA 1
ATOM 5869 C C . LEU B 1 293 ? -2.143 11.367 -12.242 1 97.94 293 LEU B C 1
ATOM 5871 O O . LEU B 1 293 ? -3.309 11.445 -12.633 1 97.94 293 LEU B O 1
ATOM 5875 N N . LEU B 1 294 ? -1.522 12.336 -11.57 1 97.81 294 LEU B N 1
ATOM 5876 C CA . LEU B 1 294 ? -2.232 13.547 -11.18 1 97.81 294 LEU B CA 1
ATOM 5877 C C . LEU B 1 294 ? -2.717 14.312 -12.398 1 97.81 294 LEU B C 1
ATOM 5879 O O . LEU B 1 294 ? -3.834 14.836 -12.406 1 97.81 294 LEU B O 1
ATOM 5883 N N . LYS B 1 295 ? -1.901 14.375 -13.414 1 96.62 295 LYS B N 1
ATOM 5884 C CA . LYS B 1 295 ? -2.271 15.062 -14.648 1 96.62 295 LYS B CA 1
ATOM 5885 C C . LYS B 1 295 ? -3.479 14.398 -15.305 1 96.62 295 LYS B C 1
ATOM 5887 O O . LYS B 1 295 ? -4.344 15.078 -15.859 1 96.62 295 LYS B O 1
ATOM 5892 N N . LYS B 1 296 ? -3.529 13.109 -15.219 1 96.81 296 LYS B N 1
ATOM 5893 C CA . LYS B 1 296 ? -4.613 12.367 -15.844 1 96.81 296 LYS B CA 1
ATOM 5894 C C . LYS B 1 296 ? -5.898 12.469 -15.031 1 96.81 296 LYS B C 1
ATOM 5896 O O . LYS B 1 296 ? -6.996 12.5 -15.594 1 96.81 296 LYS B O 1
ATOM 5901 N N . VAL B 1 297 ? -5.758 12.508 -13.758 1 97.25 297 VAL B N 1
ATOM 5902 C CA . VAL B 1 297 ? -6.926 12.516 -12.875 1 97.25 297 VAL B CA 1
ATOM 5903 C C . VAL B 1 297 ? -7.523 13.922 -12.836 1 97.25 297 VAL B C 1
ATOM 5905 O O . VAL B 1 297 ? -8.742 14.078 -12.742 1 97.25 297 VAL B O 1
ATOM 5908 N N . LYS B 1 298 ? -6.641 14.891 -12.898 1 94.19 298 LYS B N 1
ATOM 5909 C CA . LYS B 1 298 ? -7.086 16.281 -12.891 1 94.19 298 LYS B CA 1
ATOM 5910 C C . LYS B 1 298 ? -8.086 16.531 -14.016 1 94.19 298 LYS B C 1
ATOM 5912 O O . LYS B 1 298 ? -7.977 15.953 -15.094 1 94.19 298 LYS B O 1
ATOM 5917 N N . SER B 1 299 ? -9.086 17.344 -13.719 1 90.31 299 SER B N 1
ATOM 5918 C CA . SER B 1 299 ? -10.086 17.766 -14.688 1 90.31 299 SER B CA 1
ATOM 5919 C C . SER B 1 299 ? -10.594 19.172 -14.383 1 90.31 299 SER B C 1
ATOM 5921 O O . SER B 1 299 ? -10.109 19.828 -13.453 1 90.31 299 SER B O 1
ATOM 5923 N N . LYS B 1 300 ? -11.492 19.672 -15.203 1 85.44 300 LYS B N 1
ATOM 5924 C CA . LYS B 1 300 ? -12.109 20.969 -14.953 1 85.44 300 LYS B CA 1
ATOM 5925 C C . LYS B 1 300 ? -12.836 20.984 -13.609 1 85.44 300 LYS B C 1
ATOM 5927 O O . LYS B 1 300 ? -12.875 22.016 -12.93 1 85.44 300 LYS B O 1
ATOM 5932 N N . ARG B 1 301 ? -13.289 19.859 -13.227 1 85.88 301 ARG B N 1
ATOM 5933 C CA . ARG B 1 301 ? -14.086 19.734 -12.016 1 85.88 301 ARG B CA 1
ATOM 5934 C C . ARG B 1 301 ? -13.195 19.516 -10.797 1 85.88 301 ARG B C 1
ATOM 5936 O O . ARG B 1 301 ? -13.602 19.797 -9.664 1 85.88 301 ARG B O 1
ATOM 5943 N N . PHE B 1 302 ? -12.039 19.047 -11.062 1 89.06 302 PHE B N 1
ATOM 5944 C CA . PHE B 1 302 ? -11.156 18.719 -9.953 1 89.06 302 PHE B CA 1
ATOM 5945 C C . PHE B 1 302 ? -9.836 19.484 -10.062 1 89.06 302 PHE B C 1
ATOM 5947 O O . PHE B 1 302 ? -9.039 19.219 -10.969 1 89.06 302 PHE B O 1
ATOM 5954 N N . THR B 1 303 ? -9.609 20.375 -9.023 1 88.62 303 THR B N 1
ATOM 5955 C CA . THR B 1 303 ? -8.344 21.094 -9.031 1 88.62 303 THR B CA 1
ATOM 5956 C C . THR B 1 303 ? -7.184 20.156 -8.695 1 88.62 303 THR B C 1
ATOM 5958 O O . THR B 1 303 ? -7.383 19.109 -8.094 1 88.62 303 THR B O 1
ATOM 5961 N N . TYR B 1 304 ? -6.051 20.547 -9.078 1 92.12 304 TYR B N 1
ATOM 5962 C CA . TYR B 1 304 ? -4.832 19.781 -8.852 1 92.12 304 TYR B CA 1
ATOM 5963 C C . TYR B 1 304 ? -4.621 19.516 -7.359 1 92.12 304 TYR B C 1
ATOM 5965 O O . TYR B 1 304 ? -4.32 18.391 -6.961 1 92.12 304 TYR B O 1
ATOM 5973 N N . THR B 1 305 ? -4.805 20.5 -6.52 1 92.31 305 THR B N 1
ATOM 5974 C CA . THR B 1 305 ? -4.602 20.391 -5.082 1 92.31 305 THR B CA 1
ATOM 5975 C C . THR B 1 305 ? -5.656 19.469 -4.461 1 92.31 305 THR B C 1
ATOM 5977 O O . THR B 1 305 ? -5.352 18.688 -3.553 1 92.31 305 THR B O 1
ATOM 5980 N N . ARG B 1 306 ? -6.832 19.578 -4.91 1 93 306 ARG B N 1
ATOM 5981 C CA . ARG B 1 306 ? -7.879 18.688 -4.426 1 93 306 ARG B CA 1
ATOM 5982 C C . ARG B 1 306 ? -7.551 17.234 -4.742 1 93 306 ARG B C 1
ATOM 5984 O O . ARG B 1 306 ? -7.762 16.344 -3.914 1 93 306 ARG B O 1
ATOM 5991 N N . VAL B 1 307 ? -7.09 17 -5.988 1 96.62 307 VAL B N 1
ATOM 5992 C CA . VAL B 1 307 ? -6.723 15.656 -6.406 1 96.62 307 VAL B CA 1
ATOM 5993 C C . VAL B 1 307 ? -5.621 15.109 -5.5 1 96.62 307 VAL B C 1
ATOM 5995 O O . VAL B 1 307 ? -5.68 13.961 -5.059 1 96.62 307 VAL B O 1
ATOM 5998 N N . LYS B 1 308 ? -4.652 15.914 -5.164 1 97.12 308 LYS B N 1
ATOM 5999 C CA . LYS B 1 308 ? -3.562 15.516 -4.277 1 97.12 308 LYS B CA 1
ATOM 6000 C C . LYS B 1 308 ? -4.086 15.148 -2.893 1 97.12 308 LYS B C 1
ATOM 6002 O O . LYS B 1 308 ? -3.723 14.109 -2.338 1 97.12 308 LYS B O 1
ATOM 6007 N N . ARG B 1 309 ? -4.902 16 -2.361 1 97.06 309 ARG B N 1
ATOM 6008 C CA . ARG B 1 309 ? -5.449 15.758 -1.03 1 97.06 309 ARG B CA 1
ATOM 6009 C C . ARG B 1 309 ? -6.301 14.492 -1.006 1 97.06 309 ARG B C 1
ATOM 6011 O O . ARG B 1 309 ? -6.211 13.695 -0.069 1 97.06 309 ARG B O 1
ATOM 6018 N N . SER B 1 310 ? -7.105 14.359 -2.061 1 97.38 310 SER B N 1
ATOM 6019 C CA . SER B 1 310 ? -7.934 13.156 -2.162 1 97.38 310 SER B CA 1
ATOM 6020 C C . SER B 1 310 ? -7.078 11.898 -2.232 1 97.38 310 SER B C 1
ATOM 6022 O O . SER B 1 310 ? -7.438 10.867 -1.66 1 97.38 310 SER B O 1
ATOM 6024 N N . MET B 1 311 ? -6.02 11.992 -2.963 1 97.94 311 MET B N 1
ATOM 6025 C CA . MET B 1 311 ? -5.082 10.883 -3.076 1 97.94 311 MET B CA 1
ATOM 6026 C C . MET B 1 311 ? -4.527 10.492 -1.709 1 97.94 311 MET B C 1
ATOM 6028 O O . MET B 1 311 ? -4.438 9.312 -1.38 1 97.94 311 MET B O 1
ATOM 6032 N N . LEU B 1 312 ? -4.172 11.477 -0.864 1 98.12 312 LEU B N 1
ATOM 6033 C CA . LEU B 1 312 ? -3.688 11.203 0.484 1 98.12 312 LEU B CA 1
ATOM 6034 C C . LEU B 1 312 ? -4.785 10.578 1.342 1 98.12 312 LEU B C 1
ATOM 6036 O O . LEU B 1 312 ? -4.516 9.688 2.148 1 98.12 312 LEU B O 1
ATOM 6040 N N . ASN B 1 313 ? -6.016 11.125 1.175 1 98.38 313 ASN B N 1
ATOM 6041 C CA . ASN B 1 313 ? -7.129 10.539 1.908 1 98.38 313 ASN B CA 1
ATOM 6042 C C . ASN B 1 313 ? -7.293 9.055 1.583 1 98.38 313 ASN B C 1
ATOM 6044 O O . ASN B 1 313 ? -7.57 8.25 2.471 1 98.38 313 ASN B O 1
ATOM 6048 N N . ILE B 1 314 ? -7.148 8.719 0.288 1 98.38 314 ILE B N 1
ATOM 6049 C CA . ILE B 1 314 ? -7.223 7.324 -0.13 1 98.38 314 ILE B CA 1
ATOM 6050 C C . ILE B 1 314 ? -6.086 6.531 0.517 1 98.38 314 ILE B C 1
ATOM 6052 O O . ILE B 1 314 ? -6.316 5.469 1.101 1 98.38 314 ILE B O 1
ATOM 6056 N N . LEU B 1 315 ? -4.859 7.09 0.433 1 98.44 315 LEU B N 1
ATOM 6057 C CA . LEU B 1 315 ? -3.66 6.414 0.918 1 98.44 315 LEU B CA 1
ATOM 6058 C C . LEU B 1 315 ? -3.775 6.102 2.406 1 98.44 315 LEU B C 1
ATOM 6060 O O . LEU B 1 315 ? -3.354 5.035 2.857 1 98.44 315 LEU B O 1
ATOM 6064 N N . PHE B 1 316 ? -4.363 7.004 3.195 1 98.31 316 PHE B N 1
ATOM 6065 C CA . PHE B 1 316 ? -4.422 6.852 4.645 1 98.31 316 PHE B CA 1
ATOM 6066 C C . PHE B 1 316 ? -5.793 6.348 5.078 1 98.31 316 PHE B C 1
ATOM 6068 O O . PHE B 1 316 ? -6.074 6.258 6.277 1 98.31 316 PHE B O 1
ATOM 6075 N N . ASP B 1 317 ? -6.66 6.082 4.113 1 97.19 317 ASP B N 1
ATOM 6076 C CA . ASP B 1 317 ? -7.98 5.508 4.355 1 97.19 317 ASP B CA 1
ATOM 6077 C C . ASP B 1 317 ? -8.797 6.379 5.305 1 97.19 317 ASP B C 1
ATOM 6079 O O . ASP B 1 317 ? -9.359 5.883 6.285 1 97.19 317 ASP B O 1
ATOM 6083 N N . LEU B 1 318 ? -8.711 7.684 5.098 1 97.94 318 LEU B N 1
ATOM 6084 C CA . LEU B 1 318 ? -9.508 8.617 5.883 1 97.94 318 LEU B CA 1
ATOM 6085 C C . LEU B 1 318 ? -10.953 8.633 5.402 1 97.94 318 LEU B C 1
ATOM 6087 O O . LEU B 1 318 ? -11.266 9.234 4.367 1 97.94 318 LEU B O 1
ATOM 6091 N N . LYS B 1 319 ? -11.883 8.086 6.148 1 97.12 319 LYS B N 1
ATOM 6092 C CA . LYS B 1 319 ? -13.273 7.895 5.758 1 97.12 319 LYS B CA 1
ATOM 6093 C C . LYS B 1 319 ? -14.086 9.164 5.969 1 97.12 319 LYS B C 1
ATOM 6095 O O . LYS B 1 319 ? -13.859 9.898 6.938 1 97.12 319 LYS B O 1
ATOM 6100 N N . ASP B 1 320 ? -15.031 9.297 5.156 1 96.06 320 ASP B N 1
ATOM 6101 C CA . ASP B 1 320 ? -15.891 10.477 5.191 1 96.06 320 ASP B CA 1
ATOM 6102 C C . ASP B 1 320 ? -16.688 10.539 6.496 1 96.06 320 ASP B C 1
ATOM 6104 O O . ASP B 1 320 ? -16.766 11.594 7.121 1 96.06 320 ASP B O 1
ATOM 6108 N N . TYR B 1 321 ? -17.234 9.445 6.914 1 94.56 321 TYR B N 1
ATOM 6109 C CA . TYR B 1 321 ? -18.078 9.43 8.102 1 94.56 321 TYR B CA 1
ATOM 6110 C C . TYR B 1 321 ? -17.25 9.734 9.352 1 94.56 321 TYR B C 1
ATOM 6112 O O . TYR B 1 321 ? -17.75 10.383 10.281 1 94.56 321 TYR B O 1
ATOM 6120 N N . GLU B 1 322 ? -16.031 9.32 9.438 1 94.06 322 GLU B N 1
ATOM 6121 C CA . GLU B 1 322 ? -15.156 9.641 10.555 1 94.06 322 GLU B CA 1
ATOM 6122 C C . GLU B 1 322 ? -14.812 11.125 10.57 1 94.06 322 GLU B C 1
ATOM 6124 O O . GLU B 1 322 ? -14.852 11.766 11.625 1 94.06 322 GLU B O 1
ATOM 6129 N N . TYR B 1 323 ? -14.57 11.609 9.43 1 94.69 323 TYR B N 1
ATOM 6130 C CA . TYR B 1 323 ? -14.133 12.992 9.32 1 94.69 323 TYR B CA 1
ATOM 6131 C C . TYR B 1 323 ? -15.234 13.953 9.734 1 94.69 323 TYR B C 1
ATOM 6133 O O . TYR B 1 323 ? -14.969 15.023 10.281 1 94.69 323 TYR B O 1
ATOM 6141 N N . LYS B 1 324 ? -16.453 13.625 9.484 1 94.94 324 LYS B N 1
ATOM 6142 C CA . LYS B 1 324 ? -17.562 14.477 9.898 1 94.94 324 LYS B CA 1
ATOM 6143 C C . LYS B 1 324 ? -17.5 14.773 11.391 1 94.94 324 LYS B C 1
ATOM 6145 O O . LYS B 1 324 ? -17.766 15.898 11.82 1 94.94 324 LYS B O 1
ATOM 6150 N N . LYS B 1 325 ? -17.094 13.789 12.117 1 96.06 325 LYS B N 1
ATOM 6151 C CA . LYS B 1 325 ? -16.922 13.977 13.555 1 96.06 325 LYS B CA 1
ATOM 6152 C C . LYS B 1 325 ? -15.75 14.906 13.852 1 96.06 325 LYS B C 1
ATOM 6154 O O . LYS B 1 325 ? -15.82 15.742 14.758 1 96.06 325 LYS B O 1
ATOM 6159 N N . TYR B 1 326 ? -14.727 14.758 13.109 1 97.12 326 TYR B N 1
ATOM 6160 C CA . TYR B 1 326 ? -13.555 15.594 13.312 1 97.12 326 TYR B CA 1
ATOM 6161 C C . TYR B 1 326 ? -13.859 17.047 13.016 1 97.12 326 TYR B C 1
ATOM 6163 O O . TYR B 1 326 ? -13.391 17.953 13.727 1 97.12 326 TYR B O 1
ATOM 6171 N N . ALA B 1 327 ? -14.625 17.219 11.953 1 95.19 327 ALA B N 1
ATOM 6172 C CA . ALA B 1 327 ? -15 18.578 11.547 1 95.19 327 ALA B CA 1
ATOM 6173 C C . ALA B 1 327 ? -15.906 19.234 12.586 1 95.19 327 ALA B C 1
ATOM 6175 O O . ALA B 1 327 ? -15.82 20.438 12.82 1 95.19 327 ALA B O 1
ATOM 6176 N N . GLU B 1 328 ? -16.719 18.484 13.148 1 96.38 328 GLU B N 1
ATOM 6177 C CA . GLU B 1 328 ? -17.703 19 14.094 1 96.38 328 GLU B CA 1
ATOM 6178 C C . GLU B 1 328 ? -17.062 19.328 15.438 1 96.38 328 GLU B C 1
ATOM 6180 O O . GLU B 1 328 ? -17.312 20.391 16.016 1 96.38 328 GLU B O 1
ATOM 6185 N N . TYR B 1 329 ? -16.188 18.422 15.898 1 97.25 329 TYR B N 1
ATOM 6186 C CA . TYR B 1 329 ? -15.734 18.531 17.281 1 97.25 329 TYR B CA 1
ATOM 6187 C C . TYR B 1 329 ? -14.336 19.125 17.359 1 97.25 329 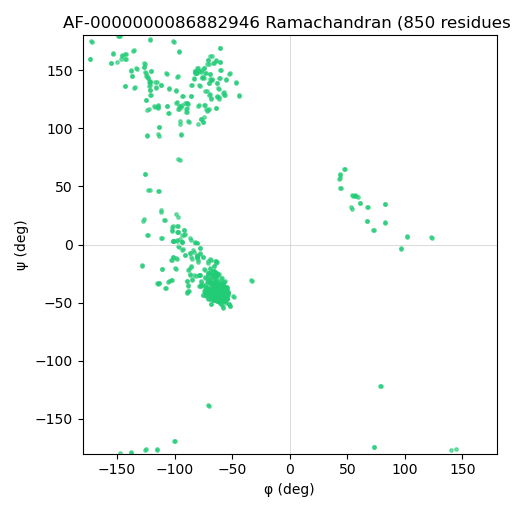TYR B C 1
ATOM 6189 O O . TYR B 1 329 ? -13.891 19.562 18.422 1 97.25 329 TYR B O 1
ATOM 6197 N N . GLY B 1 330 ? -13.633 19.203 16.219 1 97.88 330 GLY B N 1
ATOM 6198 C CA . GLY B 1 330 ? -12.305 19.797 16.188 1 97.88 330 GLY B CA 1
ATOM 6199 C C . GLY B 1 330 ? -11.25 18.922 16.828 1 97.88 330 GLY B C 1
ATOM 6200 O O . GLY B 1 330 ? -11.5 17.75 17.141 1 97.88 330 GLY B O 1
ATOM 6201 N N . PRO B 1 331 ? -10.008 19.406 16.969 1 98.69 331 PRO B N 1
ATOM 6202 C CA . PRO B 1 331 ? -8.914 18.656 17.594 1 98.69 331 PRO B CA 1
ATOM 6203 C C . PRO B 1 331 ? -9.203 18.297 19.047 1 98.69 331 PRO B C 1
ATOM 6205 O O . PRO B 1 331 ? -9.773 19.094 19.797 1 98.69 331 PRO B O 1
ATOM 6208 N N . GLN B 1 332 ? -8.773 17.125 19.484 1 98.69 332 GLN B N 1
ATOM 6209 C CA . GLN B 1 332 ? -9.141 16.641 20.812 1 98.69 332 GLN B CA 1
ATOM 6210 C C . GLN B 1 332 ? -7.922 16.594 21.734 1 98.69 332 GLN B C 1
ATOM 6212 O O . GLN B 1 332 ? -7.977 16.016 22.812 1 98.69 332 GLN B O 1
ATOM 6217 N N . TYR B 1 333 ? -6.82 17.062 21.297 1 98.69 333 TYR B N 1
ATOM 6218 C CA . TYR B 1 333 ? -5.594 17.156 22.078 1 98.69 333 TYR B CA 1
ATOM 6219 C C . TYR B 1 333 ? -4.703 18.281 21.578 1 98.69 333 TYR B C 1
ATOM 6221 O O . TYR B 1 333 ? -4.949 18.844 20.5 1 98.69 333 TYR B O 1
ATOM 6229 N N . LEU B 1 334 ? -3.74 18.672 22.359 1 98.69 334 LEU B N 1
ATOM 6230 C CA . LEU B 1 334 ? -2.662 19.578 22 1 98.69 334 LEU B CA 1
ATOM 6231 C C . LEU B 1 334 ? -1.316 18.875 22 1 98.69 334 LEU B C 1
ATOM 6233 O O . LEU B 1 334 ? -0.717 18.672 23.062 1 98.69 334 LEU B O 1
ATOM 6237 N N . ARG B 1 335 ? -0.831 18.531 20.844 1 98.31 335 ARG B N 1
ATOM 6238 C CA . ARG B 1 335 ? 0.452 17.844 20.734 1 98.31 335 ARG B CA 1
ATOM 6239 C C . ARG B 1 335 ? 1.598 18.844 20.609 1 98.31 335 ARG B C 1
ATOM 6241 O O . ARG B 1 335 ? 1.662 19.609 19.656 1 98.31 335 ARG B O 1
ATOM 6248 N N . VAL B 1 336 ? 2.477 18.812 21.594 1 98.56 336 VAL B N 1
ATOM 6249 C CA . VAL B 1 336 ? 3.631 19.703 21.594 1 98.56 336 VAL B CA 1
ATOM 6250 C C . VAL B 1 336 ? 4.797 19.047 20.859 1 98.56 336 VAL B C 1
ATOM 6252 O O . VAL B 1 336 ? 5.258 17.969 21.25 1 98.56 336 VAL B O 1
ATOM 6255 N N . LEU B 1 337 ? 5.297 19.672 19.828 1 98.38 337 LEU B N 1
ATOM 6256 C CA . LEU B 1 337 ? 6.465 19.188 19.109 1 98.38 337 LEU B CA 1
ATOM 6257 C C . LEU B 1 337 ? 7.75 19.719 19.734 1 98.38 337 LEU B C 1
ATOM 6259 O O . LEU B 1 337 ? 8.781 19.047 19.703 1 98.38 337 LEU B O 1
ATOM 6263 N N . GLY B 1 338 ? 7.668 20.953 20.219 1 98.5 338 GLY B N 1
ATOM 6264 C CA . GLY B 1 338 ? 8.836 21.547 20.844 1 98.5 338 GLY B CA 1
ATOM 6265 C C . GLY B 1 338 ? 8.539 22.891 21.484 1 98.5 338 GLY B C 1
ATOM 6266 O O . GLY B 1 338 ? 7.496 23.484 21.234 1 98.5 338 GLY B O 1
ATOM 6267 N N . PHE B 1 339 ? 9.406 23.281 22.406 1 98.5 339 PHE B N 1
ATOM 6268 C CA . PHE B 1 339 ? 9.297 24.562 23.078 1 98.5 339 PHE B CA 1
ATOM 6269 C C . PHE B 1 339 ? 10.648 25.031 23.609 1 98.5 339 PHE B C 1
ATOM 6271 O O . PHE B 1 339 ? 11.57 24.219 23.75 1 98.5 339 PHE B O 1
ATOM 6278 N N . ASN B 1 340 ? 10.82 26.281 23.797 1 98.06 340 ASN B N 1
ATOM 6279 C CA . ASN B 1 340 ? 12 26.828 24.453 1 98.06 340 ASN B CA 1
ATOM 6280 C C . ASN B 1 340 ? 11.711 27.172 25.922 1 98.06 340 ASN B C 1
ATOM 6282 O O . ASN B 1 340 ? 10.664 26.797 26.453 1 98.06 340 ASN B O 1
ATOM 6286 N N . LYS B 1 341 ? 12.617 27.891 26.594 1 97.12 341 LYS B N 1
ATOM 6287 C CA . LYS B 1 341 ? 12.477 28.188 28 1 97.12 341 LYS B CA 1
ATOM 6288 C C . LYS B 1 341 ? 11.242 29.062 28.266 1 97.12 341 LYS B C 1
ATOM 6290 O O . LYS B 1 341 ? 10.492 28.812 29.203 1 97.12 341 LYS B O 1
ATOM 6295 N N . LYS B 1 342 ? 11.102 30.016 27.469 1 97.06 342 LYS B N 1
ATOM 6296 C CA . LYS B 1 342 ? 9.922 30.875 27.562 1 97.06 342 LYS B CA 1
ATOM 6297 C C . LYS B 1 342 ? 8.641 30.078 27.312 1 97.06 342 LYS B C 1
ATOM 6299 O O . LYS B 1 342 ? 7.652 30.25 28.031 1 97.06 342 LYS B O 1
ATOM 6304 N N . GLY B 1 343 ? 8.688 29.25 26.375 1 97.94 343 GLY B N 1
ATOM 6305 C CA . GLY B 1 343 ? 7.551 28.406 26.062 1 97.94 343 GLY B CA 1
ATOM 6306 C C . GLY B 1 343 ? 7.176 27.469 27.188 1 97.94 343 GLY B C 1
ATOM 6307 O O . GLY B 1 343 ? 6 27.156 27.391 1 97.94 343 GLY B O 1
ATOM 6308 N N . GLN B 1 344 ? 8.156 27.031 27.859 1 97.69 344 GLN B N 1
ATOM 6309 C CA . GLN B 1 344 ? 7.906 26.141 28.984 1 97.69 344 GLN B CA 1
ATOM 6310 C C . GLN B 1 344 ? 7.027 26.812 30.031 1 97.69 344 GLN B C 1
ATOM 6312 O O . GLN B 1 344 ? 6.133 26.188 30.609 1 97.69 344 GLN B O 1
ATOM 6317 N N . LYS B 1 345 ? 7.344 28.016 30.297 1 97.88 345 LYS B N 1
ATOM 6318 C CA . LYS B 1 345 ? 6.535 28.781 31.25 1 97.88 345 LYS B CA 1
ATOM 6319 C C . LYS B 1 345 ? 5.09 28.891 30.766 1 97.88 345 LYS B C 1
ATOM 6321 O O . LYS B 1 345 ? 4.156 28.688 31.562 1 97.88 345 LYS B O 1
ATOM 6326 N N . LEU B 1 346 ? 4.965 29.203 29.547 1 98.12 346 LEU B N 1
ATOM 6327 C CA . LEU B 1 346 ? 3.623 29.328 28.984 1 98.12 346 LEU B CA 1
ATOM 6328 C C . LEU B 1 346 ? 2.904 27.969 29.016 1 98.12 346 LEU B C 1
ATOM 6330 O O . LEU B 1 346 ? 1.692 27.922 29.219 1 98.12 346 LEU B O 1
ATOM 6334 N N . LEU B 1 347 ? 3.635 26.922 28.734 1 98.12 347 LEU B N 1
ATOM 6335 C CA . LEU B 1 347 ? 3.051 25.578 28.734 1 98.12 347 LEU B CA 1
ATOM 6336 C C . LEU B 1 347 ? 2.447 25.25 30.109 1 98.12 347 LEU B C 1
ATOM 6338 O O . LEU B 1 347 ? 1.409 24.594 30.188 1 98.12 347 LEU B O 1
ATOM 6342 N N . ASN B 1 348 ? 3.074 25.703 31.141 1 97.62 348 ASN B N 1
ATOM 6343 C CA . ASN B 1 348 ? 2.553 25.5 32.5 1 97.62 348 ASN B CA 1
ATOM 6344 C C . ASN B 1 348 ? 1.223 26.219 32.688 1 97.62 348 ASN B C 1
ATOM 6346 O O . ASN B 1 348 ? 0.338 25.719 33.375 1 97.62 348 ASN B O 1
ATOM 6350 N N . ILE B 1 349 ? 1.159 27.344 32.125 1 98.12 349 ILE B N 1
ATOM 6351 C CA . ILE B 1 349 ? -0.085 28.094 32.188 1 98.12 349 ILE B CA 1
ATOM 6352 C C . ILE B 1 349 ? -1.171 27.391 31.391 1 98.12 349 ILE B C 1
ATOM 6354 O O . ILE B 1 349 ? -2.307 27.25 31.859 1 98.12 349 ILE B O 1
ATOM 6358 N N . ILE B 1 350 ? -0.843 26.875 30.203 1 98.38 350 ILE B N 1
ATOM 6359 C CA . ILE B 1 350 ? -1.79 26.188 29.328 1 98.38 350 ILE B CA 1
ATOM 6360 C C . ILE B 1 350 ? -2.309 24.938 30.031 1 98.38 350 ILE B C 1
ATOM 6362 O O . ILE B 1 350 ? -3.49 24.609 29.922 1 98.38 350 ILE B O 1
ATOM 6366 N N . LYS B 1 351 ? -1.457 24.219 30.703 1 96.75 351 LYS B N 1
ATOM 6367 C CA . LYS B 1 351 ? -1.828 23 31.406 1 96.75 351 LYS B CA 1
ATOM 6368 C C . LYS B 1 351 ? -2.951 23.266 32.406 1 96.75 351 LYS B C 1
ATOM 6370 O O . LYS B 1 351 ? -3.805 22.406 32.625 1 96.75 351 LYS B O 1
ATOM 6375 N N . LYS B 1 352 ? -2.961 24.422 32.938 1 96.31 352 LYS B N 1
ATOM 6376 C CA . LYS B 1 352 ? -3.951 24.781 33.969 1 96.31 352 LYS B CA 1
ATOM 6377 C C . LYS B 1 352 ? -5.234 25.297 33.312 1 96.31 352 LYS B C 1
ATOM 6379 O O . LYS B 1 352 ? -6.316 25.188 33.906 1 96.31 352 LYS B O 1
ATOM 6384 N N . LYS B 1 353 ? -5.117 25.797 32.188 1 97 353 LYS B N 1
ATOM 6385 C CA . LYS B 1 353 ? -6.25 26.5 31.609 1 97 353 LYS B CA 1
ATOM 6386 C C . LYS B 1 353 ? -6.957 25.641 30.562 1 97 353 LYS B C 1
ATOM 6388 O O . LYS B 1 353 ? -8.156 25.797 30.328 1 97 353 LYS B O 1
ATOM 6393 N N . SER B 1 354 ? -6.238 24.812 29.922 1 97.62 354 SER B N 1
ATOM 6394 C CA . SER B 1 354 ? -6.809 24.016 28.828 1 97.62 354 SER B CA 1
ATOM 6395 C C . SER B 1 354 ? -7.672 22.875 29.359 1 97.62 354 SER B C 1
ATOM 6397 O O . SER B 1 354 ? -7.332 22.25 30.375 1 97.62 354 SER B O 1
ATOM 6399 N N . LYS B 1 355 ? -8.711 22.594 28.688 1 97.44 355 LYS B N 1
ATOM 6400 C CA . LYS B 1 355 ? -9.586 21.484 29 1 97.44 355 LYS B CA 1
ATOM 6401 C C . LYS B 1 355 ? -9.32 20.297 28.062 1 97.44 355 LYS B C 1
ATOM 6403 O O . LYS B 1 355 ? -10.164 19.406 27.938 1 97.44 355 LYS B O 1
ATOM 6408 N N . TYR B 1 356 ? -8.227 20.281 27.375 1 98.38 356 TYR B N 1
ATOM 6409 C CA . TYR B 1 356 ? -7.797 19.203 26.484 1 98.38 356 TYR B CA 1
ATOM 6410 C C . TYR B 1 356 ? -6.414 18.703 26.875 1 98.38 356 TYR B C 1
ATOM 6412 O O . TYR B 1 356 ? -5.578 19.469 27.359 1 98.38 356 TYR B O 1
ATOM 6420 N N . PRO B 1 357 ? -6.234 17.375 26.703 1 97.94 357 PRO B N 1
ATOM 6421 C CA . PRO B 1 357 ? -4.93 16.844 27.109 1 97.94 357 PRO B CA 1
ATOM 6422 C C . PRO B 1 357 ? -3.777 17.422 26.297 1 97.94 357 PRO B C 1
ATOM 6424 O O . PRO B 1 357 ? -3.902 17.594 25.078 1 97.94 357 PRO B O 1
ATOM 6427 N N . ILE B 1 358 ? -2.672 17.734 26.938 1 98 358 ILE B N 1
ATOM 6428 C CA . ILE B 1 358 ? -1.428 18.172 26.312 1 98 358 ILE B CA 1
ATOM 6429 C C . ILE B 1 358 ? -0.46 17 26.203 1 98 358 ILE B C 1
ATOM 6431 O O . ILE B 1 358 ? -0.12 16.375 27.203 1 98 358 ILE B O 1
ATOM 6435 N N . ILE B 1 359 ? -0.057 16.703 25.031 1 97.75 359 ILE B N 1
ATOM 6436 C CA . ILE B 1 359 ? 0.788 15.531 24.781 1 97.75 359 ILE B CA 1
ATOM 6437 C C . ILE B 1 359 ? 2.225 15.984 24.531 1 97.75 359 ILE B C 1
ATOM 6439 O O . ILE B 1 359 ? 2.527 16.531 23.469 1 97.75 359 ILE B O 1
ATOM 6443 N N . THR B 1 360 ? 3.125 15.68 25.391 1 95.75 360 THR B N 1
ATOM 6444 C CA . THR B 1 360 ? 4.551 15.938 25.219 1 95.75 360 THR B CA 1
ATOM 6445 C C . THR B 1 360 ? 5.316 14.633 25.031 1 95.75 360 THR B C 1
ATOM 6447 O O . THR B 1 360 ? 6.445 14.633 24.531 1 95.75 360 THR B O 1
ATOM 6450 N N . THR B 1 361 ? 4.73 13.562 25.453 1 94.94 361 THR B N 1
ATOM 6451 C CA . THR B 1 361 ? 5.273 12.219 25.297 1 94.94 361 THR B CA 1
ATOM 6452 C C . THR B 1 361 ? 4.285 11.312 24.578 1 94.94 361 THR B C 1
ATOM 6454 O O . THR B 1 361 ? 3.504 10.602 25.203 1 94.94 361 THR B O 1
ATOM 6457 N N . PRO B 1 362 ? 4.453 11.219 23.281 1 94.5 362 PRO B N 1
ATOM 6458 C CA . PRO B 1 362 ? 3.455 10.523 22.469 1 94.5 362 PRO B CA 1
ATOM 6459 C C . PRO B 1 362 ? 3.32 9.047 22.844 1 94.5 362 PRO B C 1
ATOM 6461 O O . PRO B 1 362 ? 2.25 8.453 22.688 1 94.5 362 PRO B O 1
ATOM 6464 N N . SER B 1 363 ? 4.332 8.406 23.391 1 94.06 363 SER B N 1
ATOM 6465 C CA . SER B 1 363 ? 4.281 6.996 23.766 1 94.06 363 SER B CA 1
ATOM 6466 C C . SER B 1 363 ? 3.242 6.742 24.844 1 94.06 363 SER B C 1
ATOM 6468 O O . SER B 1 363 ? 2.811 5.605 25.047 1 94.06 363 SER B O 1
ATOM 6470 N N . GLN B 1 364 ? 2.762 7.781 25.516 1 96.19 364 GLN B N 1
ATOM 6471 C CA . GLN B 1 364 ? 1.8 7.652 26.594 1 96.19 364 GLN B CA 1
ATOM 6472 C C . GLN B 1 364 ? 0.376 7.902 26.109 1 96.19 364 GLN B C 1
ATOM 6474 O O . GLN B 1 364 ? -0.536 8.102 26.922 1 96.19 364 GLN B O 1
ATOM 6479 N N . TYR B 1 365 ? 0.164 7.867 24.859 1 96.44 365 TYR B N 1
ATOM 6480 C CA . TYR B 1 365 ? -1.127 8.234 24.281 1 96.44 365 TYR B CA 1
ATOM 6481 C C . TYR B 1 365 ? -2.232 7.324 24.812 1 96.44 365 TYR B C 1
ATOM 6483 O O . TYR B 1 365 ? -3.354 7.773 25.062 1 96.44 365 TYR B O 1
ATOM 6491 N N . TYR B 1 366 ? -1.921 6.039 24.984 1 96.62 366 TYR B N 1
ATOM 6492 C CA . TYR B 1 366 ? -2.959 5.113 25.422 1 96.62 366 TYR B CA 1
ATOM 6493 C C . TYR B 1 366 ? -3.311 5.336 26.891 1 96.62 366 TYR B C 1
ATOM 6495 O O . TYR B 1 366 ? -4.473 5.199 27.281 1 96.62 366 TYR B O 1
ATOM 6503 N N . GLN B 1 367 ? -2.287 5.656 27.703 1 97.75 367 GLN B N 1
ATOM 6504 C CA . GLN B 1 367 ? -2.553 6.031 29.078 1 97.75 367 GLN B CA 1
ATOM 6505 C C . GLN B 1 367 ? -3.422 7.281 29.156 1 97.75 367 GLN B C 1
ATOM 6507 O O . GLN B 1 367 ? -4.316 7.375 30 1 97.75 367 GLN B O 1
ATOM 6512 N N . ILE B 1 368 ? -3.164 8.219 28.328 1 97.88 368 ILE B N 1
ATOM 6513 C CA . ILE B 1 368 ? -3.963 9.438 28.266 1 97.88 368 ILE B CA 1
ATOM 6514 C C . ILE B 1 368 ? -5.395 9.094 27.859 1 97.88 368 ILE B C 1
ATOM 6516 O O . ILE B 1 368 ? -6.352 9.609 28.438 1 97.88 368 ILE B O 1
ATOM 6520 N N . TYR B 1 369 ? -5.539 8.188 26.891 1 97.94 369 TYR B N 1
ATOM 6521 C CA . TYR B 1 369 ? -6.848 7.727 26.453 1 97.94 369 TYR B CA 1
ATOM 6522 C C . TYR B 1 369 ? -7.641 7.145 27.609 1 97.94 369 TYR B C 1
ATOM 6524 O O . TYR B 1 369 ? -8.812 7.488 27.812 1 97.94 369 TYR B O 1
ATOM 6532 N N . LYS B 1 370 ? -6.988 6.301 28.391 1 97.56 370 LYS B N 1
ATOM 6533 C CA . LYS B 1 370 ? -7.633 5.684 29.547 1 97.56 370 LYS B CA 1
ATOM 6534 C C . LYS B 1 370 ? -8.055 6.734 30.562 1 97.56 370 LYS B C 1
ATOM 6536 O O . LYS B 1 370 ? -9.125 6.633 31.172 1 97.56 370 LYS B O 1
ATOM 6541 N N . LYS B 1 371 ? -7.211 7.699 30.766 1 96.94 371 LYS B N 1
ATOM 6542 C CA . LYS B 1 371 ? -7.516 8.789 31.688 1 96.94 371 LYS B CA 1
ATOM 6543 C C . LYS B 1 371 ? -8.727 9.586 31.219 1 96.94 371 LYS B C 1
ATOM 6545 O O . LYS B 1 371 ? -9.555 10.008 32.031 1 96.94 371 LYS B O 1
ATOM 6550 N N . LEU B 1 372 ? -8.82 9.828 29.922 1 97.56 372 LEU B N 1
ATOM 6551 C CA . LEU B 1 372 ? -9.953 10.57 29.359 1 97.56 372 LEU B CA 1
ATOM 6552 C C . LEU B 1 372 ? -11.258 9.805 29.562 1 97.56 372 LEU B C 1
ATOM 6554 O O . LEU B 1 372 ? -12.289 10.406 29.859 1 97.56 372 LEU B O 1
ATOM 6558 N N . ILE B 1 373 ? -11.188 8.492 29.391 1 97.19 373 ILE B N 1
ATOM 6559 C CA . ILE B 1 373 ? -12.367 7.656 29.594 1 97.19 373 ILE B CA 1
ATOM 6560 C C . ILE B 1 373 ? -12.82 7.754 31.047 1 97.19 373 ILE B C 1
ATOM 6562 O O . ILE B 1 373 ? -14.016 7.895 31.312 1 97.19 373 ILE B O 1
ATOM 6566 N N . LYS B 1 374 ? -11.859 7.684 31.938 1 95.75 374 LYS B N 1
ATOM 6567 C CA . LYS B 1 374 ? -12.172 7.793 33.375 1 95.75 374 LYS B CA 1
ATOM 6568 C C . LYS B 1 374 ? -12.734 9.172 33.688 1 95.75 374 LYS B C 1
ATOM 6570 O O . LYS B 1 374 ? -13.656 9.297 34.5 1 95.75 374 LYS B O 1
ATOM 6575 N N . ASP B 1 375 ? -12.227 10.172 33.125 1 95.12 375 ASP B N 1
ATOM 6576 C CA . ASP B 1 375 ? -12.633 11.555 33.375 1 95.12 375 ASP B CA 1
ATOM 6577 C C . ASP B 1 375 ? -14.094 11.773 32.969 1 95.12 375 ASP B C 1
ATOM 6579 O O . ASP B 1 375 ? -14.805 12.555 33.594 1 95.12 375 ASP B O 1
ATOM 6583 N N . LEU B 1 376 ? -14.531 11.078 31.953 1 91.5 376 LEU B N 1
ATOM 6584 C CA . LEU B 1 376 ? -15.898 11.211 31.469 1 91.5 376 LEU B CA 1
ATOM 6585 C C . LEU B 1 376 ? -16.891 10.797 32.562 1 91.5 376 LEU B C 1
ATOM 6587 O O . LEU B 1 376 ? -18.031 11.281 32.562 1 91.5 376 LEU B O 1
ATOM 6591 N N . LYS B 1 377 ? -16.578 9.859 33.438 1 89.81 377 LYS B N 1
ATOM 6592 C CA . LYS B 1 377 ? -17.453 9.281 34.469 1 89.81 377 LYS B CA 1
ATOM 6593 C C . LYS B 1 377 ? -17.453 10.133 35.719 1 89.81 377 LYS B C 1
ATOM 6595 O O . LYS B 1 377 ? -18.297 9.945 36.625 1 89.81 377 LYS B O 1
ATOM 6600 N N . ASN B 1 378 ? -16.469 11.047 35.688 1 89.94 378 ASN B N 1
ATOM 6601 C CA . ASN B 1 378 ? -16.344 11.875 36.906 1 89.94 378 ASN B CA 1
ATOM 6602 C C . ASN B 1 378 ? -17.312 13.039 36.875 1 89.94 378 ASN B C 1
ATOM 6604 O O . ASN B 1 378 ? -17.578 13.625 35.844 1 89.94 378 ASN B O 1
ATOM 6608 N N . GLU B 1 379 ? -17.844 13.344 38.094 1 88.75 379 GLU B N 1
ATOM 6609 C CA . GLU B 1 379 ? -18.766 14.461 38.219 1 88.75 379 GLU B CA 1
ATOM 6610 C C . GLU B 1 379 ? -18.078 15.789 37.938 1 88.75 379 GLU B C 1
ATOM 6612 O O . GLU B 1 379 ? -18.641 16.656 37.281 1 88.75 379 GLU B O 1
ATOM 6617 N N . ASP B 1 380 ? -16.844 15.891 38.438 1 90 380 ASP B N 1
ATOM 6618 C CA . ASP B 1 380 ? -16.031 17.078 38.156 1 90 380 ASP B CA 1
ATOM 6619 C C . ASP B 1 380 ? -15.102 16.844 36.969 1 90 380 ASP B C 1
ATOM 6621 O O . ASP B 1 380 ? -13.883 16.766 37.156 1 90 380 ASP B O 1
ATOM 6625 N N . LYS B 1 381 ? -15.633 16.812 35.781 1 89.56 381 LYS B N 1
ATOM 6626 C CA . LYS B 1 381 ? -14.891 16.562 34.531 1 89.56 381 LYS B CA 1
ATOM 6627 C C . LYS B 1 381 ? -13.836 17.656 34.312 1 89.56 381 LYS B C 1
ATOM 6629 O O . LYS B 1 381 ? -14.148 18.844 34.344 1 89.56 381 LYS B O 1
ATOM 6634 N N . LYS B 1 382 ? -12.703 17.156 34.125 1 91.88 382 LYS B N 1
ATOM 6635 C CA . LYS B 1 382 ? -11.594 18.078 33.844 1 91.88 382 LYS B CA 1
ATOM 6636 C C . LYS B 1 382 ? -11.484 18.375 32.344 1 91.88 382 LYS B C 1
ATOM 6638 O O . LYS B 1 382 ? -11.242 19.516 31.969 1 91.88 382 LYS B O 1
ATOM 6643 N N . TYR B 1 383 ? -11.68 17.375 31.578 1 96.25 383 TYR B N 1
ATOM 6644 C CA . TYR B 1 383 ? -11.438 17.5 30.156 1 96.25 383 TYR B CA 1
ATOM 6645 C C . TYR B 1 383 ? -12.75 17.531 29.375 1 96.25 383 TYR B C 1
ATOM 6647 O O . TYR B 1 383 ? -13.711 16.844 29.734 1 96.25 383 TYR B O 1
ATOM 6655 N N . ASP B 1 384 ? -12.695 18.266 28.312 1 96.69 384 ASP B N 1
ATOM 6656 C CA . ASP B 1 384 ? -13.812 18.297 27.391 1 96.69 384 ASP B CA 1
ATOM 6657 C C . ASP B 1 384 ? -13.547 17.422 26.172 1 96.69 384 ASP B C 1
ATOM 6659 O O . ASP B 1 384 ? -14.398 17.281 25.281 1 96.69 384 ASP B O 1
ATOM 6663 N N . SER B 1 385 ? -12.422 16.719 26.125 1 97.38 385 SER B N 1
ATOM 6664 C CA . SER B 1 385 ? -11.984 15.891 25.016 1 97.38 385 SER B CA 1
ATOM 6665 C C . SER B 1 385 ? -12.852 14.641 24.891 1 97.38 385 SER B C 1
ATOM 6667 O O . SER B 1 385 ? -13.219 14.031 25.891 1 97.38 385 SER B O 1
ATOM 6669 N N . ILE B 1 386 ? -13.172 14.312 23.641 1 97.81 386 ILE B N 1
ATOM 6670 C CA . ILE B 1 386 ? -13.875 13.07 23.344 1 97.81 386 ILE B CA 1
ATOM 6671 C C . ILE B 1 386 ? -12.867 11.945 23.109 1 97.81 386 ILE B C 1
ATOM 6673 O O . ILE B 1 386 ? -12.172 11.938 22.094 1 97.81 386 ILE B O 1
ATOM 6677 N N . PRO B 1 387 ? -12.852 10.969 23.969 1 97.88 387 PRO B N 1
ATOM 6678 C CA . PRO B 1 387 ? -11.781 9.969 23.969 1 97.88 387 PRO B CA 1
ATOM 6679 C C . PRO B 1 387 ? -11.672 9.234 22.641 1 97.88 387 PRO B C 1
ATOM 6681 O O . PRO B 1 387 ? -10.57 9.031 22.125 1 97.88 387 PRO B O 1
ATOM 6684 N N . GLU B 1 388 ? -12.797 8.828 22.031 1 97.19 388 GLU B N 1
ATOM 6685 C CA . GLU B 1 388 ? -12.773 8.07 20.781 1 97.19 388 GLU B CA 1
ATOM 6686 C C . GLU B 1 388 ? -12.164 8.891 19.656 1 97.19 388 GLU B C 1
ATOM 6688 O O . GLU B 1 388 ? -11.367 8.375 18.859 1 97.19 388 GLU B O 1
ATOM 6693 N N . ILE B 1 389 ? -12.516 10.133 19.578 1 98.12 389 ILE B N 1
ATOM 6694 C CA . ILE B 1 389 ? -11.977 11.008 18.531 1 98.12 389 ILE B CA 1
ATOM 6695 C C . ILE B 1 389 ? -10.508 11.297 18.812 1 98.12 389 ILE B C 1
ATOM 6697 O O . ILE B 1 389 ? -9.688 11.328 17.875 1 98.12 389 ILE B O 1
ATOM 6701 N N . PHE B 1 390 ? -10.18 11.484 20.125 1 98.44 390 PHE B N 1
ATOM 6702 C CA . PHE B 1 390 ? -8.781 11.633 20.531 1 98.44 390 PHE B CA 1
ATOM 6703 C C . PHE B 1 390 ? -7.938 10.484 20 1 98.44 390 PHE B C 1
ATOM 6705 O O . PHE B 1 390 ? -6.922 10.711 19.344 1 98.44 390 PHE B O 1
ATOM 6712 N N . LEU B 1 391 ? -8.391 9.312 20.25 1 98.12 391 LEU B N 1
ATOM 6713 C CA . LEU B 1 391 ? -7.645 8.109 19.891 1 98.12 391 LEU B CA 1
ATOM 6714 C C . LEU B 1 391 ? -7.488 7.996 18.375 1 98.12 391 LEU B C 1
ATOM 6716 O O . LEU B 1 391 ? -6.402 7.68 17.891 1 98.12 391 LEU B O 1
ATOM 6720 N N . GLU B 1 392 ? -8.5 8.242 17.672 1 97.75 392 GLU B N 1
ATOM 6721 C CA . GLU B 1 392 ? -8.477 8.141 16.219 1 97.75 392 GLU B CA 1
ATOM 6722 C C . GLU B 1 392 ? -7.535 9.18 15.609 1 97.75 392 GLU B C 1
ATOM 6724 O O . GLU B 1 392 ? -6.695 8.852 14.773 1 97.75 392 GLU B O 1
ATOM 6729 N N . GLN B 1 393 ? -7.641 10.414 16.062 1 98.38 393 GLN B N 1
ATOM 6730 C CA . GLN B 1 393 ? -6.832 11.492 15.508 1 98.38 393 GLN B CA 1
ATOM 6731 C C . GLN B 1 393 ? -5.348 11.258 15.773 1 98.38 393 GLN B C 1
ATOM 6733 O O . GLN B 1 393 ? -4.52 11.438 14.875 1 98.38 393 GLN B O 1
ATOM 6738 N N . ILE B 1 394 ? -5.027 10.875 16.984 1 98.06 394 ILE B N 1
ATOM 6739 C CA . ILE B 1 394 ? -3.615 10.727 17.328 1 98.06 394 ILE B CA 1
ATOM 6740 C C . ILE B 1 394 ? -3.016 9.547 16.562 1 98.06 394 ILE B C 1
ATOM 6742 O O . ILE B 1 394 ? -1.841 9.57 16.203 1 98.06 394 ILE B O 1
ATOM 6746 N N . LYS B 1 395 ? -3.801 8.523 16.312 1 97.12 395 LYS B N 1
ATOM 6747 C CA . LYS B 1 395 ? -3.334 7.383 15.531 1 97.12 395 LYS B CA 1
ATOM 6748 C C . LYS B 1 395 ? -3.018 7.789 14.094 1 97.12 395 LYS B C 1
ATOM 6750 O O . LYS B 1 395 ? -2.051 7.301 13.508 1 97.12 395 LYS B O 1
ATOM 6755 N N . TYR B 1 396 ? -3.824 8.641 13.531 1 98 396 TYR B N 1
ATOM 6756 C CA . TYR B 1 396 ? -3.533 9.148 12.195 1 98 396 TYR B CA 1
ATOM 6757 C C . TYR B 1 396 ? -2.207 9.898 12.172 1 98 396 TYR B C 1
ATOM 6759 O O . TYR B 1 396 ? -1.452 9.805 11.195 1 98 396 TYR B O 1
ATOM 6767 N N . ASP B 1 397 ? -1.926 10.633 13.234 1 98.06 397 ASP B N 1
ATOM 6768 C CA . ASP B 1 397 ? -0.653 11.344 13.312 1 98.06 397 ASP B CA 1
ATOM 6769 C C . ASP B 1 397 ? 0.522 10.367 13.305 1 98.06 397 ASP B C 1
ATOM 6771 O O . ASP B 1 397 ? 1.524 10.602 12.625 1 98.06 397 ASP B O 1
ATOM 6775 N N . PHE B 1 398 ? 0.361 9.312 14.086 1 97.19 398 PHE B N 1
ATOM 6776 C CA . PHE B 1 398 ? 1.413 8.305 14.156 1 97.19 398 PHE B CA 1
ATOM 6777 C C . PHE B 1 398 ? 1.589 7.613 12.805 1 97.19 398 PHE B C 1
ATOM 6779 O O . PHE B 1 398 ? 2.715 7.414 12.352 1 97.19 398 PHE B O 1
ATOM 6786 N N . LYS B 1 399 ? 0.469 7.227 12.188 1 97.44 399 LYS B N 1
ATOM 6787 C CA . LYS B 1 399 ? 0.514 6.582 10.875 1 97.44 399 LYS B CA 1
ATOM 6788 C C . LYS B 1 399 ? 1.214 7.469 9.852 1 97.44 399 LYS B C 1
ATOM 6790 O O . LYS B 1 399 ? 2.023 6.988 9.055 1 97.44 399 LYS B O 1
ATOM 6795 N N . ALA B 1 400 ? 0.871 8.75 9.883 1 98.06 400 ALA B N 1
ATOM 6796 C CA . ALA B 1 400 ? 1.473 9.703 8.953 1 98.06 400 ALA B CA 1
ATOM 6797 C C . ALA B 1 400 ? 2.988 9.758 9.133 1 98.06 400 ALA B C 1
ATOM 6799 O O . ALA B 1 400 ? 3.734 9.773 8.148 1 98.06 400 ALA B O 1
ATOM 6800 N N . SER B 1 401 ? 3.443 9.75 10.375 1 96.94 401 SER B N 1
ATOM 6801 C CA . SER B 1 401 ? 4.871 9.781 10.664 1 96.94 401 SER B CA 1
ATOM 6802 C C . SER B 1 401 ? 5.555 8.492 10.219 1 96.94 401 SER B C 1
ATOM 6804 O O . SER B 1 401 ? 6.652 8.523 9.664 1 96.94 401 SER B O 1
ATOM 6806 N N . ASN B 1 402 ? 4.906 7.402 10.484 1 96.5 402 ASN B N 1
ATOM 6807 C CA . ASN B 1 402 ? 5.473 6.098 10.148 1 96.5 402 ASN B CA 1
ATOM 6808 C C . ASN B 1 402 ? 5.617 5.922 8.641 1 96.5 402 ASN B C 1
ATOM 6810 O O . ASN B 1 402 ? 6.617 5.379 8.172 1 96.5 402 ASN B O 1
ATOM 6814 N N . ILE B 1 403 ? 4.633 6.336 7.914 1 97.5 403 ILE B N 1
ATOM 6815 C CA . ILE B 1 403 ? 4.664 6.219 6.461 1 97.5 403 ILE B CA 1
ATOM 6816 C C . ILE B 1 403 ? 5.684 7.199 5.887 1 97.5 403 ILE B C 1
ATOM 6818 O O . ILE B 1 403 ? 6.422 6.863 4.957 1 97.5 403 ILE B O 1
ATOM 6822 N N . TYR B 1 404 ? 5.73 8.406 6.477 1 97.88 404 TYR B N 1
ATOM 6823 C CA . TYR B 1 404 ? 6.695 9.398 6.031 1 97.88 404 TYR B CA 1
ATOM 6824 C C . TYR B 1 404 ? 8.117 8.883 6.176 1 97.88 404 TYR B C 1
ATOM 6826 O O . TYR B 1 404 ? 8.961 9.094 5.293 1 97.88 404 TYR B O 1
ATOM 6834 N N . SER B 1 405 ? 8.43 8.195 7.207 1 96 405 SER B N 1
ATOM 6835 C CA . SER B 1 405 ? 9.781 7.715 7.477 1 96 405 SER B CA 1
ATOM 6836 C C . SER B 1 405 ? 10.211 6.66 6.461 1 96 405 SER B C 1
ATOM 6838 O O . SER B 1 405 ? 11.406 6.434 6.262 1 96 405 SER B O 1
ATOM 6840 N N . LEU B 1 406 ? 9.266 5.988 5.824 1 96.06 406 LEU B N 1
ATOM 6841 C CA . LEU B 1 406 ? 9.578 5.004 4.797 1 96.06 406 LEU B CA 1
ATOM 6842 C C . LEU B 1 406 ? 10.219 5.668 3.584 1 96.06 406 LEU B C 1
ATOM 6844 O O . LEU B 1 406 ? 10.828 4.992 2.748 1 96.06 406 LEU B O 1
ATOM 6848 N N . LEU B 1 407 ? 10.039 6.98 3.479 1 96.44 407 LEU B N 1
ATOM 6849 C CA . LEU B 1 407 ? 10.469 7.711 2.289 1 96.44 407 LEU B CA 1
ATOM 6850 C C . LEU B 1 407 ? 11.93 8.133 2.404 1 96.44 407 LEU B C 1
ATOM 6852 O O . LEU B 1 407 ? 12.508 8.648 1.445 1 96.44 407 LEU B O 1
ATOM 6856 N N . TYR B 1 408 ? 12.492 7.906 3.574 1 96.69 408 TYR B N 1
ATOM 6857 C CA . TYR B 1 408 ? 13.891 8.273 3.783 1 96.69 408 TYR B CA 1
ATOM 6858 C C . TYR B 1 408 ? 14.812 7.395 2.947 1 96.69 408 TYR B C 1
ATOM 6860 O O . TYR B 1 408 ? 14.562 6.199 2.779 1 96.69 408 TYR B O 1
ATOM 6868 N N . GLN B 1 409 ? 15.828 8.031 2.451 1 94.56 409 GLN B N 1
ATOM 6869 C CA . GLN B 1 409 ? 16.891 7.258 1.82 1 94.56 409 GLN B CA 1
ATOM 6870 C C . GLN B 1 409 ? 17.625 6.406 2.848 1 94.56 409 GLN B C 1
ATOM 6872 O O . GLN B 1 409 ? 18.031 5.277 2.551 1 94.56 409 GLN B O 1
ATOM 6877 N N . ASN B 1 410 ? 17.812 6.969 4.008 1 94.31 410 ASN B N 1
ATOM 6878 C CA . ASN B 1 410 ? 18.422 6.238 5.117 1 94.31 410 ASN B CA 1
ATOM 6879 C C . ASN B 1 410 ? 17.438 5.242 5.734 1 94.31 410 ASN B C 1
ATOM 6881 O O . ASN B 1 410 ? 16.625 5.613 6.582 1 94.31 410 ASN B O 1
ATOM 6885 N N . LYS B 1 411 ? 17.609 4.016 5.48 1 92.12 411 LYS B N 1
ATOM 6886 C CA . LYS B 1 411 ? 16.641 2.998 5.906 1 92.12 411 LYS B CA 1
ATOM 6887 C C . LYS B 1 411 ? 16.688 2.801 7.422 1 92.12 411 LYS B C 1
ATOM 6889 O O . LYS B 1 411 ? 15.719 2.344 8.023 1 92.12 411 LYS B O 1
ATOM 6894 N N . ILE B 1 412 ? 17.766 3.1 8.016 1 91.38 412 ILE B N 1
ATOM 6895 C CA . ILE B 1 412 ? 17.891 2.961 9.469 1 91.38 412 ILE B CA 1
ATOM 6896 C C . ILE B 1 412 ? 16.906 3.898 10.164 1 91.38 412 ILE B C 1
ATOM 6898 O O . ILE B 1 412 ? 16.297 3.531 11.164 1 91.38 412 ILE B O 1
ATOM 6902 N N . SER B 1 413 ? 16.703 5.059 9.57 1 90.38 413 SER B N 1
ATOM 6903 C CA . SER B 1 413 ? 15.805 6.051 10.141 1 90.38 413 SER B CA 1
ATOM 6904 C C . SER B 1 413 ? 14.352 5.605 10.023 1 90.38 413 SER B C 1
ATOM 6906 O O . SER B 1 413 ? 13.477 6.133 10.719 1 90.38 413 SER B O 1
ATOM 6908 N N . SER B 1 414 ? 14.156 4.645 9.188 1 90.88 414 SER B N 1
ATOM 6909 C CA . SER B 1 414 ? 12.789 4.164 8.984 1 90.88 414 SER B CA 1
ATOM 6910 C C . SER B 1 414 ? 12.484 2.973 9.891 1 90.88 414 SER B C 1
ATOM 6912 O O . SER B 1 414 ? 11.367 2.443 9.867 1 90.88 414 SER B O 1
ATOM 6914 N N . SER B 1 415 ? 13.375 2.553 10.734 1 89.12 415 SER B N 1
ATOM 6915 C CA . SER B 1 415 ? 13.266 1.281 11.438 1 89.12 415 SER B CA 1
ATOM 6916 C C . SER B 1 415 ? 12.609 1.463 12.805 1 89.12 415 SER B C 1
ATOM 6918 O O . SER B 1 415 ? 12.609 0.542 13.625 1 89.12 415 SER B O 1
ATOM 6920 N N . TYR B 1 416 ? 12.094 2.646 13.07 1 86.12 416 TYR B N 1
ATOM 6921 C CA . TYR B 1 416 ? 11.414 2.871 14.344 1 86.12 416 TYR B CA 1
ATOM 6922 C C . TYR B 1 416 ? 10.32 3.924 14.195 1 86.12 416 TYR B C 1
ATOM 6924 O O . TYR B 1 416 ? 10.344 4.73 13.258 1 86.12 416 TYR B O 1
ATOM 6932 N N . GLU B 1 417 ? 9.383 3.857 15.102 1 91.75 417 GLU B N 1
ATOM 6933 C CA . GLU B 1 417 ? 8.352 4.891 15.18 1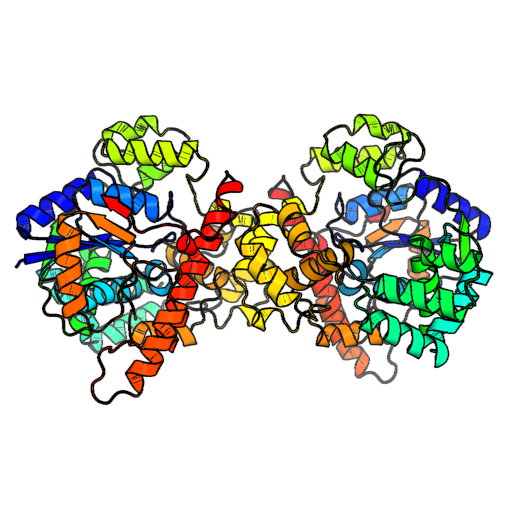 91.75 417 GLU B CA 1
ATOM 6934 C C . GLU B 1 417 ? 8.914 6.176 15.781 1 91.75 417 GLU B C 1
ATOM 6936 O O . GLU B 1 417 ? 9.078 6.277 17 1 91.75 417 GLU B O 1
ATOM 6941 N N . GLU B 1 418 ? 9.039 7.094 15.023 1 89.62 418 GLU B N 1
ATOM 6942 C CA . GLU B 1 418 ? 9.703 8.32 15.461 1 89.62 418 GLU B CA 1
ATOM 6943 C C . GLU B 1 418 ? 8.922 9 16.578 1 89.62 418 GLU B C 1
ATOM 6945 O O . GLU B 1 418 ? 9.508 9.5 17.547 1 89.62 418 GLU B O 1
ATOM 6950 N N . ASP B 1 419 ? 7.625 8.984 16.469 1 93.38 419 ASP B N 1
ATOM 6951 C CA . ASP B 1 419 ? 6.793 9.672 17.453 1 93.38 419 ASP B CA 1
ATOM 6952 C C . ASP B 1 419 ? 6.926 9.023 18.828 1 93.38 419 ASP B C 1
ATOM 6954 O O . ASP B 1 419 ? 6.766 9.695 19.859 1 93.38 419 ASP B O 1
ATOM 6958 N N . MET B 1 420 ? 7.25 7.707 18.875 1 90.94 420 MET B N 1
ATOM 6959 C CA . MET B 1 420 ? 7.301 6.969 20.125 1 90.94 420 MET B CA 1
ATOM 6960 C C . MET B 1 420 ? 8.664 7.129 20.797 1 90.94 420 MET B C 1
ATOM 6962 O O . MET B 1 420 ? 8.797 6.91 22 1 90.94 420 MET B O 1
ATOM 6966 N N . ILE B 1 421 ? 9.578 7.527 20.016 1 86.31 421 ILE B N 1
ATOM 6967 C CA . ILE B 1 421 ? 10.938 7.5 20.547 1 86.31 421 ILE B CA 1
ATOM 6968 C C . ILE B 1 421 ? 11.461 8.93 20.688 1 86.31 421 ILE B C 1
ATOM 6970 O O . ILE B 1 421 ? 12.25 9.219 21.594 1 86.31 421 ILE B O 1
ATOM 6974 N N . LYS B 1 422 ? 11.039 9.789 19.797 1 80.81 422 LYS B N 1
ATOM 6975 C CA . LYS B 1 422 ? 11.578 11.148 19.797 1 80.81 422 LYS B CA 1
ATOM 6976 C C . LYS B 1 422 ? 11.023 11.953 20.969 1 80.81 422 LYS B C 1
ATOM 6978 O O . LYS B 1 422 ? 9.82 11.961 21.219 1 80.81 422 LYS B O 1
ATOM 6983 N N . LYS B 1 423 ? 11.922 12.609 21.656 1 81.12 423 LYS B N 1
ATOM 6984 C CA . LYS B 1 423 ? 11.547 13.516 22.734 1 81.12 423 LYS B CA 1
ATOM 6985 C C . LYS B 1 423 ? 11.125 14.883 22.188 1 81.12 423 LYS B C 1
ATOM 6987 O O . LYS B 1 423 ? 11.523 15.266 21.094 1 81.12 423 LYS B O 1
ATOM 6992 N N . VAL B 1 424 ? 10.273 15.484 22.828 1 86.12 424 VAL B N 1
ATOM 6993 C CA . VAL B 1 424 ? 9.922 16.875 22.516 1 86.12 424 VAL B CA 1
ATOM 6994 C C . VAL B 1 424 ? 11.188 17.703 22.344 1 86.12 424 VAL B C 1
ATOM 6996 O O . VAL B 1 424 ? 12.148 17.547 23.109 1 86.12 424 VAL B O 1
ATOM 6999 N N . ILE B 1 425 ? 11.172 18.547 21.375 1 91.5 425 ILE B N 1
ATOM 7000 C CA . ILE B 1 425 ? 12.336 19.391 21.141 1 91.5 425 ILE B CA 1
ATOM 7001 C C . ILE B 1 425 ? 12.367 20.547 22.125 1 91.5 425 ILE B C 1
ATOM 7003 O O . ILE B 1 425 ? 11.438 21.359 22.172 1 91.5 425 ILE B O 1
ATOM 7007 N N . MET B 1 426 ? 13.453 20.594 22.922 1 89.69 426 MET B N 1
ATOM 7008 C CA . MET B 1 426 ? 13.617 21.656 23.906 1 89.69 426 MET B CA 1
ATOM 7009 C C . MET B 1 426 ? 14.852 22.5 23.594 1 89.69 426 MET B C 1
ATOM 7011 O O . MET B 1 426 ? 15.945 21.969 23.422 1 89.69 426 MET B O 1
ATOM 7015 N N . LEU B 1 427 ? 14.594 23.734 23.359 1 90.56 427 LEU B N 1
ATOM 7016 C CA . LEU B 1 427 ? 15.711 24.641 23.141 1 90.56 427 LEU B CA 1
ATOM 7017 C C . LEU B 1 427 ? 15.805 25.672 24.266 1 90.56 427 LEU B C 1
ATOM 7019 O O . LEU B 1 427 ? 14.789 26.141 24.766 1 90.56 427 LEU B O 1
#

Nearest PDB structures (foldseek):
  5y0r-assembly1_A  TM=9.698E-01  e=3.610E-45  Thermotoga maritima
  5y0t-assembly2_D  TM=9.678E-01  e=1.750E-44  Thermotoga maritima
  5y0t-assembly2_C  TM=9.630E-01  e=1.750E-44  Thermotoga maritima
  5y0t-assembly1_A  TM=9.662E-01  e=4.376E-44  Thermotoga maritima
  5y0o-assembly1_B  TM=9.179E-01  e=8.426E-30  Bacillus subtilis

Radius of gyration: 31.47 Å; Cα contacts (8 Å, |Δi|>4): 1563; chains: 2; bounding box: 59×91×72 Å

Sequence (854 aa):
MNVLGLIVEYNPFHNGHLYHLNSAKKIVSPDYTVAVMSGNFVQRGEPAIINKFSRTETALNMGIDIVFELPFVYATQSAGTFANGSIGVLERTNVVTDIVFGSESSNIEYLKKISNVLITQKKEYTNLLKYYLKKGLSFPNARKEALKKFFDNDTDIEKIVEKSNDILGIEYLNNLNYYNSKIIPHTIQRHGSDYNDSEFKGKLSSATAIRKLIFENKISKIENSVPKKTLEILKREISKGNGPINLEKMREIILYKLRLSEREDITDILDIKEGLDKRFIEYSKRSKDINDLLKKVKSKRFTYTRVKRSMLNILFDLKDYEYKKYAEYGPQYLRVLGFNKKGQKLLNIIKKKSKYPIITTPSQYYQIYKKLIKDLKNEDKKYDSIPEIFLEQIKYDFKASNIYSLLYQNKISSSYEEDMIKKVIMLMNVLGLIVEYNPFHNGHLYHLNSAKKIVSPDYTVAVMSGNFVQRGEPAIINKFSRTETALNMGIDIVFELPFVYATQSAGTFANGSIGVLERTNVVTDIVFGSESSNIEYLKKISNVLITQKKEYTNLLKYYLKKGLSFPNARKEALKKFFDNDTDIEKIVEKSNDILGIEYLNNLNYYNSKIIPHTIQRHGSDYNDSEFKGKLSSATAIRKLIFENKISKIENSVPKKTLEILKREISKGNGPINLEKMREIILYKLRLSEREDITDILDIKEGLDKRFIEYSKRSKDINDLLKKVKSKRFTYTRVKRSMLNILFDLKDYEYKKYAEYGPQYLRVLGFNKKGQKLLNIIKKKSKYPIITTPSQYYQIYKKLIKDLKNEDKKYDSIPEIFLEQIKYDFKASNIYSLLYQNKISSSYEEDMIKKVIML